Protein AF-0000000078609910 (afdb_homodimer)

Radius of gyration: 54.51 Å; Cα contacts (8 Å, |Δi|>4): 3099; chains: 2; bounding box: 99×176×115 Å

InterPro domains:
  IPR002126 Cadherin-like [PF00028] (198-262)
  IPR002126 Cadherin-like [PF00028] (278-371)
  IPR002126 Cadherin-like [PF00028] (391-489)
  IPR002126 Cadherin-like [PF00028] (505-593)
  IPR002126 Cadherin-like [PR00205] (18-37)
  IPR002126 Cadherin-like [PR00205] (77-106)
  IPR002126 Cadherin-like [PR00205] (137-149)
  IPR002126 Cadherin-like [PR00205] (251-270)
  IPR002126 Cadherin-like [PR00205] (496-509)
  IPR002126 Cadherin-like [PR00205] (551-577)
  IPR002126 Cadherin-like [PR00205] (585-602)
  IPR002126 Cadherin-like [PS50268] (7-77)
  IPR002126 Cadherin-like [PS50268] (78-272)
  IPR002126 Cadherin-like [PS50268] (273-381)
  IPR002126 Cadherin-like [PS50268] (391-498)
  IPR002126 Cadherin-like [PS50268] (499-603)
  IPR002126 Cadherin-like [SM00112] (1-75)
  IPR002126 Cadherin-like [SM00112] (99-173)
  IPR002126 Cadherin-like [SM00112] (190-270)
  IPR002126 Cadherin-like [SM00112] (294-379)

Foldseek 3Di:
DDDDPQFQFKDKDFDCVVQWDADGHPRDIDGNDDDACLVPQKTWMWMFGAGPVRDTDDDRDIDIDGHDWDLPWAKAWPDQAAEWEAEWPDDPQDDTDFTFIFTSTDPVDQSTDKDKDWDAKPPRDDDPGDDVVVPFKMKTKMKIWTSNPPDPPIHIDIHIYIYGYHYFQAAADDEWEAEAPDPDDPQDFTDFGDGPDPQWAKDKFFPDPDPDDQQWDADRRRTITRGDGHDCLVPFKGKIWMFTAHPVRHTPDGTYIYIYGYDWDLPWWKAWPDQEAEWEDELQDDFFDWTDATDIFTSTDPPDLSTQKFKFWDAKPPQPPHRCQWGAHGRTRTITGHDNGRDCVTPQKMKIWMWIGSPPHIDTHIYMYGHFHAQAWWWFWPDQEPEEFEDELPDDFFDFGDKTATFTPGDALDLSTAKDKDWDDFCPPCQWDWDADSHRRITTITGHDGGDCLVPQKTWTKMFIGGPDDHDPPDDDDSRRIHIYMYGYDDDFDAWAWPDQEAEWEEALADDFFDWTDATDTAGSVGFAKFKDKDAPDPPPDDPQWDADGRGRIITGHDRGDCVVPQKDKIKMKIFGPDPVGHIDIHIYIYGYDYAPPDADDDPDLADADDPPDPPDPDDDDDDDDPDPPDPQDFDWDWDWDWDPTVVIDIDTHTHTYGPDPPVVVVVVVCVVVVPPDDPPRPGNSNPPPPD/DDDDPQFQFKDKDFPCVVQWDADTHPRDIDGNDDDACLVPQKTWMWMFGAGPVRDTDDDRDIDIDGHDWDLPWAKAWPDQAAEWEAEWPDDPQDFTDFTFIFTSTDPVDQSTDKDKDWDAKPPRDDDPGDDVVVPFKMKTKMKIWTSNPPDPPIHIDIHIYIYGYHYFQAAADDEWEAEAPDPDDPFDFTDFGDGPDPQWAKDKFFPDPDPDDQQWDADRRRTITRGDGHDCLVPFKGKIWMFTAHPVGHTPDGTYIYIYGYDWDLPWWKAWPDQEAEWEDELQDDFFDWTDATDIFTSTDPPDLSTQKFKFWDAKPPQPPHRPQWGAHGRGRTITGHDRGRDCVTPQKMKIWMWIGSPPHIDTHIYMYGHFHAQAWWWFWPDQEPEEFEDELPDDFFDFGDKTDTFTPGDALDLSTAKDKDWDDFCPPCQWDWDADSRRRIITITGHHGGDCLVPQKTWTKMFIGGPDDHDPPDDDDSRRIHIYMYGYDYDFDAWAWPDQEAEWEEALADDFFDWTDATDTAGSVGFAKFKDKDAPDPPPDDPQWDADGRGRIITGHDRGDCVVPQKDKIKMKIFGPDPVGHIDIHIYIYGYDYAPPDADDDPDLADADDPPDPPDPDDDDDDDDPDPPDPQDFAWDWDWDWDPTVVIDIDTHTHTYGPDPPVVVVVVVCVVVVPPDDPPRPGPSNPPPPD

Organism: Ophiophagus hannah (NCBI:txid8665)

Solvent-accessible surface area (backbone atoms only — not comparable to full-atom values): 78285 Å² total; per-residue (Å²): 88,88,75,56,88,72,38,57,33,45,44,85,46,69,59,39,88,89,32,54,49,63,42,39,77,64,32,48,78,46,71,78,62,87,85,46,40,82,84,52,43,67,36,56,34,31,38,32,25,18,26,92,84,71,43,81,76,43,73,74,43,82,43,77,48,76,50,76,73,67,78,72,54,61,42,40,59,81,56,84,59,44,80,40,65,46,50,35,81,58,68,87,88,65,79,68,72,66,67,40,66,51,40,76,32,55,74,90,43,56,45,28,32,68,31,80,48,76,75,47,50,31,57,54,72,83,67,97,67,72,43,43,89,83,50,36,68,37,37,38,31,37,32,39,21,17,35,52,56,76,46,78,46,38,40,64,33,75,39,46,34,40,34,37,42,38,76,57,49,69,52,59,52,75,76,38,81,40,59,35,62,49,86,66,75,64,64,32,84,70,53,66,43,43,65,81,55,90,70,44,38,54,45,80,42,69,68,56,90,62,93,54,85,74,58,59,48,61,39,72,80,25,42,28,27,36,56,57,68,46,51,38,85,82,51,46,65,48,54,30,32,38,36,43,19,41,91,87,65,49,72,72,58,82,58,36,56,46,39,38,40,41,39,77,62,74,82,53,56,45,39,59,72,48,82,67,40,78,38,64,42,44,36,79,56,61,52,25,31,74,54,47,67,58,59,65,49,42,77,28,56,81,51,34,71,45,33,39,59,38,31,40,74,76,44,64,39,64,49,63,91,47,67,69,41,56,40,52,28,43,77,70,26,37,30,24,34,48,47,81,64,59,40,54,88,80,43,43,58,36,42,33,38,30,39,33,27,33,89,82,38,73,30,76,33,41,33,36,40,35,43,38,66,66,24,79,48,64,41,34,41,78,50,62,60,73,48,75,43,81,42,57,25,80,53,57,67,64,39,78,75,50,77,47,53,48,50,36,84,33,60,78,89,34,50,38,26,36,56,44,68,41,78,78,40,54,52,92,82,48,37,56,43,62,48,60,39,83,89,74,36,37,29,39,31,23,30,62,36,80,52,45,36,85,81,51,38,66,33,60,32,31,36,36,46,41,46,83,43,72,60,39,90,91,58,70,85,54,74,54,21,30,30,37,41,32,40,38,38,37,82,64,96,68,46,33,41,57,81,49,77,58,42,78,45,77,42,56,26,83,51,57,68,62,38,77,72,52,72,50,59,62,46,34,78,88,66,46,58,55,37,44,44,80,42,83,68,76,87,73,80,80,81,64,40,61,42,66,39,39,74,74,27,40,27,25,32,58,37,82,51,49,35,90,82,45,49,64,47,72,40,32,36,34,35,29,33,70,54,97,79,53,37,58,31,75,35,40,38,37,38,34,42,38,83,61,48,80,70,51,56,75,70,90,57,72,72,42,62,62,66,82,77,74,75,86,57,98,58,91,75,83,86,84,76,70,88,61,83,83,67,67,85,44,78,45,71,44,74,38,77,39,71,42,90,42,67,52,65,31,70,24,78,42,58,35,45,25,61,62,68,70,67,62,62,52,58,59,55,48,51,62,62,60,56,69,78,62,77,87,77,54,68,55,74,73,76,68,66,73,77,114,87,86,74,56,89,73,38,60,32,47,44,86,47,68,59,39,87,88,31,53,48,63,40,38,77,65,33,47,78,46,71,80,58,87,84,47,39,82,82,52,43,66,34,55,34,31,39,31,25,18,26,91,82,71,45,81,76,43,74,72,43,82,44,77,47,76,48,78,74,68,77,74,54,60,42,42,58,81,56,85,60,46,81,38,64,44,51,34,81,58,67,87,81,65,68,69,67,62,76,50,68,50,42,76,33,54,74,91,42,56,45,26,31,68,30,81,47,76,75,46,50,31,57,54,73,83,67,96,67,69,41,45,89,83,51,35,67,36,38,36,32,38,32,38,21,17,36,52,56,76,45,77,46,38,41,65,32,76,38,46,36,39,33,36,42,35,76,56,50,69,54,59,51,76,77,37,81,39,61,36,64,50,86,65,73,64,65,33,83,71,53,66,42,43,65,81,58,92,67,43,38,53,46,79,42,67,69,55,92,61,94,55,83,74,57,61,49,61,40,72,80,26,41,28,27,37,57,57,67,45,51,38,84,82,51,46,65,48,54,30,32,39,36,43,18,41,91,87,65,48,71,72,55,82,58,35,56,45,42,37,40,40,39,78,62,73,79,51,56,46,39,59,71,50,83,67,41,77,38,63,40,43,36,79,56,60,53,24,31,74,55,45,66,58,58,65,48,41,77,28,56,79,50,33,71,45,33,38,60,36,31,41,72,77,45,63,39,64,50,63,92,49,65,68,42,58,41,53,29,42,75,72,26,36,29,22,33,48,45,80,69,57,40,55,88,80,43,43,59,36,43,33,39,30,40,33,28,32,88,81,38,72,33,76,34,40,34,36,40,35,44,39,66,65,24,78,48,63,40,34,41,79,50,62,59,72,48,76,44,83,42,56,25,80,52,56,68,66,39,80,75,51,79,46,52,47,50,36,83,31,60,77,89,34,49,37,26,36,56,45,69,42,77,78,40,55,52,90,81,50,38,56,44,61,48,59,40,82,86,73,36,37,30,38,32,22,32,63,37,80,51,46,37,82,80,51,38,66,33,60,32,32,38,37,45,41,45,82,43,71,61,39,90,92,60,70,86,53,74,52,21,31,30,36,40,33,41,37,38,37,81,64,96,68,45,34,41,57,82,50,77,61,42,79,44,78,43,57,25,84,51,58,69,63,37,76,72,50,74,50,58,64,45,34,78,90,67,46,58,52,36,42,44,79,42,84,67,76,86,74,80,80,79,65,41,60,42,67,38,40,73,74,27,40,27,24,32,57,40,82,51,49,36,90,82,44,49,63,47,74,41,31,37,33,36,30,34,69,54,99,80,52,38,59,31,76,34,41,38,37,38,36,41,37,83,59,47,80,70,50,54,73,71,91,58,73,72,43,62,64,65,84,76,74,74,86,56,95,58,91,75,82,86,84,75,70,88,60,82,81,66,67,84,42,76,44,71,46,75,38,75,39,70,42,90,40,65,51,65,29,70,24,76,43,59,35,45,24,60,64,72,72,68,66,64,54,58,64,59,50,54,62,62,62,55,69,80,61,77,86,77,70,69,62,71,50,74,72,68,73,78,115

Structure (mmCIF, N/CA/C/O backbone):
data_AF-0000000078609910-model_v1
#
loop_
_entity.id
_entity.type
_entity.pdbx_description
1 polymer Cadherin-17
#
loop_
_atom_site.group_PDB
_atom_site.id
_atom_site.type_symbol
_atom_site.label_atom_id
_atom_site.label_alt_id
_atom_site.label_comp_id
_atom_site.label_asym_id
_atom_site.label_entity_id
_atom_site.label_seq_id
_atom_site.pdbx_PDB_ins_code
_atom_site.Cartn_x
_atom_site.Cartn_y
_atom_site.Cartn_z
_atom_site.occupancy
_atom_site.B_iso_or_equiv
_atom_site.auth_seq_id
_atom_site.auth_comp_id
_atom_site.auth_asym_id
_atom_site.auth_atom_id
_atom_site.pdbx_PDB_model_num
ATOM 1 N N . PHE A 1 1 ? -24.453 72.312 43.656 1 78.81 1 PHE A N 1
ATOM 2 C CA . PHE A 1 1 ? -25.812 72.625 44.062 1 78.81 1 PHE A CA 1
ATOM 3 C C . PHE A 1 1 ? -25.875 74.125 44.531 1 78.81 1 PHE A C 1
ATOM 5 O O . PHE A 1 1 ? -24.953 74.562 45.188 1 78.81 1 PHE A O 1
ATOM 12 N N . THR A 1 2 ? -26.781 74.812 44.031 1 78.69 2 THR A N 1
ATOM 13 C CA . THR A 1 2 ? -26.938 76.25 44.375 1 78.69 2 THR A CA 1
ATOM 14 C C . THR A 1 2 ? -27.875 76.375 45.562 1 78.69 2 THR A C 1
ATOM 16 O O . THR A 1 2 ? -28.984 75.812 45.594 1 78.69 2 THR A O 1
ATOM 19 N N . LEU A 1 3 ? -27.328 77.125 46.594 1 78.25 3 LEU A N 1
ATOM 20 C CA . LEU A 1 3 ? -28.047 77.312 47.844 1 78.25 3 LEU A CA 1
ATOM 21 C C . LEU A 1 3 ? -28.859 78.562 47.812 1 78.25 3 LEU A C 1
ATOM 23 O O . LEU A 1 3 ? -28.359 79.625 47.375 1 78.25 3 LEU A O 1
ATOM 27 N N . LYS A 1 4 ? -30.25 78.562 47.938 1 82.12 4 LYS A N 1
ATOM 28 C CA . LYS A 1 4 ? -31.078 79.75 48.094 1 82.12 4 LYS A CA 1
ATOM 29 C C . LYS A 1 4 ? -31.516 80 49.531 1 82.12 4 LYS A C 1
ATOM 31 O O . LYS A 1 4 ? -31.828 79 50.219 1 82.12 4 LYS A O 1
ATOM 36 N N . PRO A 1 5 ? -31.5 81.25 50 1 80.25 5 PRO A N 1
ATOM 37 C CA . PRO A 1 5 ? -32 81.5 51.344 1 80.25 5 PRO A CA 1
ATOM 38 C C . PRO A 1 5 ? -33.406 80.938 51.562 1 80.25 5 PRO A C 1
ATOM 40 O O . PRO A 1 5 ? -34.219 80.938 50.625 1 80.25 5 PRO A O 1
ATOM 43 N N . PRO A 1 6 ? -33.5 80.25 52.75 1 82.62 6 PRO A N 1
ATOM 44 C CA . PRO A 1 6 ? -32.781 80.25 54.031 1 82.62 6 PRO A CA 1
ATOM 45 C C . PRO A 1 6 ? -31.781 79.125 54.156 1 82.62 6 PRO A C 1
ATOM 47 O O . PRO A 1 6 ? -31.281 78.812 55.25 1 82.62 6 PRO A O 1
ATOM 50 N N . THR A 1 7 ? -31.438 78.375 53.062 1 83.19 7 THR A N 1
ATOM 51 C CA . THR A 1 7 ? -30.453 77.25 53.125 1 83.19 7 THR A CA 1
ATOM 52 C C . THR A 1 7 ? -29.031 77.812 53.219 1 83.19 7 THR A C 1
ATOM 54 O O . THR A 1 7 ? -28.609 78.562 52.344 1 83.19 7 THR A O 1
ATOM 57 N N . TYR A 1 8 ? -28.312 77.625 54.312 1 87.25 8 TYR A N 1
ATOM 58 C CA . TYR A 1 8 ? -26.969 78.125 54.562 1 87.25 8 TYR A CA 1
ATOM 59 C C . TYR A 1 8 ? -25.922 77.062 54.281 1 87.25 8 TYR A C 1
ATOM 61 O O . TYR A 1 8 ? -24.797 77.375 53.844 1 87.25 8 TYR A O 1
ATOM 69 N N . SER A 1 9 ? -26.25 75.875 54.625 1 89.25 9 SER A N 1
ATOM 70 C CA . SER A 1 9 ? -25.312 74.75 54.406 1 89.25 9 SER A CA 1
ATOM 71 C C . SER A 1 9 ? -26.031 73.5 53.938 1 89.25 9 SER A C 1
ATOM 73 O O . SER A 1 9 ? -27.25 73.375 54.094 1 89.25 9 SER A O 1
ATOM 75 N N . VAL A 1 10 ? -25.297 72.625 53.125 1 89 10 VAL A N 1
ATOM 76 C CA . VAL A 1 10 ? -25.859 71.375 52.656 1 89 10 VAL A CA 1
ATOM 77 C C . VAL A 1 10 ? -25.219 70.188 53.406 1 89 10 VAL A C 1
ATOM 79 O O . VAL A 1 10 ? -24.047 70.25 53.75 1 89 10 VAL A O 1
ATOM 82 N N . HIS A 1 11 ? -26.078 69.312 53.812 1 88.25 11 HIS A N 1
ATOM 83 C CA . HIS A 1 11 ? -25.641 68.062 54.469 1 88.25 11 HIS A CA 1
ATOM 84 C C . HIS A 1 11 ? -26.016 66.812 53.656 1 88.25 11 HIS A C 1
ATOM 86 O O . HIS A 1 11 ? -27.141 66.688 53.188 1 88.25 11 HIS A O 1
ATOM 92 N N . LEU A 1 12 ? -24.891 65.938 53.375 1 88.31 12 LEU A N 1
ATOM 93 C CA . LEU A 1 12 ? -25.078 64.75 52.625 1 88.31 12 LEU A CA 1
ATOM 94 C C . LEU A 1 12 ? -25.344 63.562 53.562 1 88.31 12 LEU A C 1
ATOM 96 O O . LEU A 1 12 ? -24.609 63.344 54.531 1 88.31 12 LEU A O 1
ATOM 100 N N . ILE A 1 13 ? -26.609 62.812 53.438 1 85.5 13 ILE A N 1
ATOM 101 C CA . ILE A 1 13 ? -26.969 61.594 54.188 1 85.5 13 ILE A CA 1
ATOM 102 C C . ILE A 1 13 ? -27.141 60.438 53.219 1 85.5 13 ILE A C 1
ATOM 104 O O . ILE A 1 13 ? -27.453 60.625 52.031 1 85.5 13 ILE A O 1
ATOM 108 N N . GLY A 1 14 ? -26.781 59.312 53.625 1 84.69 14 GLY A N 1
ATOM 109 C CA . GLY A 1 14 ? -26.969 58.094 52.812 1 84.69 14 GLY A CA 1
ATOM 110 C C . GLY A 1 14 ? -25.719 57.219 52.75 1 84.69 14 GLY A C 1
ATOM 111 O O . GLY A 1 14 ? -24.922 57.188 53.688 1 84.69 14 GLY A O 1
ATOM 112 N N . GLU A 1 15 ? -25.594 56.5 51.562 1 86 15 GLU A N 1
ATOM 113 C CA . GLU A 1 15 ? -24.516 55.531 51.406 1 86 15 GLU A CA 1
ATOM 114 C C . GLU A 1 15 ? -23.266 56.156 50.844 1 86 15 GLU A C 1
ATOM 116 O O . GLU A 1 15 ? -22.984 56.031 49.625 1 86 15 GLU A O 1
ATOM 121 N N . THR A 1 16 ? -22.547 56.875 51.562 1 84.69 16 THR A N 1
ATOM 122 C CA . THR A 1 16 ? -21.359 57.562 51.094 1 84.69 16 THR A CA 1
ATOM 123 C C . THR A 1 16 ? -20.141 56.656 51.094 1 84.69 16 THR A C 1
ATOM 125 O O . THR A 1 16 ? -19.188 56.875 50.344 1 84.69 16 THR A O 1
ATOM 128 N N . ASP A 1 17 ? -20.109 55.5 51.75 1 82.06 17 ASP A N 1
ATOM 129 C CA . ASP A 1 17 ? -19.031 54.531 51.906 1 82.06 17 ASP A CA 1
ATOM 130 C C . ASP A 1 17 ? -17.688 55.25 52.062 1 82.06 17 ASP A C 1
ATOM 132 O O . ASP A 1 17 ? -16.656 54.75 51.625 1 82.06 17 ASP A O 1
ATOM 136 N N . HIS A 1 18 ? -17.734 56.562 52.625 1 83.5 18 HIS A N 1
ATOM 137 C CA . HIS A 1 18 ? -16.578 57.406 52.875 1 83.5 18 HIS A CA 1
ATOM 138 C C . HIS A 1 18 ? -15.852 57.75 51.562 1 83.5 18 HIS A C 1
ATOM 140 O O . HIS A 1 18 ? -14.641 58 51.562 1 83.5 18 HIS A O 1
ATOM 146 N N . LEU A 1 19 ? -16.531 57.594 50.344 1 87.31 19 LEU A N 1
ATOM 147 C CA . LEU A 1 19 ? -15.922 57.875 49.062 1 87.31 19 LEU A CA 1
ATOM 148 C C . LEU A 1 19 ? -16.5 59.156 48.438 1 87.31 19 LEU A C 1
ATOM 150 O O . LEU A 1 19 ? -15.859 59.781 47.594 1 87.31 19 LEU A O 1
ATOM 154 N N . ILE A 1 20 ? -17.734 59.531 48.938 1 88.62 20 ILE A N 1
ATOM 155 C CA . ILE A 1 20 ? -18.422 60.688 48.375 1 88.62 20 ILE A CA 1
ATOM 156 C C . ILE A 1 20 ? -18.625 61.75 49.438 1 88.62 20 ILE A C 1
ATOM 158 O O . ILE A 1 20 ? -19.125 61.469 50.531 1 88.62 20 ILE A O 1
ATOM 162 N N . GLU A 1 21 ? -18.109 62.938 49.125 1 87.12 21 GLU A N 1
ATOM 163 C CA . GLU A 1 21 ? -18.25 64.062 50.062 1 87.12 21 GLU A CA 1
ATOM 164 C C . GLU A 1 21 ? -18.781 65.312 49.375 1 87.12 21 GLU A C 1
ATOM 166 O O . GLU A 1 21 ? -18.734 65.438 48.156 1 87.12 21 GLU A O 1
ATOM 171 N N . ILE A 1 22 ? -19.406 66.125 50.156 1 87.12 22 ILE A N 1
ATOM 172 C CA . ILE A 1 22 ? -19.922 67.375 49.625 1 87.12 22 ILE A CA 1
ATOM 173 C C . ILE A 1 22 ? -19.344 68.562 50.438 1 87.12 22 ILE A C 1
ATOM 175 O O . ILE A 1 22 ? -19.172 68.438 51.656 1 87.12 22 ILE A O 1
ATOM 179 N N . THR A 1 23 ? -19.016 69.5 49.688 1 87.38 23 THR A N 1
ATOM 180 C CA . THR A 1 23 ? -18.625 70.75 50.406 1 87.38 23 THR A CA 1
ATOM 181 C C . THR A 1 23 ? -19.859 71.438 50.969 1 87.38 23 THR A C 1
ATOM 183 O O . THR A 1 23 ? -20.719 71.938 50.188 1 87.38 23 THR A O 1
ATOM 186 N N . PRO A 1 24 ? -19.953 71.625 52.219 1 84.56 24 PRO A N 1
ATOM 187 C CA . PRO A 1 24 ? -21.172 72.125 52.875 1 84.56 24 PRO A CA 1
ATOM 188 C C . PRO A 1 24 ? -21.547 73.562 52.406 1 84.56 24 PRO A C 1
ATOM 190 O O . PRO A 1 24 ? -22.719 73.875 52.25 1 84.56 24 PRO A O 1
ATOM 193 N N . LYS A 1 25 ? -20.562 74.375 52.031 1 86.25 25 LYS A N 1
ATOM 194 C CA . LYS A 1 25 ? -20.859 75.75 51.719 1 86.25 25 LYS A CA 1
ATOM 195 C C . LYS A 1 25 ? -21.031 75.938 50.219 1 86.25 25 LYS A C 1
ATOM 197 O O . LYS A 1 25 ? -21.844 76.812 49.781 1 86.25 25 LYS A O 1
ATOM 202 N N . ASP A 1 26 ? -20.359 75.188 49.438 1 83.62 26 ASP A N 1
ATOM 203 C CA . ASP A 1 26 ? -20.375 75.438 47.969 1 83.62 26 ASP A CA 1
ATOM 204 C C . ASP A 1 26 ? -21.266 74.375 47.281 1 83.62 26 ASP A C 1
ATOM 206 O O . ASP A 1 26 ? -21.656 74.625 46.125 1 83.62 26 ASP A O 1
ATOM 210 N N . GLY A 1 27 ? -21.734 73.438 48 1 83.5 27 GLY A N 1
ATOM 211 C CA . GLY A 1 27 ? -22.609 72.438 47.438 1 83.5 27 GLY A CA 1
ATOM 212 C C . GLY A 1 27 ? -21.953 71.562 46.344 1 83.5 27 GLY A C 1
ATOM 213 O O . GLY A 1 27 ? -22.625 71.188 45.406 1 83.5 27 GLY A O 1
ATOM 214 N N . ILE A 1 28 ? -20.578 71.375 46.344 1 88.44 28 ILE A N 1
ATOM 215 C CA . ILE A 1 28 ? -19.875 70.625 45.312 1 88.44 28 ILE A CA 1
ATOM 216 C C . ILE A 1 28 ? -19.656 69.188 45.812 1 88.44 28 ILE A C 1
ATOM 218 O O . ILE A 1 28 ? -19.141 69 46.906 1 88.44 28 ILE A O 1
ATOM 222 N N . LEU A 1 29 ? -20.234 68.312 44.938 1 87.69 29 LEU A N 1
ATOM 223 C CA . LEU A 1 29 ? -20.062 66.875 45.219 1 87.69 29 LEU A CA 1
ATOM 224 C C . LEU A 1 29 ? -18.719 66.375 44.688 1 87.69 29 LEU A C 1
ATOM 226 O O . LEU A 1 29 ? -18.391 66.625 43.531 1 87.69 29 LEU A O 1
ATOM 230 N N . PHE A 1 30 ? -17.922 65.812 45.531 1 87.19 30 PHE A N 1
ATOM 231 C CA . PHE A 1 30 ? -16.672 65.312 45.031 1 87.19 30 PHE A CA 1
ATOM 232 C C . PHE A 1 30 ? -16.469 63.844 45.469 1 87.19 30 PHE A C 1
ATOM 234 O O . PHE A 1 30 ? -17 63.438 46.5 1 87.19 30 PHE A O 1
ATOM 241 N N . VAL A 1 31 ? -15.742 62.969 44.594 1 86.62 31 VAL A N 1
ATOM 242 C CA . VAL A 1 31 ? -15.445 61.562 44.875 1 86.62 31 VAL A CA 1
ATOM 243 C C . VAL A 1 31 ? -13.984 61.406 45.281 1 86.62 31 VAL A C 1
ATOM 245 O O . VAL A 1 31 ? -13.086 61.844 44.531 1 86.62 31 VAL A O 1
ATOM 248 N N . ASN A 1 32 ? -13.695 60.969 46.562 1 80.31 32 ASN A N 1
ATOM 249 C CA . ASN A 1 32 ? -12.336 60.844 47.062 1 80.31 32 ASN A CA 1
ATOM 250 C C . ASN A 1 32 ? -11.789 59.438 46.875 1 80.31 32 ASN A C 1
ATOM 252 O O . ASN A 1 32 ? -10.789 59.062 47.5 1 80.31 32 ASN A O 1
ATOM 256 N N . GLY A 1 33 ? -12.109 58.688 45.875 1 76.12 33 GLY A N 1
ATOM 257 C CA . GLY A 1 33 ? -11.594 57.344 45.625 1 76.12 33 GLY A CA 1
ATOM 258 C C . GLY A 1 33 ? -12.109 56.719 44.344 1 76.12 33 GLY A C 1
ATOM 259 O O . GLY A 1 33 ? -12.828 57.344 43.594 1 76.12 33 GLY A O 1
ATOM 260 N N . LEU A 1 34 ? -11.586 55.438 44.156 1 77.81 34 LEU A N 1
ATOM 261 C CA . LEU A 1 34 ? -12.008 54.688 43 1 77.81 34 LEU A CA 1
ATOM 262 C C . LEU A 1 34 ? -13.312 53.938 43.25 1 77.81 34 LEU A C 1
ATOM 264 O O . LEU A 1 34 ? -13.5 53.344 44.312 1 77.81 34 LEU A O 1
ATOM 268 N N . LEU A 1 35 ? -14.281 54.156 42.406 1 84.31 35 LEU A N 1
ATOM 269 C CA . LEU A 1 35 ? -15.531 53.406 42.5 1 84.31 35 LEU A CA 1
ATOM 270 C C . LEU A 1 35 ? -15.414 52.094 41.781 1 84.31 35 LEU A C 1
ATOM 272 O O . LEU A 1 35 ? -14.75 52 40.719 1 84.31 35 LEU A O 1
ATOM 276 N N . ASP A 1 36 ? -15.828 51.031 42.375 1 84.75 36 ASP A N 1
ATOM 277 C CA . ASP A 1 36 ? -15.766 49.688 41.844 1 84.75 36 ASP A CA 1
ATOM 278 C C . ASP A 1 36 ? -17.172 49.125 41.594 1 84.75 36 ASP A C 1
ATOM 280 O O . ASP A 1 36 ? -17.922 48.906 42.562 1 84.75 36 ASP A O 1
ATOM 284 N N . TRP A 1 37 ? -17.5 48.969 40.344 1 88.56 37 TRP A N 1
ATOM 285 C CA . TRP A 1 37 ? -18.812 48.469 40 1 88.56 37 TRP A CA 1
ATOM 286 C C . TRP A 1 37 ? -19.078 47.125 40.656 1 88.56 37 TRP A C 1
ATOM 288 O O . TRP A 1 37 ? -20.203 46.844 41.094 1 88.56 37 TRP A O 1
ATOM 298 N N . GLU A 1 38 ? -18.094 46.25 40.75 1 88.12 38 GLU A N 1
ATOM 299 C CA . GLU A 1 38 ? -18.234 44.906 41.281 1 88.12 38 GLU A CA 1
ATOM 300 C C . GLU A 1 38 ? -18.609 44.906 42.75 1 88.12 38 GLU A C 1
ATOM 302 O O . GLU A 1 38 ? -19.297 44 43.219 1 88.12 38 GLU A O 1
ATOM 307 N N . ASN A 1 39 ? -18.125 45.906 43.5 1 87.25 39 ASN A N 1
ATOM 308 C CA . ASN A 1 39 ? -18.438 46.031 44.938 1 87.25 39 ASN A CA 1
ATOM 309 C C . ASN A 1 39 ? -19.812 46.656 45.156 1 87.25 39 ASN A C 1
ATOM 311 O O . ASN A 1 39 ? -20.609 46.156 45.938 1 87.25 39 ASN A O 1
ATOM 315 N N . LYS A 1 40 ? -20 47.875 44.5 1 88.19 40 LYS A N 1
ATOM 316 C CA . LYS A 1 40 ? -21.266 48.594 44.625 1 88.19 40 LYS A CA 1
ATOM 317 C C . LYS A 1 40 ? -21.625 49.312 43.312 1 88.19 40 LYS A C 1
ATOM 319 O O . LYS A 1 40 ? -20.859 50.156 42.844 1 88.19 40 LYS A O 1
ATOM 324 N N . SER A 1 41 ? -22.719 49.031 42.688 1 88.38 41 SER A N 1
ATOM 325 C CA . SER A 1 41 ? -23.062 49.562 41.375 1 88.38 41 SER A CA 1
ATOM 326 C C . SER A 1 41 ? -23.844 50.875 41.5 1 88.38 41 SER A C 1
ATOM 328 O O . SER A 1 41 ? -23.922 51.625 40.531 1 88.38 41 SER A O 1
ATOM 330 N N . GLN A 1 42 ? -24.5 51.062 42.719 1 89.69 42 GLN A N 1
ATOM 331 C CA . GLN A 1 42 ? -25.328 52.25 42.906 1 89.69 42 GLN A CA 1
ATOM 332 C C . GLN A 1 42 ? -25.188 52.844 44.312 1 89.69 42 GLN A C 1
ATOM 334 O O . GLN A 1 42 ? -25.188 52.094 45.281 1 89.69 42 GLN A O 1
ATOM 339 N N . TYR A 1 43 ? -25 54.125 44.312 1 88.5 43 TYR A N 1
ATOM 340 C CA . TYR A 1 43 ? -24.984 54.875 45.594 1 88.5 43 TYR A CA 1
ATOM 341 C C . TYR A 1 43 ? -26.188 55.781 45.719 1 88.5 43 TYR A C 1
ATOM 343 O O . TYR A 1 43 ? -26.422 56.625 44.844 1 88.5 43 TYR A O 1
ATOM 351 N N . ARG A 1 44 ? -27.016 55.531 46.75 1 91 44 ARG A N 1
ATOM 352 C CA . ARG A 1 44 ? -28.203 56.312 47 1 91 44 ARG A CA 1
ATOM 353 C C . ARG A 1 44 ? -27.938 57.344 48.125 1 91 44 ARG A C 1
ATOM 355 O O . ARG A 1 44 ? -27.703 56.969 49.25 1 91 44 ARG A O 1
ATOM 362 N N . LEU A 1 45 ? -27.859 58.531 47.656 1 89.69 45 LEU A N 1
ATOM 363 C CA . LEU A 1 45 ? -27.562 59.625 48.594 1 89.69 45 LEU A CA 1
ATOM 364 C C . LEU A 1 45 ? -28.766 60.562 48.719 1 89.69 45 LEU A C 1
ATOM 366 O O . LEU A 1 45 ? -29.656 60.562 47.875 1 89.69 45 LEU A O 1
ATOM 370 N N . GLN A 1 46 ? -28.875 61.219 49.906 1 90 46 GLN A N 1
ATOM 371 C CA . GLN A 1 46 ? -29.875 62.219 50.188 1 90 46 GLN A CA 1
ATOM 372 C C . GLN A 1 46 ? -29.219 63.531 50.594 1 90 46 GLN A C 1
ATOM 374 O O . GLN A 1 46 ? -28.266 63.562 51.375 1 90 46 GLN A O 1
ATOM 379 N N . LEU A 1 47 ? -29.625 64.5 49.969 1 88.69 47 LEU A N 1
ATOM 380 C CA . LEU A 1 47 ? -29.109 65.812 50.25 1 88.69 47 LEU A CA 1
ATOM 381 C C . LEU A 1 47 ? -30.141 66.688 51 1 88.69 47 LEU A C 1
ATOM 383 O O . LEU A 1 47 ? -31.312 66.688 50.625 1 88.69 47 LEU A O 1
ATOM 387 N N . GLU A 1 48 ? -29.703 67.25 52.25 1 89.25 48 GLU A N 1
ATOM 388 C CA . GLU A 1 48 ? -30.562 68.125 53.031 1 89.25 48 GLU A CA 1
ATOM 389 C C . GLU A 1 48 ? -29.969 69.562 53.156 1 89.25 48 GLU A C 1
ATOM 391 O O . GLU A 1 48 ? -28.75 69.688 53.281 1 89.25 48 GLU A O 1
ATOM 396 N N . GLY A 1 49 ? -30.781 70.5 53 1 88.06 49 GLY A N 1
ATOM 397 C CA . GLY A 1 49 ? -30.375 71.938 53.219 1 88.06 49 GLY A CA 1
ATOM 398 C C . GLY A 1 49 ? -30.625 72.375 54.656 1 88.06 49 GLY A C 1
ATOM 399 O O . GLY A 1 49 ? -31.719 72.188 55.188 1 88.06 49 GLY A O 1
ATOM 400 N N . LEU A 1 50 ? -29.547 72.875 55.312 1 88.5 50 LEU A N 1
ATOM 401 C CA . LEU A 1 50 ? -29.625 73.375 56.688 1 88.5 50 LEU A CA 1
ATOM 402 C C . LEU A 1 50 ? -29.547 74.875 56.781 1 88.5 50 LEU A C 1
ATOM 404 O O . LEU A 1 50 ? -28.906 75.5 55.938 1 88.5 50 LEU A O 1
ATOM 408 N N . ASP A 1 51 ? -30.297 75.438 57.75 1 86.19 51 ASP A N 1
ATOM 409 C CA . ASP A 1 51 ? -30.219 76.875 57.969 1 86.19 51 ASP A CA 1
ATOM 410 C C . ASP A 1 51 ? -29.031 77.25 58.875 1 86.19 51 ASP A C 1
ATOM 412 O O . ASP A 1 51 ? -28.188 76.375 59.156 1 86.19 51 ASP A O 1
ATOM 416 N N . GLN A 1 52 ? -28.953 78.562 59.312 1 82.75 52 GLN A N 1
ATOM 417 C CA . GLN A 1 52 ? -27.844 79.062 60.094 1 82.75 52 GLN A CA 1
ATOM 418 C C . GLN A 1 52 ? -27.797 78.375 61.469 1 82.75 52 GLN A C 1
ATOM 420 O O . GLN A 1 52 ? -26.734 78.312 62.094 1 82.75 52 GLN A O 1
ATOM 425 N N . TYR A 1 53 ? -28.984 77.812 61.906 1 84 53 TYR A N 1
ATOM 426 C CA . TYR A 1 53 ? -29.062 77.188 63.219 1 84 53 TYR A CA 1
ATOM 427 C C . TYR A 1 53 ? -29.031 75.688 63.094 1 84 53 TYR A C 1
ATOM 429 O O . TYR A 1 53 ? -29.422 74.938 64 1 84 53 TYR A O 1
ATOM 437 N N . ASP A 1 54 ? -28.562 75 61.938 1 82.94 54 ASP A N 1
ATOM 438 C CA . ASP A 1 54 ? -28.406 73.625 61.656 1 82.94 54 ASP A CA 1
ATOM 439 C C . ASP A 1 54 ? -29.75 72.875 61.656 1 82.94 54 ASP A C 1
ATOM 441 O O . ASP A 1 54 ? -29.844 71.75 62.062 1 82.94 54 ASP A O 1
ATOM 445 N N . LYS A 1 55 ? -30.844 73.562 61.5 1 85.88 55 LYS A N 1
ATOM 446 C CA . LYS A 1 55 ? -32.156 73 61.312 1 85.88 55 LYS A CA 1
ATOM 447 C C . LYS A 1 55 ? -32.469 72.75 59.844 1 85.88 55 LYS A C 1
ATOM 449 O O . LYS A 1 55 ? -32.156 73.625 59 1 85.88 55 LYS A O 1
ATOM 454 N N . ARG A 1 56 ? -33.156 71.562 59.5 1 85.81 56 ARG A N 1
ATOM 455 C CA . ARG A 1 56 ? -33.5 71.25 58.125 1 85.81 56 ARG A CA 1
ATOM 456 C C . ARG A 1 56 ? -34.562 72.125 57.531 1 85.81 56 ARG A C 1
ATOM 458 O O . ARG A 1 56 ? -35.656 72.25 58.094 1 85.81 56 ARG A O 1
ATOM 465 N N . VAL A 1 57 ? -34.312 72.812 56.5 1 87.94 57 VAL A N 1
ATOM 466 C CA . VAL A 1 57 ? -35.281 73.75 55.938 1 87.94 57 VAL A CA 1
ATOM 467 C C . VAL A 1 57 ? -35.719 73.25 54.562 1 87.94 57 VAL A C 1
ATOM 469 O O . VAL A 1 57 ? -36.812 73.562 54.094 1 87.94 57 VAL A O 1
ATOM 472 N N . GLN A 1 58 ? -34.812 72.562 53.844 1 85.19 58 GLN A N 1
ATOM 473 C CA . GLN A 1 58 ? -35.156 72 52.531 1 85.19 58 GLN A CA 1
ATOM 474 C C . GLN A 1 58 ? -34.688 70.562 52.375 1 85.19 58 GLN A C 1
ATOM 476 O O . GLN A 1 58 ? -33.625 70.188 52.906 1 85.19 58 GLN A O 1
ATOM 481 N N . GLY A 1 59 ? -35.531 69.812 51.594 1 78.12 59 GLY A N 1
ATOM 482 C CA . GLY A 1 59 ? -35.188 68.375 51.344 1 78.12 59 GLY A CA 1
ATOM 483 C C . GLY A 1 59 ? -35.938 67.438 52.219 1 78.12 59 GLY A C 1
ATOM 484 O O . GLY A 1 59 ? -36.969 67.812 52.812 1 78.12 59 GLY A O 1
ATOM 485 N N . PRO A 1 60 ? -35.438 66.312 52.094 1 84.5 60 PRO A N 1
ATOM 486 C CA . PRO A 1 60 ? -34.312 65.625 51.469 1 84.5 60 PRO A CA 1
ATOM 487 C C . PRO A 1 60 ? -34.5 65.375 50 1 84.5 60 PRO A C 1
ATOM 489 O O . PRO A 1 60 ? -35.594 65 49.562 1 84.5 60 PRO A O 1
ATOM 492 N N . TYR A 1 61 ? -33.5 65.75 49.156 1 89.12 61 TYR A N 1
ATOM 493 C CA . TYR A 1 61 ? -33.5 65.438 47.719 1 89.12 61 TYR A CA 1
ATOM 494 C C . TYR A 1 61 ? -32.656 64.188 47.469 1 89.12 61 TYR A C 1
ATOM 496 O O . TYR A 1 61 ? -31.547 64.062 47.969 1 89.12 61 TYR A O 1
ATOM 504 N N . SER A 1 62 ? -33.219 63.25 46.656 1 89.88 62 SER A N 1
ATOM 505 C CA . SER A 1 62 ? -32.562 62 46.375 1 89.88 62 SER A CA 1
ATOM 506 C C . SER A 1 62 ? -31.547 62.156 45.219 1 89.88 62 SER A C 1
ATOM 508 O O . SER A 1 62 ? -31.844 62.781 44.219 1 89.88 62 SER A O 1
ATOM 510 N N . ILE A 1 63 ? -30.25 61.75 45.531 1 89.69 63 ILE A N 1
ATOM 511 C CA . ILE A 1 63 ? -29.203 61.688 44.5 1 89.69 63 ILE A CA 1
ATOM 512 C C . ILE A 1 63 ? -28.781 60.219 44.281 1 89.69 63 ILE A C 1
ATOM 514 O O . ILE A 1 63 ? -28.453 59.531 45.25 1 89.69 63 ILE A O 1
ATOM 518 N N . ILE A 1 64 ? -28.969 59.781 43 1 90.56 64 ILE A N 1
ATOM 519 C CA . ILE A 1 64 ? -28.531 58.438 42.656 1 90.56 64 ILE A CA 1
ATOM 520 C C . ILE A 1 64 ? -27.297 58.5 41.75 1 90.56 64 ILE A C 1
ATOM 522 O O . ILE A 1 64 ? -27.328 59.125 40.688 1 90.56 64 ILE A O 1
ATOM 526 N N . ILE A 1 65 ? -26.219 57.906 42.25 1 89.19 65 ILE A N 1
ATOM 527 C CA . ILE A 1 65 ? -25 57.812 41.438 1 89.19 65 ILE A CA 1
ATOM 528 C C . ILE A 1 65 ? -24.859 56.406 40.875 1 89.19 65 ILE A C 1
ATOM 530 O O . ILE A 1 65 ? -24.734 55.438 41.625 1 89.19 65 ILE A O 1
ATOM 534 N N . ASN A 1 66 ? -25 56.25 39.531 1 90 66 ASN A N 1
ATOM 535 C CA . ASN A 1 66 ? -24.797 55 38.875 1 90 66 ASN A CA 1
ATOM 536 C C . ASN A 1 66 ? -23.344 54.812 38.438 1 90 66 ASN A C 1
ATOM 538 O O . ASN A 1 66 ? -22.812 55.656 37.688 1 90 66 ASN A O 1
ATOM 542 N N . VAL A 1 67 ? -22.766 53.719 39.031 1 89.38 67 VAL A N 1
ATOM 543 C CA . VAL A 1 67 ? -21.391 53.406 38.625 1 89.38 67 VAL A CA 1
ATOM 544 C C . VAL A 1 67 ? -21.375 52.656 37.312 1 89.38 67 VAL A C 1
ATOM 546 O O . VAL A 1 67 ? -22.094 51.656 37.156 1 89.38 67 VAL A O 1
ATOM 549 N N . VAL A 1 68 ? -20.578 53.125 36.344 1 88.88 68 VAL A N 1
ATOM 550 C CA . VAL A 1 68 ? -20.469 52.438 35.062 1 88.88 68 VAL A CA 1
ATOM 551 C C . VAL A 1 68 ? -19.328 51.406 35.094 1 88.88 68 VAL A C 1
ATOM 553 O O . VAL A 1 68 ? -18.219 51.75 35.5 1 88.88 68 VAL A O 1
ATOM 556 N N . ASP A 1 69 ? -19.625 50.188 34.625 1 87.81 69 ASP A N 1
ATOM 557 C CA . ASP A 1 69 ? -18.672 49.094 34.656 1 87.81 69 ASP A CA 1
ATOM 558 C C . ASP A 1 69 ? -17.594 49.281 33.594 1 87.81 69 ASP A C 1
ATOM 560 O O . ASP A 1 69 ? -17.875 49.781 32.5 1 87.81 69 ASP A O 1
ATOM 564 N N . ILE A 1 70 ? -16.297 49 33.969 1 83.75 70 ILE A N 1
ATOM 565 C CA . ILE A 1 70 ? -15.195 48.938 33.031 1 83.75 70 ILE A CA 1
ATOM 566 C C . ILE A 1 70 ? -14.633 47.5 33 1 83.75 70 ILE A C 1
ATOM 568 O O . ILE A 1 70 ? -14.875 46.719 33.938 1 83.75 70 ILE A O 1
ATOM 572 N N . ASN A 1 71 ? -13.961 47.125 31.953 1 86.5 71 ASN A N 1
ATOM 573 C CA . ASN A 1 71 ? -13.375 45.812 31.875 1 86.5 71 ASN A CA 1
ATOM 574 C C . ASN A 1 71 ? -12.117 45.688 32.719 1 86.5 71 ASN A C 1
ATOM 576 O O . ASN A 1 71 ? -11.008 45.875 32.25 1 86.5 71 ASN A O 1
ATOM 580 N N . ASP A 1 72 ? -12.242 45.375 34 1 83.88 72 ASP A N 1
ATOM 581 C CA . ASP A 1 72 ? -11.078 45.344 34.875 1 83.88 72 ASP A CA 1
ATOM 582 C C . ASP A 1 72 ? -10.93 43.938 35.5 1 83.88 72 ASP A C 1
ATOM 584 O O . ASP A 1 72 ? -10.109 43.75 36.406 1 83.88 72 ASP A O 1
ATOM 588 N N . ASN A 1 73 ? -11.766 43.062 35.156 1 89.19 73 ASN A N 1
ATOM 589 C CA . ASN A 1 73 ? -11.641 41.688 35.625 1 89.19 73 ASN A CA 1
ATOM 590 C C . ASN A 1 73 ? -11.328 40.75 34.5 1 89.19 73 ASN A C 1
ATOM 592 O O . ASN A 1 73 ? -11.867 40.875 33.406 1 89.19 73 ASN A O 1
ATOM 596 N N . VAL A 1 74 ? -10.445 39.844 34.812 1 91.44 74 VAL A N 1
ATOM 597 C CA . VAL A 1 74 ? -10.031 38.875 33.812 1 91.44 74 VAL A CA 1
ATOM 598 C C . VAL A 1 74 ? -10.875 37.594 33.969 1 91.44 74 VAL A C 1
ATOM 600 O O . VAL A 1 74 ? -11.312 37.25 35.062 1 91.44 74 VAL A O 1
ATOM 603 N N . PRO A 1 75 ? -11.148 37 32.75 1 93.94 75 PRO A N 1
ATOM 604 C CA . PRO A 1 75 ? -11.852 35.719 32.844 1 93.94 75 PRO A CA 1
ATOM 605 C C . PRO A 1 75 ? -11.094 34.688 33.688 1 93.94 75 PRO A C 1
ATOM 607 O O . PRO A 1 75 ? -9.867 34.656 33.656 1 93.94 75 PRO A O 1
ATOM 610 N N . GLU A 1 76 ? -11.797 33.938 34.469 1 94.94 76 GLU A N 1
ATOM 611 C CA . GLU A 1 76 ? -11.211 32.844 35.281 1 94.94 76 GLU A CA 1
ATOM 612 C C . GLU A 1 76 ? -11.922 31.531 35.031 1 94.94 76 GLU A C 1
ATOM 614 O O . GLU A 1 76 ? -13.148 31.469 34.969 1 94.94 76 GLU A O 1
ATOM 619 N N . PHE A 1 77 ? -11.125 30.5 34.875 1 95.81 77 PHE A N 1
ATOM 620 C CA . PHE A 1 77 ? -11.695 29.172 34.656 1 95.81 77 PHE A CA 1
ATOM 621 C C . PHE A 1 77 ? -12.148 28.547 35.969 1 95.81 77 PHE A C 1
ATOM 623 O O . PHE A 1 77 ? -11.602 28.875 37.031 1 95.81 77 PHE A O 1
ATOM 630 N N . ASN A 1 78 ? -13.07 27.656 35.938 1 94.75 78 ASN A N 1
ATOM 631 C CA . ASN A 1 78 ? -13.625 27.016 37.125 1 94.75 78 ASN A CA 1
ATOM 632 C C . ASN A 1 78 ? -12.633 26.031 37.75 1 94.75 78 ASN A C 1
ATOM 634 O O . ASN A 1 78 ? -12.664 25.797 38.969 1 94.75 78 ASN A O 1
ATOM 638 N N . GLU A 1 79 ? -11.773 25.469 36.875 1 94.62 79 GLU A N 1
ATOM 639 C CA . GLU A 1 79 ? -10.75 24.516 37.312 1 94.62 79 GLU A CA 1
ATOM 640 C C . GLU A 1 79 ? -9.359 24.953 36.844 1 94.62 79 GLU A C 1
ATOM 642 O O . GLU A 1 79 ? -9.227 25.719 35.906 1 94.62 79 GLU A O 1
ATOM 647 N N . SER A 1 80 ? -8.359 24.531 37.625 1 93.75 80 SER A N 1
ATOM 648 C CA . SER A 1 80 ? -6.988 24.859 37.25 1 93.75 80 SER A CA 1
ATOM 649 C C . SER A 1 80 ? -6.52 24.031 36.062 1 93.75 80 SER A C 1
ATOM 651 O O . SER A 1 80 ? -5.617 24.453 35.312 1 93.75 80 SER A O 1
ATOM 653 N N . ALA A 1 81 ? -7.102 22.859 35.938 1 95.44 81 ALA A N 1
ATOM 654 C CA . ALA A 1 81 ? -6.844 21.984 34.812 1 95.44 81 ALA A CA 1
ATOM 655 C C . ALA A 1 81 ? -8.039 21.078 34.531 1 95.44 81 ALA A C 1
ATOM 657 O O . ALA A 1 81 ? -8.828 20.781 35.438 1 95.44 81 ALA A O 1
ATOM 658 N N . TYR A 1 82 ? -8.242 20.766 33.281 1 96.38 82 TYR A N 1
ATOM 659 C CA . TYR A 1 82 ? -9.312 19.859 32.875 1 96.38 82 TYR A CA 1
ATOM 660 C C . TYR A 1 82 ? -8.758 18.547 32.344 1 96.38 82 TYR A C 1
ATOM 662 O O . TYR A 1 82 ? -7.656 18.516 31.781 1 96.38 82 TYR A O 1
ATOM 670 N N . PHE A 1 83 ? -9.477 17.438 32.656 1 95.81 83 PHE A N 1
ATOM 671 C CA . PHE A 1 83 ? -9.07 16.109 32.188 1 95.81 83 PHE A CA 1
ATOM 672 C C . PHE A 1 83 ? -10.172 15.461 31.375 1 95.81 83 PHE A C 1
ATOM 674 O O . PHE A 1 83 ? -11.336 15.453 31.781 1 95.81 83 PHE A O 1
ATOM 681 N N . GLY A 1 84 ? -9.805 15.062 30.125 1 93.5 84 GLY A N 1
ATOM 682 C CA . GLY A 1 84 ? -10.758 14.383 29.266 1 93.5 84 GLY A CA 1
ATOM 683 C C . GLY A 1 84 ? -10.227 13.07 28.719 1 93.5 84 GLY A C 1
ATOM 684 O O . GLY A 1 84 ? -9.016 12.844 28.688 1 93.5 84 GLY A O 1
ATOM 685 N N . GLU A 1 85 ? -11.156 12.109 28.406 1 91.69 85 GLU A N 1
ATOM 686 C CA . GLU A 1 85 ? -10.828 10.828 27.797 1 91.69 85 GLU A CA 1
ATOM 687 C C . GLU A 1 85 ? -11.555 10.656 26.469 1 91.69 85 GLU A C 1
ATOM 689 O O . GLU A 1 85 ? -12.727 11.016 26.344 1 91.69 85 GLU A O 1
ATOM 694 N N . VAL A 1 86 ? -10.719 10.242 25.484 1 89.69 86 VAL A N 1
ATOM 695 C CA . VAL A 1 86 ? -11.289 9.961 24.172 1 89.69 86 VAL A CA 1
ATOM 696 C C . VAL A 1 86 ? -10.867 8.562 23.719 1 89.69 86 VAL A C 1
ATOM 698 O O . VAL A 1 86 ? -9.742 8.133 23.984 1 89.69 86 VAL A O 1
ATOM 701 N N . ARG A 1 87 ? -11.719 7.816 23.078 1 87.62 87 ARG A N 1
ATOM 702 C CA . ARG A 1 87 ? -11.406 6.469 22.625 1 87.62 87 ARG A CA 1
ATOM 703 C C . ARG A 1 87 ? -10.914 6.492 21.172 1 87.62 87 ARG A C 1
ATOM 705 O O . ARG A 1 87 ? -11.32 7.344 20.391 1 87.62 87 ARG A O 1
ATOM 712 N N . GLN A 1 88 ? -10.078 5.508 20.969 1 87.94 88 GLN A N 1
ATOM 713 C CA . GLN A 1 88 ? -9.586 5.32 19.609 1 87.94 88 GLN A CA 1
ATOM 714 C C . GLN A 1 88 ? -10.734 5.094 18.641 1 87.94 88 GLN A C 1
ATOM 716 O O . GLN A 1 88 ? -11.672 4.352 18.938 1 87.94 88 GLN A O 1
ATOM 721 N N . HIS A 1 89 ? -10.773 5.762 17.438 1 78.75 89 HIS A N 1
ATOM 722 C CA . HIS A 1 89 ? -11.734 5.664 16.344 1 78.75 89 HIS A CA 1
ATOM 723 C C . HIS A 1 89 ? -13.062 6.301 16.719 1 78.75 89 HIS A C 1
ATOM 725 O O . HIS A 1 89 ? -14.117 5.867 16.25 1 78.75 89 HIS A O 1
ATOM 731 N N . SER A 1 90 ? -12.977 7.164 17.641 1 80.25 90 SER A N 1
ATOM 732 C CA . SER A 1 90 ? -14.172 7.938 17.953 1 80.25 90 SER A CA 1
ATOM 733 C C . SER A 1 90 ? -14.586 8.812 16.781 1 80.25 90 SER A C 1
ATOM 735 O O . SER A 1 90 ? -13.734 9.305 16.031 1 80.25 90 SER A O 1
ATOM 737 N N . ARG A 1 91 ? -15.844 8.953 16.578 1 74.94 91 ARG A N 1
ATOM 738 C CA . ARG A 1 91 ? -16.328 9.742 15.453 1 74.94 91 ARG A CA 1
ATOM 739 C C . ARG A 1 91 ? -15.969 11.211 15.617 1 74.94 91 ARG A C 1
ATOM 741 O O . ARG A 1 91 ? -16.188 11.789 16.688 1 74.94 91 ARG A O 1
ATOM 748 N N . PRO A 1 92 ? -15.508 11.773 14.57 1 79.44 92 PRO A N 1
ATOM 749 C CA . PRO A 1 92 ? -15.195 13.203 14.641 1 79.44 92 PRO A CA 1
ATOM 750 C C . PRO A 1 92 ? -16.438 14.062 14.828 1 79.44 92 PRO A C 1
ATOM 752 O O . PRO A 1 92 ? -17.5 13.766 14.266 1 79.44 92 PRO A O 1
ATOM 755 N N . GLY A 1 93 ? -16.516 15.078 15.734 1 79.44 93 GLY A N 1
ATOM 756 C CA . GLY A 1 93 ? -17.609 16 15.953 1 79.44 93 GLY A CA 1
ATOM 757 C C . GLY A 1 93 ? -18.344 15.766 17.266 1 79.44 93 GLY A C 1
ATOM 758 O O . GLY A 1 93 ? -19.094 16.625 17.734 1 79.44 93 GLY A O 1
ATOM 759 N N . LYS A 1 94 ? -18.078 14.641 17.812 1 82.25 94 LYS A N 1
ATOM 760 C CA . LYS A 1 94 ? -18.719 14.352 19.094 1 82.25 94 LYS A CA 1
ATOM 761 C C . LYS A 1 94 ? -17.953 14.984 20.25 1 82.25 94 LYS A C 1
ATOM 763 O O . LYS A 1 94 ? -16.75 14.773 20.406 1 82.25 94 LYS A O 1
ATOM 768 N N . PRO A 1 95 ? -18.656 15.867 21.047 1 87.94 95 PRO A N 1
ATOM 769 C CA . PRO A 1 95 ? -17.969 16.484 22.172 1 87.94 95 PRO A CA 1
ATOM 770 C C . PRO A 1 95 ? -17.578 15.477 23.25 1 87.94 95 PRO A C 1
ATOM 772 O O . PRO A 1 95 ? -18.312 14.523 23.5 1 87.94 95 PRO A O 1
ATOM 775 N N . PHE A 1 96 ? -16.453 15.594 23.797 1 86.88 96 PHE A N 1
ATOM 776 C CA . PHE A 1 96 ? -16.016 14.641 24.812 1 86.88 96 PHE A CA 1
ATOM 777 C C . PHE A 1 96 ? -15.781 15.336 26.141 1 86.88 96 PHE A C 1
ATOM 779 O O . PHE A 1 96 ? -15.688 14.68 27.188 1 86.88 96 PHE A O 1
ATOM 786 N N . MET A 1 97 ? -15.68 16.734 26.031 1 89 97 MET A N 1
ATOM 787 C CA . MET A 1 97 ? -15.539 17.453 27.297 1 89 97 MET A CA 1
ATOM 788 C C . MET A 1 97 ? -15.969 18.906 27.141 1 89 97 MET A C 1
ATOM 790 O O . MET A 1 97 ? -16.062 19.422 26.031 1 89 97 MET A O 1
ATOM 794 N N . TYR A 1 98 ? -16.328 19.531 28.266 1 92.44 98 TYR A N 1
ATOM 795 C CA . TYR A 1 98 ? -16.703 20.938 28.297 1 92.44 98 TYR A CA 1
ATOM 796 C C . TYR A 1 98 ? -15.805 21.719 29.25 1 92.44 98 TYR A C 1
ATOM 798 O O . TYR A 1 98 ? -15.461 21.219 30.328 1 92.44 98 TYR A O 1
ATOM 806 N N . VAL A 1 99 ? -15.328 22.859 28.781 1 94.12 99 VAL A N 1
ATOM 807 C CA . VAL A 1 99 ? -14.547 23.781 29.594 1 94.12 99 VAL A CA 1
ATOM 808 C C . VAL A 1 99 ? -15.367 25.031 29.906 1 94.12 99 VAL A C 1
ATOM 810 O O . VAL A 1 99 ? -16.047 25.562 29.016 1 94.12 99 VAL A O 1
ATOM 813 N N . THR A 1 100 ? -15.445 25.5 31.203 1 94.12 100 THR A N 1
ATOM 814 C CA . THR A 1 100 ? -16.25 26.641 31.609 1 94.12 100 THR A CA 1
ATOM 815 C C . THR A 1 100 ? -15.398 27.688 32.312 1 94.12 100 THR A C 1
ATOM 817 O O . THR A 1 100 ? -14.492 27.328 33.094 1 94.12 100 THR A O 1
ATOM 820 N N . ALA A 1 101 ? -15.609 28.922 31.969 1 94.62 101 ALA A N 1
ATOM 821 C CA . ALA A 1 101 ? -14.977 30.062 32.625 1 94.62 101 ALA A CA 1
ATOM 822 C C . ALA A 1 101 ? -16.016 31.109 33.031 1 94.62 101 ALA A C 1
ATOM 824 O O . ALA A 1 101 ? -17.156 31.062 32.594 1 94.62 101 ALA A O 1
ATOM 825 N N . PHE A 1 102 ? -15.648 31.953 34.031 1 94.31 102 PHE A N 1
ATOM 826 C CA . PHE A 1 102 ? -16.531 33.031 34.438 1 94.31 102 PHE A CA 1
ATOM 827 C C . PHE A 1 102 ? -15.773 34.344 34.562 1 94.31 102 PHE A C 1
ATOM 829 O O . PHE A 1 102 ? -14.547 34.344 34.656 1 94.31 102 PHE A O 1
ATOM 836 N N . ASP A 1 103 ? -16.453 35.406 34.312 1 93.31 103 ASP A N 1
ATOM 837 C CA . ASP A 1 103 ? -15.961 36.781 34.406 1 93.31 103 ASP A CA 1
ATOM 838 C C . ASP A 1 103 ? -16.812 37.562 35.406 1 93.31 103 ASP A C 1
ATOM 840 O O . ASP A 1 103 ? -18.047 37.531 35.375 1 93.31 103 ASP A O 1
ATOM 844 N N . LEU A 1 104 ? -16.234 38.438 36.281 1 92.12 104 LEU A N 1
ATOM 845 C CA . LEU A 1 104 ? -16.938 39.094 37.375 1 92.12 104 LEU A CA 1
ATOM 846 C C . LEU A 1 104 ? -17.5 40.438 36.938 1 92.12 104 LEU A C 1
ATOM 848 O O . LEU A 1 104 ? -18.266 41.094 37.656 1 92.12 104 LEU A O 1
ATOM 852 N N . ASP A 1 105 ? -17.156 40.844 35.688 1 92.06 105 ASP A N 1
ATOM 853 C CA . ASP A 1 105 ? -17.688 42.125 35.188 1 92.06 105 ASP A CA 1
ATOM 854 C C . ASP A 1 105 ? -19.188 42.031 34.938 1 92.06 105 ASP A C 1
ATOM 856 O O . ASP A 1 105 ? -19.781 40.969 35.094 1 92.06 105 ASP A O 1
ATOM 860 N N . ASP A 1 106 ? -19.828 43.219 34.656 1 90.06 106 ASP A N 1
ATOM 861 C CA . ASP A 1 106 ? -21.266 43.312 34.406 1 90.06 106 ASP A CA 1
ATOM 862 C C . ASP A 1 106 ? -21.688 42.344 33.312 1 90.06 106 ASP A C 1
ATOM 864 O O . ASP A 1 106 ? -21.281 42.5 32.156 1 90.06 106 ASP A O 1
ATOM 868 N N . PRO A 1 107 ? -22.469 41.344 33.625 1 89.62 107 PRO A N 1
ATOM 869 C CA . PRO A 1 107 ? -22.891 40.344 32.656 1 89.62 107 PRO A CA 1
ATOM 870 C C . PRO A 1 107 ? -23.75 40.906 31.531 1 89.62 107 PRO A C 1
ATOM 872 O O . PRO A 1 107 ? -23.906 40.281 30.469 1 89.62 107 PRO A O 1
ATOM 875 N N . SER A 1 108 ? -24.25 42.125 31.734 1 87.75 108 SER A N 1
ATOM 876 C CA . SER A 1 108 ? -25.125 42.719 30.734 1 87.75 108 SER A CA 1
ATOM 877 C C . SER A 1 108 ? -24.312 43.469 29.672 1 87.75 108 SER A C 1
ATOM 879 O O . SER A 1 108 ? -24.859 43.875 28.625 1 87.75 108 SER A O 1
ATOM 881 N N . THR A 1 109 ? -23.031 43.594 29.953 1 87.75 109 THR A N 1
ATOM 882 C CA . THR A 1 109 ? -22.172 44.281 29 1 87.75 109 THR A CA 1
ATOM 883 C C . THR A 1 109 ? -21.234 43.312 28.281 1 87.75 109 THR A C 1
ATOM 885 O O . THR A 1 109 ? -21.188 42.125 28.625 1 87.75 109 THR A O 1
ATOM 888 N N . LEU A 1 110 ? -20.5 43.812 27.297 1 89.81 110 LEU A N 1
ATOM 889 C CA . LEU A 1 110 ? -19.531 43.031 26.547 1 89.81 110 LEU A CA 1
ATOM 890 C C . LEU A 1 110 ? -18.344 42.625 27.406 1 89.81 110 LEU A C 1
ATOM 892 O O . LEU A 1 110 ? -17.578 41.719 27.078 1 89.81 110 LEU A O 1
ATOM 896 N N . HIS A 1 111 ? -18.312 43.25 28.625 1 89.44 111 HIS A N 1
ATOM 897 C CA . HIS A 1 111 ? -17.141 43.094 29.469 1 89.44 111 HIS A CA 1
ATOM 898 C C . HIS A 1 111 ? -17.078 41.656 30.031 1 89.44 111 HIS A C 1
ATOM 900 O O . HIS A 1 111 ? -15.992 41.156 30.328 1 89.44 111 HIS A O 1
ATOM 906 N N . SER A 1 112 ? -18.234 40.969 30.125 1 91.06 112 SER A N 1
ATOM 907 C CA . SER A 1 112 ? -18.266 39.625 30.734 1 91.06 112 SER A CA 1
ATOM 908 C C . SER A 1 112 ? -18.547 38.562 29.703 1 91.06 112 SER A C 1
ATOM 910 O O . SER A 1 112 ? -18.578 37.375 30.031 1 91.06 112 SER A O 1
ATOM 912 N N . LYS A 1 113 ? -18.766 39 28.5 1 92.44 113 LYS A N 1
ATOM 913 C CA . LYS A 1 113 ? -19.031 38 27.469 1 92.44 113 LYS A CA 1
ATOM 914 C C . LYS A 1 113 ? -17.734 37.312 27.031 1 92.44 113 LYS A C 1
ATOM 916 O O . LYS A 1 113 ? -16.781 37.969 26.625 1 92.44 113 LYS A O 1
ATOM 921 N N . LEU A 1 114 ? -17.812 35.969 27.125 1 94 114 LEU A N 1
ATOM 922 C CA . LEU A 1 114 ? -16.578 35.219 26.938 1 94 114 LEU A CA 1
ATOM 923 C C . LEU A 1 114 ? -16.547 34.562 25.562 1 94 114 LEU A C 1
ATOM 925 O O . LEU A 1 114 ? -17.594 34.219 25.031 1 94 114 LEU A O 1
ATOM 929 N N . SER A 1 115 ? -15.391 34.5 25.016 1 94.56 115 SER A N 1
ATOM 930 C CA . SER A 1 115 ? -15.094 33.75 23.812 1 94.56 115 SER A CA 1
ATOM 931 C C . SER A 1 115 ? -13.977 32.719 24.047 1 94.56 115 SER A C 1
ATOM 933 O O . SER A 1 115 ? -13.008 33.031 24.75 1 94.56 115 SER A O 1
ATOM 935 N N . TYR A 1 116 ? -14.18 31.453 23.5 1 94.5 116 TYR A N 1
ATOM 936 C CA . TYR A 1 116 ? -13.195 30.406 23.719 1 94.5 116 TYR A CA 1
ATOM 937 C C . TYR A 1 116 ? -12.438 30.094 22.438 1 94.5 116 TYR A C 1
ATOM 939 O O . TYR A 1 116 ? -12.984 30.203 21.344 1 94.5 116 TYR A O 1
ATOM 947 N N . SER A 1 117 ? -11.07 29.828 22.594 1 93.94 117 SER A N 1
ATOM 948 C CA . SER A 1 117 ? -10.242 29.391 21.469 1 93.94 117 SER A CA 1
ATOM 949 C C . SER A 1 117 ? -9.102 28.484 21.938 1 93.94 117 SER A C 1
ATOM 951 O O . SER A 1 117 ? -8.797 28.438 23.141 1 93.94 117 SER A O 1
ATOM 953 N N . ILE A 1 118 ? -8.562 27.703 21.031 1 93.69 118 ILE A N 1
ATOM 954 C CA . ILE A 1 118 ? -7.398 26.875 21.344 1 93.69 118 ILE A CA 1
ATOM 955 C C . ILE A 1 118 ? -6.121 27.625 20.969 1 93.69 118 ILE A C 1
ATOM 957 O O . ILE A 1 118 ? -5.93 28 19.812 1 93.69 118 ILE A O 1
ATOM 961 N N . LEU A 1 119 ? -5.277 27.844 21.953 1 93.88 119 LEU A N 1
ATOM 962 C CA . LEU A 1 119 ? -4.031 28.578 21.719 1 93.88 119 LEU A CA 1
ATOM 963 C C . LEU A 1 119 ? -2.971 27.656 21.125 1 93.88 119 LEU A C 1
ATOM 965 O O . LEU A 1 119 ? -2.312 28 20.141 1 93.88 119 LEU A O 1
ATOM 969 N N . GLN A 1 120 ? -2.869 26.5 21.828 1 93.62 120 GLN A N 1
ATOM 970 C CA . GLN A 1 120 ? -1.818 25.562 21.438 1 93.62 120 GLN A CA 1
ATOM 971 C C . GLN A 1 120 ? -2.211 24.125 21.766 1 93.62 120 GLN A C 1
ATOM 973 O O . GLN A 1 120 ? -3.037 23.891 22.641 1 93.62 120 GLN A O 1
ATOM 978 N N . GLN A 1 121 ? -1.63 23.266 20.953 1 93.12 121 GLN A N 1
ATOM 979 C CA . GLN A 1 121 ? -1.774 21.828 21.188 1 93.12 121 GLN A CA 1
ATOM 980 C C . GLN A 1 121 ? -0.413 21.156 21.328 1 93.12 121 GLN A C 1
ATOM 982 O O . GLN A 1 121 ? 0.523 21.5 20.594 1 93.12 121 GLN A O 1
ATOM 987 N N . PHE A 1 122 ? -0.365 20.234 22.344 1 93.12 122 PHE A N 1
ATOM 988 C CA . PHE A 1 122 ? 0.863 19.469 22.516 1 93.12 122 PHE A CA 1
ATOM 989 C C . PHE A 1 122 ? 0.581 17.969 22.453 1 93.12 122 PHE A C 1
ATOM 991 O O . PHE A 1 122 ? -0.275 17.469 23.188 1 93.12 122 PHE A O 1
ATOM 998 N N . PRO A 1 123 ? 1.335 17.234 21.75 1 89.44 123 PRO A N 1
ATOM 999 C CA . PRO A 1 123 ? 2.322 17.688 20.766 1 89.44 123 PRO A CA 1
ATOM 1000 C C . PRO A 1 123 ? 1.691 18.469 19.609 1 89.44 123 PRO A C 1
ATOM 1002 O O . PRO A 1 123 ? 0.495 18.328 19.344 1 89.44 123 PRO A O 1
ATOM 1005 N N . SER A 1 124 ? 2.529 19.312 18.969 1 88.62 124 SER A N 1
ATOM 1006 C CA . SER A 1 124 ? 2.008 20.219 17.953 1 88.62 124 SER A CA 1
ATOM 1007 C C . SER A 1 124 ? 1.691 19.469 16.656 1 88.62 124 SER A C 1
ATOM 1009 O O . SER A 1 124 ? 0.954 19.984 15.805 1 88.62 124 SER A O 1
ATOM 1011 N N . THR A 1 125 ? 2.174 18.312 16.516 1 77.94 125 THR A N 1
ATOM 1012 C CA . THR A 1 125 ? 1.914 17.547 15.312 1 77.94 125 THR A CA 1
ATOM 1013 C C . THR A 1 125 ? 0.458 17.094 15.258 1 77.94 125 THR A C 1
ATOM 1015 O O . THR A 1 125 ? -0.049 16.5 16.219 1 77.94 125 THR A O 1
ATOM 1018 N N . ARG A 1 126 ? -0.106 17.484 14.234 1 72.75 126 ARG A N 1
ATOM 1019 C CA . ARG A 1 126 ? -1.496 17.078 14.039 1 72.75 126 ARG A CA 1
ATOM 1020 C C . ARG A 1 126 ? -1.585 15.672 13.477 1 72.75 126 ARG A C 1
ATOM 1022 O O . ARG A 1 126 ? -0.844 15.312 12.555 1 72.75 126 ARG A O 1
ATOM 1029 N N . THR A 1 127 ? -2.225 14.875 14.227 1 72.56 127 THR A N 1
ATOM 1030 C CA . THR A 1 127 ? -2.396 13.508 13.734 1 72.56 127 THR A CA 1
ATOM 1031 C C . THR A 1 127 ? -3.832 13.281 13.273 1 72.56 127 THR A C 1
ATOM 1033 O O . THR A 1 127 ? -4.777 13.742 13.914 1 72.56 127 THR A O 1
ATOM 1036 N N . LYS A 1 128 ? -4.035 12.688 12.055 1 74.25 128 LYS A N 1
ATOM 1037 C CA . LYS A 1 128 ? -5.352 12.422 11.484 1 74.25 128 LYS A CA 1
ATOM 1038 C C . LYS A 1 128 ? -6.082 11.336 12.281 1 74.25 128 LYS A C 1
ATOM 1040 O O . LYS A 1 128 ? -7.297 11.422 12.477 1 74.25 128 LYS A O 1
ATOM 1045 N N . TYR A 1 129 ? -5.23 10.406 12.852 1 80.56 129 TYR A N 1
ATOM 1046 C CA . TYR A 1 129 ? -5.859 9.297 13.562 1 80.56 129 TYR A CA 1
ATOM 1047 C C . TYR A 1 129 ? -5.27 9.148 14.961 1 80.56 129 TYR A C 1
ATOM 1049 O O . TYR A 1 129 ? -4.062 9.305 15.156 1 80.56 129 TYR A O 1
ATOM 1057 N N . LEU A 1 130 ? -6.254 8.93 15.922 1 86.75 130 LEU A N 1
ATOM 1058 C CA . LEU A 1 130 ? -5.828 8.734 17.312 1 86.75 130 LEU A CA 1
ATOM 1059 C C . LEU A 1 130 ? -5.391 7.289 17.531 1 86.75 130 LEU A C 1
ATOM 1061 O O . LEU A 1 130 ? -6.184 6.359 17.359 1 86.75 130 LEU A O 1
ATOM 1065 N N . ASP A 1 131 ? -4.176 7.121 17.812 1 88.25 131 ASP A N 1
ATOM 1066 C CA . ASP A 1 131 ? -3.607 5.816 18.141 1 88.25 131 ASP A CA 1
ATOM 1067 C C . ASP A 1 131 ? -2.873 5.855 19.469 1 88.25 131 ASP A C 1
ATOM 1069 O O . ASP A 1 131 ? -1.788 6.43 19.578 1 88.25 131 ASP A O 1
ATOM 1073 N N . PRO A 1 132 ? -3.475 5.156 20.391 1 90.69 132 PRO A N 1
ATOM 1074 C CA . PRO A 1 132 ? -2.877 5.23 21.719 1 90.69 132 PRO A CA 1
ATOM 1075 C C . PRO A 1 132 ? -1.517 4.539 21.797 1 90.69 132 PRO A C 1
ATOM 1077 O O . PRO A 1 132 ? -0.744 4.789 22.719 1 90.69 132 PRO A O 1
ATOM 1080 N N . THR A 1 133 ? -1.259 3.658 20.922 1 87.56 133 THR A N 1
ATOM 1081 C CA . THR A 1 133 ? 0.031 2.977 20.922 1 87.56 133 THR A CA 1
ATOM 1082 C C . THR A 1 133 ? 1.15 3.93 20.516 1 87.56 133 THR A C 1
ATOM 1084 O O . THR A 1 133 ? 2.297 3.764 20.938 1 87.56 133 THR A O 1
ATOM 1087 N N . VAL A 1 134 ? 0.81 4.871 19.703 1 82.25 134 VAL A N 1
ATOM 1088 C CA . VAL A 1 134 ? 1.782 5.875 19.281 1 82.25 134 VAL A CA 1
ATOM 1089 C C . VAL A 1 134 ? 1.87 6.984 20.328 1 82.25 134 VAL A C 1
ATOM 1091 O O . VAL A 1 134 ? 2.961 7.324 20.781 1 82.25 134 VAL A O 1
ATOM 1094 N N . ARG A 1 135 ? 0.614 7.441 20.594 1 87.81 135 ARG A N 1
ATOM 1095 C CA . ARG A 1 135 ? 0.517 8.492 21.609 1 87.81 135 ARG A CA 1
ATOM 1096 C C . ARG A 1 135 ? -0.826 8.445 22.328 1 87.81 135 ARG A C 1
ATOM 1098 O O . ARG A 1 135 ? -1.881 8.461 21.688 1 87.81 135 ARG A O 1
ATOM 1105 N N . ASN A 1 136 ? -0.703 8.461 23.688 1 92.94 136 ASN A N 1
ATOM 1106 C CA . ASN A 1 136 ? -1.962 8.312 24.406 1 92.94 136 ASN A CA 1
ATOM 1107 C C . ASN A 1 136 ? -2.287 9.562 25.219 1 92.94 136 ASN A C 1
ATOM 1109 O O . ASN A 1 136 ? -3.283 9.586 25.953 1 92.94 136 ASN A O 1
ATOM 1113 N N . ARG A 1 137 ? -1.438 10.617 25.156 1 94.12 137 ARG A N 1
ATOM 1114 C CA . ARG A 1 137 ? -1.688 11.828 25.938 1 94.12 137 ARG A CA 1
ATOM 1115 C C . ARG A 1 137 ? -1.535 13.078 25.062 1 94.12 137 ARG A C 1
ATOM 1117 O O . ARG A 1 137 ? -0.599 13.18 24.266 1 94.12 137 ARG A O 1
ATOM 1124 N N . PHE A 1 138 ? -2.514 13.977 25.188 1 93.38 138 PHE A N 1
ATOM 1125 C CA . PHE A 1 138 ? -2.473 15.281 24.531 1 93.38 138 PHE A CA 1
ATOM 1126 C C . PHE A 1 138 ? -2.801 16.391 25.516 1 93.38 138 PHE A C 1
ATOM 1128 O O . PHE A 1 138 ? -3.488 16.172 26.516 1 93.38 138 PHE A O 1
ATOM 1135 N N . VAL A 1 139 ? -2.234 17.547 25.312 1 95.31 139 VAL A N 1
ATOM 1136 C CA . VAL A 1 139 ? -2.561 18.719 26.109 1 95.31 139 VAL A CA 1
ATOM 1137 C C . VAL A 1 139 ? -3.023 19.859 25.188 1 95.31 139 VAL A C 1
ATOM 1139 O O . VAL A 1 139 ? -2.316 20.219 24.25 1 95.31 139 VAL A O 1
ATOM 1142 N N . LEU A 1 140 ? -4.211 20.297 25.406 1 94.75 140 LEU A N 1
ATOM 1143 C CA . LEU A 1 140 ? -4.738 21.453 24.703 1 94.75 140 LEU A CA 1
ATOM 1144 C C . LEU A 1 140 ? -4.742 22.688 25.609 1 94.75 140 LEU A C 1
ATOM 1146 O O . LEU A 1 140 ? -5.184 22.609 26.766 1 94.75 140 LEU A O 1
ATOM 1150 N N . VAL A 1 141 ? -4.16 23.719 25.141 1 96.06 141 VAL A N 1
ATOM 1151 C CA . VAL A 1 141 ? -4.211 24.984 25.875 1 96.06 141 VAL A CA 1
ATOM 1152 C C . VAL A 1 141 ? -5.375 25.828 25.359 1 96.06 141 VAL A C 1
ATOM 1154 O O . VAL A 1 141 ? -5.332 26.344 24.25 1 96.06 141 VAL A O 1
ATOM 1157 N N . VAL A 1 142 ? -6.387 25.969 26.203 1 95.88 142 VAL A N 1
ATOM 1158 C CA . VAL A 1 142 ? -7.594 26.703 25.844 1 95.88 142 VAL A CA 1
ATOM 1159 C C . VAL A 1 142 ? -7.531 28.125 26.406 1 95.88 142 VAL A C 1
ATOM 1161 O O . VAL A 1 142 ? -7.102 28.328 27.531 1 95.88 142 VAL A O 1
ATOM 1164 N N . THR A 1 143 ? -7.906 29.078 25.562 1 95.62 143 THR A N 1
ATOM 1165 C CA . THR A 1 143 ? -7.902 30.484 25.938 1 95.62 143 THR A CA 1
ATOM 1166 C C . THR A 1 143 ? -9.328 31.031 26.031 1 95.62 143 THR A C 1
ATOM 1168 O O . THR A 1 143 ? -10.172 30.734 25.188 1 95.62 143 THR A O 1
ATOM 1171 N N . ALA A 1 144 ? -9.656 31.641 27.156 1 95.25 144 ALA A N 1
ATOM 1172 C CA . ALA A 1 144 ? -10.898 32.375 27.312 1 95.25 144 ALA A CA 1
ATOM 1173 C C . ALA A 1 144 ? -10.656 33.875 27.266 1 95.25 144 ALA A C 1
ATOM 1175 O O . ALA A 1 144 ? -9.836 34.406 28.031 1 95.25 144 ALA A O 1
ATOM 1176 N N . LYS A 1 145 ? -11.32 34.594 26.344 1 93.62 145 LYS A N 1
ATOM 1177 C CA . LYS A 1 145 ? -11.195 36.031 26.188 1 93.62 145 LYS A CA 1
ATOM 1178 C C . LYS A 1 145 ? -12.508 36.75 26.531 1 93.62 145 LYS A C 1
ATOM 1180 O O . LYS A 1 145 ? -13.586 36.25 26.203 1 93.62 145 LYS A O 1
ATOM 1185 N N . ASP A 1 146 ? -12.375 37.781 27.234 1 93.12 146 ASP A N 1
ATOM 1186 C CA . ASP A 1 146 ? -13.57 38.562 27.516 1 93.12 146 ASP A CA 1
ATOM 1187 C C . ASP A 1 146 ? -13.859 39.531 26.375 1 93.12 146 ASP A C 1
ATOM 1189 O O . ASP A 1 146 ? -13.258 39.469 25.312 1 93.12 146 ASP A O 1
ATOM 1193 N N . MET A 1 147 ? -14.859 40.344 26.406 1 90.94 147 MET A N 1
ATOM 1194 C CA . MET A 1 147 ? -15.32 41.25 25.359 1 90.94 147 MET A CA 1
ATOM 1195 C C . MET A 1 147 ? -15.703 40.5 24.109 1 90.94 147 MET A C 1
ATOM 1197 O O . MET A 1 147 ? -15.461 40.969 22.984 1 90.94 147 MET A O 1
ATOM 1201 N N . ALA A 1 148 ? -16.047 39.312 24.281 1 86.75 148 ALA A N 1
ATOM 1202 C CA . ALA A 1 148 ? -16.453 38.406 23.188 1 86.75 148 ALA A CA 1
ATOM 1203 C C . ALA A 1 148 ? -15.328 38.219 22.188 1 86.75 148 ALA A C 1
ATOM 1205 O O . ALA A 1 148 ? -15.57 37.875 21.031 1 86.75 148 ALA A O 1
ATOM 1206 N N . GLY A 1 149 ? -14.141 38.531 22.672 1 83.06 149 GLY A N 1
ATOM 1207 C CA . GLY A 1 149 ? -12.977 38.344 21.812 1 83.06 149 GLY A CA 1
ATOM 1208 C C . GLY A 1 149 ? -12.859 39.375 20.719 1 83.06 149 GLY A C 1
ATOM 1209 O O . GLY A 1 149 ? -11.977 39.281 19.859 1 83.06 149 GLY A O 1
ATOM 1210 N N . GLN A 1 150 ? -13.641 40.344 20.516 1 77.31 150 GLN A N 1
ATOM 1211 C CA . GLN A 1 150 ? -13.719 41.25 19.375 1 77.31 150 GLN A CA 1
ATOM 1212 C C . GLN A 1 150 ? -12.945 42.562 19.641 1 77.31 150 GLN A C 1
ATOM 1214 O O . GLN A 1 150 ? -12.672 43.312 18.719 1 77.31 150 GLN A O 1
ATOM 1219 N N . SER A 1 151 ? -12.547 42.719 20.891 1 75.38 151 SER A N 1
ATOM 1220 C CA . SER A 1 151 ? -11.922 44 21.203 1 75.38 151 SER A CA 1
ATOM 1221 C C . SER A 1 151 ? -10.414 43.844 21.406 1 75.38 151 SER A C 1
ATOM 1223 O O . SER A 1 151 ? -9.945 42.781 21.797 1 75.38 151 SER A O 1
ATOM 1225 N N . ILE A 1 152 ? -9.703 44.906 20.922 1 76.88 152 ILE A N 1
ATOM 1226 C CA . ILE A 1 152 ? -8.25 44.938 21.109 1 76.88 152 ILE A CA 1
ATOM 1227 C C . ILE A 1 152 ? -7.922 45.062 22.594 1 76.88 152 ILE A C 1
ATOM 1229 O O . ILE A 1 152 ? -6.82 44.719 23.016 1 76.88 152 ILE A O 1
ATOM 1233 N N . ASN A 1 153 ? -8.938 45.438 23.469 1 85.06 153 ASN A N 1
ATOM 1234 C CA . ASN A 1 153 ? -8.703 45.656 24.891 1 85.06 153 ASN A CA 1
ATOM 1235 C C . ASN A 1 153 ? -9.242 44.5 25.719 1 85.06 153 ASN A C 1
ATOM 1237 O O . ASN A 1 153 ? -9.734 44.688 26.844 1 85.06 153 ASN A O 1
ATOM 1241 N N . CYS A 1 154 ? -9.188 43.344 25.141 1 88.88 154 CYS A N 1
ATOM 1242 C CA . CYS A 1 154 ? -9.703 42.188 25.875 1 88.88 154 CYS A CA 1
ATOM 1243 C C . CYS A 1 154 ? -8.609 41.531 26.719 1 88.88 154 CYS A C 1
ATOM 1245 O O . CYS A 1 154 ? -7.426 41.75 26.469 1 88.88 154 CYS A O 1
ATOM 1247 N N . PHE A 1 155 ? -9.031 40.844 27.797 1 91.44 155 PHE A N 1
ATOM 1248 C CA . PHE A 1 155 ? -8.141 40.062 28.625 1 91.44 155 PHE A CA 1
ATOM 1249 C C . PHE A 1 155 ? -8.312 38.562 28.344 1 91.44 155 PHE A C 1
ATOM 1251 O O . PHE A 1 155 ? -9.43 38.094 28.109 1 91.44 155 PHE A O 1
ATOM 1258 N N . ALA A 1 156 ? -7.172 37.906 28.281 1 92.19 156 ALA A N 1
ATOM 1259 C CA . ALA A 1 156 ? -7.207 36.469 27.984 1 92.19 156 ALA A CA 1
ATOM 1260 C C . ALA A 1 156 ? -6.617 35.656 29.125 1 92.19 156 ALA A C 1
ATOM 1262 O O . ALA A 1 156 ? -5.695 36.125 29.812 1 92.19 156 ALA A O 1
ATOM 1263 N N . THR A 1 157 ? -7.223 34.562 29.438 1 94.19 157 THR A N 1
ATOM 1264 C CA . THR A 1 157 ? -6.695 33.562 30.391 1 94.19 157 THR A CA 1
ATOM 1265 C C . THR A 1 157 ? -6.613 32.188 29.75 1 94.19 157 THR A C 1
ATOM 1267 O O . THR A 1 157 ? -7.387 31.875 28.844 1 94.19 157 THR A O 1
ATOM 1270 N N . ASN A 1 158 ? -5.625 31.375 30.172 1 95.12 158 ASN A N 1
ATOM 1271 C CA . ASN A 1 158 ? -5.398 30.062 29.578 1 95.12 158 ASN A CA 1
ATOM 1272 C C . ASN A 1 158 ? -5.551 28.953 30.609 1 95.12 158 ASN A C 1
ATOM 1274 O O . ASN A 1 158 ? -5.359 29.172 31.797 1 95.12 158 ASN A O 1
ATOM 1278 N N . VAL A 1 159 ? -5.961 27.812 30.109 1 95.44 159 VAL A N 1
ATOM 1279 C CA . VAL A 1 159 ? -6.043 26.625 30.953 1 95.44 159 VAL A CA 1
ATOM 1280 C C . VAL A 1 159 ? -5.617 25.406 30.156 1 95.44 159 VAL A C 1
ATOM 1282 O O . VAL A 1 159 ? -5.746 25.375 28.922 1 95.44 159 VAL A O 1
ATOM 1285 N N . ASP A 1 160 ? -5.059 24.359 30.859 1 95.81 160 ASP A N 1
ATOM 1286 C CA . ASP A 1 160 ? -4.641 23.125 30.219 1 95.81 160 ASP A CA 1
ATOM 1287 C C . ASP A 1 160 ? -5.754 22.078 30.25 1 95.81 160 ASP A C 1
ATOM 1289 O O . ASP A 1 160 ? -6.355 21.844 31.297 1 95.81 160 ASP A O 1
ATOM 1293 N N . VAL A 1 161 ? -6.02 21.578 29.125 1 96.25 161 VAL A N 1
ATOM 1294 C CA . VAL A 1 161 ? -6.91 20.438 29 1 96.25 161 VAL A CA 1
ATOM 1295 C C . VAL A 1 161 ? -6.105 19.188 28.656 1 96.25 161 VAL A C 1
ATOM 1297 O O . VAL A 1 161 ? -5.605 19.062 27.531 1 96.25 161 VAL A O 1
ATOM 1300 N N . LYS A 1 162 ? -5.992 18.281 29.625 1 96.44 162 LYS A N 1
ATOM 1301 C CA . LYS A 1 162 ? -5.242 17.047 29.422 1 96.44 162 LYS A CA 1
ATOM 1302 C C . LYS A 1 162 ? -6.152 15.922 28.906 1 96.44 162 LYS A C 1
ATOM 1304 O O . LYS A 1 162 ? -7.102 15.531 29.578 1 96.44 162 LYS A O 1
ATOM 1309 N N . ILE A 1 163 ? -5.84 15.422 27.734 1 94.31 163 ILE A N 1
ATOM 1310 C CA . ILE A 1 163 ? -6.668 14.422 27.062 1 94.31 163 ILE A CA 1
ATOM 1311 C C . ILE A 1 163 ? -5.938 13.078 27.031 1 94.31 163 ILE A C 1
ATOM 1313 O O . ILE A 1 163 ? -4.773 13.008 26.625 1 94.31 163 ILE A O 1
ATOM 1317 N N . THR A 1 164 ? -6.551 12.039 27.484 1 95.25 164 THR A N 1
ATOM 1318 C CA . THR A 1 164 ? -6.031 10.68 27.406 1 95.25 164 THR A CA 1
ATOM 1319 C C . THR A 1 164 ? -6.785 9.867 26.359 1 95.25 164 THR A C 1
ATOM 1321 O O . THR A 1 164 ? -8.016 9.836 26.359 1 95.25 164 THR A O 1
ATOM 1324 N N . VAL A 1 165 ? -6.023 9.297 25.469 1 92.12 165 VAL A N 1
ATOM 1325 C CA . VAL A 1 165 ? -6.621 8.484 24.422 1 92.12 165 VAL A CA 1
ATOM 1326 C C . VAL A 1 165 ? -6.668 7.023 24.859 1 92.12 165 VAL A C 1
ATOM 1328 O O . VAL A 1 165 ? -5.629 6.418 25.125 1 92.12 165 VAL A O 1
ATOM 1331 N N . LEU A 1 166 ? -7.824 6.445 24.906 1 92.25 166 LEU A N 1
ATOM 1332 C CA . LEU A 1 166 ? -8.016 5.059 25.312 1 92.25 166 LEU A CA 1
ATOM 1333 C C . LEU A 1 166 ? -8.156 4.148 24.109 1 92.25 166 LEU A C 1
ATOM 1335 O O . LEU A 1 166 ? -8.625 4.582 23.047 1 92.25 166 LEU A O 1
ATOM 1339 N N . GLU A 1 167 ? -7.703 2.924 24.266 1 91.62 167 GLU A N 1
ATOM 1340 C CA . GLU A 1 167 ? -7.836 1.947 23.188 1 91.62 167 GLU A CA 1
ATOM 1341 C C . GLU A 1 167 ? -9.297 1.561 22.969 1 91.62 167 GLU A C 1
ATOM 1343 O O . GLU A 1 167 ? -10.078 1.506 23.922 1 91.62 167 GLU A O 1
ATOM 1348 N N . ASN A 1 168 ? -9.617 1.387 21.641 1 90.12 168 ASN A N 1
ATOM 1349 C CA . ASN A 1 168 ? -10.93 0.839 21.312 1 90.12 168 ASN A CA 1
ATOM 1350 C C . ASN A 1 168 ? -10.953 -0.681 21.453 1 90.12 168 ASN A C 1
ATOM 1352 O O . ASN A 1 168 ? -10.242 -1.384 20.734 1 90.12 168 ASN A O 1
ATOM 1356 N N . LEU A 1 169 ? -11.797 -1.209 22.328 1 90.94 169 LEU A N 1
ATOM 1357 C CA . LEU A 1 169 ? -11.852 -2.643 22.594 1 90.94 169 LEU A CA 1
ATOM 1358 C C . LEU A 1 169 ? -12.742 -3.35 21.578 1 90.94 169 LEU A C 1
ATOM 1360 O O . LEU A 1 169 ? -12.688 -4.574 21.438 1 90.94 169 LEU A O 1
ATOM 1364 N N . TRP A 1 170 ? -13.594 -2.502 20.953 1 91.25 170 TRP A N 1
ATOM 1365 C CA . TRP A 1 170 ? -14.492 -3.07 19.953 1 91.25 170 TRP A CA 1
ATOM 1366 C C . TRP A 1 170 ? -13.773 -3.23 18.609 1 91.25 170 TRP A C 1
ATOM 1368 O O . TRP A 1 170 ? -13.836 -2.344 17.75 1 91.25 170 TRP A O 1
ATOM 1378 N N . LYS A 1 171 ? -13.023 -4.309 18.453 1 90.25 171 LYS A N 1
ATOM 1379 C CA . LYS A 1 171 ? -12.289 -4.617 17.219 1 90.25 171 LYS A CA 1
ATOM 1380 C C . LYS A 1 171 ? -12.406 -6.094 16.875 1 90.25 171 LYS A C 1
ATOM 1382 O O . LYS A 1 171 ? -12.602 -6.938 17.75 1 90.25 171 LYS A O 1
ATOM 1387 N N . ALA A 1 172 ? -12.289 -6.348 15.625 1 93.44 172 ALA A N 1
ATOM 1388 C CA . ALA A 1 172 ? -12.398 -7.719 15.133 1 93.44 172 ALA A CA 1
ATOM 1389 C C . ALA A 1 172 ? -11.234 -8.57 15.625 1 93.44 172 ALA A C 1
ATOM 1391 O O . ALA A 1 172 ? -10.078 -8.141 15.586 1 93.44 172 ALA A O 1
ATOM 1392 N N . PRO A 1 173 ? -11.523 -9.711 16.172 1 94.5 173 PRO A N 1
ATOM 1393 C CA . PRO A 1 173 ? -10.453 -10.617 16.594 1 94.5 173 PRO A CA 1
ATOM 1394 C C . PRO A 1 173 ? -9.688 -11.211 15.406 1 94.5 173 PRO A C 1
ATOM 1396 O O . PRO A 1 173 ? -10.195 -11.203 14.281 1 94.5 173 PRO A O 1
ATOM 1399 N N . PRO A 1 174 ? -8.453 -11.656 15.656 1 93.31 174 PRO A N 1
ATOM 1400 C CA . PRO A 1 174 ? -7.711 -12.312 14.578 1 93.31 174 PRO A CA 1
ATOM 1401 C C . PRO A 1 174 ? -8.352 -13.625 14.133 1 93.31 174 PRO A C 1
ATOM 1403 O O . PRO A 1 174 ? -9.18 -14.188 14.859 1 93.31 174 PRO A O 1
ATOM 1406 N N . GLU A 1 175 ? -7.914 -14.016 12.969 1 94.88 175 GLU A N 1
ATOM 1407 C CA . GLU A 1 175 ? -8.461 -15.242 12.398 1 94.88 175 GLU A CA 1
ATOM 1408 C C . GLU A 1 175 ? -8.18 -16.438 13.312 1 94.88 175 GLU A C 1
ATOM 1410 O O . GLU A 1 175 ? -7.066 -16.594 13.812 1 94.88 175 GLU A O 1
ATOM 1415 N N . VAL A 1 176 ? -9.32 -17.219 13.5 1 95.69 176 VAL A N 1
ATOM 1416 C CA . VAL A 1 176 ? -9.195 -18.375 14.383 1 95.69 176 VAL A CA 1
ATOM 1417 C C . VAL A 1 176 ? -8.969 -19.625 13.547 1 95.69 176 VAL A C 1
ATOM 1419 O O . VAL A 1 176 ? -9.688 -19.875 12.57 1 95.69 176 VAL A O 1
ATOM 1422 N N . LEU A 1 177 ? -7.938 -20.453 13.891 1 94.75 177 LEU A N 1
ATOM 1423 C CA . LEU A 1 177 ? -7.664 -21.734 13.258 1 94.75 177 LEU A CA 1
ATOM 1424 C C . LEU A 1 177 ? -8.164 -22.891 14.125 1 94.75 177 LEU A C 1
ATOM 1426 O O . LEU A 1 177 ? -7.734 -23.047 15.273 1 94.75 177 LEU A O 1
ATOM 1430 N N . LEU A 1 178 ? -9.117 -23.609 13.594 1 95.38 178 LEU A N 1
ATOM 1431 C CA . LEU A 1 178 ? -9.68 -24.734 14.336 1 95.38 178 LEU A CA 1
ATOM 1432 C C . LEU A 1 178 ? -9.461 -26.047 13.586 1 95.38 178 LEU A C 1
ATOM 1434 O O . LEU A 1 178 ? -9.742 -26.125 12.383 1 95.38 178 LEU A O 1
ATOM 1438 N N . LEU A 1 179 ? -9.031 -27.062 14.266 1 95.44 179 LEU A N 1
ATOM 1439 C CA . LEU A 1 179 ? -8.867 -28.391 13.664 1 95.44 179 LEU A CA 1
ATOM 1440 C C . LEU A 1 179 ? -10.219 -29.047 13.43 1 95.44 179 LEU A C 1
ATOM 1442 O O . LEU A 1 179 ? -11.109 -28.969 14.289 1 95.44 179 LEU A O 1
ATOM 1446 N N . GLU A 1 180 ? -10.359 -29.594 12.273 1 95.69 180 GLU A N 1
ATOM 1447 C CA . GLU A 1 180 ? -11.625 -30.266 12.023 1 95.69 180 GLU A CA 1
ATOM 1448 C C . GLU A 1 180 ? -11.758 -31.516 12.898 1 95.69 180 GLU A C 1
ATOM 1450 O O . GLU A 1 180 ? -10.758 -32.125 13.305 1 95.69 180 GLU A O 1
ATOM 1455 N N . ASN A 1 181 ? -12.938 -31.859 13.266 1 94.25 181 ASN A N 1
ATOM 1456 C CA . ASN A 1 181 ? -13.273 -33.031 14.055 1 94.25 181 ASN A CA 1
ATOM 1457 C C . ASN A 1 181 ? -12.523 -33.062 15.391 1 94.25 181 ASN A C 1
ATOM 1459 O O . ASN A 1 181 ? -11.984 -34.094 15.789 1 94.25 181 ASN A O 1
ATOM 1463 N N . SER A 1 182 ? -12.484 -31.906 15.938 1 92.81 182 SER A N 1
ATOM 1464 C CA . SER A 1 182 ? -11.82 -31.797 17.234 1 92.81 182 SER A CA 1
ATOM 1465 C C . SER A 1 182 ? -12.477 -32.688 18.266 1 92.81 182 SER A C 1
ATOM 1467 O O . SER A 1 182 ? -13.711 -32.75 18.359 1 92.81 182 SER A O 1
ATOM 1469 N N . THR A 1 183 ? -11.68 -33.375 19.125 1 91.69 183 THR A N 1
ATOM 1470 C CA . THR A 1 183 ? -12.18 -34.281 20.141 1 91.69 183 THR A CA 1
ATOM 1471 C C . THR A 1 183 ? -12.32 -33.562 21.484 1 91.69 183 THR A C 1
ATOM 1473 O O . THR A 1 183 ? -12.703 -34.188 22.484 1 91.69 183 THR A O 1
ATOM 1476 N N . MET A 1 184 ? -12.07 -32.375 21.484 1 92.31 184 MET A N 1
ATOM 1477 C CA . MET A 1 184 ? -12.203 -31.594 22.703 1 92.31 184 MET A CA 1
ATOM 1478 C C . MET A 1 184 ? -13.664 -31.344 23.047 1 92.31 184 MET A C 1
ATOM 1480 O O . MET A 1 184 ? -14.523 -31.375 22.172 1 92.31 184 MET A O 1
ATOM 1484 N N . PRO A 1 185 ? -13.984 -31.125 24.281 1 93.94 185 PRO A N 1
ATOM 1485 C CA . PRO A 1 185 ? -15.375 -30.906 24.688 1 93.94 185 PRO A CA 1
ATOM 1486 C C . PRO A 1 185 ? -15.969 -29.625 24.078 1 93.94 185 PRO A C 1
ATOM 1488 O O . PRO A 1 185 ? -15.289 -28.609 24 1 93.94 185 PRO A O 1
ATOM 1491 N N . HIS A 1 186 ? -17.156 -29.75 23.641 1 92.44 186 HIS A N 1
ATOM 1492 C CA . HIS A 1 186 ? -17.922 -28.641 23.094 1 92.44 186 HIS A CA 1
ATOM 1493 C C . HIS A 1 186 ? -19.094 -28.266 24 1 92.44 186 HIS A C 1
ATOM 1495 O O . HIS A 1 186 ? -19.688 -29.141 24.641 1 92.44 186 HIS A O 1
ATOM 1501 N N . PRO A 1 187 ? -19.422 -27.031 24.094 1 93.75 187 PRO A N 1
ATOM 1502 C CA . PRO A 1 187 ? -18.906 -25.891 23.344 1 93.75 187 PRO A CA 1
ATOM 1503 C C . PRO A 1 187 ? -17.484 -25.5 23.781 1 93.75 187 PRO A C 1
ATOM 1505 O O . PRO A 1 187 ? -17.156 -25.578 24.953 1 93.75 187 PRO A O 1
ATOM 1508 N N . MET A 1 188 ? -16.641 -25.109 22.859 1 95.12 188 MET A N 1
ATOM 1509 C CA . MET A 1 188 ? -15.234 -24.75 23.078 1 95.12 188 MET A CA 1
ATOM 1510 C C . MET A 1 188 ? -15.016 -23.266 22.812 1 95.12 188 MET A C 1
ATOM 1512 O O . MET A 1 188 ? -15.523 -22.719 21.828 1 95.12 188 MET A O 1
ATOM 1516 N N . ASN A 1 189 ? -14.25 -22.578 23.734 1 95.25 189 ASN A N 1
ATOM 1517 C CA . ASN A 1 189 ? -13.906 -21.172 23.578 1 95.25 189 ASN A CA 1
ATOM 1518 C C . ASN A 1 189 ? -12.93 -20.953 22.438 1 95.25 189 ASN A C 1
ATOM 1520 O O . ASN A 1 189 ? -11.875 -21.594 22.375 1 95.25 189 ASN A O 1
ATOM 1524 N N . ILE A 1 190 ? -13.234 -20.062 21.516 1 95.19 190 ILE A N 1
ATOM 1525 C CA . ILE A 1 190 ? -12.352 -19.906 20.359 1 95.19 190 ILE A CA 1
ATOM 1526 C C . ILE A 1 190 ? -11.828 -18.469 20.312 1 95.19 190 ILE A C 1
ATOM 1528 O O . ILE A 1 190 ? -10.695 -18.234 19.906 1 95.19 190 ILE A O 1
ATOM 1532 N N . THR A 1 191 ? -12.57 -17.531 20.641 1 96.06 191 THR A N 1
ATOM 1533 C CA . THR A 1 191 ? -12.133 -16.141 20.641 1 96.06 191 THR A CA 1
ATOM 1534 C C . THR A 1 191 ? -13 -15.289 21.562 1 96.06 191 THR A C 1
ATOM 1536 O O . THR A 1 191 ? -13.867 -15.812 22.266 1 96.06 191 THR A O 1
ATOM 1539 N N . HIS A 1 192 ? -12.656 -13.961 21.656 1 95.69 192 HIS A N 1
ATOM 1540 C CA . HIS A 1 192 ? -13.328 -13.047 22.578 1 95.69 192 HIS A CA 1
ATOM 1541 C C . HIS A 1 192 ? -13.5 -11.672 21.953 1 95.69 192 HIS A C 1
ATOM 1543 O O . HIS A 1 192 ? -12.594 -11.164 21.297 1 95.69 192 HIS A O 1
ATOM 1549 N N . VAL A 1 193 ? -14.711 -11.133 22.094 1 94.12 193 VAL A N 1
ATOM 1550 C CA . VAL A 1 193 ? -14.984 -9.758 21.703 1 94.12 193 VAL A CA 1
ATOM 1551 C C . VAL A 1 193 ? -15.469 -8.953 22.906 1 94.12 193 VAL A C 1
ATOM 1553 O O . VAL A 1 193 ? -16.094 -9.508 23.812 1 94.12 193 VAL A O 1
ATOM 1556 N N . GLN A 1 194 ? -15.086 -7.652 22.922 1 92.69 194 GLN A N 1
ATOM 1557 C CA . GLN A 1 194 ? -15.461 -6.832 24.062 1 92.69 194 GLN A CA 1
ATOM 1558 C C . GLN A 1 194 ? -15.805 -5.41 23.641 1 92.69 194 GLN A C 1
ATOM 1560 O O . GLN A 1 194 ? -15.062 -4.789 22.875 1 92.69 194 GLN A O 1
ATOM 1565 N N . TRP A 1 195 ? -17 -4.949 24.062 1 91 195 TRP A N 1
ATOM 1566 C CA . TRP A 1 195 ? -17.391 -3.549 23.891 1 91 195 TRP A CA 1
ATOM 1567 C C . TRP A 1 195 ? -16.719 -2.67 24.938 1 91 195 TRP A C 1
ATOM 1569 O O . TRP A 1 195 ? -16.297 -3.16 25.984 1 91 195 TRP A O 1
ATOM 1579 N N . ASN A 1 196 ? -16.625 -1.383 24.672 1 88.62 196 ASN A N 1
ATOM 1580 C CA . ASN A 1 196 ? -15.914 -0.438 25.531 1 88.62 196 ASN A CA 1
ATOM 1581 C C . ASN A 1 196 ? -16.594 -0.292 26.891 1 88.62 196 ASN A C 1
ATOM 1583 O O . ASN A 1 196 ? -15.922 -0.175 27.922 1 88.62 196 ASN A O 1
ATOM 1587 N N . ASP A 1 197 ? -17.953 -0.241 26.984 1 83 197 ASP A N 1
ATOM 1588 C CA . ASP A 1 197 ? -18.703 -0.097 28.234 1 83 197 ASP A CA 1
ATOM 1589 C C . ASP A 1 197 ? -19.188 -1.453 28.75 1 83 197 ASP A C 1
ATOM 1591 O O . ASP A 1 197 ? -19.469 -2.352 27.953 1 83 197 ASP A O 1
ATOM 1595 N N . PRO A 1 198 ? -19.234 -1.369 30.078 1 81.75 198 PRO A N 1
ATOM 1596 C CA . PRO A 1 198 ? -19.734 -2.623 30.641 1 81.75 198 PRO A CA 1
ATOM 1597 C C . PRO A 1 198 ? -21.234 -2.816 30.438 1 81.75 198 PRO A C 1
ATOM 1599 O O . PRO A 1 198 ? -21.953 -1.842 30.234 1 81.75 198 PRO A O 1
ATOM 1602 N N . TYR A 1 199 ? -21.859 -3.867 30 1 82.5 199 TYR A N 1
ATOM 1603 C CA . TYR A 1 199 ? -23.266 -4.25 29.984 1 82.5 199 TYR A CA 1
ATOM 1604 C C . TYR A 1 199 ? -23.781 -4.414 28.562 1 82.5 199 TYR A C 1
ATOM 1606 O O . TYR A 1 199 ? -24.984 -4.395 28.328 1 82.5 199 TYR A O 1
ATOM 1614 N N . ALA A 1 200 ? -22.828 -4.238 27.688 1 89.19 200 ALA A N 1
ATOM 1615 C CA . ALA A 1 200 ? -23.266 -4.504 26.328 1 89.19 200 ALA A CA 1
ATOM 1616 C C . ALA A 1 200 ? -23.656 -5.969 26.141 1 89.19 200 ALA A C 1
ATOM 1618 O O . ALA A 1 200 ? -23.141 -6.844 26.844 1 89.19 200 ALA A O 1
ATOM 1619 N N . THR A 1 201 ? -24.688 -6.242 25.406 1 92 201 THR A N 1
ATOM 1620 C CA . THR A 1 201 ? -25.062 -7.602 25.031 1 92 201 THR A CA 1
ATOM 1621 C C . THR A 1 201 ? -24.609 -7.906 23.609 1 92 201 THR A C 1
ATOM 1623 O O . THR A 1 201 ? -24.5 -7.004 22.766 1 92 201 THR A O 1
ATOM 1626 N N . TYR A 1 202 ? -24.297 -9.141 23.406 1 94.44 202 TYR A N 1
ATOM 1627 C CA . TYR A 1 202 ? -23.75 -9.516 22.109 1 94.44 202 TYR A CA 1
ATOM 1628 C C . TYR A 1 202 ? -24.688 -10.453 21.359 1 94.44 202 TYR A C 1
ATOM 1630 O O . TYR A 1 202 ? -25.375 -11.266 21.984 1 94.44 202 TYR A O 1
ATOM 1638 N N . GLU A 1 203 ? -24.766 -10.258 20.062 1 92.94 203 GLU A N 1
ATOM 1639 C CA . GLU A 1 203 ? -25.578 -11.086 19.172 1 92.94 203 GLU A CA 1
ATOM 1640 C C . GLU A 1 203 ? -24.797 -11.508 17.938 1 92.94 203 GLU A C 1
ATOM 1642 O O . GLU A 1 203 ? -24.016 -10.719 17.391 1 92.94 203 GLU A O 1
ATOM 1647 N N . ILE A 1 204 ? -25.031 -12.812 17.5 1 92.69 204 ILE A N 1
ATOM 1648 C CA . ILE A 1 204 ? -24.312 -13.352 16.344 1 92.69 204 ILE A CA 1
ATOM 1649 C C . ILE A 1 204 ? -25.25 -13.422 15.141 1 92.69 204 ILE A C 1
ATOM 1651 O O . ILE A 1 204 ? -26.422 -13.789 15.273 1 92.69 204 ILE A O 1
ATOM 1655 N N . GLN A 1 205 ? -24.734 -12.953 13.953 1 90.12 205 GLN A N 1
ATOM 1656 C CA . GLN A 1 205 ? -25.453 -13.078 12.695 1 90.12 205 GLN A CA 1
ATOM 1657 C C . GLN A 1 205 ? -24.547 -13.578 11.586 1 90.12 205 GLN A C 1
ATOM 1659 O O . GLN A 1 205 ? -23.406 -13.094 11.445 1 90.12 205 GLN A O 1
ATOM 1664 N N . PRO A 1 206 ? -25 -14.578 10.875 1 87.25 206 PRO A N 1
ATOM 1665 C CA . PRO A 1 206 ? -24.156 -15.07 9.789 1 87.25 206 PRO A CA 1
ATOM 1666 C C . PRO A 1 206 ? -23.969 -14.047 8.672 1 87.25 206 PRO A C 1
ATOM 1668 O O . PRO A 1 206 ? -24.875 -13.25 8.406 1 87.25 206 PRO A O 1
ATOM 1671 N N . LYS A 1 207 ? -22.766 -13.945 8.062 1 81 207 LYS A N 1
ATOM 1672 C CA . LYS A 1 207 ? -22.5 -13.047 6.945 1 81 207 LYS A CA 1
ATOM 1673 C C . LYS A 1 207 ? -23.281 -13.477 5.699 1 81 207 LYS A C 1
ATOM 1675 O O . LYS A 1 207 ? -23.859 -12.641 5.004 1 81 207 LYS A O 1
ATOM 1680 N N . GLU A 1 208 ? -23.172 -14.68 5.371 1 74.31 208 GLU A N 1
ATOM 1681 C CA . GLU A 1 208 ? -23.922 -15.219 4.238 1 74.31 208 GLU A CA 1
ATOM 1682 C C . GLU A 1 208 ? -25.078 -16.078 4.707 1 74.31 208 GLU A C 1
ATOM 1684 O O . GLU A 1 208 ? -25.047 -16.641 5.801 1 74.31 208 GLU A O 1
ATOM 1689 N N . LYS A 1 209 ? -26.312 -15.914 4.133 1 64.06 209 LYS A N 1
ATOM 1690 C CA . LYS A 1 209 ? -27.469 -16.734 4.477 1 64.06 209 LYS A CA 1
ATOM 1691 C C . LYS A 1 209 ? -27.109 -18.219 4.441 1 64.06 209 LYS A C 1
ATOM 1693 O O . LYS A 1 209 ? -26.797 -18.766 3.381 1 64.06 209 LYS A O 1
ATOM 1698 N N . PRO A 1 210 ? -26.766 -18.625 5.719 1 61.38 210 PRO A N 1
ATOM 1699 C CA . PRO A 1 210 ? -26.219 -19.984 5.707 1 61.38 210 PRO A CA 1
ATOM 1700 C C . PRO A 1 210 ? -27.297 -21.031 5.43 1 61.38 210 PRO A C 1
ATOM 1702 O O . PRO A 1 210 ? -28.453 -20.859 5.801 1 61.38 210 PRO A O 1
ATOM 1705 N N . SER A 1 211 ? -27.141 -21.875 4.426 1 64.06 211 SER A N 1
ATOM 1706 C CA . SER A 1 211 ? -27.875 -23.125 4.281 1 64.06 211 SER A CA 1
ATOM 1707 C C . SER A 1 211 ? -27.75 -23.984 5.531 1 64.06 211 SER A C 1
ATOM 1709 O O . SER A 1 211 ? -28.609 -24.844 5.789 1 64.06 211 SER A O 1
ATOM 1711 N N . ILE A 1 212 ? -26.703 -23.766 6.273 1 68.06 212 ILE A N 1
ATOM 1712 C CA . ILE A 1 212 ? -26.453 -24.562 7.465 1 68.06 212 ILE A CA 1
ATOM 1713 C C . ILE A 1 212 ? -26.469 -23.672 8.703 1 68.06 212 ILE A C 1
ATOM 1715 O O . ILE A 1 212 ? -26.094 -22.5 8.633 1 68.06 212 ILE A O 1
ATOM 1719 N N . GLU A 1 213 ? -27.016 -24.219 9.688 1 81.81 213 GLU A N 1
ATOM 1720 C CA . GLU A 1 213 ? -27.047 -23.531 10.977 1 81.81 213 GLU A CA 1
ATOM 1721 C C . GLU A 1 213 ? -25.641 -23.172 11.445 1 81.81 213 GLU A C 1
ATOM 1723 O O . GLU A 1 213 ? -24.719 -23.984 11.336 1 81.81 213 GLU A O 1
ATOM 1728 N N . LEU A 1 214 ? -25.391 -22.031 11.836 1 88.62 214 LEU A N 1
ATOM 1729 C CA . LEU A 1 214 ? -24.094 -21.531 12.305 1 88.62 214 LEU A CA 1
ATOM 1730 C C . LEU A 1 214 ? -23.703 -22.203 13.617 1 88.62 214 LEU A C 1
ATOM 1732 O O . LEU A 1 214 ? -24.422 -22.078 14.617 1 88.62 214 LEU A O 1
ATOM 1736 N N . PRO A 1 215 ? -22.672 -22.969 13.648 1 93.75 215 PRO A N 1
ATOM 1737 C CA . PRO A 1 215 ? -22.266 -23.719 14.844 1 93.75 215 PRO A CA 1
ATOM 1738 C C . PRO A 1 215 ? -21.484 -22.844 15.828 1 93.75 215 PRO A C 1
ATOM 1740 O O . PRO A 1 215 ? -20.5 -23.297 16.406 1 93.75 215 PRO A O 1
ATOM 1743 N N . PHE A 1 216 ? -21.828 -21.594 15.961 1 95 216 PHE A N 1
ATOM 1744 C CA . PHE A 1 216 ? -21.141 -20.688 16.859 1 95 216 PHE A CA 1
ATOM 1745 C C . PHE A 1 216 ? -22.141 -19.938 17.75 1 95 216 PHE A C 1
ATOM 1747 O O . PHE A 1 216 ? -23.281 -19.719 17.344 1 95 216 PHE A O 1
ATOM 1754 N N . THR A 1 217 ? -21.75 -19.703 19.016 1 94.81 217 THR A N 1
ATOM 1755 C CA . THR A 1 217 ? -22.547 -18.906 19.938 1 94.81 217 THR A CA 1
ATOM 1756 C C . THR A 1 217 ? -21.656 -17.906 20.688 1 94.81 217 THR A C 1
ATOM 1758 O O . THR A 1 217 ? -20.438 -18.047 20.719 1 94.81 217 THR A O 1
ATOM 1761 N N . VAL A 1 218 ? -22.234 -16.891 21.047 1 95.19 218 VAL A N 1
ATOM 1762 C CA . VAL A 1 218 ? -21.531 -15.875 21.828 1 95.19 218 VAL A CA 1
ATOM 1763 C C . VAL A 1 218 ? -22.234 -15.688 23.172 1 95.19 218 VAL A C 1
ATOM 1765 O O . VAL A 1 218 ? -23.469 -15.664 23.234 1 95.19 218 VAL A O 1
ATOM 1768 N N . ASP A 1 219 ? -21.469 -15.625 24.266 1 93 219 ASP A N 1
ATOM 1769 C CA . ASP A 1 219 ? -22.062 -15.445 25.578 1 93 219 ASP A CA 1
ATOM 1770 C C . ASP A 1 219 ? -22.203 -13.969 25.922 1 93 219 ASP A C 1
ATOM 1772 O O . ASP A 1 219 ? -21.906 -13.102 25.094 1 93 219 ASP A O 1
ATOM 1776 N N . GLN A 1 220 ? -22.734 -13.664 27.125 1 90.06 220 GLN A N 1
ATOM 1777 C CA . GLN A 1 220 ? -23 -12.305 27.562 1 90.06 220 GLN A CA 1
ATOM 1778 C C . GLN A 1 220 ? -21.703 -11.531 27.812 1 90.06 220 GLN A C 1
ATOM 1780 O O . GLN A 1 220 ? -21.688 -10.305 27.75 1 90.06 220 GLN A O 1
ATOM 1785 N N . ASN A 1 221 ? -20.656 -12.352 28.016 1 89.94 221 ASN A N 1
ATOM 1786 C CA . ASN A 1 221 ? -19.359 -11.719 28.281 1 89.94 221 ASN A CA 1
ATOM 1787 C C . ASN A 1 221 ? -18.578 -11.5 27 1 89.94 221 ASN A C 1
ATOM 1789 O O . ASN A 1 221 ? -17.469 -10.945 27.031 1 89.94 221 ASN A O 1
ATOM 1793 N N . GLY A 1 222 ? -19.109 -11.938 25.828 1 93.25 222 GLY A N 1
ATOM 1794 C CA . GLY A 1 222 ? -18.453 -11.727 24.547 1 93.25 222 GLY A CA 1
ATOM 1795 C C . GLY A 1 222 ? -17.578 -12.883 24.125 1 93.25 222 GLY A C 1
ATOM 1796 O O . GLY A 1 222 ? -16.828 -12.781 23.141 1 93.25 222 GLY A O 1
ATOM 1797 N N . THR A 1 223 ? -17.641 -13.969 24.922 1 95.62 223 THR A N 1
ATOM 1798 C CA . THR A 1 223 ? -16.875 -15.148 24.547 1 95.62 223 THR A CA 1
ATOM 1799 C C . THR A 1 223 ? -17.578 -15.938 23.453 1 95.62 223 THR A C 1
ATOM 1801 O O . THR A 1 223 ? -18.766 -16.25 23.578 1 95.62 223 THR A O 1
ATOM 1804 N N . VAL A 1 224 ? -16.812 -16.219 22.438 1 96.5 224 VAL A N 1
ATOM 1805 C CA . VAL A 1 224 ? -17.375 -16.938 21.297 1 96.5 224 VAL A CA 1
ATOM 1806 C C . VAL A 1 224 ? -17.062 -18.438 21.438 1 96.5 224 VAL A C 1
ATOM 1808 O O . VAL A 1 224 ? -15.914 -18.812 21.703 1 96.5 224 VAL A O 1
ATOM 1811 N N . TYR A 1 225 ? -18.094 -19.266 21.25 1 96.44 225 TYR A N 1
ATOM 1812 C CA . TYR A 1 225 ? -17.953 -20.703 21.375 1 96.44 225 TYR A CA 1
ATOM 1813 C C . TYR A 1 225 ? -18.297 -21.406 20.078 1 96.44 225 TYR A C 1
ATOM 1815 O O . TYR A 1 225 ? -19.141 -20.938 19.312 1 96.44 225 TYR A O 1
ATOM 1823 N N . VAL A 1 226 ? -17.562 -22.5 19.797 1 96.25 226 VAL A N 1
ATOM 1824 C CA . VAL A 1 226 ? -17.969 -23.438 18.766 1 96.25 226 VAL A CA 1
ATOM 1825 C C . VAL A 1 226 ? -18.781 -24.562 19.391 1 96.25 226 VAL A C 1
ATOM 1827 O O . VAL A 1 226 ? -18.344 -25.188 20.359 1 96.25 226 VAL A O 1
ATOM 1830 N N . THR A 1 227 ? -19.984 -24.859 18.922 1 95.12 227 THR A N 1
ATOM 1831 C CA . THR A 1 227 ? -20.938 -25.734 19.594 1 95.12 227 THR A CA 1
ATOM 1832 C C . THR A 1 227 ? -20.75 -27.172 19.156 1 95.12 227 THR A C 1
ATOM 1834 O O . THR A 1 227 ? -21.141 -28.109 19.875 1 95.12 227 THR A O 1
ATOM 1837 N N . LYS A 1 228 ? -20.188 -27.5 18.031 1 94.06 228 LYS A N 1
ATOM 1838 C CA . LYS A 1 228 ? -19.969 -28.844 17.547 1 94.06 228 LYS A CA 1
ATOM 1839 C C . LYS A 1 228 ? -18.672 -28.922 16.719 1 94.06 228 LYS A C 1
ATOM 1841 O O . LYS A 1 228 ? -18.172 -27.906 16.25 1 94.06 228 LYS A O 1
ATOM 1846 N N . PRO A 1 229 ? -18.203 -30.141 16.656 1 94.75 229 PRO A N 1
ATOM 1847 C CA . PRO A 1 229 ? -17.016 -30.297 15.805 1 94.75 229 PRO A CA 1
ATOM 1848 C C . PRO A 1 229 ? -17.281 -29.938 14.344 1 94.75 229 PRO A C 1
ATOM 1850 O O . PRO A 1 229 ? -18.359 -30.25 13.82 1 94.75 229 PRO A O 1
ATOM 1853 N N . LEU A 1 230 ? -16.312 -29.281 13.758 1 94.56 230 LEU A N 1
ATOM 1854 C CA . LEU A 1 230 ? -16.484 -28.812 12.383 1 94.56 230 LEU A CA 1
ATOM 1855 C C . LEU A 1 230 ? -15.891 -29.812 11.398 1 94.56 230 LEU A C 1
ATOM 1857 O O . LEU A 1 230 ? -15.008 -30.594 11.758 1 94.56 230 LEU A O 1
ATOM 1861 N N . ASP A 1 231 ? -16.438 -29.844 10.211 1 94.5 231 ASP A N 1
ATOM 1862 C CA . ASP A 1 231 ? -15.969 -30.688 9.109 1 94.5 231 ASP A CA 1
ATOM 1863 C C . ASP A 1 231 ? -15.5 -29.828 7.938 1 94.5 231 ASP A C 1
ATOM 1865 O O . ASP A 1 231 ? -16.312 -29.141 7.305 1 94.5 231 ASP A O 1
ATOM 1869 N N . ARG A 1 232 ? -14.25 -29.906 7.645 1 94.75 232 ARG A N 1
ATOM 1870 C CA . ARG A 1 232 ? -13.672 -29.062 6.605 1 94.75 232 ARG A CA 1
ATOM 1871 C C . ARG A 1 232 ? -14.289 -29.359 5.246 1 94.75 232 ARG A C 1
ATOM 1873 O O . ARG A 1 232 ? -14.469 -28.469 4.426 1 94.75 232 ARG A O 1
ATOM 1880 N N . GLU A 1 233 ? -14.617 -30.703 4.984 1 94.62 233 GLU A N 1
ATOM 1881 C CA . GLU A 1 233 ? -15.164 -31.125 3.697 1 94.62 233 GLU A CA 1
ATOM 1882 C C . GLU A 1 233 ? -16.547 -30.531 3.461 1 94.62 233 GLU A C 1
ATOM 1884 O O . GLU A 1 233 ? -16.969 -30.375 2.316 1 94.62 233 GLU A O 1
ATOM 1889 N N . GLU A 1 234 ? -17.266 -30.156 4.523 1 91.44 234 GLU A N 1
ATOM 1890 C CA . GLU A 1 234 ? -18.562 -29.5 4.402 1 91.44 234 GLU A CA 1
ATOM 1891 C C . GLU A 1 234 ? -18.391 -28 4.152 1 91.44 234 GLU A C 1
ATOM 1893 O O . GLU A 1 234 ? -19 -27.438 3.229 1 91.44 234 GLU A O 1
ATOM 1898 N N . LYS A 1 235 ? -17.672 -27.453 5.059 1 91.19 235 LYS A N 1
ATOM 1899 C CA . LYS A 1 235 ? -17.359 -26.031 4.938 1 91.19 235 LYS A CA 1
ATOM 1900 C C . LYS A 1 235 ? -15.969 -25.734 5.512 1 91.19 235 LYS A C 1
ATOM 1902 O O . LYS A 1 235 ? -15.688 -26.062 6.668 1 91.19 235 LYS A O 1
ATOM 1907 N N . ASP A 1 236 ? -15.141 -25.047 4.758 1 93.69 236 ASP A N 1
ATOM 1908 C CA . ASP A 1 236 ? -13.758 -24.875 5.184 1 93.69 236 ASP A CA 1
ATOM 1909 C C . ASP A 1 236 ? -13.539 -23.5 5.797 1 93.69 236 ASP A C 1
ATOM 1911 O O . ASP A 1 236 ? -12.477 -23.219 6.359 1 93.69 236 ASP A O 1
ATOM 1915 N N . HIS A 1 237 ? -14.492 -22.656 5.73 1 93.69 237 HIS A N 1
ATOM 1916 C CA . HIS A 1 237 ? -14.352 -21.297 6.25 1 93.69 237 HIS A CA 1
ATOM 1917 C C . HIS A 1 237 ? -15.695 -20.734 6.723 1 93.69 237 HIS A C 1
ATOM 1919 O O . HIS A 1 237 ? -16.719 -20.938 6.062 1 93.69 237 HIS A O 1
ATOM 1925 N N . TYR A 1 238 ? -15.664 -20.156 7.91 1 92.69 238 TYR A N 1
ATOM 1926 C CA . TYR A 1 238 ? -16.844 -19.5 8.461 1 92.69 238 TYR A CA 1
ATOM 1927 C C . TYR A 1 238 ? -16.578 -18.031 8.742 1 92.69 238 TYR A C 1
ATOM 1929 O O . TYR A 1 238 ? -15.5 -17.672 9.211 1 92.69 238 TYR A O 1
ATOM 1937 N N . ALA A 1 239 ? -17.453 -17.188 8.398 1 93 239 ALA A N 1
ATOM 1938 C CA . ALA A 1 239 ? -17.406 -15.773 8.742 1 93 239 ALA A CA 1
ATOM 1939 C C . ALA A 1 239 ? -18.766 -15.273 9.211 1 93 239 ALA A C 1
ATOM 1941 O O . ALA A 1 239 ? -19.797 -15.562 8.586 1 93 239 ALA A O 1
ATOM 1942 N N . PHE A 1 240 ? -18.859 -14.625 10.305 1 94.38 240 PHE A N 1
ATOM 1943 C CA . PHE A 1 240 ? -20.125 -14.133 10.844 1 94.38 240 PHE A CA 1
ATOM 1944 C C . PHE A 1 240 ? -19.922 -12.812 11.578 1 94.38 240 PHE A C 1
ATOM 1946 O O . PHE A 1 240 ? -18.797 -12.469 11.945 1 94.38 240 PHE A O 1
ATOM 1953 N N . TYR A 1 241 ? -21.031 -12.148 11.797 1 94.56 241 TYR A N 1
ATOM 1954 C CA . TYR A 1 241 ? -21.016 -10.844 12.445 1 94.56 241 TYR A CA 1
ATOM 1955 C C . TYR A 1 241 ? -21.422 -10.961 13.914 1 94.56 241 TYR A C 1
ATOM 1957 O O . TYR A 1 241 ? -22.312 -11.75 14.258 1 94.56 241 TYR A O 1
ATOM 1965 N N . ILE A 1 242 ? -20.75 -10.18 14.711 1 95.06 242 ILE A N 1
ATOM 1966 C CA . ILE A 1 242 ? -21.188 -10.023 16.094 1 95.06 242 ILE A CA 1
ATOM 1967 C C . ILE A 1 242 ? -21.578 -8.57 16.344 1 95.06 242 ILE A C 1
ATOM 1969 O O . ILE A 1 242 ? -20.797 -7.652 16.078 1 95.06 242 ILE A O 1
ATOM 1973 N N . PHE A 1 243 ? -22.781 -8.398 16.875 1 94 243 PHE A N 1
ATOM 1974 C CA . PHE A 1 243 ? -23.312 -7.082 17.188 1 94 243 PHE A CA 1
ATOM 1975 C C . PHE A 1 243 ? -23.234 -6.805 18.688 1 94 243 PHE A C 1
ATOM 1977 O O . PHE A 1 243 ? -23.453 -7.699 19.5 1 94 243 PHE A O 1
ATOM 1984 N N . ALA A 1 244 ? -22.812 -5.656 18.953 1 92.81 244 ALA A N 1
ATOM 1985 C CA . ALA A 1 244 ? -22.906 -5.176 20.328 1 92.81 244 ALA A CA 1
ATOM 1986 C C . ALA A 1 244 ? -24.109 -4.262 20.531 1 92.81 244 ALA A C 1
ATOM 1988 O O . ALA A 1 244 ? -24.25 -3.256 19.828 1 92.81 244 ALA A O 1
ATOM 1989 N N . ASN A 1 245 ? -25 -4.637 21.438 1 91.25 245 ASN A N 1
ATOM 1990 C CA . ASN A 1 245 ? -26.219 -3.893 21.703 1 91.25 245 ASN A CA 1
ATOM 1991 C C . ASN A 1 245 ? -26.266 -3.365 23.125 1 91.25 245 ASN A C 1
ATOM 1993 O O . ASN A 1 245 ? -25.641 -3.93 24.031 1 91.25 245 ASN A O 1
ATOM 1997 N N . ASP A 1 246 ? -26.969 -2.252 23.281 1 87.94 246 ASP A N 1
ATOM 1998 C CA . ASP A 1 246 ? -27.172 -1.722 24.625 1 87.94 246 ASP A CA 1
ATOM 1999 C C . ASP A 1 246 ? -28.281 -2.461 25.359 1 87.94 246 ASP A C 1
ATOM 2001 O O . ASP A 1 246 ? -28.828 -3.438 24.828 1 87.94 246 ASP A O 1
ATOM 2005 N N . GLU A 1 247 ? -28.562 -2.078 26.625 1 82.69 247 GLU A N 1
ATOM 2006 C CA . GLU A 1 247 ? -29.562 -2.746 27.453 1 82.69 247 GLU A CA 1
ATOM 2007 C C . GLU A 1 247 ? -30.953 -2.67 26.828 1 82.69 247 GLU A C 1
ATOM 2009 O O . GLU A 1 247 ? -31.781 -3.551 27.047 1 82.69 247 GLU A O 1
ATOM 2014 N N . GLU A 1 248 ? -31.125 -1.644 25.906 1 82.62 248 GLU A N 1
ATOM 2015 C CA . GLU A 1 248 ? -32.406 -1.44 25.281 1 82.62 248 GLU A CA 1
ATOM 2016 C C . GLU A 1 248 ? -32.5 -2.182 23.938 1 82.62 248 GLU A C 1
ATOM 2018 O O . GLU A 1 248 ? -33.594 -2.271 23.344 1 82.62 248 GLU A O 1
ATOM 2023 N N . GLY A 1 249 ? -31.375 -2.768 23.406 1 82.31 249 GLY A N 1
ATOM 2024 C CA . GLY A 1 249 ? -31.391 -3.555 22.188 1 82.31 249 GLY A CA 1
ATOM 2025 C C . GLY A 1 249 ? -30.859 -2.793 20.984 1 82.31 249 GLY A C 1
ATOM 2026 O O . GLY A 1 249 ? -30.812 -3.326 19.875 1 82.31 249 GLY A O 1
ATOM 2027 N N . ASP A 1 250 ? -30.484 -1.503 21.234 1 86.12 250 ASP A N 1
ATOM 2028 C CA . ASP A 1 250 ? -29.984 -0.702 20.125 1 86.12 250 ASP A CA 1
ATOM 2029 C C . ASP A 1 250 ? -28.516 -1 19.844 1 86.12 250 ASP A C 1
ATOM 2031 O O . ASP A 1 250 ? -27.734 -1.172 20.781 1 86.12 250 ASP A O 1
ATOM 2035 N N . SER A 1 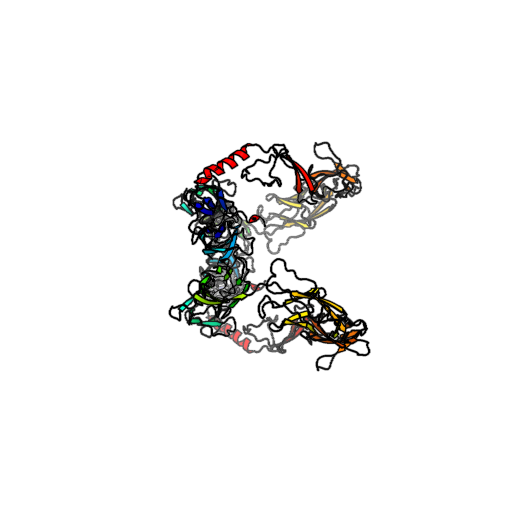251 ? -28.219 -1.016 18.578 1 87 251 SER A N 1
ATOM 2036 C CA . SER A 1 251 ? -26.844 -1.283 18.172 1 87 251 SER A CA 1
ATOM 2037 C C . SER A 1 251 ? -25.922 -0.131 18.547 1 87 251 SER A C 1
ATOM 2039 O O . SER A 1 251 ? -26.25 1.035 18.328 1 87 251 SER A O 1
ATOM 2041 N N . LEU A 1 252 ? -24.891 -0.505 19.125 1 84.06 252 LEU A N 1
ATOM 2042 C CA . LEU A 1 252 ? -23.969 0.504 19.625 1 84.06 252 LEU A CA 1
ATOM 2043 C C . LEU A 1 252 ? -22.953 0.903 18.547 1 84.06 252 LEU A C 1
ATOM 2045 O O . LEU A 1 252 ? -22.469 2.033 18.547 1 84.06 252 LEU A O 1
ATOM 2049 N N . ALA A 1 253 ? -22.594 -0.07 17.703 1 84.81 253 ALA A N 1
ATOM 2050 C CA . ALA A 1 253 ? -21.609 0.166 16.641 1 84.81 253 ALA A CA 1
ATOM 2051 C C . ALA A 1 253 ? -21.781 -0.832 15.5 1 84.81 253 ALA A C 1
ATOM 2053 O O . ALA A 1 253 ? -22.656 -1.706 15.562 1 84.81 253 ALA A O 1
ATOM 2054 N N . TYR A 1 254 ? -21.047 -0.588 14.453 1 88.19 254 TYR A N 1
ATOM 2055 C CA . TYR A 1 254 ? -21.016 -1.566 13.367 1 88.19 254 TYR A CA 1
ATOM 2056 C C . TYR A 1 254 ? -20.5 -2.912 13.867 1 88.19 254 TYR A C 1
ATOM 2058 O O . TYR A 1 254 ? -19.578 -2.969 14.688 1 88.19 254 TYR A O 1
ATOM 2066 N N . PRO A 1 255 ? -21.031 -3.906 13.43 1 93.38 255 PRO A N 1
ATOM 2067 C CA . PRO A 1 255 ? -20.625 -5.227 13.914 1 93.38 255 PRO A CA 1
ATOM 2068 C C . PRO A 1 255 ? -19.188 -5.59 13.531 1 93.38 255 PRO A C 1
ATOM 2070 O O . PRO A 1 255 ? -18.641 -5.035 12.578 1 93.38 255 PRO A O 1
ATOM 2073 N N . VAL A 1 256 ? -18.625 -6.477 14.344 1 94.44 256 VAL A N 1
ATOM 2074 C CA . VAL A 1 256 ? -17.281 -6.992 14.047 1 94.44 256 VAL A CA 1
ATOM 2075 C C . VAL A 1 256 ? -17.406 -8.344 13.336 1 94.44 256 VAL A C 1
ATOM 2077 O O . VAL A 1 256 ? -18.375 -9.078 13.539 1 94.44 256 VAL A O 1
ATOM 2080 N N . ILE A 1 257 ? -16.484 -8.648 12.477 1 94.94 257 ILE A N 1
ATOM 2081 C CA . ILE A 1 257 ? -16.484 -9.891 11.711 1 94.94 257 ILE A CA 1
ATOM 2082 C C . ILE A 1 257 ? -15.539 -10.898 12.359 1 94.94 257 ILE A C 1
ATOM 2084 O O . ILE A 1 257 ? -14.391 -10.562 12.672 1 94.94 257 ILE A O 1
ATOM 2088 N N . VAL A 1 258 ? -16 -12.055 12.641 1 95.31 258 VAL A N 1
ATOM 2089 C CA . VAL A 1 258 ? -15.18 -13.156 13.133 1 95.31 258 VAL A CA 1
ATOM 2090 C C . VAL A 1 258 ? -14.977 -14.195 12.031 1 95.31 258 VAL A C 1
ATOM 2092 O O . VAL A 1 258 ? -15.953 -14.656 11.43 1 95.31 258 VAL A O 1
ATOM 2095 N N . SER A 1 259 ? -13.734 -14.484 11.773 1 95.12 259 SER A N 1
ATOM 2096 C CA . SER A 1 259 ? -13.391 -15.438 10.727 1 95.12 259 SER A CA 1
ATOM 2097 C C . SER A 1 259 ? -12.75 -16.703 11.312 1 95.12 259 SER A C 1
ATOM 2099 O O . SER A 1 259 ? -11.812 -16.609 12.109 1 95.12 259 SER A O 1
ATOM 2101 N N . VAL A 1 260 ? -13.32 -17.797 10.953 1 94.88 260 VAL A N 1
ATOM 2102 C CA . VAL A 1 260 ? -12.805 -19.078 11.43 1 94.88 260 VAL A CA 1
ATOM 2103 C C . VAL A 1 260 ? -12.359 -19.938 10.25 1 94.88 260 VAL A C 1
ATOM 2105 O O . VAL A 1 260 ? -13.141 -20.188 9.328 1 94.88 260 VAL A O 1
ATOM 2108 N N . HIS A 1 261 ? -11.125 -20.328 10.289 1 95.69 261 HIS A N 1
ATOM 2109 C CA . HIS A 1 261 ? -10.57 -21.234 9.297 1 95.69 261 HIS A CA 1
ATOM 2110 C C . HIS A 1 261 ? -10.445 -22.656 9.859 1 95.69 261 HIS A C 1
ATOM 2112 O O . HIS A 1 261 ? -9.82 -22.859 10.906 1 95.69 261 HIS A O 1
ATOM 2118 N N . VAL A 1 262 ? -11.094 -23.594 9.141 1 95.81 262 VAL A N 1
ATOM 2119 C CA . VAL A 1 262 ? -11.062 -24.984 9.602 1 95.81 262 VAL A CA 1
ATOM 2120 C C . VAL A 1 262 ? -9.836 -25.688 9.047 1 95.81 262 VAL A C 1
ATOM 2122 O O . VAL A 1 262 ? -9.703 -25.859 7.832 1 95.81 262 VAL A O 1
ATOM 2125 N N . VAL A 1 263 ? -8.969 -26.203 9.938 1 95.12 263 VAL A N 1
ATOM 2126 C CA . VAL A 1 263 ? -7.723 -26.844 9.547 1 95.12 263 VAL A CA 1
ATOM 2127 C C . VAL A 1 263 ? -7.98 -28.328 9.25 1 95.12 263 VAL A C 1
ATOM 2129 O O . VAL A 1 263 ? -8.617 -29.016 10.047 1 95.12 263 VAL A O 1
ATOM 2132 N N . ASP A 1 264 ? -7.469 -28.812 8.102 1 95.31 264 ASP A N 1
ATOM 2133 C CA . ASP A 1 264 ? -7.719 -30.156 7.586 1 95.31 264 ASP A CA 1
ATOM 2134 C C . ASP A 1 264 ? -6.926 -31.203 8.367 1 95.31 264 ASP A C 1
ATOM 2136 O O . ASP A 1 264 ? -5.789 -30.953 8.766 1 95.31 264 ASP A O 1
ATOM 2140 N N . ILE A 1 265 ? -7.527 -32.344 8.625 1 94.88 265 ILE A N 1
ATOM 2141 C CA . ILE A 1 265 ? -6.867 -33.531 9.125 1 94.88 265 ILE A CA 1
ATOM 2142 C C . ILE A 1 265 ? -7.113 -34.688 8.156 1 94.88 265 ILE A C 1
ATOM 2144 O O . ILE A 1 265 ? -8.023 -34.656 7.324 1 94.88 265 ILE A O 1
ATOM 2148 N N . ASN A 1 266 ? -6.23 -35.719 8.164 1 95.44 266 ASN A N 1
ATOM 2149 C CA . ASN A 1 266 ? -6.398 -36.875 7.285 1 95.44 266 ASN A CA 1
ATOM 2150 C C . ASN A 1 266 ? -7.457 -37.844 7.816 1 95.44 266 ASN A C 1
ATOM 2152 O O . ASN A 1 266 ? -7.133 -38.812 8.477 1 95.44 266 ASN A O 1
ATOM 2156 N N . ASP A 1 267 ? -8.727 -37.594 7.582 1 94.69 267 ASP A N 1
ATOM 2157 C CA . ASP A 1 267 ? -9.805 -38.406 8.133 1 94.69 267 ASP A CA 1
ATOM 2158 C C . ASP A 1 267 ? -10.641 -39.062 7.016 1 94.69 267 ASP A C 1
ATOM 2160 O O . ASP A 1 267 ? -11.664 -39.688 7.281 1 94.69 267 ASP A O 1
ATOM 2164 N N . ASN A 1 268 ? -10.312 -38.844 5.773 1 95.69 268 ASN A N 1
ATOM 2165 C CA . ASN A 1 268 ? -10.992 -39.469 4.641 1 95.69 268 ASN A CA 1
ATOM 2166 C C . ASN A 1 268 ? -10.086 -40.469 3.92 1 95.69 268 ASN A C 1
ATOM 2168 O O . ASN A 1 268 ? -8.977 -40.125 3.518 1 95.69 268 ASN A O 1
ATOM 2172 N N . PRO A 1 269 ? -10.5 -41.625 3.752 1 96.56 269 PRO A N 1
ATOM 2173 C CA . PRO A 1 269 ? -9.695 -42.625 3.025 1 96.56 269 PRO A CA 1
ATOM 2174 C C . PRO A 1 269 ? -9.734 -42.406 1.513 1 96.56 269 PRO A C 1
ATOM 2176 O O . PRO A 1 269 ? -10.672 -41.781 0.992 1 96.56 269 PRO A O 1
ATOM 2179 N N . PRO A 1 270 ? -8.609 -42.812 0.817 1 97.12 270 PRO A N 1
ATOM 2180 C CA . PRO A 1 270 ? -8.633 -42.75 -0.646 1 97.12 270 PRO A CA 1
ATOM 2181 C C . PRO A 1 270 ? -9.766 -43.562 -1.247 1 97.12 270 PRO A C 1
ATOM 2183 O O . PRO A 1 270 ? -10.148 -44.594 -0.682 1 97.12 270 PRO A O 1
ATOM 2186 N N . VAL A 1 271 ? -10.336 -43.156 -2.363 1 97.06 271 VAL A N 1
ATOM 2187 C CA . VAL A 1 271 ? -11.414 -43.844 -3.061 1 97.06 271 VAL A CA 1
ATOM 2188 C C . VAL A 1 271 ? -11 -44.125 -4.504 1 97.06 271 VAL A C 1
ATOM 2190 O O . VAL A 1 271 ? -10.547 -43.219 -5.211 1 97.06 271 VAL A O 1
ATOM 2193 N N . CYS A 1 272 ? -11.125 -45.406 -4.84 1 97.12 272 CYS A N 1
ATOM 2194 C CA . CYS A 1 272 ? -10.805 -45.781 -6.219 1 97.12 272 CYS A CA 1
ATOM 2195 C C . CYS A 1 272 ? -11.773 -45.125 -7.191 1 97.12 272 CYS A C 1
ATOM 2197 O O . CYS A 1 272 ? -12.969 -44.969 -6.895 1 97.12 272 CYS A O 1
ATOM 2199 N N . ASP A 1 273 ? -11.289 -44.656 -8.273 1 94.56 273 ASP A N 1
ATOM 2200 C CA . ASP A 1 273 ? -12.133 -44.031 -9.281 1 94.56 273 ASP A CA 1
ATOM 2201 C C . ASP A 1 273 ? -13.211 -44.969 -9.781 1 94.56 273 ASP A C 1
ATOM 2203 O O . ASP A 1 273 ? -14.367 -44.594 -9.938 1 94.56 273 ASP A O 1
ATOM 2207 N N . LYS A 1 274 ? -12.797 -46.312 -10.047 1 93.88 274 LYS A N 1
ATOM 2208 C CA . LYS A 1 274 ? -13.688 -47.375 -10.492 1 93.88 274 LYS A CA 1
ATOM 2209 C C . LYS A 1 274 ? -13.578 -48.594 -9.594 1 93.88 274 LYS A C 1
ATOM 2211 O O . LYS A 1 274 ? -12.523 -48.844 -9 1 93.88 274 LYS A O 1
ATOM 2216 N N . VAL A 1 275 ? -14.703 -49.375 -9.461 1 91.31 275 VAL A N 1
ATOM 2217 C CA . VAL A 1 275 ? -14.688 -50.594 -8.672 1 91.31 275 VAL A CA 1
ATOM 2218 C C . VAL A 1 275 ? -13.688 -51.594 -9.281 1 91.31 275 VAL A C 1
ATOM 2220 O O . VAL A 1 275 ? -12.914 -52.219 -8.555 1 91.31 275 VAL A O 1
ATOM 2223 N N . LEU A 1 276 ? -13.695 -51.719 -10.562 1 94.62 276 LEU A N 1
ATOM 2224 C CA . LEU A 1 276 ? -12.75 -52.531 -11.305 1 94.62 276 LEU A CA 1
ATOM 2225 C C . LEU A 1 276 ? -12.195 -51.781 -12.508 1 94.62 276 LEU A C 1
ATOM 2227 O O . LEU A 1 276 ? -12.945 -51.375 -13.391 1 94.62 276 LEU A O 1
ATOM 2231 N N . THR A 1 277 ? -10.945 -51.594 -12.422 1 95.88 277 THR A N 1
ATOM 2232 C CA . THR A 1 277 ? -10.273 -50.938 -13.547 1 95.88 277 THR A CA 1
ATOM 2233 C C . THR A 1 277 ? -9.758 -52 -14.531 1 95.88 277 THR A C 1
ATOM 2235 O O . THR A 1 277 ? -9.086 -52.938 -14.125 1 95.88 277 THR A O 1
ATOM 2238 N N . LYS A 1 278 ? -10.023 -51.844 -15.82 1 94.31 278 LYS A N 1
ATOM 2239 C CA . LYS A 1 278 ? -9.617 -52.812 -16.828 1 94.31 278 LYS A CA 1
ATOM 2240 C C . LYS A 1 278 ? -8.625 -52.219 -17.812 1 94.31 278 LYS A C 1
ATOM 2242 O O . LYS A 1 278 ? -8.844 -51.125 -18.312 1 94.31 278 LYS A O 1
ATOM 2247 N N . PHE A 1 279 ? -7.52 -52.938 -17.984 1 95.38 279 PHE A N 1
ATOM 2248 C CA . PHE A 1 279 ? -6.527 -52.562 -18.984 1 95.38 279 PHE A CA 1
ATOM 2249 C C . PHE A 1 279 ? -6.316 -53.688 -20 1 95.38 279 PHE A C 1
ATOM 2251 O O . PHE A 1 279 ? -6.594 -54.844 -19.703 1 95.38 279 PHE A O 1
ATOM 2258 N N . GLU A 1 280 ? -5.895 -53.281 -21.141 1 94.12 280 GLU A N 1
ATOM 2259 C CA . GLU A 1 280 ? -5.504 -54.25 -22.172 1 94.12 280 GLU A CA 1
ATOM 2260 C C . GLU A 1 280 ? -4.027 -54.094 -22.531 1 94.12 280 GLU A C 1
ATOM 2262 O O . GLU A 1 280 ? -3.492 -53 -22.547 1 94.12 280 GLU A O 1
ATOM 2267 N N . VAL A 1 281 ? -3.396 -55.281 -22.703 1 93.19 281 VAL A N 1
ATOM 2268 C CA . VAL A 1 281 ? -2 -55.281 -23.125 1 93.19 281 VAL A CA 1
ATOM 2269 C C . VAL A 1 281 ? -1.781 -56.344 -24.188 1 93.19 281 VAL A C 1
ATOM 2271 O O . VAL A 1 281 ? -2.311 -57.469 -24.078 1 93.19 281 VAL A O 1
ATOM 2274 N N . GLN A 1 282 ? -1.035 -56.031 -25.234 1 92.38 282 GLN A N 1
ATOM 2275 C CA . GLN A 1 282 ? -0.733 -57 -26.281 1 92.38 282 GLN A CA 1
ATOM 2276 C C . GLN A 1 282 ? 0.334 -58 -25.812 1 92.38 282 GLN A C 1
ATOM 2278 O O . GLN A 1 282 ? 1.213 -57.625 -25.031 1 92.38 282 GLN A O 1
ATOM 2283 N N . GLU A 1 283 ? 0.264 -59.188 -26.266 1 89.94 283 GLU A N 1
ATOM 2284 C CA . GLU A 1 283 ? 1.186 -60.25 -25.859 1 89.94 283 GLU A CA 1
ATOM 2285 C C . GLU A 1 283 ? 2.627 -59.875 -26.219 1 89.94 283 GLU A C 1
ATOM 2287 O O . GLU A 1 283 ? 3.562 -60.312 -25.531 1 89.94 283 GLU A O 1
ATOM 2292 N N . ASN A 1 284 ? 2.828 -59.031 -27.266 1 86.06 284 ASN A N 1
ATOM 2293 C CA . ASN A 1 284 ? 4.176 -58.656 -27.703 1 86.06 284 ASN A CA 1
ATOM 2294 C C . ASN A 1 284 ? 4.602 -57.312 -27.125 1 86.06 284 ASN A C 1
ATOM 2296 O O . ASN A 1 284 ? 5.5 -56.656 -27.672 1 86.06 284 ASN A O 1
ATOM 2300 N N . GLU A 1 285 ? 3.934 -56.906 -26.078 1 88.56 285 GLU A N 1
ATOM 2301 C CA . GLU A 1 285 ? 4.258 -55.594 -25.484 1 88.56 285 GLU A CA 1
ATOM 2302 C C . GLU A 1 285 ? 5.676 -55.594 -24.922 1 88.56 285 GLU A C 1
ATOM 2304 O O . GLU A 1 285 ? 6.102 -56.562 -24.281 1 88.56 285 GLU A O 1
ATOM 2309 N N . ASP A 1 286 ? 6.406 -54.469 -25.203 1 83.75 286 ASP A N 1
ATOM 2310 C CA . ASP A 1 286 ? 7.777 -54.344 -24.719 1 83.75 286 ASP A CA 1
ATOM 2311 C C . ASP A 1 286 ? 7.809 -54.031 -23.219 1 83.75 286 ASP A C 1
ATOM 2313 O O . ASP A 1 286 ? 6.93 -53.344 -22.703 1 83.75 286 ASP A O 1
ATOM 2317 N N . VAL A 1 287 ? 8.805 -54.5 -22.562 1 84.75 287 VAL A N 1
ATOM 2318 C CA . VAL A 1 287 ? 9.008 -54.25 -21.141 1 84.75 287 VAL A CA 1
ATOM 2319 C C . VAL A 1 287 ? 9.156 -52.75 -20.906 1 84.75 287 VAL A C 1
ATOM 2321 O O . VAL A 1 287 ? 9.836 -52.062 -21.672 1 84.75 287 VAL A O 1
ATOM 2324 N N . GLY A 1 288 ? 8.484 -52.25 -19.844 1 85.12 288 GLY A N 1
ATOM 2325 C CA . GLY A 1 288 ? 8.617 -50.844 -19.469 1 85.12 288 GLY A CA 1
ATOM 2326 C C . GLY A 1 288 ? 7.484 -49.969 -19.969 1 85.12 288 GLY A C 1
ATOM 2327 O O . GLY A 1 288 ? 7.273 -48.875 -19.484 1 85.12 288 GLY A O 1
ATOM 2328 N N . ASN A 1 289 ? 6.773 -50.469 -21 1 87.88 289 ASN A N 1
ATOM 2329 C CA . ASN A 1 289 ? 5.703 -49.656 -21.578 1 87.88 289 ASN A CA 1
ATOM 2330 C C . ASN A 1 289 ? 4.547 -49.469 -20.609 1 87.88 289 ASN A C 1
ATOM 2332 O O . ASN A 1 289 ? 4.312 -50.344 -19.75 1 87.88 289 ASN A O 1
ATOM 2336 N N . LEU A 1 290 ? 3.902 -48.375 -20.828 1 91.38 290 LEU A N 1
ATOM 2337 C CA . LEU A 1 290 ? 2.754 -48.031 -20 1 91.38 290 LEU A CA 1
ATOM 2338 C C . LEU A 1 290 ? 1.529 -48.844 -20.391 1 91.38 290 LEU A C 1
ATOM 2340 O O . LEU A 1 290 ? 1.194 -48.938 -21.578 1 91.38 290 LEU A O 1
ATOM 2344 N N . ILE A 1 291 ? 0.932 -49.5 -19.469 1 92.88 291 ILE A N 1
ATOM 2345 C CA . ILE A 1 291 ? -0.279 -50.281 -19.703 1 92.88 291 ILE A CA 1
ATOM 2346 C C . ILE A 1 291 ? -1.508 -49.438 -19.391 1 92.88 291 ILE A C 1
ATOM 2348 O O . ILE A 1 291 ? -2.465 -49.406 -20.156 1 92.88 291 ILE A O 1
ATOM 2352 N N . GLY A 1 292 ? -1.475 -48.781 -18.328 1 94.12 292 GLY A N 1
ATOM 2353 C CA . GLY A 1 292 ? -2.551 -47.906 -17.859 1 94.12 292 GLY A CA 1
ATOM 2354 C C . GLY A 1 292 ? -2.24 -47.219 -16.547 1 94.12 292 GLY A C 1
ATOM 2355 O O . GLY A 1 292 ? -1.202 -47.469 -15.938 1 94.12 292 GLY A O 1
ATOM 2356 N N . THR A 1 293 ? -3.184 -46.344 -16.219 1 95.31 293 THR A N 1
ATOM 2357 C CA . THR A 1 293 ? -3.006 -45.594 -14.969 1 95.31 293 THR A CA 1
ATOM 2358 C C . THR A 1 293 ? -4.188 -45.812 -14.031 1 95.31 293 THR A C 1
ATOM 2360 O O . THR A 1 293 ? -5.344 -45.688 -14.438 1 95.31 293 THR A O 1
ATOM 2363 N N . VAL A 1 294 ? -3.881 -46.219 -12.828 1 96.5 294 VAL A N 1
ATOM 2364 C CA . VAL A 1 294 ? -4.902 -46.375 -11.797 1 96.5 294 VAL A CA 1
ATOM 2365 C C . VAL A 1 294 ? -5.23 -45.031 -11.18 1 96.5 294 VAL A C 1
ATOM 2367 O O . VAL A 1 294 ? -4.344 -44.344 -10.672 1 96.5 294 VAL A O 1
ATOM 2370 N N . LEU A 1 295 ? -6.488 -44.656 -11.219 1 96.25 295 LEU A N 1
ATOM 2371 C CA . LEU A 1 295 ? -6.906 -43.344 -10.703 1 96.25 295 LEU A CA 1
ATOM 2372 C C . LEU A 1 295 ? -7.637 -43.5 -9.375 1 96.25 295 LEU A C 1
ATOM 2374 O O . LEU A 1 295 ? -8.406 -44.438 -9.188 1 96.25 295 LEU A O 1
ATOM 2378 N N . ALA A 1 296 ? -7.309 -42.688 -8.477 1 96.25 296 ALA A N 1
ATOM 2379 C CA . ALA A 1 296 ? -7.953 -42.594 -7.168 1 96.25 296 ALA A CA 1
ATOM 2380 C C . ALA A 1 296 ? -8.047 -41.156 -6.691 1 96.25 296 ALA A C 1
ATOM 2382 O O . ALA A 1 296 ? -7.348 -40.281 -7.215 1 96.25 296 ALA A O 1
ATOM 2383 N N . SER A 1 297 ? -9.031 -40.906 -5.84 1 95.5 297 SER A N 1
ATOM 2384 C CA . SER A 1 297 ? -9.211 -39.562 -5.305 1 95.5 297 SER A CA 1
ATOM 2385 C C . SER A 1 297 ? -9.328 -39.594 -3.783 1 95.5 297 SER A C 1
ATOM 2387 O O . SER A 1 297 ? -9.586 -40.625 -3.189 1 95.5 297 SER A O 1
ATOM 2389 N N . ASP A 1 298 ? -8.922 -38.531 -3.158 1 95.44 298 ASP A N 1
ATOM 2390 C CA . ASP A 1 298 ? -9.016 -38.281 -1.723 1 95.44 298 ASP A CA 1
ATOM 2391 C C . ASP A 1 298 ? -9.703 -36.969 -1.433 1 95.44 298 ASP A C 1
ATOM 2393 O O . ASP A 1 298 ? -9.344 -35.938 -2.004 1 95.44 298 ASP A O 1
ATOM 2397 N N . ASN A 1 299 ? -10.703 -37 -0.527 1 96 299 ASN A N 1
ATOM 2398 C CA . ASN A 1 299 ? -11.531 -35.812 -0.301 1 96 299 ASN A CA 1
ATOM 2399 C C . ASN A 1 299 ? -10.852 -34.812 0.633 1 96 299 ASN A C 1
ATOM 2401 O O . ASN A 1 299 ? -11.359 -33.719 0.841 1 96 299 ASN A O 1
ATOM 2405 N N . ASP A 1 300 ? -9.758 -35.25 1.255 1 95.94 300 ASP A N 1
ATOM 2406 C CA . ASP A 1 300 ? -9.039 -34.281 2.09 1 95.94 300 ASP A CA 1
ATOM 2407 C C . ASP A 1 300 ? -8.539 -33.094 1.262 1 95.94 300 ASP A C 1
ATOM 2409 O O . ASP A 1 300 ? -8.734 -33.062 0.045 1 95.94 300 ASP A O 1
ATOM 2413 N N . LYS A 1 301 ? -7.895 -32.125 1.967 1 94 301 LYS A N 1
ATOM 2414 C CA . LYS A 1 301 ? -7.5 -30.875 1.301 1 94 301 LYS A CA 1
ATOM 2415 C C . LYS A 1 301 ? -6.566 -31.156 0.127 1 94 301 LYS A C 1
ATOM 2417 O O . LYS A 1 301 ? -5.484 -31.719 0.307 1 94 301 LYS A O 1
ATOM 2422 N N . LYS A 1 302 ? -6.941 -30.734 -1.045 1 92.5 302 LYS A N 1
ATOM 2423 C CA . LYS A 1 302 ? -6.168 -30.953 -2.264 1 92.5 302 LYS A CA 1
ATOM 2424 C C . LYS A 1 302 ? -4.816 -30.25 -2.188 1 92.5 302 LYS A C 1
ATOM 2426 O O . LYS A 1 302 ? -4.734 -29.094 -1.764 1 92.5 302 LYS A O 1
ATOM 2431 N N . GLY A 1 303 ? -3.824 -30.953 -2.574 1 90.31 303 GLY A N 1
ATOM 2432 C CA . GLY A 1 303 ? -2.492 -30.375 -2.617 1 90.31 303 GLY A CA 1
ATOM 2433 C C . GLY A 1 303 ? -1.768 -30.438 -1.286 1 90.31 303 GLY A C 1
ATOM 2434 O O . GLY A 1 303 ? -0.686 -29.859 -1.133 1 90.31 303 GLY A O 1
ATOM 2435 N N . SER A 1 304 ? -2.357 -31.094 -0.261 1 92.81 304 SER A N 1
ATOM 2436 C CA . SER A 1 304 ? -1.727 -31.297 1.039 1 92.81 304 SER A CA 1
ATOM 2437 C C . SER A 1 304 ? -1.233 -32.75 1.199 1 92.81 304 SER A C 1
ATOM 2439 O O . SER A 1 304 ? -1.521 -33.594 0.363 1 92.81 304 SER A O 1
ATOM 2441 N N . LEU A 1 305 ? -0.457 -33 2.242 1 94.38 305 LEU A N 1
ATOM 2442 C CA . LEU A 1 305 ? 0.057 -34.344 2.504 1 94.38 305 LEU A CA 1
ATOM 2443 C C . LEU A 1 305 ? -1.075 -35.281 2.867 1 94.38 305 LEU A C 1
ATOM 2445 O O . LEU A 1 305 ? -0.942 -36.5 2.709 1 94.38 305 LEU A O 1
ATOM 2449 N N . ASN A 1 306 ? -2.219 -34.656 3.256 1 94.94 306 ASN A N 1
ATOM 2450 C CA . ASN A 1 306 ? -3.359 -35.469 3.664 1 94.94 306 ASN A CA 1
ATOM 2451 C C . ASN A 1 306 ? -4.055 -36.094 2.463 1 94.94 306 ASN A C 1
ATOM 2453 O O . ASN A 1 306 ? -4.77 -37.094 2.605 1 94.94 306 ASN A O 1
ATOM 2457 N N . SER A 1 307 ? -3.908 -35.5 1.303 1 95 307 SER A N 1
ATOM 2458 C CA . SER A 1 307 ? -4.566 -36 0.103 1 95 307 SER A CA 1
ATOM 2459 C C . SER A 1 307 ? -3.562 -36.656 -0.848 1 95 307 SER A C 1
ATOM 2461 O O . SER A 1 307 ? -3.906 -37 -1.978 1 95 307 SER A O 1
ATOM 2463 N N . ARG A 1 308 ? -2.336 -36.75 -0.421 1 95.44 308 ARG A N 1
ATOM 2464 C CA . ARG A 1 308 ? -1.316 -37.375 -1.256 1 95.44 308 ARG A CA 1
ATOM 2465 C C . ARG A 1 308 ? -1.523 -38.875 -1.338 1 95.44 308 ARG A C 1
ATOM 2467 O O . ARG A 1 308 ? -1.594 -39.562 -0.311 1 95.44 308 ARG A O 1
ATOM 2474 N N . LEU A 1 309 ? -1.569 -39.344 -2.555 1 96.38 309 LEU A N 1
ATOM 2475 C CA . LEU A 1 309 ? -1.827 -40.781 -2.75 1 96.38 309 LEU A CA 1
ATOM 2476 C C . LEU A 1 309 ? -0.555 -41.5 -3.166 1 96.38 309 LEU A C 1
ATOM 2478 O O . LEU A 1 309 ? 0.241 -40.969 -3.947 1 96.38 309 LEU A O 1
ATOM 2482 N N . GLN A 1 310 ? -0.32 -42.625 -2.588 1 96.06 310 GLN A N 1
ATOM 2483 C CA . GLN A 1 310 ? 0.761 -43.531 -2.953 1 96.06 310 GLN A CA 1
ATOM 2484 C C . GLN A 1 310 ? 0.215 -44.906 -3.389 1 96.06 310 GLN A C 1
ATOM 2486 O O . GLN A 1 310 ? -0.698 -45.438 -2.76 1 96.06 310 GLN A O 1
ATOM 2491 N N . PHE A 1 311 ? 0.736 -45.406 -4.453 1 97.06 311 PHE A N 1
ATOM 2492 C CA . PHE A 1 311 ? 0.26 -46.656 -5.047 1 97.06 311 PHE A CA 1
ATOM 2493 C C . PHE A 1 311 ? 1.286 -47.781 -4.867 1 97.06 311 PHE A C 1
ATOM 2495 O O . PHE A 1 311 ? 2.49 -47.531 -4.984 1 97.06 311 PHE A O 1
ATOM 2502 N N . SER A 1 312 ? 0.881 -48.969 -4.531 1 96.12 312 SER A N 1
ATOM 2503 C CA . SER A 1 312 ? 1.747 -50.156 -4.441 1 96.12 312 SER A CA 1
ATOM 2504 C C . SER A 1 312 ? 1.01 -51.406 -4.863 1 96.12 312 SER A C 1
ATOM 2506 O O . SER A 1 312 ? -0.198 -51.531 -4.648 1 96.12 312 SER A O 1
ATOM 2508 N N . LEU A 1 313 ? 1.713 -52.25 -5.508 1 96.38 313 LEU A N 1
ATOM 2509 C CA . LEU A 1 313 ? 1.131 -53.531 -5.945 1 96.38 313 LEU A CA 1
ATOM 2510 C C . LEU A 1 313 ? 1.227 -54.562 -4.844 1 96.38 313 LEU A C 1
ATOM 2512 O O . LEU A 1 313 ? 2.324 -54.906 -4.395 1 96.38 313 LEU A O 1
ATOM 2516 N N . LEU A 1 314 ? 0.095 -55.094 -4.359 1 95.38 314 LEU A N 1
ATOM 2517 C CA . LEU A 1 314 ? 0.07 -56.062 -3.264 1 95.38 314 LEU A CA 1
ATOM 2518 C C . LEU A 1 314 ? 0.148 -57.469 -3.791 1 95.38 314 LEU A C 1
ATOM 2520 O O . LEU A 1 314 ? 0.814 -58.344 -3.195 1 95.38 314 LEU A O 1
ATOM 2524 N N . ASN A 1 315 ? -0.635 -57.625 -4.879 1 95.31 315 ASN A N 1
ATOM 2525 C CA . ASN A 1 315 ? -0.733 -59 -5.359 1 95.31 315 ASN A CA 1
ATOM 2526 C C . ASN A 1 315 ? -1.011 -59.031 -6.859 1 95.31 315 ASN A C 1
ATOM 2528 O O . ASN A 1 315 ? -1.622 -58.125 -7.41 1 95.31 315 ASN A O 1
ATOM 2532 N N . GLN A 1 316 ? -0.446 -60.031 -7.527 1 95.12 316 GLN A N 1
ATOM 2533 C CA . GLN A 1 316 ? -0.707 -60.406 -8.914 1 95.12 316 GLN A CA 1
ATOM 2534 C C . GLN A 1 316 ? -1.25 -61.844 -9.016 1 95.12 316 GLN A C 1
ATOM 2536 O O . GLN A 1 316 ? -0.66 -62.75 -8.477 1 95.12 316 GLN A O 1
ATOM 2541 N N . ASN A 1 317 ? -2.4 -62 -9.648 1 94.31 317 ASN A N 1
ATOM 2542 C CA . ASN A 1 317 ? -2.992 -63.312 -9.859 1 94.31 317 ASN A CA 1
ATOM 2543 C C . ASN A 1 317 ? -3.396 -63.5 -11.32 1 94.31 317 ASN A C 1
ATOM 2545 O O . ASN A 1 317 ? -4.164 -62.719 -11.875 1 94.31 317 ASN A O 1
ATOM 2549 N N . PRO A 1 318 ? -2.996 -64.5 -11.906 1 93.5 318 PRO A N 1
ATOM 2550 C CA . PRO A 1 318 ? -2.123 -65.625 -11.438 1 93.5 318 PRO A CA 1
ATOM 2551 C C . PRO A 1 318 ? -0.652 -65.188 -11.398 1 93.5 318 PRO A C 1
ATOM 2553 O O . PRO A 1 318 ? -0.291 -64.125 -11.891 1 93.5 318 PRO A O 1
ATOM 2556 N N . LYS A 1 319 ? 0.231 -66 -10.867 1 91.12 319 LYS A N 1
ATOM 2557 C CA . LYS A 1 319 ? 1.66 -65.688 -10.734 1 91.12 319 LYS A CA 1
ATOM 2558 C C . LYS A 1 319 ? 2.455 -66.438 -11.82 1 91.12 319 LYS A C 1
ATOM 2560 O O . LYS A 1 319 ? 3.619 -66.75 -11.609 1 91.12 319 LYS A O 1
ATOM 2565 N N . ILE A 1 320 ? 1.771 -66.875 -12.844 1 88.06 320 ILE A N 1
ATOM 2566 C CA . ILE A 1 320 ? 2.391 -67.562 -13.977 1 88.06 320 ILE A CA 1
ATOM 2567 C C . ILE A 1 320 ? 2.471 -66.625 -15.172 1 88.06 320 ILE A C 1
ATOM 2569 O O . ILE A 1 320 ? 1.577 -65.812 -15.383 1 88.06 320 ILE A O 1
ATOM 2573 N N . PRO A 1 321 ? 3.324 -66.75 -15.969 1 83.44 321 PRO A N 1
ATOM 2574 C CA . PRO A 1 321 ? 4.523 -67.562 -15.969 1 83.44 321 PRO A CA 1
ATOM 2575 C C . PRO A 1 321 ? 5.504 -67.188 -14.859 1 83.44 321 PRO A C 1
ATOM 2577 O O . PRO A 1 321 ? 6.391 -68 -14.523 1 83.44 321 PRO A O 1
ATOM 2580 N N . GLN A 1 322 ? 5.414 -65.875 -14.484 1 84 322 GLN A N 1
ATOM 2581 C CA . GLN A 1 322 ? 6.238 -65.438 -13.367 1 84 322 GLN A CA 1
ATOM 2582 C C . GLN A 1 322 ? 5.477 -64.438 -12.492 1 84 322 GLN A C 1
ATOM 2584 O O . GLN A 1 322 ? 4.508 -63.812 -12.938 1 84 322 GLN A O 1
ATOM 2589 N N . ASP A 1 323 ? 5.996 -64.375 -11.273 1 86.94 323 ASP A N 1
ATOM 2590 C CA . ASP A 1 323 ? 5.453 -63.344 -10.383 1 86.94 323 ASP A CA 1
ATOM 2591 C C . ASP A 1 323 ? 6.027 -61.969 -10.719 1 86.94 323 ASP A C 1
ATOM 2593 O O . ASP A 1 323 ? 7.062 -61.875 -11.383 1 86.94 323 ASP A O 1
ATOM 2597 N N . ASN A 1 324 ? 5.355 -60.906 -10.477 1 89.12 324 ASN A N 1
ATOM 2598 C CA . ASN A 1 324 ? 5.828 -59.531 -10.594 1 89.12 324 ASN A CA 1
ATOM 2599 C C . ASN A 1 324 ? 6.012 -59.156 -12.055 1 89.12 324 ASN A C 1
ATOM 2601 O O . ASN A 1 324 ? 7.035 -58.562 -12.422 1 89.12 324 ASN A O 1
ATOM 2605 N N . LEU A 1 325 ? 5.066 -59.594 -12.914 1 92.06 325 LEU A N 1
ATOM 2606 C CA . LEU A 1 325 ? 5.074 -59.219 -14.32 1 92.06 325 LEU A CA 1
ATOM 2607 C C . LEU A 1 325 ? 4.82 -57.719 -14.492 1 92.06 325 LEU A C 1
ATOM 2609 O O . LEU A 1 325 ? 5.23 -57.125 -15.492 1 92.06 325 LEU A O 1
ATOM 2613 N N . PHE A 1 326 ? 4.191 -57.125 -13.477 1 93.69 326 PHE A N 1
ATOM 2614 C CA . PHE A 1 326 ? 3.777 -55.719 -13.57 1 93.69 326 PHE A CA 1
ATOM 2615 C C . PHE A 1 326 ? 4.379 -54.906 -12.438 1 93.69 326 PHE A C 1
ATOM 2617 O O . PHE A 1 326 ? 4.719 -55.469 -11.383 1 93.69 326 PHE A O 1
ATOM 2624 N N . ARG A 1 327 ? 4.516 -53.656 -12.766 1 93.19 327 ARG A N 1
ATOM 2625 C CA . ARG A 1 327 ? 4.988 -52.688 -11.781 1 93.19 327 ARG A CA 1
ATOM 2626 C C . ARG A 1 327 ? 4.113 -51.438 -11.773 1 93.19 327 ARG A C 1
ATOM 2628 O O . ARG A 1 327 ? 3.66 -50.969 -12.828 1 93.19 327 ARG A O 1
ATOM 2635 N N . ILE A 1 328 ? 3.889 -50.969 -10.578 1 95 328 ILE A N 1
ATOM 2636 C CA . ILE A 1 328 ? 3.117 -49.719 -10.453 1 95 328 ILE A CA 1
ATOM 2637 C C . ILE A 1 328 ? 3.998 -48.625 -9.883 1 95 328 ILE A C 1
ATOM 2639 O O . ILE A 1 328 ? 4.793 -48.875 -8.977 1 95 328 ILE A O 1
ATOM 2643 N N . GLU A 1 329 ? 3.875 -47.469 -10.5 1 92.88 329 GLU A N 1
ATOM 2644 C CA . GLU A 1 329 ? 4.617 -46.312 -9.992 1 92.88 329 GLU A CA 1
ATOM 2645 C C . GLU A 1 329 ? 4 -45.781 -8.703 1 92.88 329 GLU A C 1
ATOM 2647 O O . GLU A 1 329 ? 2.795 -45.531 -8.648 1 92.88 329 GLU A O 1
ATOM 2652 N N . LEU A 1 330 ? 4.773 -45.562 -7.711 1 94 330 LEU A N 1
ATOM 2653 C CA . LEU A 1 330 ? 4.34 -45.188 -6.375 1 94 330 LEU A CA 1
ATOM 2654 C C . LEU A 1 330 ? 3.604 -43.844 -6.406 1 94 330 LEU A C 1
ATOM 2656 O O . LEU A 1 330 ? 2.566 -43.688 -5.762 1 94 330 LEU A O 1
ATOM 2660 N N . GLY A 1 331 ? 4.07 -42.906 -7.188 1 91.5 331 GLY A N 1
ATOM 2661 C CA . GLY A 1 331 ? 3.545 -41.531 -7.125 1 91.5 331 GLY A CA 1
ATOM 2662 C C . GLY A 1 331 ? 2.414 -41.281 -8.102 1 91.5 331 GLY A C 1
ATOM 2663 O O . GLY A 1 331 ? 1.561 -40.438 -7.863 1 91.5 331 GLY A O 1
ATOM 2664 N N . THR A 1 332 ? 2.324 -41.969 -9.25 1 92.31 332 THR A N 1
ATOM 2665 C CA . THR A 1 332 ? 1.388 -41.625 -10.312 1 92.31 332 THR A CA 1
ATOM 2666 C C . THR A 1 332 ? 0.318 -42.719 -10.453 1 92.31 332 THR A C 1
ATOM 2668 O O . THR A 1 332 ? -0.756 -42.469 -11.008 1 92.31 332 THR A O 1
ATOM 2671 N N . GLY A 1 333 ? 0.607 -43.938 -10.008 1 94.94 333 GLY A N 1
ATOM 2672 C CA . GLY A 1 333 ? -0.322 -45.062 -10.195 1 94.94 333 GLY A CA 1
ATOM 2673 C C . GLY A 1 333 ? -0.236 -45.688 -11.578 1 94.94 333 GLY A C 1
ATOM 2674 O O . GLY A 1 333 ? -1.077 -46.5 -11.945 1 94.94 333 GLY A O 1
ATOM 2675 N N . SER A 1 334 ? 0.792 -45.281 -12.312 1 94.31 334 SER A N 1
ATOM 2676 C CA . SER A 1 334 ? 0.99 -45.844 -13.648 1 94.31 334 SER A CA 1
ATOM 2677 C C . SER A 1 334 ? 1.455 -47.312 -13.57 1 94.31 334 SER A C 1
ATOM 2679 O O . SER A 1 334 ? 2.379 -47.625 -12.812 1 94.31 334 SER A O 1
ATOM 2681 N N . VAL A 1 335 ? 0.808 -48.156 -14.344 1 95 335 VAL A N 1
ATOM 2682 C CA . VAL A 1 335 ? 1.155 -49.562 -14.391 1 95 335 VAL A CA 1
ATOM 2683 C C . VAL A 1 335 ? 1.993 -49.875 -15.633 1 95 335 VAL A C 1
ATOM 2685 O O . VAL A 1 335 ? 1.603 -49.5 -16.75 1 95 335 VAL A O 1
ATOM 2688 N N . HIS A 1 336 ? 3.125 -50.531 -15.391 1 92.44 336 HIS A N 1
ATOM 2689 C CA . HIS A 1 336 ? 4.043 -50.875 -16.469 1 92.44 336 HIS A CA 1
ATOM 2690 C C . HIS A 1 336 ? 4.309 -52.375 -16.5 1 92.44 336 HIS A C 1
ATOM 2692 O O . HIS A 1 336 ? 4.172 -53.062 -15.484 1 92.44 336 HIS A O 1
ATOM 2698 N N . LEU A 1 337 ? 4.613 -52.812 -17.703 1 92.81 337 LEU A N 1
ATOM 2699 C CA . LEU A 1 337 ? 5.09 -54.188 -17.812 1 92.81 337 LEU A CA 1
ATOM 2700 C C . LEU A 1 337 ? 6.523 -54.312 -17.297 1 92.81 337 LEU A C 1
ATOM 2702 O O . LEU A 1 337 ? 7.406 -53.562 -17.734 1 92.81 337 LEU A O 1
ATOM 2706 N N . PHE A 1 338 ? 6.793 -55.125 -16.391 1 89.94 338 PHE A N 1
ATOM 2707 C CA . PHE A 1 338 ? 8.086 -55.188 -15.719 1 89.94 338 PHE A CA 1
ATOM 2708 C C . PHE A 1 338 ? 8.945 -56.281 -16.297 1 89.94 338 PHE A C 1
ATOM 2710 O O . PHE A 1 338 ? 10.172 -56.156 -16.375 1 89.94 338 PHE A O 1
ATOM 2717 N N . LYS A 1 339 ? 8.414 -57.375 -16.703 1 84.56 339 LYS A N 1
ATOM 2718 C CA . LYS A 1 339 ? 9.148 -58.5 -17.281 1 84.56 339 LYS A CA 1
ATOM 2719 C C . LYS A 1 339 ? 8.508 -58.969 -18.594 1 84.56 339 LYS A C 1
ATOM 2721 O O . LYS A 1 339 ? 7.301 -58.781 -18.781 1 84.56 339 LYS A O 1
ATOM 2726 N N . SER A 1 340 ? 9.492 -59.375 -19.609 1 76.94 340 SER A N 1
ATOM 2727 C CA . SER A 1 340 ? 9.117 -59.781 -20.953 1 76.94 340 SER A CA 1
ATOM 2728 C C . SER A 1 340 ? 8.586 -61.219 -20.984 1 76.94 340 SER A C 1
ATOM 2730 O O . SER A 1 340 ? 9.055 -62.062 -20.234 1 76.94 340 SER A O 1
ATOM 2732 N N . GLU A 1 341 ? 7.215 -61.562 -20.781 1 74.44 341 GLU A N 1
ATOM 2733 C CA . GLU A 1 341 ? 6.801 -62.969 -20.922 1 74.44 341 GLU A CA 1
ATOM 2734 C C . GLU A 1 341 ? 5.281 -63.094 -20.922 1 74.44 341 GLU A C 1
ATOM 2736 O O . GLU A 1 341 ? 4.738 -64.062 -20.422 1 74.44 341 GLU A O 1
ATOM 2741 N N . LEU A 1 342 ? 4.805 -62.125 -21.531 1 86.25 342 LEU A N 1
ATOM 2742 C CA . LEU A 1 342 ? 3.355 -62.281 -21.625 1 86.25 342 LEU A CA 1
ATOM 2743 C C . LEU A 1 342 ? 2.979 -63.312 -22.672 1 86.25 342 LEU A C 1
ATOM 2745 O O . LEU A 1 342 ? 3.525 -63.312 -23.781 1 86.25 342 LEU A O 1
ATOM 2749 N N . ASN A 1 343 ? 2.332 -64.312 -22.25 1 86.94 343 ASN A N 1
ATOM 2750 C CA . ASN A 1 343 ? 1.859 -65.375 -23.141 1 86.94 343 ASN A CA 1
ATOM 2751 C C . ASN A 1 343 ? 0.367 -65.625 -22.953 1 86.94 343 ASN A C 1
ATOM 2753 O O . ASN A 1 343 ? -0.061 -66.125 -21.906 1 86.94 343 ASN A O 1
ATOM 2757 N N . ARG A 1 344 ? -0.367 -65.375 -23.984 1 87.25 344 ARG A N 1
ATOM 2758 C CA . ARG A 1 344 ? -1.82 -65.5 -23.922 1 87.25 344 ARG A CA 1
ATOM 2759 C C . ARG A 1 344 ? -2.248 -66.938 -23.656 1 87.25 344 ARG A C 1
ATOM 2761 O O . ARG A 1 344 ? -3.32 -67.188 -23.109 1 87.25 344 ARG A O 1
ATOM 2768 N N . GLN A 1 345 ? -1.399 -67.875 -24.078 1 87.44 345 GLN A N 1
ATOM 2769 C CA . GLN A 1 345 ? -1.718 -69.312 -23.891 1 87.44 345 GLN A CA 1
ATOM 2770 C C . GLN A 1 345 ? -1.546 -69.75 -22.438 1 87.44 345 GLN A C 1
ATOM 2772 O O . GLN A 1 345 ? -2.164 -70.688 -22 1 87.44 345 GLN A O 1
ATOM 2777 N N . VAL A 1 346 ? -0.667 -69 -21.828 1 88.56 346 VAL A N 1
ATOM 2778 C CA . VAL A 1 346 ? -0.403 -69.312 -20.422 1 88.56 346 VAL A CA 1
ATOM 2779 C C . VAL A 1 346 ? -1.459 -68.625 -19.531 1 88.56 346 VAL A C 1
ATOM 2781 O O . VAL A 1 346 ? -2.08 -69.312 -18.703 1 88.56 346 VAL A O 1
ATOM 2784 N N . ALA A 1 347 ? -1.676 -67.312 -19.688 1 91.19 347 ALA A N 1
ATOM 2785 C CA . ALA A 1 347 ? -2.68 -66.562 -18.953 1 91.19 347 ALA A CA 1
ATOM 2786 C C . ALA A 1 347 ? -3.262 -65.438 -19.797 1 91.19 347 ALA A C 1
ATOM 2788 O O . ALA A 1 347 ? -2.52 -64.688 -20.359 1 91.19 347 ALA A O 1
ATOM 2789 N N . LYS A 1 348 ? -4.594 -65.375 -19.812 1 91.44 348 LYS A N 1
ATOM 2790 C CA . LYS A 1 348 ? -5.266 -64.375 -20.641 1 91.44 348 LYS A CA 1
ATOM 2791 C C . LYS A 1 348 ? -5.609 -63.156 -19.812 1 91.44 348 LYS A C 1
ATOM 2793 O O . LYS A 1 348 ? -5.805 -62.062 -20.375 1 91.44 348 LYS A O 1
ATOM 2798 N N . THR A 1 349 ? -5.789 -63.406 -18.578 1 94.69 349 THR A N 1
ATOM 2799 C CA . THR A 1 349 ? -6.176 -62.312 -17.703 1 94.69 349 THR A CA 1
ATOM 2800 C C . THR A 1 349 ? -5.371 -62.344 -16.406 1 94.69 349 THR A C 1
ATOM 2802 O O . THR A 1 349 ? -5.109 -63.406 -15.852 1 94.69 349 THR A O 1
ATOM 2805 N N . TYR A 1 350 ? -4.922 -61.188 -16 1 95.62 350 TYR A N 1
ATOM 2806 C CA . TYR A 1 350 ? -4.246 -61 -14.719 1 95.62 350 TYR A CA 1
ATOM 2807 C C . TYR A 1 350 ? -5.035 -60.094 -13.805 1 95.62 350 TYR A C 1
ATOM 2809 O O . TYR A 1 350 ? -5.559 -59.062 -14.25 1 95.62 350 TYR A O 1
ATOM 2817 N N . SER A 1 351 ? -5.27 -60.438 -12.594 1 96.75 351 SER A N 1
ATOM 2818 C CA . SER A 1 351 ? -5.887 -59.594 -11.57 1 96.75 351 SER A CA 1
ATOM 2819 C C . SER A 1 351 ? -4.84 -59.031 -10.617 1 96.75 351 SER A C 1
ATOM 2821 O O . SER A 1 351 ? -4.078 -59.781 -10 1 96.75 351 SER A O 1
ATOM 2823 N N . LEU A 1 352 ? -4.82 -57.688 -10.594 1 96.88 352 LEU A N 1
ATOM 2824 C CA . LEU A 1 352 ? -3.887 -57 -9.711 1 96.88 352 LEU A CA 1
ATOM 2825 C C . LEU A 1 352 ? -4.625 -56.344 -8.555 1 96.88 352 LEU A C 1
ATOM 2827 O O . LEU A 1 352 ? -5.707 -55.781 -8.742 1 96.88 352 LEU A O 1
ATOM 2831 N N . GLU A 1 353 ? -4.117 -56.5 -7.363 1 97.12 353 GLU A N 1
ATOM 2832 C CA . GLU A 1 353 ? -4.57 -55.75 -6.191 1 97.12 353 GLU A CA 1
ATOM 2833 C C . GLU A 1 353 ? -3.633 -54.594 -5.879 1 97.12 353 GLU A C 1
ATOM 2835 O O . GLU A 1 353 ? -2.492 -54.812 -5.461 1 97.12 353 GLU A O 1
ATOM 2840 N N . VAL A 1 354 ? -4.188 -53.375 -6.117 1 97.38 354 VAL A N 1
ATOM 2841 C CA . VAL A 1 354 ? -3.381 -52.188 -5.918 1 97.38 354 VAL A CA 1
ATOM 2842 C C . VAL A 1 354 ? -3.76 -51.531 -4.598 1 97.38 354 VAL A C 1
ATOM 2844 O O . VAL A 1 354 ? -4.93 -51.188 -4.371 1 97.38 354 VAL A O 1
ATOM 2847 N N . ASN A 1 355 ? -2.824 -51.375 -3.719 1 97.75 355 ASN A N 1
ATOM 2848 C CA . ASN A 1 355 ? -3.018 -50.625 -2.473 1 97.75 355 ASN A CA 1
ATOM 2849 C C . ASN A 1 355 ? -2.805 -49.125 -2.666 1 97.75 355 ASN A C 1
ATOM 2851 O O . ASN A 1 355 ? -1.749 -48.688 -3.137 1 97.75 355 ASN A O 1
ATOM 2855 N N . VAL A 1 356 ? -3.797 -48.344 -2.436 1 97.62 356 VAL A N 1
ATOM 2856 C CA . VAL A 1 356 ? -3.709 -46.906 -2.467 1 97.62 356 VAL A CA 1
ATOM 2857 C C . VAL A 1 356 ? -3.779 -46.344 -1.044 1 97.62 356 VAL A C 1
ATOM 2859 O O . VAL A 1 356 ? -4.738 -46.594 -0.315 1 97.62 356 VAL A O 1
ATOM 2862 N N . THR A 1 357 ? -2.756 -45.562 -0.649 1 97.5 357 THR A N 1
ATOM 2863 C CA . THR A 1 357 ? -2.701 -45.094 0.725 1 97.5 357 THR A CA 1
ATOM 2864 C C . THR A 1 357 ? -2.441 -43.594 0.758 1 97.5 357 THR A C 1
ATOM 2866 O O . THR A 1 357 ? -1.772 -43.031 -0.126 1 97.5 357 THR A O 1
ATOM 2869 N N . ASP A 1 358 ? -3.035 -42.844 1.693 1 95.56 358 ASP A N 1
ATOM 2870 C CA . ASP A 1 358 ? -2.734 -41.469 1.982 1 95.56 358 ASP A CA 1
ATOM 2871 C C . ASP A 1 358 ? -1.883 -41.312 3.244 1 95.56 358 ASP A C 1
ATOM 2873 O O . ASP A 1 358 ? -1.952 -40.312 3.943 1 95.56 358 ASP A O 1
ATOM 2877 N N . SER A 1 359 ? -1.128 -42.375 3.646 1 92 359 SER A N 1
ATOM 2878 C CA . SER A 1 359 ? -0.221 -42.5 4.785 1 92 359 SER A CA 1
ATOM 2879 C C . SER A 1 359 ? -0.946 -43 6.027 1 92 359 SER A C 1
ATOM 2881 O O . SER A 1 359 ? -0.355 -43.688 6.855 1 92 359 SER A O 1
ATOM 2883 N N . VAL A 1 360 ? -2.271 -42.688 6.227 1 94.69 360 VAL A N 1
ATOM 2884 C CA . VAL A 1 360 ? -3.031 -43.125 7.395 1 94.69 360 VAL A CA 1
ATOM 2885 C C . VAL A 1 360 ? -4.008 -44.219 6.996 1 94.69 360 VAL A C 1
ATOM 2887 O O . VAL A 1 360 ? -4.051 -45.281 7.633 1 94.69 360 VAL A O 1
ATOM 2890 N N . PHE A 1 361 ? -4.711 -43.906 5.883 1 96.88 361 PHE A N 1
ATOM 2891 C CA . PHE A 1 361 ? -5.699 -44.875 5.418 1 96.88 361 PHE A CA 1
ATOM 2892 C C . PHE A 1 361 ? -5.211 -45.594 4.16 1 96.88 361 PHE A C 1
ATOM 2894 O O . PHE A 1 361 ? -4.359 -45.062 3.438 1 96.88 361 PHE A O 1
ATOM 2901 N N . SER A 1 362 ? -5.719 -46.781 3.932 1 96.81 362 SER A N 1
ATOM 2902 C CA . SER A 1 362 ? -5.406 -47.562 2.744 1 96.81 362 SER A CA 1
ATOM 2903 C C . SER A 1 362 ? -6.664 -48.156 2.125 1 96.81 362 SER A C 1
ATOM 2905 O O . SER A 1 362 ? -7.586 -48.562 2.84 1 96.81 362 SER A O 1
ATOM 2907 N N . THR A 1 363 ? -6.742 -48.094 0.856 1 97.38 363 THR A N 1
ATOM 2908 C CA . THR A 1 363 ? -7.824 -48.719 0.087 1 97.38 363 THR A CA 1
ATOM 2909 C C . THR A 1 363 ? -7.266 -49.594 -1.019 1 97.38 363 THR A C 1
ATOM 2911 O O . THR A 1 363 ? -6.273 -49.25 -1.659 1 97.38 363 THR A O 1
ATOM 2914 N N . ILE A 1 364 ? -7.828 -50.75 -1.202 1 97.62 364 ILE A N 1
ATOM 2915 C CA . ILE A 1 364 ? -7.395 -51.656 -2.246 1 97.62 364 ILE A CA 1
ATOM 2916 C C . ILE A 1 364 ? -8.227 -51.438 -3.508 1 97.62 364 ILE A C 1
ATOM 2918 O O . ILE A 1 364 ? -9.461 -51.469 -3.461 1 97.62 364 ILE A O 1
ATOM 2922 N N . CYS A 1 365 ? -7.578 -51.156 -4.559 1 97.44 365 CYS A N 1
ATOM 2923 C CA . CYS A 1 365 ? -8.211 -51 -5.863 1 97.44 365 CYS A CA 1
ATOM 2924 C C . CYS A 1 365 ? -7.926 -52.219 -6.746 1 97.44 365 CYS A C 1
ATOM 2926 O O . CYS A 1 365 ? -6.766 -52.594 -6.91 1 97.44 365 CYS A O 1
ATOM 2928 N N . ASP A 1 366 ? -8.938 -52.781 -7.316 1 97.31 366 ASP A N 1
ATOM 2929 C CA . ASP A 1 366 ? -8.781 -53.938 -8.172 1 97.31 366 ASP A CA 1
ATOM 2930 C C . ASP A 1 366 ? -8.562 -53.531 -9.633 1 97.31 366 ASP A C 1
ATOM 2932 O O . ASP A 1 366 ? -9.297 -52.688 -10.156 1 97.31 366 ASP A O 1
ATOM 2936 N N . VAL A 1 367 ? -7.535 -54.156 -10.195 1 97.5 367 VAL A N 1
ATOM 2937 C CA . VAL A 1 367 ? -7.191 -53.906 -11.594 1 97.5 367 VAL A CA 1
ATOM 2938 C C . VAL A 1 367 ? -7.137 -55.219 -12.367 1 97.5 367 VAL A C 1
ATOM 2940 O O . VAL A 1 367 ? -6.555 -56.188 -11.898 1 97.5 367 VAL A O 1
ATOM 2943 N N . GLN A 1 368 ? -7.742 -55.25 -13.461 1 97.25 368 GLN A N 1
ATOM 2944 C CA . GLN A 1 368 ? -7.695 -56.406 -14.344 1 97.25 368 GLN A CA 1
ATOM 2945 C C . GLN A 1 368 ? -6.973 -56.094 -15.648 1 97.25 368 GLN A C 1
ATOM 2947 O O . GLN A 1 368 ? -7.316 -55.125 -16.328 1 97.25 368 GLN A O 1
ATOM 2952 N N . ILE A 1 369 ? -5.941 -56.844 -15.945 1 96 369 ILE A N 1
ATOM 2953 C CA . ILE A 1 369 ? -5.199 -56.688 -17.188 1 96 369 ILE A CA 1
ATOM 2954 C C . ILE A 1 369 ? -5.508 -57.844 -18.141 1 96 369 ILE A C 1
ATOM 2956 O O . ILE A 1 369 ? -5.258 -59 -17.828 1 96 369 ILE A O 1
ATOM 2960 N N . GLN A 1 370 ? -6.051 -57.562 -19.266 1 94.94 370 GLN A N 1
ATOM 2961 C CA . GLN A 1 370 ? -6.348 -58.562 -20.281 1 94.94 370 GLN A CA 1
ATOM 2962 C C . GLN A 1 370 ? -5.246 -58.594 -21.344 1 94.94 370 GLN A C 1
ATOM 2964 O O . GLN A 1 370 ? -4.941 -57.594 -21.969 1 94.94 370 GLN A O 1
ATOM 2969 N N . VAL A 1 371 ? -4.613 -59.75 -21.469 1 94.25 371 VAL A N 1
ATOM 2970 C CA . VAL A 1 371 ? -3.6 -59.938 -22.5 1 94.25 371 VAL A CA 1
ATOM 2971 C C . VAL A 1 371 ? -4.273 -60.281 -23.844 1 94.25 371 VAL A C 1
ATOM 2973 O O . VAL A 1 371 ? -4.941 -61.281 -23.969 1 94.25 371 VAL A O 1
ATOM 2976 N N . ILE A 1 372 ? -4.117 -59.438 -24.781 1 92.94 372 ILE A N 1
ATOM 2977 C CA . ILE A 1 372 ? -4.816 -59.562 -26.047 1 92.94 372 ILE A CA 1
ATOM 2978 C C . ILE A 1 372 ? -3.83 -59.969 -27.141 1 92.94 372 ILE A C 1
ATOM 2980 O O . ILE A 1 372 ? -2.613 -59.906 -26.938 1 92.94 372 ILE A O 1
ATOM 2984 N N . ASP A 1 373 ? -4.41 -60.344 -28.203 1 90.88 373 ASP A N 1
ATOM 2985 C CA . ASP A 1 373 ? -3.602 -60.75 -29.359 1 90.88 373 ASP A CA 1
ATOM 2986 C C . ASP A 1 373 ? -2.93 -59.531 -30 1 90.88 373 ASP A C 1
ATOM 2988 O O . ASP A 1 373 ? -3.367 -58.406 -29.812 1 90.88 373 ASP A O 1
ATOM 2992 N N . ILE A 1 374 ? -1.861 -59.812 -30.75 1 91.62 374 ILE A N 1
ATOM 2993 C CA . ILE A 1 374 ? -1.114 -58.781 -31.438 1 91.62 374 ILE A CA 1
ATOM 2994 C C . ILE A 1 374 ? -2 -58.125 -32.5 1 91.62 374 ILE A C 1
ATOM 2996 O O . ILE A 1 374 ? -2.846 -58.781 -33.094 1 91.62 374 ILE A O 1
ATOM 3000 N N . ASN A 1 375 ? -1.807 -56.875 -32.719 1 93.69 375 ASN A N 1
ATOM 3001 C CA . ASN A 1 375 ? -2.535 -56.125 -33.719 1 93.69 375 ASN A CA 1
ATOM 3002 C C . ASN A 1 375 ? -1.831 -56.188 -35.062 1 93.69 375 ASN A C 1
ATOM 3004 O O . ASN A 1 375 ? -1.055 -55.281 -35.406 1 93.69 375 ASN A O 1
ATOM 3008 N N . ASP A 1 376 ? -2.121 -57.188 -35.812 1 93.25 376 ASP A N 1
ATOM 3009 C CA . ASP A 1 376 ? -1.42 -57.375 -37.094 1 93.25 376 ASP A CA 1
ATOM 3010 C C . ASP A 1 376 ? -2.369 -57.219 -38.281 1 93.25 376 ASP A C 1
ATOM 3012 O O . ASP A 1 376 ? -2.008 -57.5 -39.406 1 93.25 376 ASP A O 1
ATOM 3016 N N . LYS A 1 377 ? -3.639 -56.906 -38.062 1 95.06 377 LYS A N 1
ATOM 3017 C CA . LYS A 1 377 ? -4.602 -56.625 -39.125 1 95.06 377 LYS A CA 1
ATOM 3018 C C . LYS A 1 377 ? -5.066 -55.156 -39.062 1 95.06 377 LYS A C 1
ATOM 3020 O O . LYS A 1 377 ? -5.199 -54.594 -37.969 1 95.06 377 LYS A O 1
ATOM 3025 N N . ILE A 1 378 ? -5.207 -54.562 -40.188 1 96 378 ILE A N 1
ATOM 3026 C CA . ILE A 1 378 ? -5.68 -53.188 -40.25 1 96 378 ILE A CA 1
ATOM 3027 C C . ILE A 1 378 ? -7.18 -53.188 -40.531 1 96 378 ILE A C 1
ATOM 3029 O O . ILE A 1 378 ? -7.719 -54.125 -41.125 1 96 378 ILE A O 1
ATOM 3033 N N . PRO A 1 379 ? -7.871 -52.188 -40.031 1 96.19 379 PRO A N 1
ATOM 3034 C CA . PRO A 1 379 ? -9.281 -52.062 -40.406 1 96.19 379 PRO A CA 1
ATOM 3035 C C . PRO A 1 379 ? -9.477 -51.812 -41.906 1 96.19 379 PRO A C 1
ATOM 3037 O O . PRO A 1 379 ? -8.742 -51.031 -42.531 1 96.19 379 PRO A O 1
ATOM 3040 N N . ILE A 1 380 ? -10.461 -52.5 -42.438 1 96.75 380 ILE A N 1
ATOM 3041 C CA . ILE A 1 380 ? -10.781 -52.375 -43.844 1 96.75 380 ILE A CA 1
ATOM 3042 C C . ILE A 1 380 ? -12.219 -51.906 -44 1 96.75 380 ILE A C 1
ATOM 3044 O O . ILE A 1 380 ? -13.156 -52.531 -43.531 1 96.75 380 ILE A O 1
ATOM 3048 N N . PHE A 1 381 ? -12.312 -50.781 -44.688 1 97.31 381 PHE A N 1
ATOM 3049 C CA . PHE A 1 381 ? -13.641 -50.25 -44.906 1 97.31 381 PHE A CA 1
ATOM 3050 C C . PHE A 1 381 ? -14.43 -51.125 -45.875 1 97.31 381 PHE A C 1
ATOM 3052 O O . PHE A 1 381 ? -13.859 -51.688 -46.812 1 97.31 381 PHE A O 1
ATOM 3059 N N . GLU A 1 382 ? -15.742 -51.188 -45.656 1 95.06 382 GLU A N 1
ATOM 3060 C CA . GLU A 1 382 ? -16.609 -51.906 -46.562 1 95.06 382 GLU A CA 1
ATOM 3061 C C . GLU A 1 382 ? -16.609 -51.281 -47.969 1 95.06 382 GLU A C 1
ATOM 3063 O O . GLU A 1 382 ? -16.656 -51.969 -48.969 1 95.06 382 GLU A O 1
ATOM 3068 N N . LYS A 1 383 ? -16.625 -49.906 -47.938 1 95 383 LYS A N 1
ATOM 3069 C CA . LYS A 1 383 ? -16.594 -49.125 -49.156 1 95 383 LYS A CA 1
ATOM 3070 C C . LYS A 1 383 ? -15.484 -48.062 -49.125 1 95 383 LYS A C 1
ATOM 3072 O O . LYS A 1 383 ? -15.258 -47.438 -48.062 1 95 383 LYS A O 1
ATOM 3077 N N . SER A 1 384 ? -14.812 -47.969 -50.219 1 94.5 384 SER A N 1
ATOM 3078 C CA . SER A 1 384 ? -13.758 -46.969 -50.281 1 94.5 384 SER A CA 1
ATOM 3079 C C . SER A 1 384 ? -14.344 -45.562 -50.469 1 94.5 384 SER A C 1
ATOM 3081 O O . SER A 1 384 ? -13.703 -44.562 -50.125 1 94.5 384 SER A O 1
ATOM 3083 N N . ASP A 1 385 ? -15.492 -45.5 -51 1 95.81 385 ASP A N 1
ATOM 3084 C CA . ASP A 1 385 ? -16.219 -44.25 -51.219 1 95.81 385 ASP A CA 1
ATOM 3085 C C . ASP A 1 385 ? -17.719 -44.438 -51 1 95.81 385 ASP A C 1
ATOM 3087 O O . ASP A 1 385 ? -18.359 -45.188 -51.75 1 95.81 385 ASP A O 1
ATOM 3091 N N . TYR A 1 386 ? -18.328 -43.719 -50.031 1 96 386 TYR A N 1
ATOM 3092 C CA . TYR A 1 386 ? -19.734 -43.906 -49.688 1 96 386 TYR A CA 1
ATOM 3093 C C . TYR A 1 386 ? -20.609 -43 -50.531 1 96 386 TYR A C 1
ATOM 3095 O O . TYR A 1 386 ? -21.844 -43.062 -50.469 1 96 386 TYR A O 1
ATOM 3103 N N . GLY A 1 387 ? -20.062 -42.125 -51.312 1 93 387 GLY A N 1
ATOM 3104 C CA . GLY A 1 387 ? -20.844 -41.25 -52.156 1 93 387 GLY A CA 1
ATOM 3105 C C . GLY A 1 387 ? -21.406 -40.031 -51.438 1 93 387 GLY A C 1
ATOM 3106 O O . GLY A 1 387 ? -21.016 -39.75 -50.312 1 93 387 GLY A O 1
ATOM 3107 N N . PRO A 1 388 ? -22.219 -39.281 -52.156 1 94.81 388 PRO A N 1
ATOM 3108 C CA . PRO A 1 388 ? -22.75 -38.031 -51.562 1 94.81 388 PRO A CA 1
ATOM 3109 C C . PRO A 1 388 ? -23.969 -38.281 -50.688 1 94.81 388 PRO A C 1
ATOM 3111 O O . PRO A 1 388 ? -24.781 -39.156 -50.969 1 94.81 388 PRO A O 1
ATOM 3114 N N . VAL A 1 389 ? -24.062 -37.625 -49.625 1 95.44 389 VAL A N 1
ATOM 3115 C CA . VAL A 1 389 ? -25.219 -37.594 -48.75 1 95.44 389 VAL A CA 1
ATOM 3116 C C . VAL A 1 389 ? -25.766 -36.156 -48.688 1 95.44 389 VAL A C 1
ATOM 3118 O O . VAL A 1 389 ? -25 -35.219 -48.531 1 95.44 389 VAL A O 1
ATOM 3121 N N . ILE A 1 390 ? -27.078 -36 -48.844 1 95.31 390 ILE A N 1
ATOM 3122 C CA . ILE A 1 390 ? -27.703 -34.688 -48.844 1 95.31 390 ILE A CA 1
ATOM 3123 C C . ILE A 1 390 ? -28.25 -34.375 -47.438 1 95.31 390 ILE A C 1
ATOM 3125 O O . ILE A 1 390 ? -28.984 -35.188 -46.875 1 95.31 390 ILE A O 1
ATOM 3129 N N . VAL A 1 391 ? -27.812 -33.25 -46.938 1 95.56 391 VAL A N 1
ATOM 3130 C CA . VAL A 1 391 ? -28.266 -32.812 -45.594 1 95.56 391 VAL A CA 1
ATOM 3131 C C . VAL A 1 391 ? -28.75 -31.375 -45.688 1 95.56 391 VAL A C 1
ATOM 3133 O O . VAL A 1 391 ? -28.109 -30.531 -46.312 1 95.56 391 VAL A O 1
ATOM 3136 N N . ALA A 1 392 ? -29.859 -31.109 -44.969 1 94.75 392 ALA A N 1
ATOM 3137 C CA . ALA A 1 392 ? -30.328 -29.734 -44.906 1 94.75 392 ALA A CA 1
ATOM 3138 C C . ALA A 1 392 ? -29.531 -28.922 -43.875 1 94.75 392 ALA A C 1
ATOM 3140 O O . ALA A 1 392 ? -29.141 -29.438 -42.844 1 94.75 392 ALA A O 1
ATOM 3141 N N . GLU A 1 393 ? -29.328 -27.734 -44.188 1 93.75 393 GLU A N 1
ATOM 3142 C CA . GLU A 1 393 ? -28.5 -26.906 -43.312 1 93.75 393 GLU A CA 1
ATOM 3143 C C . GLU A 1 393 ? -29.172 -26.688 -41.969 1 93.75 393 GLU A C 1
ATOM 3145 O O . GLU A 1 393 ? -28.5 -26.375 -40.969 1 93.75 393 GLU A O 1
ATOM 3150 N N . ASP A 1 394 ? -30.484 -26.859 -41.875 1 91.69 394 ASP A N 1
ATOM 3151 C CA . ASP A 1 394 ? -31.172 -26.594 -40.625 1 91.69 394 ASP A CA 1
ATOM 3152 C C . ASP A 1 394 ? -31.328 -27.875 -39.781 1 91.69 394 ASP A C 1
ATOM 3154 O O . ASP A 1 394 ? -32.094 -27.906 -38.844 1 91.69 394 ASP A O 1
ATOM 3158 N N . GLN A 1 395 ? -30.609 -28.875 -40.25 1 93.62 395 GLN A N 1
ATOM 3159 C CA . GLN A 1 395 ? -30.641 -30.094 -39.438 1 93.62 395 GLN A CA 1
ATOM 3160 C C . GLN A 1 395 ? -30.031 -29.859 -38.062 1 93.62 395 GLN A C 1
ATOM 3162 O O . GLN A 1 395 ? -29.016 -29.188 -37.938 1 93.62 395 GLN A O 1
ATOM 3167 N N . ASN A 1 396 ? -30.641 -30.469 -37.094 1 93.38 396 ASN A N 1
ATOM 3168 C CA . ASN A 1 396 ? -30.25 -30.203 -35.719 1 93.38 396 ASN A CA 1
ATOM 3169 C C . ASN A 1 396 ? -28.891 -30.812 -35.375 1 93.38 396 ASN A C 1
ATOM 3171 O O . ASN A 1 396 ? -28.531 -31.844 -35.906 1 93.38 396 ASN A O 1
ATOM 3175 N N . LYS A 1 397 ? -28.25 -30.156 -34.5 1 92.62 397 LYS A N 1
ATOM 3176 C CA . LYS A 1 397 ? -27.031 -30.719 -33.938 1 92.62 397 LYS A CA 1
ATOM 3177 C C . LYS A 1 397 ? -27.297 -32.094 -33.344 1 92.62 397 LYS A C 1
ATOM 3179 O O . LYS A 1 397 ? -28.328 -32.312 -32.688 1 92.62 397 LYS A O 1
ATOM 3184 N N . GLY A 1 398 ? -26.453 -33.031 -33.562 1 92.94 398 GLY A N 1
ATOM 3185 C CA . GLY A 1 398 ? -26.594 -34.375 -33.031 1 92.94 398 GLY A CA 1
ATOM 3186 C C . GLY A 1 398 ? -27.328 -35.344 -33.938 1 92.94 398 GLY A C 1
ATOM 3187 O O . GLY A 1 398 ? -27.406 -36.531 -33.688 1 92.94 398 GLY A O 1
ATOM 3188 N N . SER A 1 399 ? -27.828 -34.75 -35 1 93.75 399 SER A N 1
ATOM 3189 C CA . SER A 1 399 ? -28.578 -35.594 -35.938 1 93.75 399 SER A CA 1
ATOM 3190 C C . SER A 1 399 ? -27.641 -36.531 -36.688 1 93.75 399 SER A C 1
ATOM 3192 O O . SER A 1 399 ? -26.5 -36.156 -37 1 93.75 399 SER A O 1
ATOM 3194 N N . LEU A 1 400 ? -28.188 -37.75 -36.938 1 95.56 400 LEU A N 1
ATOM 3195 C CA . LEU A 1 400 ? -27.438 -38.781 -37.688 1 95.56 400 LEU A CA 1
ATOM 3196 C C . LEU A 1 400 ? -27.453 -38.438 -39.188 1 95.56 400 LEU A C 1
ATOM 3198 O O . LEU A 1 400 ? -28.5 -38.219 -39.781 1 95.56 400 LEU A O 1
ATOM 3202 N N . ILE A 1 401 ? -26.359 -38.406 -39.719 1 94.38 401 ILE A N 1
ATOM 3203 C CA . ILE A 1 401 ? -26.219 -38.125 -41.156 1 94.38 401 ILE A CA 1
ATOM 3204 C C . ILE A 1 401 ? -26.031 -39.438 -41.938 1 94.38 401 ILE A C 1
ATOM 3206 O O . ILE A 1 401 ? -26.781 -39.688 -42.875 1 94.38 401 ILE A O 1
ATOM 3210 N N . PHE A 1 402 ? -25.016 -40.156 -41.469 1 94.94 402 PHE A N 1
ATOM 3211 C CA . PHE A 1 402 ? -24.641 -41.344 -42.219 1 94.94 402 PHE A CA 1
ATOM 3212 C C . PHE A 1 402 ? -23.922 -42.344 -41.312 1 94.94 402 PHE A C 1
ATOM 3214 O O . PHE A 1 402 ? -23.297 -41.969 -40.344 1 94.94 402 PHE A O 1
ATOM 3221 N N . ASN A 1 403 ? -24.094 -43.688 -41.625 1 96.44 403 ASN A N 1
ATOM 3222 C CA . ASN A 1 403 ? -23.359 -44.75 -40.938 1 96.44 403 ASN A CA 1
ATOM 3223 C C . ASN A 1 403 ? -22.25 -45.344 -41.812 1 96.44 403 ASN A C 1
ATOM 3225 O O . ASN A 1 403 ? -22.469 -45.562 -43 1 96.44 403 ASN A O 1
ATOM 3229 N N . ILE A 1 404 ? -21.109 -45.406 -41.281 1 96.44 404 ILE A N 1
ATOM 3230 C CA . ILE A 1 404 ? -20 -46.062 -41.969 1 96.44 404 ILE A CA 1
ATOM 3231 C C . ILE A 1 404 ? -19.594 -47.312 -41.219 1 96.44 404 ILE A C 1
ATOM 3233 O O . ILE A 1 404 ? -19.938 -47.5 -40.062 1 96.44 404 ILE A O 1
ATOM 3237 N N . GLN A 1 405 ? -18.875 -48.281 -41.938 1 96.06 405 GLN A N 1
ATOM 3238 C CA . GLN A 1 405 ? -18.484 -49.531 -41.281 1 96.06 405 GLN A CA 1
ATOM 3239 C C . GLN A 1 405 ? -17.156 -50.031 -41.844 1 96.06 405 GLN A C 1
ATOM 3241 O O . GLN A 1 405 ? -16.938 -50.031 -43.062 1 96.06 405 GLN A O 1
ATOM 3246 N N . ALA A 1 406 ? -16.25 -50.312 -41.031 1 95.94 406 ALA A N 1
ATOM 3247 C CA . ALA A 1 406 ? -15.008 -51.031 -41.344 1 95.94 406 ALA A CA 1
ATOM 3248 C C . ALA A 1 406 ? -14.891 -52.312 -40.531 1 95.94 406 ALA A C 1
ATOM 3250 O O . ALA A 1 406 ? -15.57 -52.469 -39.5 1 95.94 406 ALA A O 1
ATOM 3251 N N . THR A 1 407 ? -14.125 -53.281 -41.031 1 95 407 THR A N 1
ATOM 3252 C CA . THR A 1 407 ? -13.945 -54.531 -40.344 1 95 407 THR A CA 1
ATOM 3253 C C . THR A 1 407 ? -12.469 -54.812 -40.062 1 95 407 THR A C 1
ATOM 3255 O O . THR A 1 407 ? -11.609 -54.438 -40.875 1 95 407 THR A O 1
ATOM 3258 N N . ASP A 1 408 ? -12.148 -55.312 -38.969 1 94.69 408 ASP A N 1
ATOM 3259 C CA . ASP A 1 408 ? -10.805 -55.719 -38.531 1 94.69 408 ASP A CA 1
ATOM 3260 C C . ASP A 1 408 ? -10.781 -57.156 -38.094 1 94.69 408 ASP A C 1
ATOM 3262 O O . ASP A 1 408 ? -11.539 -57.562 -37.188 1 94.69 408 ASP A O 1
ATOM 3266 N N . ASP A 1 409 ? -9.945 -57.969 -38.594 1 93.69 409 ASP A N 1
ATOM 3267 C CA . ASP A 1 409 ? -9.977 -59.406 -38.438 1 93.69 409 ASP A CA 1
ATOM 3268 C C . ASP A 1 409 ? -9.195 -59.812 -37.188 1 93.69 409 ASP A C 1
ATOM 3270 O O . ASP A 1 409 ? -9.047 -61.031 -36.906 1 93.69 409 ASP A O 1
ATOM 3274 N N . ASP A 1 410 ? -8.711 -58.906 -36.438 1 93.94 410 ASP A N 1
ATOM 3275 C CA . ASP A 1 410 ? -8.07 -59.25 -35.188 1 93.94 410 ASP A CA 1
ATOM 3276 C C . ASP A 1 410 ? -9.086 -59.781 -34.156 1 93.94 410 ASP A C 1
ATOM 3278 O O . ASP A 1 410 ? -10.273 -59.906 -34.469 1 93.94 410 ASP A O 1
ATOM 3282 N N . GLU A 1 411 ? -8.594 -60.156 -32.938 1 90.69 411 GLU A N 1
ATOM 3283 C CA . GLU A 1 411 ? -9.469 -60.688 -31.891 1 90.69 411 GLU A CA 1
ATOM 3284 C C . GLU A 1 411 ? -10.609 -59.75 -31.562 1 90.69 411 GLU A C 1
ATOM 3286 O O . GLU A 1 411 ? -10.375 -58.594 -31.172 1 90.69 411 GLU A O 1
ATOM 3291 N N . PRO A 1 412 ? -11.789 -60.219 -31.656 1 90.38 412 PRO A N 1
ATOM 3292 C CA . PRO A 1 412 ? -12.945 -59.344 -31.453 1 90.38 412 PRO A CA 1
ATOM 3293 C C . PRO A 1 412 ? -13.055 -58.844 -30.031 1 90.38 412 PRO A C 1
ATOM 3295 O O . PRO A 1 412 ? -12.656 -59.531 -29.078 1 90.38 412 PRO A O 1
ATOM 3298 N N . PHE A 1 413 ? -13.57 -57.656 -29.859 1 90.75 413 PHE A N 1
ATOM 3299 C CA . PHE A 1 413 ? -13.883 -57 -28.594 1 90.75 413 PHE A CA 1
ATOM 3300 C C . PHE A 1 413 ? -12.609 -56.656 -27.828 1 90.75 413 PHE A C 1
ATOM 3302 O O . PHE A 1 413 ? -12.578 -56.75 -26.594 1 90.75 413 PHE A O 1
ATOM 3309 N N . THR A 1 414 ? -11.547 -56.5 -28.547 1 91.69 414 THR A N 1
ATOM 3310 C CA . THR A 1 414 ? -10.297 -56.031 -27.969 1 91.69 414 THR A CA 1
ATOM 3311 C C . THR A 1 414 ? -9.836 -54.75 -28.672 1 91.69 414 THR A C 1
ATOM 3313 O O . THR A 1 414 ? -10.375 -54.375 -29.703 1 91.69 414 THR A O 1
ATOM 3316 N N . GLY A 1 415 ? -8.906 -54.125 -28.094 1 92.25 415 GLY A N 1
ATOM 3317 C CA . GLY A 1 415 ? -8.383 -52.906 -28.672 1 92.25 415 GLY A CA 1
ATOM 3318 C C . GLY A 1 415 ? -7.738 -53.094 -30.031 1 92.25 415 GLY A C 1
ATOM 3319 O O . GLY A 1 415 ? -7.566 -52.125 -30.781 1 92.25 415 GLY A O 1
ATOM 3320 N N . SER A 1 416 ? -7.375 -54.281 -30.312 1 91.81 416 SER A N 1
ATOM 3321 C CA . SER A 1 416 ? -6.77 -54.594 -31.609 1 91.81 416 SER A CA 1
ATOM 3322 C C . SER A 1 416 ? -7.816 -54.625 -32.719 1 91.81 416 SER A C 1
ATOM 3324 O O . SER A 1 416 ? -7.496 -54.438 -33.875 1 91.81 416 SER A O 1
ATOM 3326 N N . SER A 1 417 ? -9.047 -54.906 -32.344 1 93.56 417 SER A N 1
ATOM 3327 C CA . SER A 1 417 ? -10.102 -55 -33.344 1 93.56 417 SER A CA 1
ATOM 3328 C C . SER A 1 417 ? -11.031 -53.812 -33.312 1 93.56 417 SER A C 1
ATOM 3330 O O . SER A 1 417 ? -11.773 -53.562 -34.281 1 93.56 417 SER A O 1
ATOM 3332 N N . GLN A 1 418 ? -10.969 -53.125 -32.25 1 93.88 418 GLN A N 1
ATOM 3333 C CA . GLN A 1 418 ? -11.789 -51.906 -32.125 1 93.88 418 GLN A CA 1
ATOM 3334 C C . GLN A 1 418 ? -11.32 -50.844 -33.094 1 93.88 418 GLN A C 1
ATOM 3336 O O . GLN A 1 418 ? -10.125 -50.719 -33.375 1 93.88 418 GLN A O 1
ATOM 3341 N N . ILE A 1 419 ? -12.312 -50.031 -33.594 1 95.75 419 ILE A N 1
ATOM 3342 C CA . ILE A 1 419 ? -11.969 -49.031 -34.625 1 95.75 419 ILE A CA 1
ATOM 3343 C C . ILE A 1 419 ? -12.297 -47.625 -34.125 1 95.75 419 ILE A C 1
ATOM 3345 O O . ILE A 1 419 ? -13.352 -47.406 -33.531 1 95.75 419 ILE A O 1
ATOM 3349 N N . ILE A 1 420 ? -11.438 -46.844 -34.312 1 94.81 420 ILE A N 1
ATOM 3350 C CA . ILE A 1 420 ? -11.617 -45.406 -34.062 1 94.81 420 ILE A CA 1
ATOM 3351 C C . ILE A 1 420 ? -11.656 -44.656 -35.406 1 94.81 420 ILE A C 1
ATOM 3353 O O . ILE A 1 420 ? -10.711 -44.75 -36.188 1 94.81 420 ILE A O 1
ATOM 3357 N N . TYR A 1 421 ? -12.766 -43.938 -35.625 1 96.44 421 TYR A N 1
ATOM 3358 C CA . TYR A 1 421 ? -12.891 -43.156 -36.844 1 96.44 421 TYR A CA 1
ATOM 3359 C C . TYR A 1 421 ? -12.469 -41.688 -36.594 1 96.44 421 TYR A C 1
ATOM 3361 O O . TYR A 1 421 ? -12.852 -41.094 -35.594 1 96.44 421 TYR A O 1
ATOM 3369 N N . THR A 1 422 ? -11.719 -41.25 -37.5 1 95.12 422 THR A N 1
ATOM 3370 C CA . THR A 1 422 ? -11.289 -39.875 -37.406 1 95.12 422 THR A CA 1
ATOM 3371 C C . THR A 1 422 ? -11.414 -39.156 -38.75 1 95.12 422 THR A C 1
ATOM 3373 O O . THR A 1 422 ? -11.07 -39.719 -39.781 1 95.12 422 THR A O 1
ATOM 3376 N N . ILE A 1 423 ? -11.938 -37.938 -38.656 1 95.69 423 ILE A N 1
ATOM 3377 C CA . ILE A 1 423 ? -11.984 -37.125 -39.875 1 95.69 423 ILE A CA 1
ATOM 3378 C C . ILE A 1 423 ? -10.656 -36.375 -40.031 1 95.69 423 ILE A C 1
ATOM 3380 O O . ILE A 1 423 ? -10.328 -35.5 -39.25 1 95.69 423 ILE A O 1
ATOM 3384 N N . THR A 1 424 ? -9.953 -36.75 -41.031 1 94.44 424 THR A N 1
ATOM 3385 C CA . THR A 1 424 ? -8.609 -36.188 -41.188 1 94.44 424 THR A CA 1
ATOM 3386 C C . THR A 1 424 ? -8.633 -34.969 -42.125 1 94.44 424 THR A C 1
ATOM 3388 O O . THR A 1 424 ? -7.844 -34.062 -41.938 1 94.44 424 THR A O 1
ATOM 3391 N N . LYS A 1 425 ? -9.523 -35.031 -43.188 1 94.69 425 LYS A N 1
ATOM 3392 C CA . LYS A 1 425 ? -9.609 -33.906 -44.125 1 94.69 425 LYS A CA 1
ATOM 3393 C C . LYS A 1 425 ? -11.062 -33.562 -44.438 1 94.69 425 LYS A C 1
ATOM 3395 O O . LYS A 1 425 ? -11.945 -34.406 -44.344 1 94.69 425 LYS A O 1
ATOM 3400 N N . GLY A 1 426 ? -11.242 -32.281 -44.656 1 94.12 426 GLY A N 1
ATOM 3401 C CA . GLY A 1 426 ? -12.523 -31.844 -45.219 1 94.12 426 GLY A CA 1
ATOM 3402 C C . GLY A 1 426 ? -13.398 -31.156 -44.188 1 94.12 426 GLY A C 1
ATOM 3403 O O . GLY A 1 426 ? -14.477 -30.656 -44.5 1 94.12 426 GLY A O 1
ATOM 3404 N N . ASP A 1 427 ? -12.984 -31.25 -42.969 1 92.69 427 ASP A N 1
ATOM 3405 C CA . ASP A 1 427 ? -13.789 -30.641 -41.906 1 92.69 427 ASP A CA 1
ATOM 3406 C C . ASP A 1 427 ? -12.922 -29.812 -40.969 1 92.69 427 ASP A C 1
ATOM 3408 O O . ASP A 1 427 ? -12.75 -30.156 -39.781 1 92.69 427 ASP A O 1
ATOM 3412 N N . PRO A 1 428 ? -12.453 -28.734 -41.469 1 88.62 428 PRO A N 1
ATOM 3413 C CA . PRO A 1 428 ? -11.523 -27.938 -40.656 1 88.62 428 PRO A CA 1
ATOM 3414 C C . PRO A 1 428 ? -12.18 -27.359 -39.406 1 88.62 428 PRO A C 1
ATOM 3416 O O . PRO A 1 428 ? -11.492 -27.109 -38.406 1 88.62 428 PRO A O 1
ATOM 3419 N N . ASN A 1 429 ? -13.492 -27.172 -39.406 1 91.12 429 ASN A N 1
ATOM 3420 C CA . ASN A 1 429 ? -14.156 -26.547 -38.281 1 91.12 429 ASN A CA 1
ATOM 3421 C C . ASN A 1 429 ? -14.789 -27.594 -37.344 1 91.12 429 ASN A C 1
ATOM 3423 O O . ASN A 1 429 ? -15.539 -27.234 -36.438 1 91.12 429 ASN A O 1
ATOM 3427 N N . ASN A 1 430 ? -14.609 -28.859 -37.625 1 94.12 430 ASN A N 1
ATOM 3428 C CA . ASN A 1 430 ? -15.164 -29.953 -36.812 1 94.12 430 ASN A CA 1
ATOM 3429 C C . ASN A 1 430 ? -16.688 -29.891 -36.75 1 94.12 430 ASN A C 1
ATOM 3431 O O . ASN A 1 430 ? -17.281 -29.984 -35.688 1 94.12 430 ASN A O 1
ATOM 3435 N N . SER A 1 431 ? -17.281 -29.734 -37.781 1 95.44 431 SER A N 1
ATOM 3436 C CA . SER A 1 431 ? -18.734 -29.672 -37.938 1 95.44 431 SER A CA 1
ATOM 3437 C C . SER A 1 431 ? -19.359 -31.047 -37.719 1 95.44 431 SER A C 1
ATOM 3439 O O . SER A 1 431 ? -20.531 -31.156 -37.344 1 95.44 431 SER A O 1
ATOM 3441 N N . PHE A 1 432 ? -18.5 -32 -37.906 1 96.06 432 PHE A N 1
ATOM 3442 C CA . PHE A 1 432 ? -18.984 -33.344 -37.75 1 96.06 432 PHE A CA 1
ATOM 3443 C C . PHE A 1 432 ? -18.172 -34.125 -36.719 1 96.06 432 PHE A C 1
ATOM 3445 O O . PHE A 1 432 ? -17 -33.812 -36.5 1 96.06 432 PHE A O 1
ATOM 3452 N N . THR A 1 433 ? -18.812 -35.156 -36.125 1 96 433 THR A N 1
ATOM 3453 C CA . THR A 1 433 ? -18.156 -36.094 -35.219 1 96 433 THR A CA 1
ATOM 3454 C C . THR A 1 433 ? -18.672 -37.5 -35.469 1 96 433 THR A C 1
ATOM 3456 O O . THR A 1 433 ? -19.797 -37.688 -35.906 1 96 433 THR A O 1
ATOM 3459 N N . ILE A 1 434 ? -17.781 -38.406 -35.25 1 96.25 434 ILE A N 1
ATOM 3460 C CA . ILE A 1 434 ? -18.156 -39.781 -35.469 1 96.25 434 ILE A CA 1
ATOM 3461 C C . ILE A 1 434 ? -18.25 -40.531 -34.156 1 96.25 434 ILE A C 1
ATOM 3463 O O . ILE A 1 434 ? -17.297 -40.562 -33.375 1 96.25 434 ILE A O 1
ATOM 3467 N N . LEU A 1 435 ? -19.375 -41.125 -33.906 1 94.81 435 LEU A N 1
ATOM 3468 C CA . LEU A 1 435 ? -19.578 -42 -32.719 1 94.81 435 LEU A CA 1
ATOM 3469 C C . LEU A 1 435 ? -19.484 -43.469 -33.125 1 94.81 435 LEU A C 1
ATOM 3471 O O . LEU A 1 435 ? -20.203 -43.938 -34 1 94.81 435 LEU A O 1
ATOM 3475 N N . THR A 1 436 ? -18.547 -44.094 -32.5 1 95 436 THR A N 1
ATOM 3476 C CA . THR A 1 436 ? -18.328 -45.5 -32.812 1 95 436 THR A CA 1
ATOM 3477 C C . THR A 1 436 ? -19.031 -46.406 -31.812 1 95 436 THR A C 1
ATOM 3479 O O . THR A 1 436 ? -18.875 -46.219 -30.594 1 95 436 THR A O 1
ATOM 3482 N N . ASP A 1 437 ? -19.781 -47.312 -32.344 1 92.88 437 ASP A N 1
ATOM 3483 C CA . ASP A 1 437 ? -20.344 -48.375 -31.484 1 92.88 437 ASP A CA 1
ATOM 3484 C C . ASP A 1 437 ? -19.281 -49.375 -31.094 1 92.88 437 ASP A C 1
ATOM 3486 O O . ASP A 1 437 ? -18.719 -50.062 -31.938 1 92.88 437 ASP A O 1
ATOM 3490 N N . PRO A 1 438 ? -19.031 -49.625 -29.875 1 89.62 438 PRO A N 1
ATOM 3491 C CA . PRO A 1 438 ? -17.922 -50.5 -29.438 1 89.62 438 PRO A CA 1
ATOM 3492 C C . PRO A 1 438 ? -18.172 -51.969 -29.75 1 89.62 438 PRO A C 1
ATOM 3494 O O . PRO A 1 438 ? -17.219 -52.75 -29.844 1 89.62 438 PRO A O 1
ATOM 3497 N N . GLU A 1 439 ? -19.375 -52.438 -29.984 1 90.56 439 GLU A N 1
ATOM 3498 C CA . GLU A 1 439 ? -19.672 -53.844 -30.234 1 90.56 439 GLU A CA 1
ATOM 3499 C C . GLU A 1 439 ? -19.641 -54.188 -31.734 1 90.56 439 GLU A C 1
ATOM 3501 O O . GLU A 1 439 ? -19.062 -55.188 -32.156 1 90.56 439 GLU A O 1
ATOM 3506 N N . THR A 1 440 ? -20.156 -53.25 -32.469 1 92.44 440 THR A N 1
ATOM 3507 C CA . THR A 1 440 ? -20.312 -53.562 -33.906 1 92.44 440 THR A CA 1
ATOM 3508 C C . THR A 1 440 ? -19.281 -52.781 -34.719 1 92.44 440 THR A C 1
ATOM 3510 O O . THR A 1 440 ? -19.078 -53.094 -35.906 1 92.44 440 THR A O 1
ATOM 3513 N N . ASN A 1 441 ? -18.562 -51.812 -34.219 1 95.06 441 ASN A N 1
ATOM 3514 C CA . ASN A 1 441 ? -17.609 -50.969 -34.906 1 95.06 441 ASN A CA 1
ATOM 3515 C C . ASN A 1 441 ? -18.281 -50.094 -35.969 1 95.06 441 ASN A C 1
ATOM 3517 O O . ASN A 1 441 ? -17.609 -49.625 -36.875 1 95.06 441 ASN A O 1
ATOM 3521 N N . ILE A 1 442 ? -19.641 -49.938 -35.844 1 95.69 442 ILE A N 1
ATOM 3522 C CA . ILE A 1 442 ? -20.344 -49 -36.719 1 95.69 442 ILE A CA 1
ATOM 3523 C C . ILE A 1 442 ? -20.047 -47.562 -36.312 1 95.69 442 ILE A C 1
ATOM 3525 O O . ILE A 1 442 ? -20.078 -47.219 -35.156 1 95.69 442 ILE A O 1
ATOM 3529 N N . GLY A 1 443 ? -19.672 -46.812 -37.281 1 96.44 443 GLY A N 1
ATOM 3530 C CA . GLY A 1 443 ? -19.438 -45.375 -37.031 1 96.44 443 GLY A CA 1
ATOM 3531 C C . GLY A 1 443 ? -20.609 -44.5 -37.469 1 96.44 443 GLY A C 1
ATOM 3532 O O . GLY A 1 443 ? -20.953 -44.469 -38.656 1 96.44 443 GLY A O 1
ATOM 3533 N N . SER A 1 444 ? -21.188 -43.812 -36.531 1 95.94 444 SER A N 1
ATOM 3534 C CA . SER A 1 444 ? -22.281 -42.906 -36.812 1 95.94 444 SER A CA 1
ATOM 3535 C C . SER A 1 444 ? -21.781 -41.469 -36.938 1 95.94 444 SER A C 1
ATOM 3537 O O . SER A 1 444 ? -21.297 -40.875 -35.969 1 95.94 444 SER A O 1
ATOM 3539 N N . ILE A 1 445 ? -21.906 -40.938 -38.094 1 96.56 445 ILE A N 1
ATOM 3540 C CA . ILE A 1 445 ? -21.5 -39.531 -38.312 1 96.56 445 ILE A CA 1
ATOM 3541 C C . ILE A 1 445 ? -22.641 -38.625 -37.906 1 96.56 445 ILE A C 1
ATOM 3543 O O . ILE A 1 445 ? -23.75 -38.719 -38.438 1 96.56 445 ILE A O 1
ATOM 3547 N N . ILE A 1 446 ? -22.375 -37.75 -37 1 96 446 ILE A N 1
ATOM 3548 C CA . ILE A 1 446 ? -23.391 -36.844 -36.5 1 96 446 ILE A CA 1
ATOM 3549 C C . ILE A 1 446 ? -22.922 -35.406 -36.688 1 96 446 ILE A C 1
ATOM 3551 O O . ILE A 1 446 ? -21.734 -35.156 -36.844 1 96 446 ILE A O 1
ATOM 3555 N N . ILE A 1 447 ? -23.844 -34.5 -36.656 1 95.88 447 ILE A N 1
ATOM 3556 C CA . ILE A 1 447 ? -23.531 -33.094 -36.75 1 95.88 447 ILE A CA 1
ATOM 3557 C C . ILE A 1 447 ? -23.047 -32.562 -35.375 1 95.88 447 ILE A C 1
ATOM 3559 O O . ILE A 1 447 ? -23.734 -32.719 -34.375 1 95.88 447 ILE A O 1
ATOM 3563 N N . ASN A 1 448 ? -21.922 -32.094 -35.344 1 95.5 448 ASN A N 1
ATOM 3564 C CA . ASN A 1 448 ? -21.328 -31.578 -34.094 1 95.5 448 ASN A CA 1
ATOM 3565 C C . ASN A 1 448 ? -21.562 -30.078 -33.938 1 95.5 448 ASN A C 1
ATOM 3567 O O . ASN A 1 448 ? -21.719 -29.578 -32.844 1 95.5 448 ASN A O 1
ATOM 3571 N N . LYS A 1 449 ? -21.562 -29.359 -35.156 1 93.88 449 LYS A N 1
ATOM 3572 C CA . LYS A 1 449 ? -21.812 -27.922 -35.219 1 93.88 449 LYS A CA 1
ATOM 3573 C C . LYS A 1 449 ? -22.844 -27.609 -36.312 1 93.88 449 LYS A C 1
ATOM 3575 O O . LYS A 1 449 ? -22.969 -28.344 -37.281 1 93.88 449 LYS A O 1
ATOM 3580 N N . ASP A 1 450 ? -23.438 -26.5 -36.062 1 91.88 450 ASP A N 1
ATOM 3581 C CA . ASP A 1 450 ? -24.453 -26.078 -37.031 1 91.88 450 ASP A CA 1
ATOM 3582 C C . ASP A 1 450 ? -23.859 -25.891 -38.438 1 91.88 450 ASP A C 1
ATOM 3584 O O . ASP A 1 450 ? -22.75 -25.359 -38.562 1 91.88 450 ASP A O 1
ATOM 3588 N N . LEU A 1 451 ? -24.656 -26.359 -39.344 1 93.81 451 LEU A N 1
ATOM 3589 C CA . LEU A 1 451 ? -24.234 -26.234 -40.75 1 93.81 451 LEU A CA 1
ATOM 3590 C C . LEU A 1 451 ? -24.781 -24.953 -41.375 1 93.81 451 LEU A C 1
ATOM 3592 O O . LEU A 1 451 ? -25.828 -24.438 -40.938 1 93.81 451 LEU A O 1
ATOM 3596 N N . ASP A 1 452 ? -23.984 -24.359 -42.25 1 91.88 452 ASP A N 1
ATOM 3597 C CA . ASP A 1 452 ? -24.359 -23.156 -42.969 1 91.88 452 ASP A CA 1
ATOM 3598 C C . ASP A 1 452 ? -24.047 -23.281 -44.469 1 91.88 452 ASP A C 1
ATOM 3600 O O . ASP A 1 452 ? -22.875 -23.297 -44.844 1 91.88 452 ASP A O 1
ATOM 3604 N N . PHE A 1 453 ? -25.109 -23.25 -45.25 1 92.88 453 PHE A N 1
ATOM 3605 C CA . PHE A 1 453 ? -24.969 -23.422 -46.719 1 92.88 453 PHE A CA 1
ATOM 3606 C C . PHE A 1 453 ? -24.172 -22.281 -47.312 1 92.88 453 PHE A C 1
ATOM 3608 O O . PHE A 1 453 ? -23.344 -22.5 -48.219 1 92.88 453 PHE A O 1
ATOM 3615 N N . GLU A 1 454 ? -24.359 -21.109 -46.781 1 90.56 454 GLU A N 1
ATOM 3616 C CA . GLU A 1 454 ? -23.703 -19.922 -47.312 1 90.56 454 GLU A CA 1
ATOM 3617 C C . GLU A 1 454 ? -22.203 -19.938 -47.062 1 90.56 454 GLU A C 1
ATOM 3619 O O . GLU A 1 454 ? -21.422 -19.375 -47.844 1 90.56 454 GLU A O 1
ATOM 3624 N N . THR A 1 455 ? -21.844 -20.594 -46.062 1 89.88 455 THR A N 1
ATOM 3625 C CA . THR A 1 455 ? -20.422 -20.672 -45.75 1 89.88 455 THR A CA 1
ATOM 3626 C C . THR A 1 455 ? -19.781 -21.875 -46.469 1 89.88 455 THR A C 1
ATOM 3628 O O . THR A 1 455 ? -18.75 -21.719 -47.125 1 89.88 455 THR A O 1
ATOM 3631 N N . ASN A 1 456 ? -20.359 -23.078 -46.219 1 92.38 456 ASN A N 1
ATOM 3632 C CA . ASN A 1 456 ? -19.875 -24.297 -46.844 1 92.38 456 ASN A CA 1
ATOM 3633 C C . ASN A 1 456 ? -21.016 -25.172 -47.375 1 92.38 456 ASN A C 1
ATOM 3635 O O . ASN A 1 456 ? -21.75 -25.75 -46.562 1 92.38 456 ASN A O 1
ATOM 3639 N N . SER A 1 457 ? -21.094 -25.344 -48.656 1 93.75 457 SER A N 1
ATOM 3640 C CA . SER A 1 457 ? -22.188 -26.109 -49.219 1 93.75 457 SER A CA 1
ATOM 3641 C C . SER A 1 457 ? -21.766 -27.547 -49.469 1 93.75 457 SER A C 1
ATOM 3643 O O . SER A 1 457 ? -22.625 -28.422 -49.688 1 93.75 457 SER A O 1
ATOM 3645 N N . VAL A 1 458 ? -20.453 -27.766 -49.438 1 94.75 458 VAL A N 1
ATOM 3646 C CA . VAL A 1 458 ? -19.969 -29.125 -49.719 1 94.75 458 VAL A CA 1
ATOM 3647 C C . VAL A 1 458 ? -18.828 -29.453 -48.75 1 94.75 458 VAL A C 1
ATOM 3649 O O . VAL A 1 458 ? -17.938 -28.641 -48.531 1 94.75 458 VAL A O 1
ATOM 3652 N N . TYR A 1 459 ? -18.953 -30.609 -48.156 1 95.75 459 TYR A N 1
ATOM 3653 C CA . TYR A 1 459 ? -17.875 -31.156 -47.344 1 95.75 459 TYR A CA 1
ATOM 3654 C C . TYR A 1 459 ? -17.344 -32.438 -47.938 1 95.75 459 TYR A C 1
ATOM 3656 O O . TYR A 1 459 ? -18.062 -33.438 -48.031 1 95.75 459 TYR A O 1
ATOM 3664 N N . ASN A 1 460 ? -16.062 -32.469 -48.344 1 96.06 460 ASN A N 1
ATOM 3665 C CA . ASN A 1 460 ? -15.398 -33.688 -48.781 1 96.06 460 ASN A CA 1
ATOM 3666 C C . ASN A 1 460 ? -14.586 -34.312 -47.656 1 96.06 460 ASN A C 1
ATOM 3668 O O . ASN A 1 460 ? -13.414 -33.969 -47.469 1 96.06 460 ASN A O 1
ATOM 3672 N N . LEU A 1 461 ? -15.18 -35.219 -47 1 96.88 461 LEU A N 1
ATOM 3673 C CA . LEU A 1 461 ? -14.586 -35.75 -45.781 1 96.88 461 LEU A CA 1
ATOM 3674 C C . LEU A 1 461 ? -13.703 -36.969 -46.125 1 96.88 461 LEU A C 1
ATOM 3676 O O . LEU A 1 461 ? -14.102 -37.844 -46.906 1 96.88 461 LEU A O 1
ATOM 3680 N N . THR A 1 462 ? -12.547 -36.938 -45.625 1 96.88 462 THR A N 1
ATOM 3681 C CA . THR A 1 462 ? -11.695 -38.125 -45.562 1 96.88 462 THR A CA 1
ATOM 3682 C C . THR A 1 462 ? -11.688 -38.719 -44.156 1 96.88 462 THR A C 1
ATOM 3684 O O . THR A 1 462 ? -11.312 -38.062 -43.188 1 96.88 462 THR A O 1
ATOM 3687 N N . ILE A 1 463 ? -12.117 -39.938 -44.031 1 97.25 463 ILE A N 1
ATOM 3688 C CA . ILE A 1 463 ? -12.258 -40.594 -42.75 1 97.25 463 ILE A CA 1
ATOM 3689 C C . ILE A 1 463 ? -11.273 -41.75 -42.656 1 97.25 463 ILE A C 1
ATOM 3691 O O . ILE A 1 463 ? -11.211 -42.594 -43.562 1 97.25 463 ILE A O 1
ATOM 3695 N N . ASN A 1 464 ? -10.523 -41.75 -41.625 1 97 464 ASN A N 1
ATOM 3696 C CA . ASN A 1 464 ? -9.562 -42.812 -41.375 1 97 464 ASN A CA 1
ATOM 3697 C C . ASN A 1 464 ? -10.031 -43.719 -40.25 1 97 464 ASN A C 1
ATOM 3699 O O . ASN A 1 464 ? -10.633 -43.25 -39.281 1 97 464 ASN A O 1
ATOM 3703 N N . ALA A 1 465 ? -9.781 -44.969 -40.438 1 96.56 465 ALA A N 1
ATOM 3704 C CA . ALA A 1 465 ? -10.047 -45.969 -39.406 1 96.56 465 ALA A CA 1
ATOM 3705 C C . ALA A 1 465 ? -8.75 -46.469 -38.781 1 96.56 465 ALA A C 1
ATOM 3707 O O . ALA A 1 465 ? -7.871 -46.969 -39.5 1 96.56 465 ALA A O 1
ATOM 3708 N N . THR A 1 466 ? -8.633 -46.344 -37.562 1 95.56 466 THR A N 1
ATOM 3709 C CA . THR A 1 466 ? -7.453 -46.844 -36.844 1 95.56 466 THR A CA 1
ATOM 3710 C C . THR A 1 466 ? -7.859 -47.656 -35.625 1 95.56 466 THR A C 1
ATOM 3712 O O . THR A 1 466 ? -9.039 -47.688 -35.25 1 95.56 466 THR A O 1
ATOM 3715 N N . ASN A 1 467 ? -6.93 -48.406 -35.062 1 94.5 467 ASN A N 1
ATOM 3716 C CA . ASN A 1 467 ? -7.125 -49.125 -33.812 1 94.5 467 ASN A CA 1
ATOM 3717 C C . ASN A 1 467 ? -6.578 -48.344 -32.625 1 94.5 467 ASN A C 1
ATOM 3719 O O . ASN A 1 467 ? -5.656 -47.562 -32.75 1 94.5 467 ASN A O 1
ATOM 3723 N N . PRO A 1 468 ? -7.23 -48.562 -31.5 1 91.5 468 PRO A N 1
ATOM 3724 C CA . PRO A 1 468 ? -6.641 -47.938 -30.297 1 91.5 468 PRO A CA 1
ATOM 3725 C C . PRO A 1 468 ? -5.27 -48.531 -29.969 1 91.5 468 PRO A C 1
ATOM 3727 O O . PRO A 1 468 ? -4.406 -47.812 -29.438 1 91.5 468 PRO A O 1
ATOM 3730 N N . GLU A 1 469 ? -5.066 -49.781 -30.25 1 91.31 469 GLU A N 1
ATOM 3731 C CA . GLU A 1 469 ? -3.791 -50.438 -30 1 91.31 469 GLU A CA 1
ATOM 3732 C C . GLU A 1 469 ? -2.83 -50.25 -31.172 1 91.31 469 GLU A C 1
ATOM 3734 O O . GLU A 1 469 ? -3.242 -50.281 -32.344 1 91.31 469 GLU A O 1
ATOM 3739 N N . PRO A 1 470 ? -1.597 -50.094 -30.906 1 90 470 PRO A N 1
ATOM 3740 C CA . PRO A 1 470 ? -0.628 -49.906 -31.984 1 90 470 PRO A CA 1
ATOM 3741 C C . PRO A 1 470 ? -0.456 -51.125 -32.844 1 90 470 PRO A C 1
ATOM 3743 O O . PRO A 1 470 ? -0.556 -52.25 -32.344 1 90 470 PRO A O 1
ATOM 3746 N N . LEU A 1 471 ? -0.154 -50.906 -34.094 1 93.5 471 LEU A N 1
ATOM 3747 C CA . LEU A 1 471 ? 0.11 -52 -35.062 1 93.5 471 LEU A CA 1
ATOM 3748 C C . LEU A 1 471 ? 1.478 -52.625 -34.781 1 93.5 471 LEU A C 1
ATOM 3750 O O . LEU A 1 471 ? 2.393 -51.938 -34.312 1 93.5 471 LEU A O 1
ATOM 3754 N N . VAL A 1 472 ? 1.514 -53.906 -35 1 89.75 472 VAL A N 1
ATOM 3755 C CA . VAL A 1 472 ? 2.799 -54.594 -34.875 1 89.75 472 VAL A CA 1
ATOM 3756 C C . VAL A 1 472 ? 3.787 -54.031 -35.875 1 89.75 472 VAL A C 1
ATOM 3758 O O . VAL A 1 472 ? 3.383 -53.469 -36.906 1 89.75 472 VAL A O 1
ATOM 3761 N N . ASP A 1 473 ? 5.035 -54.25 -35.594 1 87.06 473 ASP A N 1
ATOM 3762 C CA . ASP A 1 473 ? 6.078 -53.719 -36.469 1 87.06 473 ASP A CA 1
ATOM 3763 C C . ASP A 1 473 ? 5.957 -54.281 -37.875 1 87.06 473 ASP A C 1
ATOM 3765 O O . ASP A 1 473 ? 5.777 -55.469 -38.031 1 87.06 473 ASP A O 1
ATOM 3769 N N . GLY A 1 474 ? 5.973 -53.438 -38.844 1 88.25 474 GLY A N 1
ATOM 3770 C CA . GLY A 1 474 ? 5.941 -53.875 -40.219 1 88.25 474 GLY A CA 1
ATOM 3771 C C . GLY A 1 474 ? 4.602 -53.625 -40.906 1 88.25 474 GLY A C 1
ATOM 3772 O O . GLY A 1 474 ? 4.508 -53.625 -42.125 1 88.25 474 GLY A O 1
ATOM 3773 N N . ILE A 1 475 ? 3.504 -53.594 -40.094 1 91.94 475 ILE A N 1
ATOM 3774 C CA . ILE A 1 475 ? 2.176 -53.375 -40.656 1 91.94 475 ILE A CA 1
ATOM 3775 C C . ILE A 1 475 ? 1.814 -51.875 -40.562 1 91.94 475 ILE A C 1
ATOM 3777 O O . ILE A 1 475 ? 1.958 -51.281 -39.5 1 91.94 475 ILE A O 1
ATOM 3781 N N . LYS A 1 476 ? 1.414 -51.312 -41.688 1 94 476 LYS A N 1
ATOM 3782 C CA . LYS A 1 476 ? 1.012 -49.906 -41.75 1 94 476 LYS A CA 1
ATOM 3783 C C . LYS A 1 476 ? -0.394 -49.75 -42.312 1 94 476 LYS A C 1
ATOM 3785 O O . LYS A 1 476 ? -0.85 -50.594 -43.094 1 94 476 LYS A O 1
ATOM 3790 N N . TYR A 1 477 ? -0.959 -48.781 -41.75 1 94.56 477 TYR A N 1
ATOM 3791 C CA . TYR A 1 477 ? -2.252 -48.469 -42.344 1 94.56 477 TYR A CA 1
ATOM 3792 C C . TYR A 1 477 ? -2.104 -48.125 -43.812 1 94.56 477 TYR A C 1
ATOM 3794 O O . TYR A 1 477 ? -1.073 -47.594 -44.25 1 94.56 477 TYR A O 1
ATOM 3802 N N . ASN A 1 478 ? -3.076 -48.531 -44.625 1 93.12 478 ASN A N 1
ATOM 3803 C CA . ASN A 1 478 ? -3.047 -48.219 -46.031 1 93.12 478 ASN A CA 1
ATOM 3804 C C . ASN A 1 478 ? -4.375 -47.625 -46.531 1 93.12 478 ASN A C 1
ATOM 3806 O O . ASN A 1 478 ? -5.215 -47.25 -45.688 1 93.12 478 ASN A O 1
ATOM 3810 N N . SER A 1 479 ? -4.574 -47.562 -47.844 1 92.5 479 SER A N 1
ATOM 3811 C CA . SER A 1 479 ? -5.734 -46.875 -48.406 1 92.5 479 SER A CA 1
ATOM 3812 C C . SER A 1 479 ? -7.027 -47.594 -48.062 1 92.5 479 SER A C 1
ATOM 3814 O O . SER A 1 479 ? -8.109 -47 -48.062 1 92.5 479 SER A O 1
ATOM 3816 N N . SER A 1 480 ? -6.938 -48.875 -47.688 1 94 480 SER A N 1
ATOM 3817 C CA . SER A 1 480 ? -8.125 -49.656 -47.344 1 94 480 SER A CA 1
ATOM 3818 C C . SER A 1 480 ? -8.688 -49.219 -46 1 94 480 SER A C 1
ATOM 3820 O O . SER A 1 480 ? -9.828 -49.531 -45.656 1 94 480 SER A O 1
ATOM 3822 N N . SER A 1 481 ? -7.836 -48.531 -45.281 1 96.5 481 SER A N 1
ATOM 3823 C CA . SER A 1 481 ? -8.258 -48.062 -43.969 1 96.5 481 SER A CA 1
ATOM 3824 C C . SER A 1 481 ? -8.758 -46.625 -44.031 1 96.5 481 SER A C 1
ATOM 3826 O O . SER A 1 481 ? -8.859 -45.938 -43.031 1 96.5 481 SER A O 1
ATOM 3828 N N . SER A 1 482 ? -9.008 -46.125 -45.219 1 96.88 482 SER A N 1
ATOM 3829 C CA . SER A 1 482 ? -9.555 -44.812 -45.438 1 96.88 482 SER A CA 1
ATOM 3830 C C . SER A 1 482 ? -10.773 -44.844 -46.375 1 96.88 482 SER A C 1
ATOM 3832 O O . SER A 1 482 ? -10.891 -45.75 -47.188 1 96.88 482 SER A O 1
ATOM 3834 N N . THR A 1 483 ? -11.617 -43.938 -46.156 1 96.88 483 THR A N 1
ATOM 3835 C CA . THR A 1 483 ? -12.789 -43.844 -47 1 96.88 483 THR A CA 1
ATOM 3836 C C . THR A 1 483 ? -13.156 -42.375 -47.219 1 96.88 483 THR A C 1
ATOM 3838 O O . THR A 1 483 ? -12.594 -41.469 -46.594 1 96.88 483 THR A O 1
ATOM 3841 N N . PHE A 1 484 ? -14.031 -42.188 -48.219 1 97 484 PHE A N 1
ATOM 3842 C CA . PHE A 1 484 ? -14.461 -40.844 -48.562 1 97 484 PHE A CA 1
ATOM 3843 C C . PHE A 1 484 ? -15.977 -40.688 -48.438 1 97 484 PHE A C 1
ATOM 3845 O O . PHE A 1 484 ? -16.719 -41.656 -48.719 1 97 484 PHE A O 1
ATOM 3852 N N . LEU A 1 485 ? -16.375 -39.625 -47.906 1 96.38 485 LEU A N 1
ATOM 3853 C CA . LEU A 1 485 ? -17.781 -39.25 -47.812 1 96.38 485 LEU A CA 1
ATOM 3854 C C . LEU A 1 485 ? -18 -37.812 -48.219 1 96.38 485 LEU A C 1
ATOM 3856 O O . LEU A 1 485 ? -17.312 -36.906 -47.75 1 96.38 485 LEU A O 1
ATOM 3860 N N . ARG A 1 486 ? -18.906 -37.594 -49.125 1 94.38 486 ARG A N 1
ATOM 3861 C CA . ARG A 1 486 ? -19.266 -36.25 -49.562 1 94.38 486 ARG A CA 1
ATOM 3862 C C . ARG A 1 486 ? -20.609 -35.812 -49 1 94.38 486 ARG A C 1
ATOM 3864 O O . ARG A 1 486 ? -21.625 -36.469 -49.188 1 94.38 486 ARG A O 1
ATOM 3871 N N . VAL A 1 487 ? -20.594 -34.75 -48.25 1 96.5 487 VAL A N 1
ATOM 3872 C CA . VAL A 1 487 ? -21.828 -34.219 -47.656 1 96.5 487 VAL A CA 1
ATOM 3873 C C . VAL A 1 487 ? -22.25 -32.969 -48.406 1 96.5 487 VAL A C 1
ATOM 3875 O O . VAL A 1 487 ? -21.516 -31.969 -48.438 1 96.5 487 VAL A O 1
ATOM 3878 N N . LEU A 1 488 ? -23.453 -33 -49.031 1 96.12 488 LEU A N 1
ATOM 3879 C CA . LEU A 1 488 ? -24.031 -31.859 -49.75 1 96.12 488 LEU A CA 1
ATOM 3880 C C . LEU A 1 488 ? -25.078 -31.156 -48.875 1 96.12 488 LEU A C 1
ATOM 3882 O O . LEU A 1 488 ? -26.109 -31.75 -48.562 1 96.12 488 LEU A O 1
ATOM 3886 N N . VAL A 1 489 ? -24.734 -30 -48.562 1 95.75 489 VAL A N 1
ATOM 3887 C CA . VAL A 1 489 ? -25.641 -29.219 -47.75 1 95.75 489 VAL A CA 1
ATOM 3888 C C . VAL A 1 489 ? -26.625 -28.453 -48.625 1 95.75 489 VAL A C 1
ATOM 3890 O O . VAL A 1 489 ? -26.234 -27.766 -49.562 1 95.75 489 VAL A O 1
ATOM 3893 N N . THR A 1 490 ? -27.891 -28.641 -48.312 1 95 490 THR A N 1
ATOM 3894 C CA . THR A 1 490 ? -28.922 -27.953 -49.094 1 95 490 THR A CA 1
ATOM 3895 C C . THR A 1 490 ? -29.328 -26.641 -48.438 1 95 490 THR A C 1
ATOM 3897 O O . THR A 1 490 ? -29.328 -26.531 -47.219 1 95 490 THR A O 1
ATOM 3900 N N . ASN A 1 491 ? -29.609 -25.734 -49.25 1 92.31 491 ASN A N 1
ATOM 3901 C CA . ASN A 1 491 ? -29.984 -24.406 -48.781 1 92.31 491 ASN A CA 1
ATOM 3902 C C . ASN A 1 491 ? -31.406 -24.375 -48.25 1 92.31 491 ASN A C 1
ATOM 3904 O O . ASN A 1 491 ? -32.344 -24.812 -48.906 1 92.31 491 ASN A O 1
ATOM 3908 N N . VAL A 1 492 ? -31.516 -23.922 -47 1 91.12 492 VAL A N 1
ATOM 3909 C CA . VAL A 1 492 ? -32.812 -23.688 -46.406 1 91.12 492 VAL A CA 1
ATOM 3910 C C . VAL A 1 492 ? -33 -22.188 -46.125 1 91.12 492 VAL A C 1
ATOM 3912 O O . VAL A 1 492 ? -32.094 -21.531 -45.625 1 91.12 492 VAL A O 1
ATOM 3915 N N . GLU A 1 493 ? -34.188 -21.641 -46.531 1 89.44 493 GLU A N 1
ATOM 3916 C CA . GLU A 1 493 ? -34.438 -20.219 -46.375 1 89.44 493 GLU A CA 1
ATOM 3917 C C . GLU A 1 493 ? -34.406 -19.781 -44.906 1 89.44 493 GLU A C 1
ATOM 3919 O O . GLU A 1 493 ? -35.062 -20.375 -44.062 1 89.44 493 GLU A O 1
ATOM 3924 N N . GLU A 1 494 ? -33.562 -18.766 -44.656 1 90.69 494 GLU A N 1
ATOM 3925 C CA . GLU A 1 494 ? -33.406 -18.266 -43.281 1 90.69 494 GLU A CA 1
ATOM 3926 C C . GLU A 1 494 ? -33.812 -16.812 -43.156 1 90.69 494 GLU A C 1
ATOM 3928 O O . GLU A 1 494 ? -33.781 -16.062 -44.156 1 90.69 494 GLU A O 1
ATOM 3933 N N . PRO A 1 495 ? -34.188 -16.359 -41.969 1 91.19 495 PRO A N 1
ATOM 3934 C CA . PRO A 1 495 ? -34.5 -14.938 -41.75 1 91.19 495 PRO A CA 1
ATOM 3935 C C . PRO A 1 495 ? -33.25 -14.055 -41.656 1 91.19 495 PRO A C 1
ATOM 3937 O O . PRO A 1 495 ? -32.156 -14.562 -41.438 1 91.19 495 PRO A O 1
ATOM 3940 N N . PRO A 1 496 ? -33.469 -12.758 -41.875 1 92.31 496 PRO A N 1
ATOM 3941 C CA . PRO A 1 496 ? -32.344 -11.836 -41.719 1 92.31 496 PRO A CA 1
ATOM 3942 C C . PRO A 1 496 ? -31.734 -11.867 -40.312 1 92.31 496 PRO A C 1
ATOM 3944 O O . PRO A 1 496 ? -32.438 -12.141 -39.344 1 92.31 496 PRO A O 1
ATOM 3947 N N . VAL A 1 497 ? -30.422 -11.711 -40.344 1 92.94 497 VAL A N 1
ATOM 3948 C CA . VAL A 1 497 ? -29.703 -11.766 -39.062 1 92.94 497 VAL A CA 1
ATOM 3949 C C . VAL A 1 497 ? -29.156 -10.383 -38.719 1 92.94 497 VAL A C 1
ATOM 3951 O O . VAL A 1 497 ? -28.5 -9.742 -39.531 1 92.94 497 VAL A O 1
ATOM 3954 N N . PHE A 1 498 ? -29.469 -10.023 -37.438 1 93.44 498 PHE A N 1
ATOM 3955 C CA . PHE A 1 498 ? -28.984 -8.734 -36.969 1 93.44 498 PHE A CA 1
ATOM 3956 C C . PHE A 1 498 ? -27.516 -8.82 -36.562 1 93.44 498 PHE A C 1
ATOM 3958 O O . PHE A 1 498 ? -27.016 -9.891 -36.219 1 93.44 498 PHE A O 1
ATOM 3965 N N . LEU A 1 499 ? -26.844 -7.762 -36.688 1 89.62 499 LEU A N 1
ATOM 3966 C CA . LEU A 1 499 ? -25.438 -7.727 -36.312 1 89.62 499 LEU A CA 1
ATOM 3967 C C . LEU A 1 499 ? -25.266 -7.941 -34.812 1 89.62 499 LEU A C 1
ATOM 3969 O O . LEU A 1 499 ? -24.297 -8.562 -34.375 1 89.62 499 LEU A O 1
ATOM 3973 N N . HIS A 1 500 ? -26.328 -7.461 -34.062 1 89 500 HIS A N 1
ATOM 3974 C CA . HIS A 1 500 ? -26.297 -7.613 -32.594 1 89 500 HIS A CA 1
ATOM 3975 C C . HIS A 1 500 ? -27.625 -8.148 -32.062 1 89 500 HIS A C 1
ATOM 3977 O O . HIS A 1 500 ? -28.688 -7.84 -32.625 1 89 500 HIS A O 1
ATOM 3983 N N . PRO A 1 501 ? -27.375 -8.906 -31.109 1 88.12 501 PRO A N 1
ATOM 3984 C CA . PRO A 1 501 ? -28.609 -9.422 -30.531 1 88.12 501 PRO A CA 1
ATOM 3985 C C . PRO A 1 501 ? -29.453 -8.336 -29.875 1 88.12 501 PRO A C 1
ATOM 3987 O O . PRO A 1 501 ? -30.688 -8.422 -29.844 1 88.12 501 PRO A O 1
ATOM 3990 N N . ASN A 1 502 ? -28.797 -7.406 -29.281 1 90.06 502 ASN A N 1
ATOM 3991 C CA . ASN A 1 502 ? -29.484 -6.254 -28.703 1 90.06 502 ASN A CA 1
ATOM 3992 C C . ASN A 1 502 ? -28.656 -4.98 -28.844 1 90.06 502 ASN A C 1
ATOM 3994 O O . ASN A 1 502 ? -27.438 -5.043 -29.016 1 90.06 502 ASN A O 1
ATOM 3998 N N . TYR A 1 503 ? -29.469 -3.949 -28.938 1 90.75 503 TYR A N 1
ATOM 3999 C CA . TYR A 1 503 ? -28.828 -2.645 -29.047 1 90.75 503 TYR A CA 1
ATOM 4000 C C . TYR A 1 503 ? -29.109 -1.797 -27.812 1 90.75 503 TYR A C 1
ATOM 4002 O O . TYR A 1 503 ? -30.266 -1.481 -27.516 1 90.75 503 TYR A O 1
ATOM 4010 N N . ILE A 1 504 ? -28.062 -1.535 -27.141 1 91.44 504 ILE A N 1
ATOM 4011 C CA . ILE A 1 504 ? -28.203 -0.713 -25.938 1 91.44 504 ILE A CA 1
ATOM 4012 C C . ILE A 1 504 ? -27.609 0.67 -26.188 1 91.44 504 ILE A C 1
ATOM 4014 O O . ILE A 1 504 ? -26.422 0.792 -26.531 1 91.44 504 ILE A O 1
ATOM 4018 N N . VAL A 1 505 ? -28.422 1.656 -26.094 1 91.12 505 VAL A N 1
ATOM 4019 C CA . VAL A 1 505 ? -28 3.027 -26.344 1 91.12 505 VAL A CA 1
ATOM 4020 C C . VAL A 1 505 ? -28.359 3.912 -25.156 1 91.12 505 VAL A C 1
ATOM 4022 O O . VAL A 1 505 ? -29.391 3.697 -24.5 1 91.12 505 VAL A O 1
ATOM 4025 N N . THR A 1 506 ? -27.5 4.855 -24.859 1 91.75 506 THR A N 1
ATOM 4026 C CA . THR A 1 506 ? -27.766 5.84 -23.812 1 91.75 506 THR A CA 1
ATOM 4027 C C . THR A 1 506 ? -27.906 7.234 -24.406 1 91.75 506 THR A C 1
ATOM 4029 O O . THR A 1 506 ? -27.141 7.625 -25.281 1 91.75 506 THR A O 1
ATOM 4032 N N . LEU A 1 507 ? -28.984 7.914 -24.047 1 88.81 507 LEU A N 1
ATOM 4033 C CA . LEU A 1 507 ? -29.266 9.266 -24.531 1 88.81 507 LEU A CA 1
ATOM 4034 C C . LEU A 1 507 ? -29.688 10.172 -23.391 1 88.81 507 LEU A C 1
ATOM 4036 O O . LEU A 1 507 ? -30.344 9.719 -22.438 1 88.81 507 LEU A O 1
ATOM 4040 N N . TYR A 1 508 ? -29.25 11.523 -23.531 1 89.12 508 TYR A N 1
ATOM 4041 C CA . TYR A 1 508 ? -29.766 12.492 -22.578 1 89.12 508 TYR A CA 1
ATOM 4042 C C . TYR A 1 508 ? -31.234 12.797 -22.844 1 89.12 508 TYR A C 1
ATOM 4044 O O . TYR A 1 508 ? -31.656 12.883 -24 1 89.12 508 TYR A O 1
ATOM 4052 N N . GLU A 1 509 ? -31.953 12.992 -21.828 1 86.56 509 GLU A N 1
ATOM 4053 C CA . GLU A 1 509 ? -33.375 13.18 -21.969 1 86.56 509 GLU A CA 1
ATOM 4054 C C . GLU A 1 509 ? -33.719 14.445 -22.75 1 86.56 509 GLU A C 1
ATOM 4056 O O . GLU A 1 509 ? -34.781 14.57 -23.328 1 86.56 509 GLU A O 1
ATOM 4061 N N . ASN A 1 510 ? -32.75 15.414 -22.859 1 82.81 510 ASN A N 1
ATOM 4062 C CA . ASN A 1 510 ? -33.031 16.656 -23.547 1 82.81 510 ASN A CA 1
ATOM 4063 C C . ASN A 1 510 ? -32.625 16.578 -25.016 1 82.81 510 ASN A C 1
ATOM 4065 O O . ASN A 1 510 ? -32.438 17.609 -25.672 1 82.81 510 ASN A O 1
ATOM 4069 N N . ALA A 1 511 ? -32.594 15.414 -25.562 1 86.25 511 ALA A N 1
ATOM 4070 C CA . ALA A 1 511 ? -32.281 15.258 -26.984 1 86.25 511 ALA A CA 1
ATOM 4071 C C . ALA A 1 511 ? -33.438 15.781 -27.844 1 86.25 511 ALA A C 1
ATOM 4073 O O . ALA A 1 511 ? -34.594 15.547 -27.547 1 86.25 511 ALA A O 1
ATOM 4074 N N . THR A 1 512 ? -33.094 16.469 -28.891 1 87.88 512 THR A N 1
ATOM 4075 C CA . THR A 1 512 ? -34.094 17.078 -29.75 1 87.88 512 THR A CA 1
ATOM 4076 C C . THR A 1 512 ? -34.75 16.016 -30.641 1 87.88 512 THR A C 1
ATOM 4078 O O . THR A 1 512 ? -34.188 14.945 -30.859 1 87.88 512 THR A O 1
ATOM 4081 N N . ILE A 1 513 ? -35.938 16.297 -31.062 1 86.75 513 ILE A N 1
ATOM 4082 C CA . ILE A 1 513 ? -36.656 15.438 -32 1 86.75 513 ILE A CA 1
ATOM 4083 C C . ILE A 1 513 ? -35.875 15.359 -33.312 1 86.75 513 ILE A C 1
ATOM 4085 O O . ILE A 1 513 ? -35.406 16.375 -33.844 1 86.75 513 ILE A O 1
ATOM 4089 N N . GLY A 1 514 ? -35.594 14.164 -33.781 1 86.19 514 GLY A N 1
ATOM 4090 C CA . GLY A 1 514 ? -34.844 13.945 -35 1 86.19 514 GLY A CA 1
ATOM 4091 C C . GLY A 1 514 ? -33.406 13.523 -34.75 1 86.19 514 GLY A C 1
ATOM 4092 O O . GLY A 1 514 ? -32.625 13.383 -35.688 1 86.19 514 GLY A O 1
ATOM 4093 N N . THR A 1 515 ? -33.219 13.414 -33.531 1 88.81 515 THR A N 1
ATOM 4094 C CA . THR A 1 515 ? -31.844 12.992 -33.188 1 88.81 515 THR A CA 1
ATOM 4095 C C . THR A 1 515 ? -31.625 11.531 -33.562 1 88.81 515 THR A C 1
ATOM 4097 O O . THR A 1 515 ? -32.5 10.688 -33.344 1 88.81 515 TH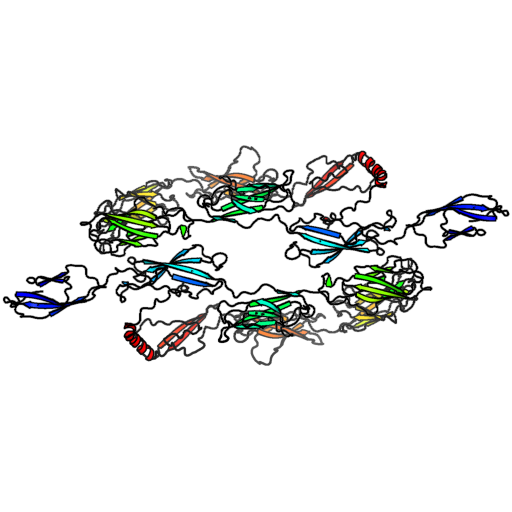R A O 1
ATOM 4100 N N . HIS A 1 516 ? -30.422 11.344 -34.219 1 90.94 516 HIS A N 1
ATOM 4101 C CA . HIS A 1 516 ? -30.047 9.984 -34.562 1 90.94 516 HIS A CA 1
ATOM 4102 C C . HIS A 1 516 ? -29.719 9.156 -33.344 1 90.94 516 HIS A C 1
ATOM 4104 O O . HIS A 1 516 ? -28.828 9.523 -32.562 1 90.94 516 HIS A O 1
ATOM 4110 N N . VAL A 1 517 ? -30.406 8.156 -33.125 1 91.25 517 VAL A N 1
ATOM 4111 C CA . VAL A 1 517 ? -30.188 7.277 -31.984 1 91.25 517 VAL A CA 1
ATOM 4112 C C . VAL A 1 517 ? -29.141 6.219 -32.344 1 91.25 517 VAL A C 1
ATOM 4114 O O . VAL A 1 517 ? -28.078 6.164 -31.719 1 91.25 517 VAL A O 1
ATOM 4117 N N . THR A 1 518 ? -29.484 5.34 -33.219 1 91.62 518 THR A N 1
ATOM 4118 C CA . THR A 1 518 ? -28.547 4.312 -33.688 1 91.62 518 THR A CA 1
ATOM 4119 C C . THR A 1 518 ? -28.953 3.791 -35.062 1 91.62 518 THR A C 1
ATOM 4121 O O . THR A 1 518 ? -30 4.156 -35.562 1 91.62 518 THR A O 1
ATOM 4124 N N . THR A 1 519 ? -28 3.186 -35.625 1 91.88 519 THR A N 1
ATOM 4125 C CA . THR A 1 519 ? -28.266 2.531 -36.906 1 91.88 519 THR A CA 1
ATOM 4126 C C . THR A 1 519 ? -28.312 1.016 -36.75 1 91.88 519 THR A C 1
ATOM 4128 O O . THR A 1 519 ? -27.406 0.414 -36.188 1 91.88 519 THR A O 1
ATOM 4131 N N . ILE A 1 520 ? -29.406 0.454 -37.219 1 90.94 520 ILE A N 1
ATOM 4132 C CA . ILE A 1 520 ? -29.594 -0.99 -37.125 1 90.94 520 ILE A CA 1
ATOM 4133 C C . ILE A 1 520 ? -29.312 -1.632 -38.469 1 90.94 520 ILE A C 1
ATOM 4135 O O . ILE A 1 520 ? -29.75 -1.126 -39.5 1 90.94 520 ILE A O 1
ATOM 4139 N N . LYS A 1 521 ? -28.516 -2.621 -38.406 1 90.44 521 LYS A N 1
ATOM 4140 C CA . LYS A 1 521 ? -28.203 -3.336 -39.656 1 90.44 521 LYS A CA 1
ATOM 4141 C C . LYS A 1 521 ? -28.5 -4.828 -39.5 1 90.44 521 LYS A C 1
ATOM 4143 O O . LYS A 1 521 ? -28.188 -5.43 -38.469 1 90.44 521 LYS A O 1
ATOM 4148 N N . ALA A 1 522 ? -29.219 -5.324 -40.5 1 92 522 ALA A N 1
ATOM 4149 C CA . ALA A 1 522 ? -29.469 -6.758 -40.594 1 92 522 ALA A CA 1
ATOM 4150 C C . ALA A 1 522 ? -29.125 -7.277 -42 1 92 522 ALA A C 1
ATOM 4152 O O . ALA A 1 522 ? -29.203 -6.539 -43 1 92 522 ALA A O 1
ATOM 4153 N N . PHE A 1 523 ? -28.578 -8.555 -42.031 1 91.5 523 PHE A N 1
ATOM 4154 C CA . PHE A 1 523 ? -28.203 -9.148 -43.312 1 91.5 523 PHE A CA 1
ATOM 4155 C C . PHE A 1 523 ? -28.953 -10.461 -43.562 1 91.5 523 PHE A C 1
ATOM 4157 O O . PHE A 1 523 ? -29.094 -11.266 -42.625 1 91.5 523 PHE A O 1
ATOM 4164 N N . ASP A 1 524 ? -29.469 -10.484 -44.719 1 91.31 524 ASP A N 1
ATOM 4165 C CA . ASP A 1 524 ? -30.062 -11.758 -45.125 1 91.31 524 ASP A CA 1
ATOM 4166 C C . ASP A 1 524 ? -29 -12.727 -45.625 1 91.31 524 ASP A C 1
ATOM 4168 O O . ASP A 1 524 ? -28.219 -12.391 -46.5 1 91.31 524 ASP A O 1
ATOM 4172 N N . PRO A 1 525 ? -28.984 -13.906 -45.156 1 89.56 525 PRO A N 1
ATOM 4173 C CA . PRO A 1 525 ? -27.938 -14.844 -45.562 1 89.56 525 PRO A CA 1
ATOM 4174 C C . PRO A 1 525 ? -28 -15.18 -47.062 1 89.56 525 PRO A C 1
ATOM 4176 O O . PRO A 1 525 ? -26.969 -15.438 -47.688 1 89.56 525 PRO A O 1
ATOM 4179 N N . GLU A 1 526 ? -29.188 -15.133 -47.719 1 88.56 526 GLU A N 1
ATOM 4180 C CA . GLU A 1 526 ? -29.312 -15.438 -49.125 1 88.56 526 GLU A CA 1
ATOM 4181 C C . GLU A 1 526 ? -29.062 -14.203 -50 1 88.56 526 GLU A C 1
ATOM 4183 O O . GLU A 1 526 ? -28.969 -14.297 -51.219 1 88.56 526 GLU A O 1
ATOM 4188 N N . GLY A 1 527 ? -28.953 -13.07 -49.406 1 89.31 527 GLY A N 1
ATOM 4189 C CA . GLY A 1 527 ? -28.594 -11.859 -50.125 1 89.31 527 GLY A CA 1
ATOM 4190 C C . GLY A 1 527 ? -29.781 -11.008 -50.5 1 89.31 527 GLY A C 1
ATOM 4191 O O . GLY A 1 527 ? -29.656 -10.07 -51.281 1 89.31 527 GLY A O 1
ATOM 4192 N N . TYR A 1 528 ? -30.969 -11.281 -49.938 1 89.94 528 TYR A N 1
ATOM 4193 C CA . TYR A 1 528 ? -32.156 -10.492 -50.25 1 89.94 528 TYR A CA 1
ATOM 4194 C C . TYR A 1 528 ? -32.125 -9.156 -49.5 1 89.94 528 TYR A C 1
ATOM 4196 O O . TYR A 1 528 ? -31.547 -9.047 -48.438 1 89.94 528 TYR A O 1
ATOM 4204 N N . PRO A 1 529 ? -32.688 -8.141 -50.125 1 91.69 529 PRO A N 1
ATOM 4205 C CA . PRO A 1 529 ? -32.781 -6.879 -49.375 1 91.69 529 PRO A CA 1
ATOM 4206 C C . PRO A 1 529 ? -33.688 -6.988 -48.156 1 91.69 529 PRO A C 1
ATOM 4208 O O . PRO A 1 529 ? -34.625 -7.801 -48.125 1 91.69 529 PRO A O 1
ATOM 4211 N N . VAL A 1 530 ? -33.344 -6.242 -47.156 1 93.5 530 VAL A N 1
ATOM 4212 C CA . VAL A 1 530 ? -34.062 -6.293 -45.906 1 93.5 530 VAL A CA 1
ATOM 4213 C C . VAL A 1 530 ? -34.781 -4.965 -45.656 1 93.5 530 VAL A C 1
ATOM 4215 O O . VAL A 1 530 ? -34.25 -3.896 -45.969 1 93.5 530 VAL A O 1
ATOM 4218 N N . ARG A 1 531 ? -36.062 -5.016 -45.125 1 93.44 531 ARG A N 1
ATOM 4219 C CA . ARG A 1 531 ? -36.812 -3.846 -44.688 1 93.44 531 ARG A CA 1
ATOM 4220 C C . ARG A 1 531 ? -37.031 -3.855 -43.188 1 93.44 531 ARG A C 1
ATOM 4222 O O . ARG A 1 531 ? -37.25 -4.914 -42.594 1 93.44 531 ARG A O 1
ATOM 4229 N N . TYR A 1 532 ? -36.969 -2.678 -42.625 1 94 532 TYR A N 1
ATOM 4230 C CA . TYR A 1 532 ? -37.031 -2.561 -41.156 1 94 532 TYR A CA 1
ATOM 4231 C C . TYR A 1 532 ? -38.375 -1.984 -40.75 1 94 532 TYR A C 1
ATOM 4233 O O . TYR A 1 532 ? -38.969 -1.166 -41.438 1 94 532 TYR A O 1
ATOM 4241 N N . LEU A 1 533 ? -38.938 -2.48 -39.562 1 90.44 533 LEU A N 1
ATOM 4242 C CA . LEU A 1 533 ? -40.156 -1.982 -38.938 1 90.44 533 LEU A CA 1
ATOM 4243 C C . LEU A 1 533 ? -40.031 -1.943 -37.438 1 90.44 533 LEU A C 1
ATOM 4245 O O . LEU A 1 533 ? -39.375 -2.811 -36.844 1 90.44 533 LEU A O 1
ATOM 4249 N N . LEU A 1 534 ? -40.438 -0.941 -36.844 1 88.06 534 LEU A N 1
ATOM 4250 C CA . LEU A 1 534 ? -40.5 -0.86 -35.375 1 88.06 534 LEU A CA 1
ATOM 4251 C C . LEU A 1 534 ? -41.812 -1.449 -34.844 1 88.06 534 LEU A C 1
ATOM 4253 O O . LEU A 1 534 ? -42.875 -1.103 -35.312 1 88.06 534 LEU A O 1
ATOM 4257 N N . LYS A 1 535 ? -41.562 -2.59 -34.125 1 79.38 535 LYS A N 1
ATOM 4258 C CA . LYS A 1 535 ? -42.75 -3.162 -33.5 1 79.38 535 LYS A CA 1
ATOM 4259 C C . LYS A 1 535 ? -42.906 -2.674 -32.062 1 79.38 535 LYS A C 1
ATOM 4261 O O . LYS A 1 535 ? -41.938 -2.648 -31.312 1 79.38 535 LYS A O 1
ATOM 4266 N N . LYS A 1 536 ? -43.938 -2.256 -31.703 1 61.88 536 LYS A N 1
ATOM 4267 C CA . LYS A 1 536 ? -44.281 -1.693 -30.391 1 61.88 536 LYS A CA 1
ATOM 4268 C C . LYS A 1 536 ? -44.469 -2.795 -29.359 1 61.88 536 LYS A C 1
ATOM 4270 O O . LYS A 1 536 ? -45.219 -3.744 -29.594 1 61.88 536 LYS A O 1
ATOM 4275 N N . THR A 1 537 ? -43.531 -3.283 -28.578 1 56.34 537 THR A N 1
ATOM 4276 C CA . THR A 1 537 ? -43.688 -4.371 -27.609 1 56.34 537 THR A CA 1
ATOM 4277 C C . THR A 1 537 ? -44.938 -4.164 -26.75 1 56.34 537 THR A C 1
ATOM 4279 O O . THR A 1 537 ? -45.656 -5.113 -26.484 1 56.34 537 THR A O 1
ATOM 4282 N N . HIS A 1 538 ? -44.844 -3.6 -25.359 1 52.34 538 HIS A N 1
ATOM 4283 C CA . HIS A 1 538 ? -45.781 -3.643 -24.234 1 52.34 538 HIS A CA 1
ATOM 4284 C C . HIS A 1 538 ? -47.062 -2.861 -24.547 1 52.34 538 HIS A C 1
ATOM 4286 O O . HIS A 1 538 ? -47.031 -1.964 -25.391 1 52.34 538 HIS A O 1
ATOM 4292 N N . LYS A 1 539 ? -48.406 -3.203 -23.672 1 42 539 LYS A N 1
ATOM 4293 C CA . LYS A 1 539 ? -49.812 -2.771 -23.562 1 42 539 LYS A CA 1
ATOM 4294 C C . LYS A 1 539 ? -49.906 -1.248 -23.562 1 42 539 LYS A C 1
ATOM 4296 O O . LYS A 1 539 ? -51 -0.695 -23.406 1 42 539 LYS A O 1
ATOM 4301 N N . LYS A 1 540 ? -48.906 -0.665 -22.75 1 45.12 540 LYS A N 1
ATOM 4302 C CA . LYS A 1 540 ? -49.375 0.708 -22.578 1 45.12 540 LYS A CA 1
ATOM 4303 C C . LYS A 1 540 ? -49.375 1.45 -23.922 1 45.12 540 LYS A C 1
ATOM 4305 O O . LYS A 1 540 ? -48.375 1.437 -24.641 1 45.12 540 LYS A O 1
ATOM 4310 N N . PRO A 1 541 ? -50.5 1.706 -24.531 1 42.66 541 PRO A N 1
ATOM 4311 C CA . PRO A 1 541 ? -50.938 2.346 -25.781 1 42.66 541 PRO A CA 1
ATOM 4312 C C . PRO A 1 541 ? -49.844 3.26 -26.359 1 42.66 541 PRO A C 1
ATOM 4314 O O . PRO A 1 541 ? -49.969 3.705 -27.5 1 42.66 541 PRO A O 1
ATOM 4317 N N . THR A 1 542 ? -49.25 4.297 -25.578 1 45.03 542 THR A N 1
ATOM 4318 C CA . THR A 1 542 ? -49.094 5.641 -26.109 1 45.03 542 THR A CA 1
ATOM 4319 C C . THR A 1 542 ? -48.062 5.637 -27.234 1 45.03 542 THR A C 1
ATOM 4321 O O . THR A 1 542 ? -48.344 6.109 -28.344 1 45.03 542 THR A O 1
ATOM 4324 N N . GLU A 1 543 ? -46.75 6.711 -27.016 1 53.88 543 GLU A N 1
ATOM 4325 C CA . GLU A 1 543 ? -46.094 7.715 -27.844 1 53.88 543 GLU A CA 1
ATOM 4326 C C . GLU A 1 543 ? -44.969 7.098 -28.672 1 53.88 543 GLU A C 1
ATOM 4328 O O . GLU A 1 543 ? -44.281 6.195 -28.219 1 53.88 543 GLU A O 1
ATOM 4333 N N . ASN A 1 544 ? -45.125 7.055 -29.922 1 69.94 544 ASN A N 1
ATOM 4334 C CA . ASN A 1 544 ? -44.125 6.914 -30.953 1 69.94 544 ASN A CA 1
ATOM 4335 C C . ASN A 1 544 ? -42.906 7.777 -30.656 1 69.94 544 ASN A C 1
ATOM 4337 O O . ASN A 1 544 ? -42.812 8.914 -31.125 1 69.94 544 ASN A O 1
ATOM 4341 N N . TRP A 1 545 ? -42.094 7.164 -29.828 1 81.38 545 TRP A N 1
ATOM 4342 C CA . TRP A 1 545 ? -40.938 7.961 -29.406 1 81.38 545 TRP A CA 1
ATOM 4343 C C . TRP A 1 545 ? -39.812 7.863 -30.438 1 81.38 545 TRP A C 1
ATOM 4345 O O . TRP A 1 545 ? -38.938 8.734 -30.5 1 81.38 545 TRP A O 1
ATOM 4355 N N . LEU A 1 546 ? -39.938 6.719 -31.188 1 88.31 546 LEU A N 1
ATOM 4356 C CA . LEU A 1 546 ? -38.875 6.512 -32.156 1 88.31 546 LEU A CA 1
ATOM 4357 C C . LEU A 1 546 ? -39.438 6.227 -33.531 1 88.31 546 LEU A C 1
ATOM 4359 O O . LEU A 1 546 ? -40.562 5.801 -33.688 1 88.31 546 LEU A O 1
ATOM 4363 N N . GLU A 1 547 ? -38.656 6.641 -34.5 1 88.62 547 GLU A N 1
ATOM 4364 C CA . GLU A 1 547 ? -38.969 6.312 -35.906 1 88.62 547 GLU A CA 1
ATOM 4365 C C . GLU A 1 547 ? -37.75 5.68 -36.594 1 88.62 547 GLU A C 1
ATOM 4367 O O . GLU A 1 547 ? -36.594 6.043 -36.281 1 88.62 547 GLU A O 1
ATOM 4372 N N . ILE A 1 548 ? -38.125 4.738 -37.469 1 91.38 548 ILE A N 1
ATOM 4373 C CA . ILE A 1 548 ? -37.031 4.066 -38.156 1 91.38 548 ILE A CA 1
ATOM 4374 C C . ILE A 1 548 ? -37.188 4.227 -39.688 1 91.38 548 ILE A C 1
ATOM 4376 O O . ILE A 1 548 ? -38.312 4.195 -40.188 1 91.38 548 ILE A O 1
ATOM 4380 N N . ASP A 1 549 ? -36.062 4.438 -40.312 1 90.94 549 ASP A N 1
ATOM 4381 C CA . ASP A 1 549 ? -36.031 4.379 -41.781 1 90.94 549 ASP A CA 1
ATOM 4382 C C . ASP A 1 549 ? -36.125 2.936 -42.281 1 90.94 549 ASP A C 1
ATOM 4384 O O . ASP A 1 549 ? -35.25 2.125 -42 1 90.94 549 ASP A O 1
ATOM 4388 N N . PRO A 1 550 ? -37.156 2.572 -43.062 1 91.62 550 PRO A N 1
ATOM 4389 C CA . PRO A 1 550 ? -37.344 1.174 -43.469 1 91.62 550 PRO A CA 1
ATOM 4390 C C . PRO A 1 550 ? -36.25 0.655 -44.375 1 91.62 550 PRO A C 1
ATOM 4392 O O . PRO A 1 550 ? -36.062 -0.559 -44.531 1 91.62 550 PRO A O 1
ATOM 4395 N N . VAL A 1 551 ? -35.469 1.483 -45 1 91.12 551 VAL A N 1
ATOM 4396 C CA . VAL A 1 551 ? -34.5 1.029 -45.969 1 91.12 551 VAL A CA 1
ATOM 4397 C C . VAL A 1 551 ? -33.094 1.009 -45.344 1 91.12 551 VAL A C 1
ATOM 4399 O O . VAL A 1 551 ? -32.406 0.001 -45.438 1 91.12 551 VAL A O 1
ATOM 4402 N N . ASN A 1 552 ? -32.75 2.057 -44.625 1 90 552 ASN A N 1
ATOM 4403 C CA . ASN A 1 552 ? -31.359 2.146 -44.156 1 90 552 ASN A CA 1
ATOM 4404 C C . ASN A 1 552 ? -31.25 1.76 -42.688 1 90 552 ASN A C 1
ATOM 4406 O O . ASN A 1 552 ? -30.141 1.558 -42.188 1 90 552 ASN A O 1
ATOM 4410 N N . GLY A 1 553 ? -32.281 1.596 -41.906 1 92.06 553 GLY A N 1
ATOM 4411 C CA . GLY A 1 553 ? -32.281 1.136 -40.531 1 92.06 553 GLY A CA 1
ATOM 4412 C C . GLY A 1 553 ? -31.906 2.227 -39.531 1 92.06 553 GLY A C 1
ATOM 4413 O O . GLY A 1 553 ? -31.641 1.946 -38.375 1 92.06 553 GLY A O 1
ATOM 4414 N N . HIS A 1 554 ? -31.906 3.508 -39.875 1 92.94 554 HIS A N 1
ATOM 4415 C CA . HIS A 1 554 ? -31.625 4.613 -38.969 1 92.94 554 HIS A CA 1
ATOM 4416 C C . HIS A 1 554 ? -32.781 4.871 -38.031 1 92.94 554 HIS A C 1
ATOM 4418 O O . HIS A 1 554 ? -33.938 4.949 -38.469 1 92.94 554 HIS A O 1
ATOM 4424 N N . ILE A 1 555 ? -32.406 5.012 -36.844 1 92.5 555 ILE A N 1
ATOM 4425 C CA . ILE A 1 555 ? -33.438 5.285 -35.875 1 92.5 555 ILE A CA 1
ATOM 4426 C C . ILE A 1 555 ? -33.312 6.711 -35.344 1 92.5 555 ILE A C 1
ATOM 4428 O O . ILE A 1 555 ? -32.188 7.148 -35 1 92.5 555 ILE A O 1
ATOM 4432 N N . TYR A 1 556 ? -34.406 7.422 -35.25 1 92.44 556 TYR A N 1
ATOM 4433 C CA . TYR A 1 556 ? -34.469 8.805 -34.781 1 92.44 556 TYR A CA 1
ATOM 4434 C C . TYR A 1 556 ? -35.5 8.969 -33.656 1 92.44 556 TYR A C 1
ATOM 4436 O O . TYR A 1 556 ? -36.438 8.18 -33.562 1 92.44 556 TYR A O 1
ATOM 4444 N N . THR A 1 557 ? -35.188 10.008 -32.875 1 90.06 557 THR A N 1
ATOM 4445 C CA . THR A 1 557 ? -36.188 10.344 -31.875 1 90.06 557 THR A CA 1
ATOM 4446 C C . THR A 1 557 ? -37.406 10.992 -32.531 1 90.06 557 THR A C 1
ATOM 4448 O O . THR A 1 557 ? -37.281 11.844 -33.406 1 90.06 557 THR A O 1
ATOM 4451 N N . ALA A 1 558 ? -38.625 10.586 -32.219 1 87.69 558 ALA A N 1
ATOM 4452 C CA . ALA A 1 558 ? -39.844 11.109 -32.844 1 87.69 558 ALA A CA 1
ATOM 4453 C C . ALA A 1 558 ? -40.688 11.898 -31.828 1 87.69 558 ALA A C 1
ATOM 4455 O O . ALA A 1 558 ? -41.625 12.602 -32.188 1 87.69 558 ALA A O 1
ATOM 4456 N N . ALA A 1 559 ? -40.375 11.828 -30.5 1 85.62 559 ALA A N 1
ATOM 4457 C CA . ALA A 1 559 ? -41.062 12.555 -29.438 1 85.62 559 ALA A CA 1
ATOM 4458 C C . ALA A 1 559 ? -40.062 12.906 -28.312 1 85.62 559 ALA A C 1
ATOM 4460 O O . ALA A 1 559 ? -39 12.289 -28.188 1 85.62 559 ALA A O 1
ATOM 4461 N N . PRO A 1 560 ? -40.406 14.008 -27.625 1 84.06 560 PRO A N 1
ATOM 4462 C CA . PRO A 1 560 ? -39.5 14.32 -26.5 1 84.06 560 PRO A CA 1
ATOM 4463 C C . PRO A 1 560 ? -39.469 13.195 -25.469 1 84.06 560 PRO A C 1
ATOM 4465 O O . PRO A 1 560 ? -40.469 12.531 -25.203 1 84.06 560 PRO A O 1
ATOM 4468 N N . LEU A 1 561 ? -38.25 13.016 -24.969 1 84.12 561 LEU A N 1
ATOM 4469 C CA . LEU A 1 561 ? -38 11.961 -23.984 1 84.12 561 LEU A CA 1
ATOM 4470 C C . LEU A 1 561 ? -37.938 12.539 -22.578 1 84.12 561 LEU A C 1
ATOM 4472 O O . LEU A 1 561 ? -37.5 13.68 -22.391 1 84.12 561 LEU A O 1
ATOM 4476 N N . ASP A 1 562 ? -38.438 11.812 -21.578 1 82.69 562 ASP A N 1
ATOM 4477 C CA . ASP A 1 562 ? -38.469 12.258 -20.188 1 82.69 562 ASP A CA 1
ATOM 4478 C C . ASP A 1 562 ? -37.906 11.172 -19.25 1 82.69 562 ASP A C 1
ATOM 4480 O O . ASP A 1 562 ? -38.531 10.117 -19.109 1 82.69 562 ASP A O 1
ATOM 4484 N N . PHE A 1 563 ? -36.938 11.5 -18.625 1 82.56 563 PHE A N 1
ATOM 4485 C CA . PHE A 1 563 ? -36.281 10.555 -17.719 1 82.56 563 PHE A CA 1
ATOM 4486 C C . PHE A 1 563 ? -37.188 10.25 -16.531 1 82.56 563 PHE A C 1
ATOM 4488 O O . PHE A 1 563 ? -37.219 9.109 -16.047 1 82.56 563 PHE A O 1
ATOM 4495 N N . GLU A 1 564 ? -37.781 11.258 -15.977 1 80.12 564 GLU A N 1
ATOM 4496 C CA . GLU A 1 564 ? -38.625 11.086 -14.797 1 80.12 564 GLU A CA 1
ATOM 4497 C C . GLU A 1 564 ? -39.844 10.188 -15.086 1 80.12 564 GLU A C 1
ATOM 4499 O O . GLU A 1 564 ? -40.344 9.516 -14.188 1 80.12 564 GLU A O 1
ATOM 4504 N N . LEU A 1 565 ? -40.281 10.203 -16.344 1 79.38 565 LEU A N 1
ATOM 4505 C CA . LEU A 1 565 ? -41.406 9.352 -16.719 1 79.38 565 LEU A CA 1
ATOM 4506 C C . LEU A 1 565 ? -40.938 7.922 -16.969 1 79.38 565 LEU A C 1
ATOM 4508 O O . LEU A 1 565 ? -41.5 6.973 -16.422 1 79.38 565 LEU A O 1
ATOM 4512 N N . HIS A 1 566 ? -39.938 7.875 -17.875 1 80.56 566 HIS A N 1
ATOM 4513 C CA . HIS A 1 566 ? -39.375 6.566 -18.188 1 80.56 566 HIS A CA 1
ATOM 4514 C C . HIS A 1 566 ? -37.844 6.617 -18.234 1 80.56 566 HIS A C 1
ATOM 4516 O O . HIS A 1 566 ? -37.25 7.406 -18.984 1 80.56 566 HIS A O 1
ATOM 4522 N N . LYS A 1 567 ? -37.219 5.688 -17.5 1 85.44 567 LYS A N 1
ATOM 4523 C CA . LYS A 1 567 ? -35.781 5.637 -17.484 1 85.44 567 LYS A CA 1
ATOM 4524 C C . LYS A 1 567 ? -35.25 4.805 -18.656 1 85.44 567 LYS A C 1
ATOM 4526 O O . LYS A 1 567 ? -34.125 5.055 -19.141 1 85.44 567 LYS A O 1
ATOM 4531 N N . THR A 1 568 ? -36.062 3.867 -18.984 1 86.5 568 THR A N 1
ATOM 4532 C CA . THR A 1 568 ? -35.625 2.969 -20.047 1 86.5 568 THR A CA 1
ATOM 4533 C C . THR A 1 568 ? -36.75 2.742 -21.047 1 86.5 568 THR A C 1
ATOM 4535 O O . THR A 1 568 ? -37.906 2.559 -20.656 1 86.5 568 THR A O 1
ATOM 4538 N N . TYR A 1 569 ? -36.375 2.947 -22.281 1 82.75 569 TYR A N 1
ATOM 4539 C CA . TYR A 1 569 ? -37.281 2.627 -23.359 1 82.75 569 TYR A CA 1
ATOM 4540 C C . TYR A 1 569 ? -36.844 1.379 -24.109 1 82.75 569 TYR A C 1
ATOM 4542 O O . TYR A 1 569 ? -35.688 1.258 -24.5 1 82.75 569 TYR A O 1
ATOM 4550 N N . ILE A 1 570 ? -37.781 0.378 -24.328 1 86.12 570 ILE A N 1
ATOM 4551 C CA . ILE A 1 570 ? -37.469 -0.839 -25.078 1 86.12 570 ILE A CA 1
ATOM 4552 C C . ILE A 1 570 ? -38.375 -0.943 -26.297 1 86.12 570 ILE A C 1
ATOM 4554 O O . ILE A 1 570 ? -39.594 -0.821 -26.188 1 86.12 570 ILE A O 1
ATOM 4558 N N . VAL A 1 571 ? -37.812 -1.093 -27.422 1 87 571 VAL A N 1
ATOM 4559 C CA . VAL A 1 571 ? -38.562 -1.25 -28.656 1 87 571 VAL A CA 1
ATOM 4560 C C . VAL A 1 571 ? -38.062 -2.461 -29.438 1 87 571 VAL A C 1
ATOM 4562 O O . VAL A 1 571 ? -36.875 -2.771 -29.406 1 87 571 VAL A O 1
ATOM 4565 N N . ASP A 1 572 ? -39.031 -3.139 -30.156 1 90.56 572 ASP A N 1
ATOM 4566 C CA . ASP A 1 572 ? -38.656 -4.258 -31.031 1 90.56 572 ASP A CA 1
ATOM 4567 C C . ASP A 1 572 ? -38.5 -3.795 -32.469 1 90.56 572 ASP A C 1
ATOM 4569 O O . ASP A 1 572 ? -39.344 -3.064 -33 1 90.56 572 ASP A O 1
ATOM 4573 N N . ILE A 1 573 ? -37.438 -4.129 -32.906 1 91.56 573 ILE A N 1
ATOM 4574 C CA . ILE A 1 573 ? -37.188 -3.83 -34.312 1 91.56 573 ILE A CA 1
ATOM 4575 C C . ILE A 1 573 ? -37.312 -5.105 -35.156 1 91.56 573 ILE A C 1
ATOM 4577 O O . ILE A 1 573 ? -36.688 -6.129 -34.812 1 91.56 573 ILE A O 1
ATOM 4581 N N . VAL A 1 574 ? -38.125 -5.031 -36.188 1 93.12 574 VAL A N 1
ATOM 4582 C CA . VAL A 1 574 ? -38.344 -6.188 -37.031 1 93.12 574 VAL A CA 1
ATOM 4583 C C . VAL A 1 574 ? -37.688 -5.973 -38.406 1 93.12 574 VAL A C 1
ATOM 4585 O O . VAL A 1 574 ? -37.875 -4.938 -39.031 1 93.12 574 VAL A O 1
ATOM 4588 N N . ALA A 1 575 ? -36.875 -6.926 -38.781 1 93.75 575 ALA A N 1
ATOM 4589 C CA . ALA A 1 575 ? -36.281 -6.938 -40.125 1 93.75 575 ALA A CA 1
ATOM 4590 C C . ALA A 1 575 ? -36.938 -8.023 -41 1 93.75 575 ALA A C 1
ATOM 4592 O O . ALA A 1 575 ? -36.938 -9.203 -40.625 1 93.75 575 ALA A O 1
ATOM 4593 N N . THR A 1 576 ? -37.469 -7.617 -42.156 1 93.69 576 THR A N 1
ATOM 4594 C CA . THR A 1 576 ? -38.125 -8.555 -43.062 1 93.69 576 THR A CA 1
ATOM 4595 C C . THR A 1 576 ? -37.438 -8.586 -44.406 1 93.69 576 THR A C 1
ATOM 4597 O O . THR A 1 576 ? -37.156 -7.531 -45 1 93.69 576 THR A O 1
ATOM 4600 N N . GLU A 1 577 ? -37.219 -9.844 -44.844 1 92.5 577 GLU A N 1
ATOM 4601 C CA . GLU A 1 577 ? -36.594 -9.984 -46.188 1 92.5 577 GLU A CA 1
ATOM 4602 C C . GLU A 1 577 ? -37.625 -9.719 -47.281 1 92.5 577 GLU A C 1
ATOM 4604 O O . GLU A 1 577 ? -38.812 -9.969 -47.094 1 92.5 577 GLU A O 1
ATOM 4609 N N . GLN A 1 578 ? -37.031 -9.18 -48.375 1 89.31 578 GLN A N 1
ATOM 4610 C CA . GLN A 1 578 ? -37.906 -8.922 -49.531 1 89.31 578 GLN A CA 1
ATOM 4611 C C . GLN A 1 578 ? -37.875 -10.078 -50.531 1 89.31 578 GLN A C 1
ATOM 4613 O O . GLN A 1 578 ? -37.406 -9.922 -51.656 1 89.31 578 GLN A O 1
ATOM 4618 N N . SER A 1 579 ? -38.125 -11.203 -50 1 84.19 579 SER A N 1
ATOM 4619 C CA . SER A 1 579 ? -38.219 -12.414 -50.812 1 84.19 579 SER A CA 1
ATOM 4620 C C . SER A 1 579 ? -39.625 -12.984 -50.812 1 84.19 579 SER A C 1
ATOM 4622 O O . SER A 1 579 ? -40.531 -12.406 -50.219 1 84.19 579 SER A O 1
ATOM 4624 N N . GLY A 1 580 ? -39.969 -14.102 -51.594 1 81.25 580 GLY A N 1
ATOM 4625 C CA . GLY A 1 580 ? -41.25 -14.742 -51.625 1 81.25 580 GLY A CA 1
ATOM 4626 C C . GLY A 1 580 ? -41.688 -15.312 -50.281 1 81.25 580 GLY A C 1
ATOM 4627 O O . GLY A 1 580 ? -42.875 -15.281 -49.938 1 81.25 580 GLY A O 1
ATOM 4628 N N . ALA A 1 581 ? -40.812 -15.641 -49.406 1 84.81 581 ALA A N 1
ATOM 4629 C CA . ALA A 1 581 ? -41.094 -16.266 -48.125 1 84.81 581 ALA A CA 1
ATOM 4630 C C . ALA A 1 581 ? -41.344 -15.211 -47.031 1 84.81 581 ALA A C 1
ATOM 4632 O O . ALA A 1 581 ? -42.031 -15.477 -46.062 1 84.81 581 ALA A O 1
ATOM 4633 N N . PHE A 1 582 ? -40.812 -13.953 -47.125 1 88.94 582 PHE A N 1
ATOM 4634 C CA . PHE A 1 582 ? -41 -12.828 -46.219 1 88.94 582 PHE A CA 1
ATOM 4635 C C . PHE A 1 582 ? -40.656 -13.227 -44.781 1 88.94 582 PHE A C 1
ATOM 4637 O O . PHE A 1 582 ? -41.406 -12.953 -43.844 1 88.94 582 PHE A O 1
ATOM 4644 N N . LYS A 1 583 ? -39.5 -13.883 -44.625 1 92.25 583 LYS A N 1
ATOM 4645 C CA . LYS A 1 583 ? -39.062 -14.242 -43.281 1 92.25 583 LYS A CA 1
ATOM 4646 C C . LYS A 1 583 ? -38.562 -13.016 -42.531 1 92.25 583 LYS A C 1
ATOM 4648 O O . LYS A 1 583 ? -37.938 -12.125 -43.125 1 92.25 583 LYS A O 1
ATOM 4653 N N . SER A 1 584 ? -38.875 -12.914 -41.188 1 92.69 584 SER A N 1
ATOM 4654 C CA . SER A 1 584 ? -38.531 -11.75 -40.406 1 92.69 584 SER A CA 1
ATOM 4655 C C . SER A 1 584 ? -37.812 -12.148 -39.125 1 92.69 584 SER A C 1
ATOM 4657 O O . SER A 1 584 ? -37.906 -13.297 -38.688 1 92.69 584 SER A O 1
ATOM 4659 N N . SER A 1 585 ? -36.969 -11.352 -38.656 1 93.12 585 SER A N 1
ATOM 4660 C CA . SER A 1 585 ? -36.281 -11.5 -37.375 1 93.12 585 SER A CA 1
ATOM 4661 C C . SER A 1 585 ? -36.469 -10.266 -36.5 1 93.12 585 SER A C 1
ATOM 4663 O O . SER A 1 585 ? -36.844 -9.195 -37 1 93.12 585 SER A O 1
ATOM 4665 N N . VAL A 1 586 ? -36.312 -10.438 -35.188 1 92.69 586 VAL A N 1
ATOM 4666 C CA . VAL A 1 586 ? -36.594 -9.352 -34.281 1 92.69 586 VAL A CA 1
ATOM 4667 C C . VAL A 1 586 ? -35.406 -9.102 -33.375 1 92.69 586 VAL A C 1
ATOM 4669 O O . VAL A 1 586 ? -34.719 -10.047 -32.969 1 92.69 586 VAL A O 1
ATOM 4672 N N . THR A 1 587 ? -35.031 -7.938 -33.188 1 92.31 587 THR A N 1
ATOM 4673 C CA . THR A 1 587 ? -34.031 -7.531 -32.188 1 92.31 587 THR A CA 1
ATOM 4674 C C . THR A 1 587 ? -34.594 -6.418 -31.312 1 92.31 587 THR A C 1
ATOM 4676 O O . THR A 1 587 ? -35.625 -5.828 -31.625 1 92.31 587 THR A O 1
ATOM 4679 N N . GLN A 1 588 ? -33.969 -6.238 -30.172 1 90.88 588 GLN A N 1
ATOM 4680 C CA . GLN A 1 588 ? -34.438 -5.238 -29.234 1 90.88 588 GLN A CA 1
ATOM 4681 C C . GLN A 1 588 ? -33.5 -4.059 -29.125 1 90.88 588 GLN A C 1
ATOM 4683 O O . GLN A 1 588 ? -32.281 -4.246 -29.141 1 90.88 588 GLN A O 1
ATOM 4688 N N . LEU A 1 589 ? -34.062 -2.898 -29.109 1 90.56 589 LEU A N 1
ATOM 4689 C CA . LEU A 1 589 ? -33.312 -1.681 -28.781 1 90.56 589 LEU A CA 1
ATOM 4690 C C . LEU A 1 589 ? -33.656 -1.185 -27.391 1 90.56 589 LEU A C 1
ATOM 4692 O O . LEU A 1 589 ? -34.844 -0.966 -27.078 1 90.56 589 LEU A O 1
ATOM 4696 N N . ILE A 1 590 ? -32.719 -1.106 -26.625 1 89.5 590 ILE A N 1
ATOM 4697 C CA . ILE A 1 590 ? -32.875 -0.611 -25.25 1 89.5 590 ILE A CA 1
ATOM 4698 C C . ILE A 1 590 ? -32.25 0.775 -25.125 1 89.5 590 ILE A C 1
ATOM 4700 O O . ILE A 1 590 ? -31.016 0.916 -25.188 1 89.5 590 ILE A O 1
ATOM 4704 N N . LEU A 1 591 ? -33.062 1.729 -24.938 1 88.38 591 LEU A N 1
ATOM 4705 C CA . LEU A 1 591 ? -32.625 3.113 -24.797 1 88.38 591 LEU A CA 1
ATOM 4706 C C . LEU A 1 591 ? -32.625 3.541 -23.328 1 88.38 591 LEU A C 1
ATOM 4708 O O . LEU A 1 591 ? -33.688 3.627 -22.719 1 88.38 591 LEU A O 1
ATOM 4712 N N . HIS A 1 592 ? -31.453 3.803 -22.859 1 90.69 592 HIS A N 1
ATOM 4713 C CA . HIS A 1 592 ? -31.312 4.316 -21.5 1 90.69 592 HIS A CA 1
ATOM 4714 C C . HIS A 1 592 ? -31.172 5.836 -21.5 1 90.69 592 HIS A C 1
ATOM 4716 O O . HIS A 1 592 ? -30.328 6.387 -22.188 1 90.69 592 HIS A O 1
ATOM 4722 N N . LEU A 1 593 ? -32 6.453 -20.688 1 88.19 593 LEU A N 1
ATOM 4723 C CA . LEU A 1 593 ? -31.938 7.906 -20.625 1 88.19 593 LEU A CA 1
ATOM 4724 C C . LEU A 1 593 ? -31.078 8.367 -19.453 1 88.19 593 LEU A C 1
ATOM 4726 O O . LEU A 1 593 ? -31.094 7.766 -18.391 1 88.19 593 LEU A O 1
ATOM 4730 N N . LEU A 1 594 ? -30.281 9.328 -19.734 1 88.75 594 LEU A N 1
ATOM 4731 C CA . LEU A 1 594 ? -29.516 10.016 -18.703 1 88.75 594 LEU A CA 1
ATOM 4732 C C . LEU A 1 594 ? -30.266 11.242 -18.203 1 88.75 594 LEU A C 1
ATOM 4734 O O . LEU A 1 594 ? -30.812 12.016 -19 1 88.75 594 LEU A O 1
ATOM 4738 N N . ASP A 1 595 ? -30.188 11.219 -16.828 1 83.5 595 ASP A N 1
ATOM 4739 C CA . ASP A 1 595 ? -30.953 12.281 -16.188 1 83.5 595 ASP A CA 1
ATOM 4740 C C . ASP A 1 595 ? -30.281 13.641 -16.375 1 83.5 595 ASP A C 1
ATOM 4742 O O . ASP A 1 595 ? -29.047 13.742 -16.375 1 83.5 595 ASP A O 1
ATOM 4746 N N . VAL A 1 596 ? -31.047 14.586 -16.766 1 81.12 596 VAL A N 1
ATOM 4747 C CA . VAL A 1 596 ? -30.672 15.992 -16.766 1 81.12 596 VAL A CA 1
ATOM 4748 C C . VAL A 1 596 ? -31.531 16.75 -15.75 1 81.12 596 VAL A C 1
ATOM 4750 O O . VAL A 1 596 ? -32.719 16.469 -15.602 1 81.12 596 VAL A O 1
ATOM 4753 N N . ASN A 1 597 ? -30.828 17.578 -14.891 1 76.38 597 ASN A N 1
ATOM 4754 C CA . ASN A 1 597 ? -31.547 18.328 -13.867 1 76.38 597 ASN A CA 1
ATOM 4755 C C . ASN A 1 597 ? -32.594 19.25 -14.477 1 76.38 597 ASN A C 1
ATOM 4757 O O . ASN A 1 597 ? -32.281 20.359 -14.906 1 76.38 597 ASN A O 1
ATOM 4761 N N . ASP A 1 598 ? -33.875 18.844 -14.539 1 74.38 598 ASP A N 1
ATOM 4762 C CA . ASP A 1 598 ? -34.906 19.656 -15.148 1 74.38 598 ASP A CA 1
ATOM 4763 C C . ASP A 1 598 ? -36.156 19.75 -14.242 1 74.38 598 ASP A C 1
ATOM 4765 O O . ASP A 1 598 ? -37.219 20.203 -14.68 1 74.38 598 ASP A O 1
ATOM 4769 N N . SER A 1 599 ? -35.938 19.188 -13.055 1 75.5 599 SER A N 1
ATOM 4770 C CA . SER A 1 599 ? -37 19.344 -12.062 1 75.5 599 SER A CA 1
ATOM 4771 C C . SER A 1 599 ? -36.531 20.203 -10.891 1 75.5 599 SER A C 1
ATOM 4773 O O . SER A 1 599 ? -35.562 19.859 -10.195 1 75.5 599 SER A O 1
ATOM 4775 N N . PRO A 1 600 ? -37.188 21.266 -10.648 1 70.69 600 PRO A N 1
ATOM 4776 C CA . PRO A 1 600 ? -36.812 22.125 -9.531 1 70.69 600 PRO A CA 1
ATOM 4777 C C . PRO A 1 600 ? -37.094 21.5 -8.172 1 70.69 600 PRO A C 1
ATOM 4779 O O . PRO A 1 600 ? -37.969 20.656 -8.055 1 70.69 600 PRO A O 1
ATOM 4782 N N . PRO A 1 601 ? -36.219 21.719 -7.168 1 71.19 601 PRO A N 1
ATOM 4783 C CA . PRO A 1 601 ? -36.469 21.172 -5.824 1 71.19 601 PRO A CA 1
ATOM 4784 C C . PRO A 1 601 ? -37.781 21.625 -5.234 1 71.19 601 PRO A C 1
ATOM 4786 O O . PRO A 1 601 ? -38.25 22.734 -5.5 1 71.19 601 PRO A O 1
ATOM 4789 N N . HIS A 1 602 ? -38.562 20.641 -4.668 1 68.31 602 HIS A N 1
ATOM 4790 C CA . HIS A 1 602 ? -39.844 20.984 -4.035 1 68.31 602 HIS A CA 1
ATOM 4791 C C . HIS A 1 602 ? -39.906 20.453 -2.609 1 68.31 602 HIS A C 1
ATOM 4793 O O . HIS A 1 602 ? -39.219 19.484 -2.273 1 68.31 602 HIS A O 1
ATOM 4799 N N . LEU A 1 603 ? -40.562 21.188 -1.716 1 63.66 603 LEU A N 1
ATOM 4800 C CA . LEU A 1 603 ? -40.75 20.719 -0.348 1 63.66 603 LEU A CA 1
ATOM 4801 C C . LEU A 1 603 ? -41.812 19.609 -0.298 1 63.66 603 LEU A C 1
ATOM 4803 O O . LEU A 1 603 ? -42.844 19.703 -0.954 1 63.66 603 LEU A O 1
ATOM 4807 N N . VAL A 1 604 ? -41.375 18.453 0.318 1 59.97 604 VAL A N 1
ATOM 4808 C CA . VAL A 1 604 ? -42.281 17.312 0.394 1 59.97 604 VAL A CA 1
ATOM 4809 C C . VAL A 1 604 ? -43.594 17.734 1.045 1 59.97 604 VAL A C 1
ATOM 4811 O O . VAL A 1 604 ? -44.656 17.25 0.657 1 59.97 604 VAL A O 1
ATOM 4814 N N . ARG A 1 605 ? -43.469 18.578 2.248 1 51.84 605 ARG A N 1
ATOM 4815 C CA . ARG A 1 605 ? -44.719 19.047 2.871 1 51.84 605 ARG A CA 1
ATOM 4816 C C . ARG A 1 605 ? -45.062 20.453 2.396 1 51.84 605 ARG A C 1
ATOM 4818 O O . ARG A 1 605 ? -44.188 21.328 2.344 1 51.84 605 ARG A O 1
ATOM 4825 N N . LYS A 1 606 ? -46.062 20.531 1.934 1 53.78 606 LYS A N 1
ATOM 4826 C CA . LYS A 1 606 ? -46.562 21.797 1.417 1 53.78 606 LYS A CA 1
ATOM 4827 C C . LYS A 1 606 ? -46.594 22.859 2.506 1 53.78 606 LYS A C 1
ATOM 4829 O O . LYS A 1 606 ? -46.344 24.047 2.23 1 53.78 606 LYS A O 1
ATOM 4834 N N . ASP A 1 607 ? -47.094 22.312 3.721 1 48.88 607 ASP A N 1
ATOM 4835 C CA . ASP A 1 607 ? -47.25 23.234 4.836 1 48.88 607 ASP A CA 1
ATOM 4836 C C . ASP A 1 607 ? -46.125 23.078 5.844 1 48.88 607 ASP A C 1
ATOM 4838 O O . ASP A 1 607 ? -45.938 22 6.414 1 48.88 607 ASP A O 1
ATOM 4842 N N . VAL A 1 608 ? -45.062 23.578 5.605 1 50.78 608 VAL A N 1
ATOM 4843 C CA . VAL A 1 608 ? -43.969 23.547 6.582 1 50.78 608 VAL A CA 1
ATOM 4844 C C . VAL A 1 608 ? -44.188 24.656 7.617 1 50.78 608 VAL A C 1
ATOM 4846 O O . VAL A 1 608 ? -44.438 25.797 7.262 1 50.78 608 VAL A O 1
ATOM 4849 N N . PHE A 1 609 ? -44.531 24.172 8.875 1 50.09 609 PHE A N 1
ATOM 4850 C CA . PHE A 1 609 ? -44.719 25.078 9.992 1 50.09 609 PHE A CA 1
ATOM 4851 C C . PHE A 1 609 ? -43.438 25.281 10.766 1 50.09 609 PHE A C 1
ATOM 4853 O O . PHE A 1 609 ? -42.594 24.375 10.828 1 50.09 609 PHE A O 1
ATOM 4860 N N . PHE A 1 610 ? -42.906 26.422 10.805 1 47.28 610 PHE A N 1
ATOM 4861 C CA . PHE A 1 610 ? -41.781 26.656 11.68 1 47.28 610 PHE A CA 1
ATOM 4862 C C . PHE A 1 610 ? -42.188 26.656 13.141 1 47.28 610 PHE A C 1
ATOM 4864 O O . PHE A 1 610 ? -43.219 27.219 13.492 1 47.28 610 PHE A O 1
ATOM 4871 N N . CYS A 1 611 ? -41.906 25.438 13.922 1 45.53 611 CYS A N 1
ATOM 4872 C CA . CYS A 1 611 ? -42.125 25.375 15.359 1 45.53 611 CYS A CA 1
ATOM 4873 C C . CYS A 1 611 ? -40.906 25.859 16.141 1 45.53 611 CYS A C 1
ATOM 4875 O O . CYS A 1 611 ? -39.781 25.594 15.734 1 45.53 611 CYS A O 1
ATOM 4877 N N . HIS A 1 612 ? -40.906 26.906 16.797 1 43.69 612 HIS A N 1
ATOM 4878 C CA . HIS A 1 612 ? -40.031 27.188 17.906 1 43.69 612 HIS A CA 1
ATOM 4879 C C . HIS A 1 612 ? -40.438 26.453 19.172 1 43.69 612 HIS A C 1
ATOM 4881 O O . HIS A 1 612 ? -41.625 26.469 19.531 1 43.69 612 HIS A O 1
ATOM 4887 N N . PRO A 1 613 ? -39.406 25.844 20.188 1 44 613 PRO A N 1
ATOM 4888 C CA . PRO A 1 613 ? -37.969 25.547 19.984 1 44 613 PRO A CA 1
ATOM 4889 C C . PRO A 1 613 ? -37.75 24.422 18.984 1 44 613 PRO A C 1
ATOM 4891 O O . PRO A 1 613 ? -38.688 23.656 18.688 1 44 613 PRO A O 1
ATOM 4894 N N . LEU A 1 614 ? -36.562 24.359 18.406 1 43.34 614 LEU A N 1
ATOM 4895 C CA . LEU A 1 614 ? -36.156 23.422 17.359 1 43.34 614 LEU A CA 1
ATOM 4896 C C . LEU A 1 614 ? -36.25 21.984 17.859 1 43.34 614 LEU A C 1
ATOM 4898 O O . LEU A 1 614 ? -35.719 21.656 18.938 1 43.34 614 LEU A O 1
ATOM 4902 N N . GLU A 1 615 ? -37.219 21.328 17.734 1 41.28 615 GLU A N 1
ATOM 4903 C CA . GLU A 1 615 ? -37.094 19.906 18.047 1 41.28 615 GLU A CA 1
ATOM 4904 C C . GLU A 1 615 ? -35.906 19.281 17.312 1 41.28 615 GLU A C 1
ATOM 4906 O O . GLU A 1 615 ? -35.719 19.531 16.125 1 41.28 615 GLU A O 1
ATOM 4911 N N . ARG A 1 616 ? -34.781 18.891 18.047 1 41.09 616 ARG A N 1
ATOM 4912 C CA . ARG A 1 616 ? -33.531 18.25 17.656 1 41.09 616 ARG A CA 1
ATOM 4913 C C . ARG A 1 616 ? -33.812 17.109 16.672 1 41.09 616 ARG A C 1
ATOM 4915 O O . ARG A 1 616 ? -33.594 15.938 17 1 41.09 616 ARG A O 1
ATOM 4922 N N . GLY A 1 617 ? -34.75 17 15.914 1 37.56 617 GLY A N 1
ATOM 4923 C CA . GLY A 1 617 ? -34.719 15.766 15.133 1 37.56 617 GLY A CA 1
ATOM 4924 C C . GLY A 1 617 ? -33.656 15.766 14.047 1 37.56 617 GLY A C 1
ATOM 4925 O O . GLY A 1 617 ? -33.031 16.797 13.781 1 37.56 617 GLY A O 1
ATOM 4926 N N . LYS A 1 618 ? -33.188 14.461 13.641 1 42.94 618 LYS A N 1
ATOM 4927 C CA . LYS A 1 618 ? -32.156 14.055 12.672 1 42.94 618 LYS A CA 1
ATOM 4928 C C . LYS A 1 618 ? -32.312 14.812 11.359 1 42.94 618 LYS A C 1
ATOM 4930 O O . LYS A 1 618 ? -31.703 14.445 10.352 1 42.94 618 LYS A O 1
ATOM 4935 N N . SER A 1 619 ? -33.344 15.672 11.172 1 41.72 619 SER A N 1
ATOM 4936 C CA . SER A 1 619 ? -33.594 16.156 9.812 1 41.72 619 SER A CA 1
ATOM 4937 C C . SER A 1 619 ? -32.781 17.422 9.523 1 41.72 619 SER A C 1
ATOM 4939 O O . SER A 1 619 ? -32.375 18.125 10.453 1 41.72 619 SER A O 1
ATOM 4941 N N . LYS A 1 620 ? -32.312 17.469 8.312 1 46.78 620 LYS A N 1
ATOM 4942 C CA . LYS A 1 620 ? -31.641 18.656 7.801 1 46.78 620 LYS A CA 1
ATOM 4943 C C . LYS A 1 620 ? -32.438 19.922 8.109 1 46.78 620 LYS A C 1
ATOM 4945 O O . LYS A 1 620 ? -33.625 19.984 7.812 1 46.78 620 LYS A O 1
ATOM 4950 N N . HIS A 1 621 ? -32.125 20.672 9.141 1 46.06 621 HIS A N 1
ATOM 4951 C CA . HIS A 1 621 ? -32.844 21.844 9.617 1 46.06 621 HIS A CA 1
ATOM 4952 C C . HIS A 1 621 ? -32.281 23.125 8.984 1 46.06 621 HIS A C 1
ATOM 4954 O O . HIS A 1 621 ? -31.094 23.172 8.617 1 46.06 621 HIS A O 1
ATOM 4960 N N . ALA A 1 622 ? -33.094 23.734 8.242 1 51.62 622 ALA A N 1
ATOM 4961 C CA . ALA A 1 622 ? -32.75 25.125 7.898 1 51.62 622 ALA A CA 1
ATOM 4962 C C . ALA A 1 622 ? -33.312 26.094 8.945 1 51.62 622 ALA A C 1
ATOM 4964 O O . ALA A 1 622 ? -34.375 25.844 9.539 1 51.62 622 ALA A O 1
ATOM 4965 N N . TYR A 1 623 ? -32.469 27.031 9.555 1 48.34 623 TYR A N 1
ATOM 4966 C CA . TYR A 1 623 ? -32.875 28.016 10.562 1 48.34 623 TYR A CA 1
ATOM 4967 C C . TYR A 1 623 ? -33.281 29.328 9.914 1 48.34 623 TYR A C 1
ATOM 4969 O O . TYR A 1 623 ? -32.719 29.75 8.914 1 48.34 623 TYR A O 1
ATOM 4977 N N . ILE A 1 624 ? -34.5 29.625 10.266 1 54.25 624 ILE A N 1
ATOM 4978 C CA . ILE A 1 624 ? -34.969 30.953 9.875 1 54.25 624 ILE A CA 1
ATOM 4979 C C . ILE A 1 624 ? -34.938 31.891 11.078 1 54.25 624 ILE A C 1
ATOM 4981 O O . ILE A 1 624 ? -35.438 31.547 12.156 1 54.25 624 ILE A O 1
ATOM 4985 N N . THR A 1 625 ? -34 32.906 11.078 1 52.03 625 THR A N 1
ATOM 4986 C CA . THR A 1 625 ? -33.969 33.938 12.133 1 52.03 625 THR A CA 1
ATOM 4987 C C . THR A 1 625 ? -34.656 35.219 11.656 1 52.03 625 THR A C 1
ATOM 4989 O O . THR A 1 625 ? -34.312 35.75 10.594 1 52.03 625 THR A O 1
ATOM 4992 N N . PRO A 1 626 ? -35.656 35.531 12.406 1 49.19 626 PRO A N 1
ATOM 4993 C CA . PRO A 1 626 ? -36.312 36.781 12.023 1 49.19 626 PRO A CA 1
ATOM 4994 C C . PRO A 1 626 ? -35.406 38 12.227 1 49.19 626 PRO A C 1
ATOM 4996 O O . PRO A 1 626 ? -34.594 38.031 13.148 1 49.19 626 PRO A O 1
ATOM 4999 N N . ARG A 1 627 ? -35.219 38.75 11.211 1 56.5 627 ARG A N 1
ATOM 5000 C CA . ARG A 1 627 ? -34.5 40 11.375 1 56.5 627 ARG A CA 1
ATOM 5001 C C . ARG A 1 627 ? -35.188 40.938 12.383 1 56.5 627 ARG A C 1
ATOM 5003 O O . ARG A 1 627 ? -34.531 41.688 13.086 1 56.5 627 ARG A O 1
ATOM 5010 N N . ASN A 1 628 ? -36.594 41 12.312 1 51.91 628 ASN A N 1
ATOM 5011 C CA . ASN A 1 628 ? -37.375 41.781 13.289 1 51.91 628 ASN A CA 1
ATOM 5012 C C . ASN A 1 628 ? -38.094 40.875 14.273 1 51.91 628 ASN A C 1
ATOM 5014 O O . ASN A 1 628 ? -38.656 39.844 13.875 1 51.91 628 ASN A O 1
ATOM 5018 N N . LEU A 1 629 ? -37.625 41.031 15.461 1 49.78 629 LEU A N 1
ATOM 5019 C CA . LEU A 1 629 ? -38.156 40.25 16.578 1 49.78 629 LEU A CA 1
ATOM 5020 C C . LEU A 1 629 ? -39.625 40.562 16.812 1 49.78 629 LEU A C 1
ATOM 5022 O O . LEU A 1 629 ? -40.281 39.938 17.641 1 49.78 629 LEU A O 1
ATOM 5026 N N . LYS A 1 630 ? -40.094 41.625 16.281 1 55.66 630 LYS A N 1
ATOM 5027 C CA . LYS A 1 630 ? -41.5 41.969 16.547 1 55.66 630 LYS A CA 1
ATOM 5028 C C . LYS A 1 630 ? -42.406 41.188 15.602 1 55.66 630 LYS A C 1
ATOM 5030 O O . LYS A 1 630 ? -42.906 41.75 14.609 1 55.66 630 LYS A O 1
ATOM 5035 N N . LEU A 1 631 ? -42.438 39.938 15.805 1 53.44 631 LEU A N 1
ATOM 5036 C CA . LEU A 1 631 ? -43.25 39.094 14.906 1 53.44 631 LEU A CA 1
ATOM 5037 C C . LEU A 1 631 ? -44.688 39.062 15.344 1 53.44 631 LEU A C 1
ATOM 5039 O O . LEU A 1 631 ? -44.969 38.938 16.547 1 53.44 631 LEU A O 1
ATOM 5043 N N . GLU A 1 632 ? -45.594 39.625 14.727 1 57.62 632 GLU A N 1
ATOM 5044 C CA . GLU A 1 632 ? -47.031 39.594 15.031 1 57.62 632 GLU A CA 1
ATOM 5045 C C . GLU A 1 632 ? -47.625 38.219 14.789 1 57.62 632 GLU A C 1
ATOM 5047 O O . GLU A 1 632 ? -47.031 37.406 14.055 1 57.62 632 GLU A O 1
ATOM 5052 N N . GLU A 1 633 ? -48.531 37.812 15.711 1 52.78 633 GLU A N 1
ATOM 5053 C CA . GLU A 1 633 ? -49.25 36.531 15.586 1 52.78 633 GLU A CA 1
ATOM 5054 C C . GLU A 1 633 ? -49.969 36.438 14.25 1 52.78 633 GLU A C 1
ATOM 5056 O O . GLU A 1 633 ? -51.125 36.812 14.141 1 52.78 633 GLU A O 1
ATOM 5061 N N . LYS A 1 634 ? -49.25 36.531 13.219 1 60.72 634 LYS A N 1
ATOM 5062 C CA . LYS A 1 634 ? -49.906 36.344 11.938 1 60.72 634 LYS A CA 1
ATOM 5063 C C . LYS A 1 634 ? -49.25 35.25 11.125 1 60.72 634 LYS A C 1
ATOM 5065 O O . LYS A 1 634 ? -48.188 34.75 11.508 1 60.72 634 LYS A O 1
ATOM 5070 N N . VAL A 1 635 ? -49.969 34.719 10.25 1 59.34 635 VAL A N 1
ATOM 5071 C CA . VAL A 1 635 ? -49.438 33.719 9.344 1 59.34 635 VAL A CA 1
ATOM 5072 C C . VAL A 1 635 ? -48.406 34.344 8.422 1 59.34 635 VAL A C 1
ATOM 5074 O O . VAL A 1 635 ? -48.688 35.344 7.758 1 59.34 635 VAL A O 1
ATOM 5077 N N . TYR A 1 636 ? -47.125 34.156 8.734 1 62.44 636 TYR A N 1
ATOM 5078 C CA . TYR A 1 636 ? -46.062 34.656 7.855 1 62.44 636 TYR A CA 1
ATOM 5079 C C . TYR A 1 636 ? -45.812 33.719 6.703 1 62.44 636 TYR A C 1
ATOM 5081 O O . TYR A 1 636 ? -45.781 32.5 6.891 1 62.44 636 TYR A O 1
ATOM 5089 N N . GLU A 1 637 ? -45.906 34.25 5.457 1 64 637 GLU A N 1
ATOM 5090 C CA . GLU A 1 637 ? -45.5 33.531 4.27 1 64 637 GLU A CA 1
ATOM 5091 C C . GLU A 1 637 ? -44.094 33.906 3.84 1 64 637 GLU A C 1
ATOM 5093 O O . GLU A 1 637 ? -43.812 35.062 3.512 1 64 637 GLU A O 1
ATOM 5098 N N . VAL A 1 638 ? -43.188 33.188 4.133 1 62.53 638 VAL A N 1
ATOM 5099 C CA . VAL A 1 638 ? -41.781 33.438 3.789 1 62.53 638 VAL A CA 1
ATOM 5100 C C . VAL A 1 638 ? -41.406 32.656 2.537 1 62.53 638 VAL A C 1
ATOM 5102 O O . VAL A 1 638 ? -41.469 31.438 2.525 1 62.53 638 VAL A O 1
ATOM 5105 N N . PRO A 1 639 ? -41.156 33.406 1.453 1 66.44 639 PRO A N 1
ATOM 5106 C CA . PRO A 1 639 ? -40.688 32.688 0.267 1 66.44 639 PRO A CA 1
ATOM 5107 C C . PRO A 1 639 ? -39.281 32.125 0.453 1 66.44 639 PRO A C 1
ATOM 5109 O O . PRO A 1 639 ? -38.375 32.844 0.9 1 66.44 639 PRO A O 1
ATOM 5112 N N . LEU A 1 640 ? -39.25 30.938 0.412 1 63.78 640 LEU A N 1
ATOM 5113 C CA . LEU A 1 640 ? -37.969 30.25 0.505 1 63.78 640 LEU A CA 1
ATOM 5114 C C . LEU A 1 640 ? -37.469 29.797 -0.873 1 63.78 640 LEU A C 1
ATOM 5116 O O . LEU A 1 640 ? -38.219 29.141 -1.61 1 63.78 640 LEU A O 1
ATOM 5120 N N . LYS A 1 641 ? -36.375 30.359 -1.323 1 71 641 LYS A N 1
ATOM 5121 C CA . LYS A 1 641 ? -35.75 29.906 -2.559 1 71 641 LYS A CA 1
ATOM 5122 C C . LYS A 1 641 ? -34.844 28.703 -2.303 1 71 641 LYS A C 1
ATOM 5124 O O . LYS A 1 641 ? -33.906 28.766 -1.508 1 71 641 LYS A O 1
ATOM 5129 N N . ILE A 1 642 ? -35.25 27.672 -2.859 1 67.62 642 ILE A N 1
ATOM 5130 C CA . ILE A 1 642 ? -34.469 26.453 -2.709 1 67.62 642 ILE A CA 1
ATOM 5131 C C . ILE A 1 642 ? -33.75 26.141 -4.023 1 67.62 642 ILE A C 1
ATOM 5133 O O . ILE A 1 642 ? -34.375 26.172 -5.094 1 67.62 642 ILE A O 1
ATOM 5137 N N . SER A 1 643 ? -32.5 26.047 -3.982 1 72.56 643 SER A N 1
ATOM 5138 C CA . SER A 1 643 ? -31.734 25.688 -5.176 1 72.56 643 SER A CA 1
ATOM 5139 C C . SER A 1 643 ? -31.125 24.297 -5.051 1 72.56 643 SER A C 1
ATOM 5141 O O . SER A 1 643 ? -30.812 23.844 -3.945 1 72.56 643 SER A O 1
ATOM 5143 N N . ASP A 1 644 ? -31.125 23.516 -6.266 1 67.19 644 ASP A N 1
ATOM 5144 C CA . ASP A 1 644 ? -30.484 22.203 -6.242 1 67.19 644 ASP A CA 1
ATOM 5145 C C . ASP A 1 644 ? -29.125 22.25 -6.914 1 67.19 644 ASP A C 1
ATOM 5147 O O . ASP A 1 644 ? -28.766 23.234 -7.555 1 67.19 644 ASP A O 1
ATOM 5151 N N . ASN A 1 645 ? -28.328 21.422 -6.602 1 66.25 645 ASN A N 1
ATOM 5152 C CA . ASN A 1 645 ? -26.984 21.359 -7.172 1 66.25 645 ASN A CA 1
ATOM 5153 C C . ASN A 1 645 ? -26.953 20.484 -8.43 1 66.25 645 ASN A C 1
ATOM 5155 O O . ASN A 1 645 ? -25.922 19.922 -8.766 1 66.25 645 ASN A O 1
ATOM 5159 N N . GLY A 1 646 ? -28.031 20.5 -9.07 1 66.56 646 GLY A N 1
ATOM 5160 C CA . GLY A 1 646 ? -28.047 19.688 -10.281 1 66.56 646 GLY A CA 1
ATOM 5161 C C . GLY A 1 646 ? -27.453 20.406 -11.477 1 66.56 646 GLY A C 1
ATOM 5162 O O . GLY A 1 646 ? -27.031 21.562 -11.375 1 66.56 646 GLY A O 1
ATOM 5163 N N . ARG A 1 647 ? -27.203 19.688 -12.633 1 70.81 647 ARG A N 1
ATOM 5164 C CA . ARG A 1 647 ? -26.75 20.297 -13.875 1 70.81 647 ARG A CA 1
ATOM 5165 C C . ARG A 1 647 ? -27.859 20.281 -14.93 1 70.81 647 ARG A C 1
ATOM 5167 O O . ARG A 1 647 ? -28.188 19.234 -15.469 1 70.81 647 ARG A O 1
ATOM 5174 N N . PRO A 1 648 ? -28.172 21.25 -15.133 1 69.19 648 PRO A N 1
ATOM 5175 C CA . PRO A 1 648 ? -28.062 22.656 -14.711 1 69.19 648 PRO A CA 1
ATOM 5176 C C . PRO A 1 648 ? -28.797 22.922 -13.398 1 69.19 648 PRO A C 1
ATOM 5178 O O . PRO A 1 648 ? -29.766 22.25 -13.07 1 69.19 648 PRO A O 1
ATOM 5181 N N . PRO A 1 649 ? -28.359 23.844 -12.664 1 74.19 649 PRO A N 1
ATOM 5182 C CA . PRO A 1 649 ? -29.016 24.125 -11.391 1 74.19 649 PRO A CA 1
ATOM 5183 C C . PRO A 1 649 ? -30.422 24.672 -11.562 1 74.19 649 PRO A C 1
ATOM 5185 O O . PRO A 1 649 ? -30.688 25.453 -12.492 1 74.19 649 PRO A O 1
ATOM 5188 N N . MET A 1 650 ? -31.266 24.078 -10.805 1 76.5 650 MET A N 1
ATOM 5189 C CA . MET A 1 650 ? -32.625 24.562 -10.852 1 76.5 650 MET A CA 1
ATOM 5190 C C . MET A 1 650 ? -33.031 25.203 -9.523 1 76.5 650 MET A C 1
ATOM 5192 O O . MET A 1 650 ? -32.469 24.859 -8.477 1 76.5 650 MET A O 1
ATOM 5196 N N . GLU A 1 651 ? -33.875 26.297 -9.594 1 75.56 651 GLU A N 1
ATOM 5197 C CA . GLU A 1 651 ? -34.375 27.016 -8.414 1 75.56 651 GLU A CA 1
ATOM 5198 C C . GLU A 1 651 ? -35.875 27 -8.344 1 75.56 651 GLU A C 1
ATOM 5200 O O . GLU A 1 651 ? -36.562 26.938 -9.375 1 75.56 651 GLU A O 1
ATOM 5205 N N . ALA A 1 652 ? -36.25 26.688 -7.105 1 73.25 652 ALA A N 1
ATOM 5206 C CA . ALA A 1 652 ? -37.688 26.797 -6.871 1 73.25 652 ALA A CA 1
ATOM 5207 C C . ALA A 1 652 ? -37.969 27.688 -5.672 1 73.25 652 ALA A C 1
ATOM 5209 O O . ALA A 1 652 ? -37.188 27.766 -4.738 1 73.25 652 ALA A O 1
ATOM 5210 N N . VAL A 1 653 ? -39.031 28.484 -5.746 1 70.88 653 VAL A N 1
ATOM 5211 C CA . VAL A 1 653 ? -39.5 29.344 -4.652 1 70.88 653 VAL A CA 1
ATOM 5212 C C . VAL A 1 653 ? -40.656 28.672 -3.922 1 70.88 653 VAL A C 1
ATOM 5214 O O . VAL A 1 653 ? -41.625 28.25 -4.547 1 70.88 653 VAL A O 1
ATOM 5217 N N . VAL A 1 654 ? -40.375 28.25 -2.67 1 66.62 654 VAL A N 1
ATOM 5218 C CA . VAL A 1 654 ? -41.438 27.672 -1.856 1 66.62 654 VAL A CA 1
ATOM 5219 C C . VAL A 1 654 ? -41.875 28.688 -0.809 1 66.62 654 VAL A C 1
ATOM 5221 O O . VAL A 1 654 ? -41.062 29.359 -0.186 1 66.62 654 VAL A O 1
ATOM 5224 N N . ASN A 1 655 ? -43.094 28.844 -0.625 1 63.88 655 ASN A N 1
ATOM 5225 C CA . ASN A 1 655 ? -43.656 29.734 0.388 1 63.88 655 ASN A CA 1
ATOM 5226 C C . ASN A 1 655 ? -43.906 29 1.7 1 63.88 655 ASN A C 1
ATOM 5228 O O . ASN A 1 655 ? -44.656 28.031 1.734 1 63.88 655 ASN A O 1
ATOM 5232 N N . LEU A 1 656 ? -43.125 29.219 2.711 1 62.12 656 LEU A N 1
ATOM 5233 C CA . LEU A 1 656 ? -43.344 28.688 4.051 1 62.12 656 LEU A CA 1
ATOM 5234 C C . LEU A 1 656 ? -44.406 29.5 4.793 1 62.12 656 LEU A C 1
ATOM 5236 O O . LEU A 1 656 ? -44.344 30.734 4.84 1 62.12 656 LEU A O 1
ATOM 5240 N N . LYS A 1 657 ? -45.531 28.734 5.238 1 60.81 657 LYS A N 1
ATOM 5241 C CA . LYS A 1 657 ? -46.562 29.359 6.07 1 60.81 657 LYS A CA 1
ATOM 5242 C C . LYS A 1 657 ? -46.406 28.922 7.527 1 60.81 657 LYS A C 1
ATOM 5244 O O . LYS A 1 657 ? -46.219 27.734 7.812 1 60.81 657 LYS A O 1
ATOM 5249 N N . GLY A 1 658 ? -45.938 29.531 8.516 1 57.78 658 GLY A N 1
ATOM 5250 C CA . GLY A 1 658 ? -45.875 29.188 9.93 1 57.78 658 GLY A CA 1
ATOM 5251 C C . GLY A 1 658 ? -46.656 30.156 10.797 1 57.78 658 GLY A C 1
ATOM 5252 O O . GLY A 1 658 ? -46.906 31.297 10.406 1 57.78 658 GLY A O 1
ATOM 5253 N N . ILE A 1 659 ? -47.406 29.422 11.844 1 49.84 659 ILE A N 1
ATOM 5254 C CA . ILE A 1 659 ? -48.094 30.172 12.875 1 49.84 659 ILE A CA 1
ATOM 5255 C C . ILE A 1 659 ? -47.188 30.359 14.086 1 49.84 659 ILE A C 1
ATOM 5257 O O . ILE A 1 659 ? -46.5 29.438 14.523 1 49.84 659 ILE A O 1
ATOM 5261 N N . ILE A 1 660 ? -46.719 31.422 14.383 1 44.97 660 ILE A N 1
ATOM 5262 C CA . ILE A 1 660 ? -46.062 31.688 15.656 1 44.97 660 ILE A CA 1
ATOM 5263 C C . ILE A 1 660 ? -47.062 31.609 16.797 1 44.97 660 ILE A C 1
ATOM 5265 O O . ILE A 1 660 ? -48.031 32.375 16.812 1 44.97 660 ILE A O 1
ATOM 5269 N N . LEU A 1 661 ? -47.312 30.312 17.406 1 39.81 661 LEU A N 1
ATOM 5270 C CA . LEU A 1 661 ? -48.188 30.188 18.547 1 39.81 661 LEU A CA 1
ATOM 5271 C C . LEU A 1 661 ? -47.656 30.938 19.766 1 39.81 661 LEU A C 1
ATOM 5273 O O . LEU A 1 661 ? -46.438 31.109 19.891 1 39.81 661 LEU A O 1
ATOM 5277 N N . GLY A 1 662 ? -48.375 31.562 20.578 1 37.34 662 GLY A N 1
ATOM 5278 C CA . GLY A 1 662 ? -48.25 32.375 21.781 1 37.34 662 GLY A CA 1
ATOM 5279 C C . GLY A 1 662 ? -47.406 31.688 22.859 1 37.34 662 GLY A C 1
ATOM 5280 O O . GLY A 1 662 ? -47 32.312 23.828 1 37.34 662 GLY A O 1
ATOM 5281 N N . LEU A 1 663 ? -47.469 30.281 23.094 1 36.91 663 LEU A N 1
ATOM 5282 C CA . LEU A 1 663 ? -46.906 29.719 24.312 1 36.91 663 LEU A CA 1
ATOM 5283 C C . LEU A 1 663 ? -45.406 29.906 24.359 1 36.91 663 LEU A C 1
ATOM 5285 O O . LEU A 1 663 ? -44.781 29.859 25.438 1 36.91 663 LEU A O 1
ATOM 5289 N N . VAL A 1 664 ? -44.719 29.969 23.438 1 35.97 664 VAL A N 1
ATOM 5290 C CA . VAL A 1 664 ? -43.25 30.125 23.453 1 35.97 664 VAL A CA 1
ATOM 5291 C C . VAL A 1 664 ? -42.906 31.484 24.062 1 35.97 664 VAL A C 1
ATOM 5293 O O . VAL A 1 664 ? -41.844 31.641 24.656 1 35.97 664 VAL A O 1
ATOM 5296 N N . PHE A 1 665 ? -43.75 32.375 24.016 1 34.59 665 PHE A N 1
ATOM 5297 C CA . PHE A 1 665 ? -43.469 33.688 24.625 1 34.59 665 PHE A CA 1
ATOM 5298 C C . PHE A 1 665 ? -43.594 33.594 26.156 1 34.59 665 PHE A C 1
ATOM 5300 O O . PHE A 1 665 ? -42.969 34.375 26.875 1 34.59 665 PHE A O 1
ATOM 5307 N N . PHE A 1 666 ? -44.406 32.688 26.75 1 34.91 666 PHE A N 1
ATOM 5308 C CA . PHE A 1 666 ? -44.562 32.625 28.203 1 34.91 666 PHE A CA 1
ATOM 5309 C C . PHE A 1 666 ? -43.312 31.984 28.828 1 34.91 666 PHE A C 1
ATOM 5311 O O . PHE A 1 666 ? -42.875 32.406 29.906 1 34.91 666 PHE A O 1
ATOM 5318 N N . HIS A 1 667 ? -42.75 30.891 28.312 1 34.12 667 HIS A N 1
ATOM 5319 C CA . HIS A 1 667 ? -41.594 30.328 29.016 1 34.12 667 HIS A CA 1
ATOM 5320 C C . HIS A 1 667 ? -40.375 31.25 28.875 1 34.12 667 HIS A C 1
ATOM 5322 O O . HIS A 1 667 ? -39.406 31.109 29.641 1 34.12 667 HIS A O 1
ATOM 5328 N N . LEU A 1 668 ? -40.25 32.031 27.938 1 31.36 668 LEU A N 1
ATOM 5329 C CA . LEU A 1 668 ? -39.188 33 27.969 1 31.36 668 LEU A CA 1
ATOM 5330 C C . LEU A 1 668 ? -39.406 34 29.094 1 31.36 668 LEU A C 1
ATOM 5332 O O . LEU A 1 668 ? -38.438 34.469 29.703 1 31.36 668 LEU A O 1
ATOM 5336 N N . ASP A 1 669 ? -40.562 34.25 29.438 1 33.31 669 ASP A N 1
ATOM 5337 C CA . ASP A 1 669 ? -40.75 35.156 30.562 1 33.31 669 ASP A CA 1
ATOM 5338 C C . ASP A 1 669 ? -40.5 34.469 31.891 1 33.31 669 ASP A C 1
ATOM 5340 O O . ASP A 1 669 ? -40.062 35.094 32.844 1 33.31 669 ASP A O 1
ATOM 5344 N N . ARG A 1 670 ? -40.875 33.125 32.062 1 34.94 670 ARG A N 1
ATOM 5345 C CA . ARG A 1 670 ? -40.562 32.531 33.344 1 34.94 670 ARG A CA 1
ATOM 5346 C C . ARG A 1 670 ? -39.062 32.312 33.531 1 34.94 670 ARG A C 1
ATOM 5348 O O . ARG A 1 670 ? -38.562 32.156 34.656 1 34.94 670 ARG A O 1
ATOM 5355 N N . LYS A 1 671 ? -38.375 31.828 32.531 1 33.5 671 LYS A N 1
ATOM 5356 C CA . LYS A 1 671 ? -36.938 31.656 32.781 1 33.5 671 LYS A CA 1
ATOM 5357 C C . LYS A 1 671 ? -36.281 32.969 33.156 1 33.5 671 LYS A C 1
ATOM 5359 O O . LYS A 1 671 ? -35.219 33 33.75 1 33.5 671 LYS A O 1
ATOM 5364 N N . LYS A 1 672 ? -36.781 34.094 32.781 1 35.12 672 LYS A N 1
ATOM 5365 C CA . LYS A 1 672 ? -36.219 35.281 33.406 1 35.12 672 LYS A CA 1
ATOM 5366 C C . LYS A 1 672 ? -36.438 35.281 34.906 1 35.12 672 LYS A C 1
ATOM 5368 O O . LYS A 1 672 ? -35.562 35.75 35.656 1 35.12 672 LYS A O 1
ATOM 5373 N N . LYS A 1 673 ? -37.625 34.906 35.312 1 36.84 673 LYS A N 1
ATOM 5374 C CA . LYS A 1 673 ? -37.781 35.062 36.75 1 36.84 673 LYS A CA 1
ATOM 5375 C C . LYS A 1 673 ? -36.969 34.031 37.5 1 36.84 673 LYS A C 1
ATOM 5377 O O . LYS A 1 673 ? -36.406 34.312 38.562 1 36.84 673 LYS A O 1
ATOM 5382 N N . ASN A 1 674 ? -37.031 32.781 37.125 1 33.81 674 ASN A N 1
ATOM 5383 C CA . ASN A 1 674 ? -36.375 31.812 38 1 33.81 674 ASN A CA 1
ATOM 5384 C C . ASN A 1 674 ? -34.875 31.766 37.75 1 33.81 674 ASN A C 1
ATOM 5386 O O . ASN A 1 674 ? -34.188 30.906 38.312 1 33.81 674 ASN A O 1
ATOM 5390 N N . GLU A 1 675 ? -34.25 32.25 36.594 1 32.75 675 GLU A N 1
ATOM 5391 C CA . GLU A 1 675 ? -32.812 32.281 36.5 1 32.75 675 GLU A CA 1
ATOM 5392 C C . GLU A 1 675 ? -32.219 33.156 37.594 1 32.75 675 GLU A C 1
ATOM 5394 O O . GLU A 1 675 ? -31 33.438 37.594 1 32.75 675 GLU A O 1
ATOM 5399 N N . GLN A 1 676 ? -32.906 33.688 38.469 1 31.53 676 GLN A N 1
ATOM 5400 C CA . GLN A 1 676 ? -32.188 34.25 39.625 1 31.53 676 GLN A CA 1
ATOM 5401 C C . GLN A 1 676 ? -31.297 33.188 40.281 1 31.53 676 GLN A C 1
ATOM 5403 O O . GLN A 1 676 ? -30.203 33.5 40.75 1 31.53 676 GLN A O 1
ATOM 5408 N N . ASN A 1 677 ? -31.797 32.062 40.812 1 29.88 677 ASN A N 1
ATOM 5409 C CA . ASN A 1 677 ? -30.953 31.312 41.719 1 29.88 677 ASN A CA 1
ATOM 5410 C C . ASN A 1 677 ? -30 30.375 40.969 1 29.88 677 ASN A C 1
ATOM 5412 O O . ASN A 1 677 ? -29.312 29.562 41.594 1 29.88 677 ASN A O 1
ATOM 5416 N N . ILE A 1 678 ? -30.297 29.875 39.719 1 27.58 678 ILE A N 1
ATOM 5417 C CA . ILE A 1 678 ? -29.516 28.703 39.344 1 27.58 678 ILE A CA 1
ATOM 5418 C C . ILE A 1 678 ? -28.156 29.125 38.812 1 27.58 678 ILE A C 1
ATOM 5420 O O . ILE A 1 678 ? -28.047 30.094 38.062 1 27.58 678 ILE A O 1
ATOM 5424 N N . THR A 1 679 ? -27.094 28.5 39.344 1 28.94 679 THR A N 1
ATOM 5425 C CA . THR A 1 679 ? -25.656 28.672 39.188 1 28.94 679 THR A CA 1
ATOM 5426 C C . THR A 1 679 ? -25.25 28.484 37.719 1 28.94 679 THR A C 1
ATOM 5428 O O . THR A 1 679 ? -25.75 27.578 37.031 1 28.94 679 THR A O 1
ATOM 5431 N N . PRO A 1 680 ? -24.641 29.484 36.938 1 26.05 680 PRO A N 1
ATOM 5432 C CA . PRO A 1 680 ? -24.328 29.688 35.531 1 26.05 680 PRO A CA 1
ATOM 5433 C C . PRO A 1 680 ? -23.562 28.5 34.938 1 26.05 680 PRO A C 1
ATOM 5435 O O . PRO A 1 680 ? -22.484 28.156 35.406 1 26.05 680 PRO A O 1
ATOM 5438 N N . ILE A 1 681 ? -24.25 27.359 34.562 1 24.92 681 ILE A N 1
ATOM 5439 C CA . ILE A 1 681 ? -23.578 26.172 34.031 1 24.92 681 ILE A CA 1
ATOM 5440 C C . ILE A 1 681 ? -22.859 26.531 32.75 1 24.92 681 ILE A C 1
ATOM 5442 O O . ILE A 1 681 ? -23.438 27.156 31.859 1 24.92 681 ILE A O 1
ATOM 5446 N N . ALA A 1 682 ? -21.453 26.312 32.594 1 25.91 682 ALA A N 1
ATOM 5447 C CA . ALA A 1 682 ? -20.406 26.594 31.625 1 25.91 682 ALA A CA 1
ATOM 5448 C C . ALA A 1 682 ? -20.719 25.891 30.297 1 25.91 682 ALA A C 1
ATOM 5450 O O . ALA A 1 682 ? -20.875 24.672 30.25 1 25.91 682 ALA A O 1
ATOM 5451 N N . ILE A 1 683 ? -21.344 26.5 29.359 1 24.5 683 ILE A N 1
ATOM 5452 C CA . ILE A 1 683 ? -21.781 26.078 28.047 1 24.5 683 ILE A CA 1
ATOM 5453 C C . ILE A 1 683 ? -20.578 25.641 27.219 1 24.5 683 ILE A C 1
ATOM 5455 O O . ILE A 1 683 ? -19.594 26.375 27.109 1 24.5 683 ILE A O 1
ATOM 5459 N N . ARG A 1 684 ? -20.469 24.312 26.812 1 26.09 684 ARG A N 1
ATOM 5460 C CA . ARG A 1 684 ? -19.438 23.547 26.125 1 26.09 684 ARG A CA 1
ATOM 5461 C C . ARG A 1 684 ? -19.219 24.047 24.703 1 26.09 684 ARG A C 1
ATOM 5463 O O . ARG A 1 684 ? -20.188 24.219 23.953 1 26.09 684 ARG A O 1
ATOM 5470 N N . SER A 1 685 ? -18.094 24.828 24.297 1 22.23 685 SER A N 1
ATOM 5471 C CA . SER A 1 685 ? -17.594 25.578 23.156 1 22.23 685 SER A CA 1
ATOM 5472 C C . SER A 1 685 ? -17.469 24.688 21.922 1 22.23 685 SER A C 1
ATOM 5474 O O . SER A 1 685 ? -17.031 25.141 20.859 1 22.23 685 SER A O 1
ATOM 5476 N N . SER A 1 686 ? -17.609 23.422 21.906 1 24.14 686 SER A N 1
ATOM 5477 C CA . SER A 1 686 ? -17.109 22.578 20.812 1 24.14 686 SER A CA 1
ATOM 5478 C C . SER A 1 686 ? -17.891 22.812 19.531 1 24.14 686 SER A C 1
ATOM 5480 O O . SER A 1 686 ? -17.531 22.281 18.484 1 24.14 686 SER A O 1
ATOM 5482 N N . GLU A 1 687 ? -19.016 23.281 19.516 1 23.83 687 GLU A N 1
ATOM 5483 C CA . GLU A 1 687 ? -19.891 23.109 18.359 1 23.83 687 GLU A CA 1
ATOM 5484 C C . GLU A 1 687 ? -19.484 24.047 17.219 1 23.83 687 GLU A C 1
ATOM 5486 O O . GLU A 1 687 ? -20.062 24.016 16.141 1 23.83 687 GLU A O 1
ATOM 5491 N N . LEU A 1 688 ? -18.656 25.094 17.438 1 23.39 688 LEU A N 1
ATOM 5492 C CA . LEU A 1 688 ? -18.641 26.125 16.406 1 23.39 688 LEU A CA 1
ATOM 5493 C C . LEU A 1 688 ? -17.734 25.734 15.25 1 23.39 688 LEU A C 1
ATOM 5495 O O . LEU A 1 688 ? -17.453 26.531 14.367 1 23.39 688 LEU A O 1
ATOM 5499 N N . ASP A 1 689 ? -17.141 24.516 15.242 1 22.94 689 ASP A N 1
ATOM 5500 C CA . ASP A 1 689 ? -16.094 24.375 14.242 1 22.94 689 ASP A CA 1
ATOM 5501 C C . ASP A 1 689 ? -16.688 24.344 12.828 1 22.94 689 ASP A C 1
ATOM 5503 O O . ASP A 1 689 ? -15.961 24.5 11.844 1 22.94 689 ASP A O 1
ATOM 5507 N N . THR A 1 690 ? -17.781 23.797 12.664 1 22.39 690 THR A N 1
ATOM 5508 C CA . THR A 1 690 ? -18.031 23.391 11.289 1 22.39 690 THR A CA 1
ATOM 5509 C C . THR A 1 690 ? -18.281 24.609 10.398 1 22.39 690 THR A C 1
ATOM 5511 O O . THR A 1 690 ? -18.625 24.484 9.227 1 22.39 690 THR A O 1
ATOM 5514 N N . LEU A 1 691 ? -18.375 25.828 10.922 1 20.33 691 LEU A N 1
ATOM 5515 C CA . LEU A 1 691 ? -18.906 26.844 10.008 1 20.33 691 LEU A CA 1
ATOM 5516 C C . LEU A 1 691 ? -17.828 27.312 9.039 1 20.33 691 LEU A C 1
ATOM 5518 O O . LEU A 1 691 ? -18.094 28.125 8.148 1 20.33 691 LEU A O 1
ATOM 5522 N N . THR A 1 692 ? -16.547 26.797 9.133 1 20.17 692 THR A N 1
ATOM 5523 C CA . THR A 1 692 ? -15.859 27.391 7.992 1 20.17 692 THR A CA 1
ATOM 5524 C C . THR A 1 692 ? -16.297 26.719 6.695 1 20.17 692 THR A C 1
ATOM 5526 O O . THR A 1 692 ? -16.516 25.5 6.66 1 20.17 692 THR A O 1
ATOM 5529 N N . PHE B 1 1 ? 26.469 -77.062 -34.344 1 78.31 1 PHE B N 1
ATOM 5530 C CA . PHE B 1 1 ? 27.812 -77.438 -34.75 1 78.31 1 PHE B CA 1
ATOM 5531 C C . PHE B 1 1 ? 27.812 -78.75 -35.562 1 78.31 1 PHE B C 1
ATOM 5533 O O . PHE B 1 1 ? 27.062 -79.688 -35.25 1 78.31 1 PHE B O 1
ATOM 5540 N N . THR B 1 2 ? 28.391 -78.688 -36.656 1 78.38 2 THR B N 1
ATOM 5541 C CA . THR B 1 2 ? 28.453 -79.875 -37.531 1 78.38 2 THR B CA 1
ATOM 5542 C C . THR B 1 2 ? 29.672 -80.75 -37.188 1 78.38 2 THR B C 1
ATOM 5544 O O . THR B 1 2 ? 30.781 -80.188 -37.125 1 78.38 2 THR B O 1
ATOM 5547 N N . LEU B 1 3 ? 29.375 -82 -36.906 1 78.12 3 LEU B N 1
ATOM 5548 C CA . LEU B 1 3 ? 30.406 -83 -36.5 1 78.12 3 LEU B CA 1
ATOM 5549 C C . LEU B 1 3 ? 30.984 -83.688 -37.688 1 78.12 3 LEU B C 1
ATOM 5551 O O . LEU B 1 3 ? 30.25 -84.125 -38.594 1 78.12 3 LEU B O 1
ATOM 5555 N N . LYS B 1 4 ? 32.312 -83.562 -38.062 1 81.75 4 LYS B N 1
ATOM 5556 C CA . LYS B 1 4 ? 33 -84.375 -39.094 1 81.75 4 LYS B CA 1
ATOM 5557 C C . LYS B 1 4 ? 33.781 -85.5 -38.5 1 81.75 4 LYS B C 1
ATOM 5559 O O . LYS B 1 4 ? 34.438 -85.312 -37.438 1 81.75 4 LYS B O 1
ATOM 5564 N N . PRO B 1 5 ? 33.719 -86.688 -39.125 1 80.31 5 PRO B N 1
ATOM 5565 C CA . PRO B 1 5 ? 34.562 -87.812 -38.625 1 80.31 5 PRO B CA 1
ATOM 5566 C C . PRO B 1 5 ? 36.031 -87.375 -38.5 1 80.31 5 PRO B C 1
ATOM 5568 O O . PRO B 1 5 ? 36.531 -86.625 -39.344 1 80.31 5 PRO B O 1
ATOM 5571 N N . PRO B 1 6 ? 36.562 -87.812 -37.312 1 82.75 6 PRO B N 1
ATOM 5572 C CA . PRO B 1 6 ? 36.25 -88.875 -36.312 1 82.75 6 PRO B CA 1
ATOM 5573 C C . PRO B 1 6 ? 35.5 -88.312 -35.094 1 82.75 6 PRO B C 1
ATOM 5575 O O . PRO B 1 6 ? 35.406 -89 -34.062 1 82.75 6 PRO B O 1
ATOM 5578 N N . THR B 1 7 ? 34.969 -87.062 -35.125 1 83.25 7 THR B N 1
ATOM 5579 C CA . THR B 1 7 ? 34.219 -86.562 -34 1 83.25 7 THR B CA 1
ATOM 5580 C C . THR B 1 7 ? 32.844 -87.125 -33.938 1 83.25 7 THR B C 1
ATOM 5582 O O . THR B 1 7 ? 32.062 -87.062 -34.906 1 83.25 7 THR B O 1
ATOM 5585 N N . TYR B 1 8 ? 32.5 -87.938 -32.906 1 87.19 8 TYR B N 1
ATOM 5586 C CA . TYR B 1 8 ? 31.219 -88.625 -32.75 1 87.19 8 TYR B CA 1
ATOM 5587 C C . TYR B 1 8 ? 30.297 -87.812 -31.797 1 87.19 8 TYR B C 1
ATOM 5589 O O . TYR B 1 8 ? 29.078 -87.875 -31.953 1 87.19 8 TYR B O 1
ATOM 5597 N N . SER B 1 9 ? 30.891 -87.25 -30.812 1 89.19 9 SER B N 1
ATOM 5598 C CA . SER B 1 9 ? 30.094 -86.5 -29.859 1 89.19 9 SER B CA 1
ATOM 5599 C C . SER B 1 9 ? 30.812 -85.25 -29.422 1 89.19 9 SER B C 1
ATOM 5601 O O . SER B 1 9 ? 32.031 -85.125 -29.594 1 89.19 9 SER B O 1
ATOM 5603 N N . VAL B 1 10 ? 30 -84.125 -29.062 1 88.81 10 VAL B N 1
ATOM 5604 C CA . VAL B 1 10 ? 30.578 -82.875 -28.594 1 88.81 10 VAL B CA 1
ATOM 5605 C C . VAL B 1 10 ? 30.359 -82.75 -27.094 1 88.81 10 VAL B C 1
ATOM 5607 O O . VAL B 1 10 ? 29.344 -83.188 -26.562 1 88.81 10 VAL B O 1
ATOM 5610 N N . HIS B 1 11 ? 31.391 -82.312 -26.406 1 88.12 11 HIS B N 1
ATOM 5611 C CA . HIS B 1 11 ? 31.344 -82.062 -24.969 1 88.12 11 HIS B CA 1
ATOM 5612 C C . HIS B 1 11 ? 31.641 -80.625 -24.672 1 88.12 11 HIS B C 1
ATOM 5614 O O . HIS B 1 11 ? 32.594 -80.062 -25.203 1 88.12 11 HIS B O 1
ATOM 5620 N N . LEU B 1 12 ? 30.625 -80 -23.875 1 88.12 12 LEU B N 1
ATOM 5621 C CA . LEU B 1 12 ? 30.766 -78.562 -23.484 1 88.12 12 LEU B CA 1
ATOM 5622 C C . LEU B 1 12 ? 31.453 -78.438 -22.125 1 88.12 12 LEU B C 1
ATOM 5624 O O . LEU B 1 12 ? 31.062 -79.125 -21.156 1 88.12 12 LEU B O 1
ATOM 5628 N N . ILE B 1 13 ? 32.719 -77.688 -22.031 1 85.44 13 ILE B N 1
ATOM 5629 C CA . ILE B 1 13 ? 33.438 -77.375 -20.797 1 85.44 13 ILE B CA 1
ATOM 5630 C C . ILE B 1 13 ? 33.5 -75.875 -20.578 1 85.44 13 ILE B C 1
ATOM 5632 O O . ILE B 1 13 ? 33.406 -75.125 -21.531 1 85.44 13 ILE B O 1
ATOM 5636 N N . GLY B 1 14 ? 33.406 -75.5 -19.391 1 84.44 14 GLY B N 1
ATOM 5637 C CA . GLY B 1 14 ? 33.531 -74.062 -19.078 1 84.44 14 GLY B CA 1
ATOM 5638 C C . GLY B 1 14 ? 32.438 -73.625 -18.094 1 84.44 14 GLY B C 1
ATOM 5639 O O . GLY B 1 14 ? 31.969 -74.375 -17.281 1 84.44 14 GLY B O 1
ATOM 5640 N N . GLU B 1 15 ? 32.094 -72.25 -18.234 1 86 15 GLU B N 1
ATOM 5641 C CA . GLU B 1 15 ? 31.156 -71.625 -17.297 1 86 15 GLU B CA 1
ATOM 5642 C C . GLU B 1 15 ? 29.703 -71.812 -17.75 1 86 15 GLU B C 1
ATOM 5644 O O . GLU B 1 15 ? 29.125 -70.875 -18.312 1 86 15 GLU B O 1
ATOM 5649 N N . THR B 1 16 ? 29.141 -72.875 -17.609 1 84.56 16 THR B N 1
ATOM 5650 C CA . THR B 1 16 ? 27.781 -73.188 -18.062 1 84.56 16 THR B CA 1
ATOM 5651 C C . THR B 1 16 ? 26.766 -72.75 -17.031 1 84.56 16 THR B C 1
ATOM 5653 O O . THR B 1 16 ? 25.609 -72.438 -17.359 1 84.56 16 THR B O 1
ATOM 5656 N N . ASP B 1 17 ? 27.094 -72.438 -15.766 1 82.12 17 ASP B N 1
ATOM 5657 C CA . ASP B 1 17 ? 26.25 -72.125 -14.633 1 82.12 17 ASP B CA 1
ATOM 5658 C C . ASP B 1 17 ? 24.938 -72.875 -14.656 1 82.12 17 ASP B C 1
ATOM 5660 O O . ASP B 1 17 ? 23.891 -72.375 -14.258 1 82.12 17 ASP B O 1
ATOM 5664 N N . HIS B 1 18 ? 24.953 -74.125 -15.297 1 83.44 18 HIS B N 1
ATOM 5665 C CA . HIS B 1 18 ? 23.812 -75 -15.445 1 83.44 18 HIS B CA 1
ATOM 5666 C C . HIS B 1 18 ? 22.688 -74.375 -16.25 1 83.44 18 HIS B C 1
ATOM 5668 O O . HIS B 1 18 ? 21.516 -74.688 -16.062 1 83.44 18 HIS B O 1
ATOM 5674 N N . LEU B 1 19 ? 23 -73.312 -17.094 1 87.25 19 LEU B N 1
ATOM 5675 C CA . LEU B 1 19 ? 22.016 -72.625 -17.906 1 87.25 19 LEU B CA 1
ATOM 5676 C C . LEU B 1 19 ? 22.188 -72.938 -19.391 1 87.25 19 LEU B C 1
ATOM 5678 O O . LEU B 1 19 ? 21.25 -72.812 -20.172 1 87.25 19 LEU B O 1
ATOM 5682 N N . ILE B 1 20 ? 23.453 -73.375 -19.719 1 88.5 20 ILE B N 1
ATOM 5683 C CA . ILE B 1 20 ? 23.766 -73.625 -21.125 1 88.5 20 ILE B CA 1
ATOM 5684 C C . ILE B 1 20 ? 24.141 -75.125 -21.312 1 88.5 20 ILE B C 1
ATOM 5686 O O . ILE B 1 20 ? 24.969 -75.625 -20.578 1 88.5 20 ILE B O 1
ATOM 5690 N N . GLU B 1 21 ? 23.391 -75.75 -22.25 1 87.12 21 GLU B N 1
ATOM 5691 C CA . GLU B 1 21 ? 23.641 -77.125 -22.516 1 87.12 21 GLU B CA 1
ATOM 5692 C C . GLU B 1 21 ? 23.766 -77.375 -24.016 1 87.12 21 GLU B C 1
ATOM 5694 O O . GLU B 1 21 ? 23.328 -76.562 -24.828 1 87.12 21 GLU B O 1
ATOM 5699 N N . ILE B 1 22 ? 24.484 -78.438 -24.328 1 87.12 22 ILE B N 1
ATOM 5700 C CA . ILE B 1 22 ? 24.625 -78.812 -25.719 1 87.12 22 ILE B CA 1
ATOM 5701 C C . ILE B 1 22 ? 24.172 -80.25 -25.906 1 87.12 22 ILE B C 1
ATOM 5703 O O . ILE B 1 22 ? 24.375 -81.062 -25.047 1 87.12 22 ILE B O 1
ATOM 5707 N N . THR B 1 23 ? 23.5 -80.375 -26.984 1 87.25 23 THR B N 1
ATOM 5708 C CA . THR B 1 23 ? 23.156 -81.75 -27.328 1 87.25 23 THR B CA 1
ATOM 5709 C C . THR B 1 23 ? 24.359 -82.5 -27.891 1 87.25 23 THR B C 1
ATOM 5711 O O . THR B 1 23 ? 24.891 -82.125 -28.938 1 87.25 23 THR B O 1
ATOM 5714 N N . PRO B 1 24 ? 24.844 -83.5 -27.25 1 84.62 24 PRO B N 1
ATOM 5715 C CA . PRO B 1 24 ? 26.094 -84.188 -27.609 1 84.62 24 PRO B CA 1
ATOM 5716 C C . PRO B 1 24 ? 26.109 -84.75 -29.031 1 84.62 24 PRO B C 1
ATOM 5718 O O . PRO B 1 24 ? 27.141 -84.688 -29.703 1 84.62 24 PRO B O 1
ATOM 5721 N N . LYS B 1 25 ? 24.969 -85.125 -29.578 1 86.12 25 LYS B N 1
ATOM 5722 C CA . LYS B 1 25 ? 24.953 -85.812 -30.875 1 86.12 25 LYS B CA 1
ATOM 5723 C C . LYS B 1 25 ? 24.656 -84.812 -32 1 86.12 25 LYS B C 1
ATOM 5725 O O . LYS B 1 25 ? 25.188 -84.938 -33.094 1 86.12 25 LYS B O 1
ATOM 5730 N N . ASP B 1 26 ? 23.875 -83.812 -31.719 1 83.69 26 ASP B N 1
ATOM 5731 C CA . ASP B 1 26 ? 23.438 -82.875 -32.781 1 83.69 26 ASP B CA 1
ATOM 5732 C C . ASP B 1 26 ? 24.203 -81.562 -32.719 1 83.69 26 ASP B C 1
ATOM 5734 O O . ASP B 1 26 ? 24.203 -80.812 -33.688 1 83.69 26 ASP B O 1
ATOM 5738 N N . GLY B 1 27 ? 25.016 -81.375 -31.672 1 83.5 27 GLY B N 1
ATOM 5739 C CA . GLY B 1 27 ? 25.812 -80.188 -31.547 1 83.5 27 GLY B CA 1
ATOM 5740 C C . GLY B 1 27 ? 25 -78.938 -31.406 1 83.5 27 GLY B C 1
ATOM 5741 O O . GLY B 1 27 ? 25.406 -77.875 -31.844 1 83.5 27 GLY B O 1
ATOM 5742 N N . ILE B 1 28 ? 23.688 -79 -30.875 1 88.38 28 ILE B N 1
ATOM 5743 C CA . ILE B 1 28 ? 22.844 -77.812 -30.719 1 88.38 28 ILE B CA 1
ATOM 5744 C C . ILE B 1 28 ? 22.984 -77.25 -29.312 1 88.38 28 ILE B C 1
ATOM 5746 O O . ILE B 1 28 ? 22.859 -78 -28.328 1 88.38 28 ILE B O 1
ATOM 5750 N N . LEU B 1 29 ? 23.422 -75.938 -29.344 1 87.75 29 LEU B N 1
ATOM 5751 C CA . LEU B 1 29 ? 23.547 -75.188 -28.078 1 87.75 29 LEU B CA 1
ATOM 5752 C C . LEU B 1 29 ? 22.188 -74.688 -27.656 1 87.75 29 LEU B C 1
ATOM 5754 O O . LEU B 1 29 ? 21.5 -74 -28.438 1 87.75 29 LEU B O 1
ATOM 5758 N N . PHE B 1 30 ? 21.75 -75 -26.5 1 87.12 30 PHE B N 1
ATOM 5759 C CA . PHE B 1 30 ? 20.484 -74.438 -26.047 1 87.12 30 PHE B CA 1
ATOM 5760 C C . PHE B 1 30 ? 20.625 -73.875 -24.656 1 87.12 30 PHE B C 1
ATOM 5762 O O . PHE B 1 30 ? 21.5 -74.25 -23.875 1 87.12 30 PHE B O 1
ATOM 5769 N N . VAL B 1 31 ? 19.812 -72.75 -24.297 1 86.69 31 VAL B N 1
ATOM 5770 C CA . VAL B 1 31 ? 19.797 -72 -23.016 1 86.69 31 VAL B CA 1
ATOM 5771 C C . VAL B 1 31 ? 18.547 -72.438 -22.234 1 86.69 31 VAL B C 1
ATOM 5773 O O . VAL B 1 31 ? 17.438 -72.312 -22.734 1 86.69 31 VAL B O 1
ATOM 5776 N N . ASN B 1 32 ? 18.719 -73.125 -21.047 1 80.75 32 ASN B N 1
ATOM 5777 C CA . ASN B 1 32 ? 17.594 -73.625 -20.25 1 80.75 32 ASN B CA 1
ATOM 5778 C C . ASN B 1 32 ? 17.172 -72.625 -19.188 1 80.75 32 ASN B C 1
ATOM 5780 O O . ASN B 1 32 ? 16.328 -72.875 -18.344 1 80.75 32 ASN B O 1
ATOM 5784 N N . GLY B 1 33 ? 17.438 -71.312 -19.281 1 76.19 33 GLY B N 1
ATOM 5785 C CA . GLY B 1 33 ? 17.047 -70.312 -18.297 1 76.19 33 GLY B CA 1
ATOM 5786 C C . GLY B 1 33 ? 17.25 -68.938 -18.766 1 76.19 33 GLY B C 1
ATOM 5787 O O . GLY B 1 33 ? 17.641 -68.688 -19.906 1 76.19 33 GLY B O 1
ATOM 5788 N N . LEU B 1 34 ? 16.828 -68 -17.797 1 78.06 34 LEU B N 1
ATOM 5789 C CA . LEU B 1 34 ? 16.984 -66.562 -18.109 1 78.06 34 LEU B CA 1
ATOM 5790 C C . LEU B 1 34 ? 18.391 -66.125 -17.797 1 78.06 34 LEU B C 1
ATOM 5792 O O . LEU B 1 34 ? 18.969 -66.438 -16.766 1 78.06 34 LEU B O 1
ATOM 5796 N N . LEU B 1 35 ? 19.031 -65.5 -18.75 1 84.69 35 LEU B N 1
ATOM 5797 C CA . LEU B 1 35 ? 20.344 -64.875 -18.531 1 84.69 35 LEU B CA 1
ATOM 5798 C C . LEU B 1 35 ? 20.219 -63.5 -17.953 1 84.69 35 LEU B C 1
ATOM 5800 O O . LEU B 1 35 ? 19.297 -62.75 -18.328 1 84.69 35 LEU B O 1
ATOM 5804 N N . ASP B 1 36 ? 20.891 -63.219 -16.922 1 85 36 ASP B N 1
ATOM 5805 C CA . ASP B 1 36 ? 20.859 -61.906 -16.25 1 85 36 ASP B CA 1
ATOM 5806 C C . ASP B 1 36 ? 22.203 -61.188 -16.391 1 85 36 ASP B C 1
ATOM 5808 O O . ASP B 1 36 ? 23.219 -61.656 -15.883 1 85 36 ASP B O 1
ATOM 5812 N N . TRP B 1 37 ? 22.188 -60.125 -17.125 1 88.75 37 TRP B N 1
ATOM 5813 C CA . TRP B 1 37 ? 23.391 -59.375 -17.375 1 88.75 37 TRP B CA 1
ATOM 5814 C C . TRP B 1 37 ? 24.031 -58.906 -16.062 1 88.75 37 TRP B C 1
ATOM 5816 O O . TRP B 1 37 ? 25.266 -58.906 -15.938 1 88.75 37 TRP B O 1
ATOM 5826 N N . GLU B 1 38 ? 23.266 -58.562 -15.07 1 88.19 38 GLU B N 1
ATOM 5827 C CA . GLU B 1 38 ? 23.75 -58 -13.805 1 88.19 38 GLU B CA 1
ATOM 5828 C C . GLU B 1 38 ? 24.531 -59.062 -13.023 1 88.19 38 GLU B C 1
ATOM 5830 O O . GLU B 1 38 ? 25.453 -58.719 -12.273 1 88.19 38 GLU B O 1
ATOM 5835 N N . ASN B 1 39 ? 24.141 -60.344 -13.156 1 87.38 39 ASN B N 1
ATOM 5836 C CA . ASN B 1 39 ? 24.844 -61.406 -12.469 1 87.38 39 ASN B CA 1
ATOM 5837 C C . ASN B 1 39 ? 26.109 -61.844 -13.219 1 87.38 39 ASN B C 1
ATOM 5839 O O . ASN B 1 39 ? 27.172 -62 -12.617 1 87.38 39 ASN B O 1
ATOM 5843 N N . LYS B 1 40 ? 25.922 -62.125 -14.578 1 88.06 40 LYS B N 1
ATOM 5844 C CA . LYS B 1 40 ? 27.047 -62.5 -15.406 1 88.06 40 LYS B CA 1
ATOM 5845 C C . LYS B 1 40 ? 26.906 -61.969 -16.828 1 88.06 40 LYS B C 1
ATOM 5847 O O . LYS B 1 40 ? 25.938 -62.312 -17.516 1 88.06 40 LYS B O 1
ATOM 5852 N N . SER B 1 41 ? 27.797 -61.188 -17.328 1 88.5 41 SER B N 1
ATOM 5853 C CA . SER B 1 41 ? 27.656 -60.531 -18.625 1 88.5 41 SER B CA 1
ATOM 5854 C C . SER B 1 41 ? 28.25 -61.375 -19.75 1 88.5 41 SER B C 1
ATOM 5856 O O . SER B 1 41 ? 27.938 -61.156 -20.922 1 88.5 41 SER B O 1
ATOM 5858 N N . GLN B 1 42 ? 29.203 -62.312 -19.328 1 89.62 42 GLN B N 1
ATOM 5859 C CA . GLN B 1 42 ? 29.859 -63.125 -20.359 1 89.62 42 GLN B CA 1
ATOM 5860 C C . GLN B 1 42 ? 30.078 -64.562 -19.891 1 89.62 42 GLN B C 1
ATOM 5862 O O . GLN B 1 42 ? 30.469 -64.812 -18.734 1 89.62 42 GLN B O 1
ATOM 5867 N N . TYR B 1 43 ? 29.703 -65.438 -20.766 1 88.56 43 TYR B N 1
ATOM 5868 C CA . TYR B 1 43 ? 29.969 -66.875 -20.516 1 88.56 43 TYR B CA 1
ATOM 5869 C C . TYR B 1 43 ? 31.016 -67.438 -21.484 1 88.56 43 TYR B C 1
ATOM 5871 O O . TYR B 1 43 ? 30.859 -67.312 -22.703 1 88.56 43 TYR B O 1
ATOM 5879 N N . ARG B 1 44 ? 32.125 -67.875 -20.906 1 90.88 44 ARG B N 1
ATOM 5880 C CA . ARG B 1 44 ? 33.219 -68.438 -21.688 1 90.88 44 ARG B CA 1
ATOM 5881 C C . ARG B 1 44 ? 33.156 -70 -21.672 1 90.88 44 ARG B C 1
ATOM 5883 O O . ARG B 1 44 ? 33.312 -70.625 -20.625 1 90.88 44 ARG B O 1
ATOM 5890 N N . LEU B 1 45 ? 32.781 -70.438 -22.812 1 89.69 45 LEU B N 1
ATOM 5891 C CA . LEU B 1 45 ? 32.625 -71.875 -22.938 1 89.69 45 LEU B CA 1
ATOM 5892 C C . LEU B 1 45 ? 33.656 -72.438 -23.906 1 89.69 45 LEU B C 1
ATOM 5894 O O . LEU B 1 45 ? 34.25 -71.75 -24.703 1 89.69 45 LEU B O 1
ATOM 5898 N N . GLN B 1 46 ? 34.031 -73.75 -23.688 1 89.88 46 GLN B N 1
ATOM 5899 C CA . GLN B 1 46 ? 34.906 -74.5 -24.578 1 89.88 46 GLN B CA 1
ATOM 5900 C C . GLN B 1 46 ? 34.25 -75.75 -25.078 1 89.88 46 GLN B C 1
ATOM 5902 O O . GLN B 1 46 ? 33.562 -76.438 -24.328 1 89.88 46 GLN B O 1
ATOM 5907 N N . LEU B 1 47 ? 34.312 -75.875 -26.281 1 88.56 47 LEU B N 1
ATOM 5908 C CA . LEU B 1 47 ? 33.719 -77.062 -26.938 1 88.56 47 LEU B CA 1
ATOM 5909 C C . LEU B 1 47 ? 34.781 -78 -27.391 1 88.56 47 LEU B C 1
ATOM 5911 O O . LEU B 1 47 ? 35.781 -77.625 -28.016 1 88.56 47 LEU B O 1
ATOM 5915 N N . GLU B 1 48 ? 34.656 -79.375 -26.938 1 89.25 48 GLU B N 1
ATOM 5916 C CA . GLU B 1 48 ? 35.562 -80.438 -27.344 1 89.25 48 GLU B CA 1
ATOM 5917 C C . GLU B 1 48 ? 34.844 -81.562 -28.125 1 89.25 48 GLU B C 1
ATOM 5919 O O . GLU B 1 48 ? 33.719 -81.875 -27.812 1 89.25 48 GLU B O 1
ATOM 5924 N N . GLY B 1 49 ? 35.438 -81.938 -29.203 1 88 49 GLY B N 1
ATOM 5925 C CA . GLY B 1 49 ? 34.938 -83.062 -29.969 1 88 49 GLY B CA 1
ATOM 5926 C C . GLY B 1 49 ? 35.5 -84.375 -29.516 1 88 49 GLY B C 1
ATOM 5927 O O . GLY B 1 49 ? 36.719 -84.562 -29.359 1 88 49 GLY B O 1
ATOM 5928 N N . LEU B 1 50 ? 34.625 -85.375 -29.172 1 88.56 50 LEU B N 1
ATOM 5929 C CA . LEU B 1 50 ? 35.031 -86.688 -28.688 1 88.56 50 LEU B CA 1
ATOM 5930 C C . LEU B 1 50 ? 34.781 -87.75 -29.734 1 88.56 50 LEU B C 1
ATOM 5932 O O . LEU B 1 50 ? 33.812 -87.625 -30.516 1 88.56 50 LEU B O 1
ATOM 5936 N N . ASP B 1 51 ? 35.688 -88.75 -29.766 1 86.19 51 ASP B N 1
ATOM 5937 C CA . ASP B 1 51 ? 35.5 -89.875 -30.672 1 86.19 51 ASP B CA 1
ATOM 5938 C C . ASP B 1 51 ? 34.562 -90.938 -30.047 1 86.19 51 ASP B C 1
ATOM 5940 O O . ASP B 1 51 ? 33.969 -90.688 -29 1 86.19 51 ASP B O 1
ATOM 5944 N N . GLN B 1 52 ? 34.438 -92.125 -30.734 1 82.69 52 GLN B N 1
ATOM 5945 C CA . GLN B 1 52 ? 33.531 -93.188 -30.297 1 82.69 52 GLN B CA 1
ATOM 5946 C C . GLN B 1 52 ? 34 -93.75 -28.953 1 82.69 52 GLN B C 1
ATOM 5948 O O . GLN B 1 52 ? 33.188 -94.312 -28.219 1 82.69 52 GLN B O 1
ATOM 5953 N N . TYR B 1 53 ? 35.312 -93.562 -28.609 1 84.12 53 TYR B N 1
ATOM 5954 C CA . TYR B 1 53 ? 35.844 -94.125 -27.359 1 84.12 53 TYR B CA 1
ATOM 5955 C C . TYR B 1 53 ? 36 -93 -26.312 1 84.12 53 TYR B C 1
ATOM 5957 O O . TYR B 1 53 ? 36.75 -93.188 -25.344 1 84.12 53 TYR B O 1
ATOM 5965 N N . ASP B 1 54 ? 35.312 -91.75 -26.438 1 82.88 54 ASP B N 1
ATOM 5966 C CA . ASP B 1 54 ? 35.281 -90.625 -25.516 1 82.88 54 ASP B CA 1
ATOM 5967 C C . ASP B 1 54 ? 36.656 -90 -25.391 1 82.88 54 ASP B C 1
ATOM 5969 O O . ASP B 1 54 ? 37.031 -89.5 -24.312 1 82.88 54 ASP B O 1
ATOM 5973 N N . LYS B 1 55 ? 37.531 -90.25 -26.312 1 85.56 55 LYS B N 1
ATOM 5974 C CA . LYS B 1 55 ? 38.844 -89.5 -26.359 1 85.56 55 LYS B CA 1
ATOM 5975 C C . LYS B 1 55 ? 38.719 -88.25 -27.203 1 85.56 55 LYS B C 1
ATOM 5977 O O . LYS B 1 55 ? 38.062 -88.25 -28.234 1 85.56 55 LYS B O 1
ATOM 5982 N N . ARG B 1 56 ? 39.438 -87.125 -26.75 1 85.69 56 ARG B N 1
ATOM 5983 C CA . ARG B 1 56 ? 39.406 -85.812 -27.422 1 85.69 56 ARG B CA 1
ATOM 5984 C C . ARG B 1 56 ? 40.094 -85.875 -28.766 1 85.69 56 ARG B C 1
ATOM 5986 O O . ARG B 1 56 ? 41.281 -86.188 -28.844 1 85.69 56 ARG B O 1
ATOM 5993 N N . VAL B 1 57 ? 39.469 -85.562 -29.812 1 87.75 57 VAL B N 1
ATOM 5994 C CA . VAL B 1 57 ? 40.094 -85.625 -31.141 1 87.75 57 VAL B CA 1
ATOM 5995 C C . VAL B 1 57 ? 40.156 -84.25 -31.734 1 87.75 57 VAL B C 1
ATOM 5997 O O . VAL B 1 57 ? 41 -83.938 -32.594 1 87.75 57 VAL B O 1
ATOM 6000 N N . GLN B 1 58 ? 39.219 -83.375 -31.391 1 85 58 GLN B N 1
ATOM 6001 C CA . GLN B 1 58 ? 39.188 -82 -31.906 1 85 58 GLN B CA 1
ATOM 6002 C C . GLN B 1 58 ? 38.938 -81 -30.781 1 85 58 GLN B C 1
ATOM 6004 O O . GLN B 1 58 ? 38.156 -81.25 -29.875 1 85 58 GLN B O 1
ATOM 6009 N N . GLY B 1 59 ? 39.594 -79.812 -30.938 1 78.38 59 GLY B N 1
ATOM 6010 C CA . GLY B 1 59 ? 39.406 -78.75 -29.984 1 78.38 59 GLY B CA 1
ATOM 6011 C C . GLY B 1 59 ? 40.5 -78.625 -28.953 1 78.38 59 GLY B C 1
ATOM 6012 O O . GLY B 1 59 ? 41.594 -79.188 -29.156 1 78.38 59 GLY B O 1
ATOM 6013 N N . PRO B 1 60 ? 40.156 -77.875 -28.047 1 84.75 60 PRO B N 1
ATOM 6014 C CA . PRO B 1 60 ? 39 -77.125 -27.594 1 84.75 60 PRO B CA 1
ATOM 6015 C C . PRO B 1 60 ? 38.781 -75.812 -28.375 1 84.75 60 PRO B C 1
ATOM 6017 O O . PRO B 1 60 ? 39.75 -75.12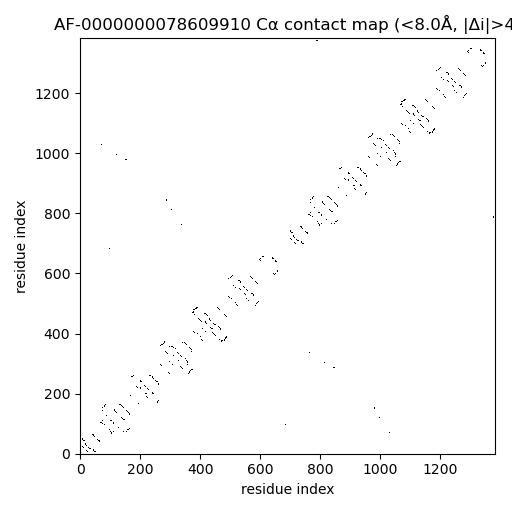5 -28.719 1 84.75 60 PRO B O 1
ATOM 6020 N N . TYR B 1 61 ? 37.562 -75.562 -28.875 1 89.06 61 TYR B N 1
ATOM 6021 C CA . TYR B 1 61 ? 37.156 -74.312 -29.5 1 89.06 61 TYR B CA 1
ATOM 6022 C C . TYR B 1 61 ? 36.469 -73.438 -28.484 1 89.06 61 TYR B C 1
ATOM 6024 O O . TYR B 1 61 ? 35.594 -73.875 -27.75 1 89.06 61 TYR B O 1
ATOM 6032 N N . SER B 1 62 ? 36.906 -72.125 -28.469 1 89.81 62 SER B N 1
ATOM 6033 C CA . SER B 1 62 ? 36.344 -71.188 -27.516 1 89.81 62 SER B CA 1
ATOM 6034 C C . SER B 1 62 ? 35.062 -70.562 -28.016 1 89.81 62 SER B C 1
ATOM 6036 O O . SER B 1 62 ? 34.938 -70.188 -29.203 1 89.81 62 SER B O 1
ATOM 6038 N N . ILE B 1 63 ? 33.938 -70.688 -27.172 1 89.62 63 ILE B N 1
ATOM 6039 C CA . ILE B 1 63 ? 32.656 -70 -27.438 1 89.62 63 ILE B CA 1
ATOM 6040 C C . ILE B 1 63 ? 32.406 -68.938 -26.375 1 89.62 63 ILE B C 1
ATOM 6042 O O . ILE B 1 63 ? 32.469 -69.25 -25.188 1 89.62 63 ILE B O 1
ATOM 6046 N N . ILE B 1 64 ? 32.281 -67.688 -26.891 1 90.56 64 ILE B N 1
ATOM 6047 C CA . ILE B 1 64 ? 31.953 -66.625 -25.969 1 90.56 64 ILE B CA 1
ATOM 6048 C C . ILE B 1 64 ? 30.516 -66.125 -26.203 1 90.56 64 ILE B C 1
ATOM 6050 O O . ILE B 1 64 ? 30.141 -65.812 -27.328 1 90.56 64 ILE B O 1
ATOM 6054 N N . ILE B 1 65 ? 29.719 -66.25 -25.156 1 89.19 65 ILE B N 1
ATOM 6055 C CA . ILE B 1 65 ? 28.344 -65.75 -25.203 1 89.19 65 ILE B CA 1
ATOM 6056 C C . ILE B 1 65 ? 28.25 -64.438 -24.484 1 89.19 65 ILE B C 1
ATOM 6058 O O . ILE B 1 65 ? 28.484 -64.375 -23.266 1 89.19 65 ILE B O 1
ATOM 6062 N N . ASN B 1 66 ? 28.031 -63.344 -25.234 1 90.06 66 ASN B N 1
ATOM 6063 C CA . ASN B 1 66 ? 27.812 -62.031 -24.641 1 90.06 66 ASN B CA 1
ATOM 6064 C C . ASN B 1 66 ? 26.344 -61.781 -24.344 1 90.06 66 ASN B C 1
ATOM 6066 O O . ASN B 1 66 ? 25.5 -61.844 -25.234 1 90.06 66 ASN B O 1
ATOM 6070 N N . VAL B 1 67 ? 26.125 -61.562 -23 1 89.38 67 VAL B N 1
ATOM 6071 C CA . VAL B 1 67 ? 24.75 -61.281 -22.594 1 89.38 67 VAL B CA 1
ATOM 6072 C C . VAL B 1 67 ? 24.453 -59.781 -22.828 1 89.38 67 VAL B C 1
ATOM 6074 O O . VAL B 1 67 ? 25.219 -58.938 -22.422 1 89.38 67 VAL B O 1
ATOM 6077 N N . VAL B 1 68 ? 23.344 -59.5 -23.547 1 88.88 68 VAL B N 1
ATOM 6078 C CA . VAL B 1 68 ? 22.953 -58.094 -23.797 1 88.88 68 VAL B CA 1
ATOM 6079 C C . VAL B 1 68 ? 22.031 -57.594 -22.688 1 88.88 68 VAL B C 1
ATOM 6081 O O . VAL B 1 68 ? 21.062 -58.281 -22.344 1 88.88 68 VAL B O 1
ATOM 6084 N N . ASP B 1 69 ? 22.344 -56.438 -22.125 1 87.94 69 ASP B N 1
ATOM 6085 C CA . ASP B 1 69 ? 21.609 -55.844 -21.016 1 87.94 69 ASP B CA 1
ATOM 6086 C C . ASP B 1 69 ? 20.234 -55.344 -21.484 1 87.94 69 ASP B C 1
ATOM 6088 O O . ASP B 1 69 ? 20.109 -54.812 -22.594 1 87.94 69 ASP B O 1
ATOM 6092 N N . ILE B 1 70 ? 19.172 -55.625 -20.688 1 83.81 70 ILE B N 1
ATOM 6093 C CA . ILE B 1 70 ? 17.859 -55 -20.859 1 83.81 70 ILE B CA 1
ATOM 6094 C C . ILE B 1 70 ? 17.516 -54.125 -19.656 1 83.81 70 ILE B C 1
ATOM 6096 O O . ILE B 1 70 ? 18.141 -54.281 -18.594 1 83.81 70 ILE B O 1
ATOM 6100 N N . ASN B 1 71 ? 16.609 -53.219 -19.828 1 86.75 71 ASN B N 1
ATOM 6101 C CA . ASN B 1 71 ? 16.219 -52.344 -18.719 1 86.75 71 ASN B CA 1
ATOM 6102 C C . ASN B 1 71 ? 15.305 -53.062 -17.75 1 86.75 71 ASN B C 1
ATOM 6104 O O . ASN B 1 71 ? 14.078 -53 -17.844 1 86.75 71 ASN B O 1
ATOM 6108 N N . ASP B 1 72 ? 15.844 -53.781 -16.797 1 84.19 72 ASP B N 1
ATOM 6109 C CA . ASP B 1 72 ? 15.016 -54.562 -15.875 1 84.19 72 ASP B CA 1
ATOM 6110 C C . ASP B 1 72 ? 15.258 -54.125 -14.43 1 84.19 72 ASP B C 1
ATOM 6112 O O . ASP B 1 72 ? 14.773 -54.781 -13.5 1 84.19 72 ASP B O 1
ATOM 6116 N N . ASN B 1 73 ? 16.062 -53.188 -14.242 1 89.31 73 ASN B N 1
ATOM 6117 C CA . ASN B 1 73 ? 16.281 -52.625 -12.914 1 89.31 73 ASN B CA 1
ATOM 6118 C C . ASN B 1 73 ? 15.766 -51.188 -12.812 1 89.31 73 ASN B C 1
ATOM 6120 O O . ASN B 1 73 ? 15.938 -50.406 -13.742 1 89.31 73 ASN B O 1
ATOM 6124 N N . VAL B 1 74 ? 15.148 -50.969 -11.695 1 91.44 74 VAL B N 1
ATOM 6125 C CA . VAL B 1 74 ? 14.594 -49.625 -11.453 1 91.44 74 VAL B CA 1
ATOM 6126 C C . VAL B 1 74 ? 15.609 -48.781 -10.695 1 91.44 74 VAL B C 1
ATOM 6128 O O . VAL B 1 74 ? 16.375 -49.281 -9.883 1 91.44 74 VAL B O 1
ATOM 6131 N N . PRO B 1 75 ? 15.609 -47.469 -11.062 1 94 75 PRO B N 1
ATOM 6132 C CA . PRO B 1 75 ? 16.484 -46.594 -10.281 1 94 75 PRO B CA 1
ATOM 6133 C C . PRO B 1 75 ? 16.156 -46.625 -8.789 1 94 75 PRO B C 1
ATOM 6135 O O . PRO B 1 75 ? 14.992 -46.75 -8.406 1 94 75 PRO B O 1
ATOM 6138 N N . GLU B 1 76 ? 17.156 -46.625 -7.945 1 95.06 76 GLU B N 1
ATOM 6139 C CA . GLU B 1 76 ? 16.984 -46.594 -6.492 1 95.06 76 GLU B CA 1
ATOM 6140 C C . GLU B 1 76 ? 17.766 -45.406 -5.879 1 95.06 76 GLU B C 1
ATOM 6142 O O . GLU B 1 76 ? 18.938 -45.188 -6.227 1 95.06 76 GLU B O 1
ATOM 6147 N N . PHE B 1 77 ? 17.125 -44.75 -4.977 1 95.88 77 PHE B N 1
ATOM 6148 C CA . PHE B 1 77 ? 17.781 -43.625 -4.309 1 95.88 77 PHE B CA 1
ATOM 6149 C C . PHE B 1 77 ? 18.688 -44.125 -3.188 1 95.88 77 PHE B C 1
ATOM 6151 O O . PHE B 1 77 ? 18.453 -45.188 -2.617 1 95.88 77 PHE B O 1
ATOM 6158 N N . ASN B 1 78 ? 19.688 -43.375 -2.824 1 94.88 78 ASN B N 1
ATOM 6159 C CA . ASN B 1 78 ? 20.656 -43.75 -1.802 1 94.88 78 ASN B CA 1
ATOM 6160 C C . ASN B 1 78 ? 20.047 -43.719 -0.404 1 94.88 78 ASN B C 1
ATOM 6162 O O . ASN B 1 78 ? 20.469 -44.438 0.491 1 94.88 78 ASN B O 1
ATOM 6166 N N . GLU B 1 79 ? 19.047 -42.781 -0.256 1 94.69 79 GLU B N 1
ATOM 6167 C CA . GLU B 1 79 ? 18.344 -42.625 1.015 1 94.69 79 GLU B CA 1
ATOM 6168 C C . GLU B 1 79 ? 16.828 -42.781 0.836 1 94.69 79 GLU B C 1
ATOM 6170 O O . GLU B 1 79 ? 16.312 -42.594 -0.266 1 94.69 79 GLU B O 1
ATOM 6175 N N . SER B 1 80 ? 16.188 -43.188 1.911 1 93.75 80 SER B N 1
ATOM 6176 C CA . SER B 1 80 ? 14.734 -43.344 1.862 1 93.75 80 SER B CA 1
ATOM 6177 C C . SER B 1 80 ? 14.047 -41.969 1.89 1 93.75 80 SER B C 1
ATOM 6179 O O . SER B 1 80 ? 12.922 -41.812 1.409 1 93.75 80 SER B O 1
ATOM 6181 N N . ALA B 1 81 ? 14.719 -41.031 2.518 1 95.38 81 ALA B N 1
ATOM 6182 C CA . ALA B 1 81 ? 14.258 -39.656 2.547 1 95.38 81 ALA B CA 1
ATOM 6183 C C . ALA B 1 81 ? 15.43 -38.688 2.686 1 95.38 81 ALA B C 1
ATOM 6185 O O . ALA B 1 81 ? 16.484 -39.062 3.209 1 95.38 81 ALA B O 1
ATOM 6186 N N . TYR B 1 82 ? 15.289 -37.5 2.119 1 96.38 82 TYR B N 1
ATOM 6187 C CA . TYR B 1 82 ? 16.312 -36.469 2.209 1 96.38 82 TYR B CA 1
ATOM 6188 C C . TYR B 1 82 ? 15.805 -35.281 3.025 1 96.38 82 TYR B C 1
ATOM 6190 O O . TYR B 1 82 ? 14.609 -35 3.051 1 96.38 82 TYR B O 1
ATOM 6198 N N . PHE B 1 83 ? 16.734 -34.688 3.816 1 95.88 83 PHE B N 1
ATOM 6199 C CA . PHE B 1 83 ? 16.391 -33.531 4.645 1 95.88 83 PHE B CA 1
ATOM 6200 C C . PHE B 1 83 ? 17.281 -32.312 4.297 1 95.88 83 PHE B C 1
ATOM 6202 O O . PHE B 1 83 ? 18.5 -32.469 4.191 1 95.88 83 PHE B O 1
ATOM 6209 N N . GLY B 1 84 ? 16.625 -31.203 3.941 1 93.5 84 GLY B N 1
ATOM 6210 C CA . GLY B 1 84 ? 17.359 -29.984 3.637 1 93.5 84 GLY B CA 1
ATOM 6211 C C . GLY B 1 84 ? 16.875 -28.781 4.434 1 93.5 84 GLY B C 1
ATOM 6212 O O . GLY B 1 84 ? 15.758 -28.781 4.949 1 93.5 84 GLY B O 1
ATOM 6213 N N . GLU B 1 85 ? 17.781 -27.797 4.676 1 91.75 85 GLU B N 1
ATOM 6214 C CA . GLU B 1 85 ? 17.469 -26.547 5.348 1 91.75 85 GLU B CA 1
ATOM 6215 C C . GLU B 1 85 ? 17.781 -25.344 4.457 1 91.75 85 GLU B C 1
ATOM 6217 O O . GLU B 1 85 ? 18.797 -25.344 3.758 1 91.75 85 GLU B O 1
ATOM 6222 N N . VAL B 1 86 ? 16.766 -24.469 4.422 1 89.75 86 VAL B N 1
ATOM 6223 C CA . VAL B 1 86 ? 16.938 -23.234 3.664 1 89.75 86 VAL B CA 1
ATOM 6224 C C . VAL B 1 86 ? 16.594 -22.031 4.543 1 89.75 86 VAL B C 1
ATOM 6226 O O . VAL B 1 86 ? 15.672 -22.094 5.359 1 89.75 86 VAL B O 1
ATOM 6229 N N . ARG B 1 87 ? 17.312 -20.953 4.438 1 87.69 87 ARG B N 1
ATOM 6230 C CA . ARG B 1 87 ? 17.062 -19.766 5.246 1 87.69 87 ARG B CA 1
ATOM 6231 C C . ARG B 1 87 ? 16.156 -18.781 4.508 1 87.69 87 ARG B C 1
ATOM 6233 O O . ARG B 1 87 ? 16.172 -18.703 3.279 1 87.69 87 ARG B O 1
ATOM 6240 N N . GLN B 1 88 ? 15.445 -18.094 5.367 1 87.94 88 GLN B N 1
ATOM 6241 C CA . GLN B 1 88 ? 14.594 -17.031 4.836 1 87.94 88 GLN B CA 1
ATOM 6242 C C . GLN B 1 88 ? 15.414 -16 4.066 1 87.94 88 GLN B C 1
ATOM 6244 O O . GLN B 1 88 ? 16.5 -15.609 4.508 1 87.94 88 GLN B O 1
ATOM 6249 N N . HIS B 1 89 ? 15 -15.57 2.842 1 78.75 89 HIS B N 1
ATOM 6250 C CA . HIS B 1 89 ? 15.586 -14.57 1.959 1 78.75 89 HIS B CA 1
ATOM 6251 C C . HIS B 1 89 ? 16.875 -15.086 1.312 1 78.75 89 HIS B C 1
ATOM 6253 O O . HIS B 1 89 ? 17.781 -14.305 1.02 1 78.75 89 HIS B O 1
ATOM 6259 N N . SER B 1 90 ? 16.938 -16.344 1.262 1 80.31 90 SER B N 1
ATOM 6260 C CA . SER B 1 90 ? 18.047 -16.922 0.516 1 80.31 90 SER B CA 1
ATOM 6261 C C . SER B 1 90 ? 17.969 -16.562 -0.966 1 80.31 90 SER B C 1
ATOM 6263 O O . SER B 1 90 ? 16.859 -16.453 -1.519 1 80.31 90 SER B O 1
ATOM 6265 N N . ARG B 1 91 ? 19.062 -16.344 -1.567 1 75.25 91 ARG B N 1
ATOM 6266 C CA . ARG B 1 91 ? 19.078 -15.969 -2.977 1 75.25 91 ARG B CA 1
ATOM 6267 C C . ARG B 1 91 ? 18.594 -17.109 -3.857 1 75.25 91 ARG B C 1
ATOM 6269 O O . ARG B 1 91 ? 19.031 -18.25 -3.701 1 75.25 91 ARG B O 1
ATOM 6276 N N . PRO B 1 92 ? 17.766 -16.797 -4.777 1 79.69 92 PRO B N 1
ATOM 6277 C CA . PRO B 1 92 ? 17.297 -17.844 -5.695 1 79.69 92 PRO B CA 1
ATOM 6278 C C . PRO B 1 92 ? 18.422 -18.375 -6.59 1 79.69 92 PRO B C 1
ATOM 6280 O O . PRO B 1 92 ? 19.297 -17.609 -7.023 1 79.69 92 PRO B O 1
ATOM 6283 N N . GLY B 1 93 ? 18.625 -19.688 -6.801 1 79.81 93 GLY B N 1
ATOM 6284 C CA . GLY B 1 93 ? 19.609 -20.312 -7.684 1 79.81 93 GLY B CA 1
ATOM 6285 C C . GLY B 1 93 ? 20.719 -21.016 -6.938 1 79.81 93 GLY B C 1
ATOM 6286 O O . GLY B 1 93 ? 21.438 -21.828 -7.516 1 79.81 93 GLY B O 1
ATOM 6287 N N . LYS B 1 94 ? 20.797 -20.719 -5.691 1 82.38 94 LYS B N 1
ATOM 6288 C CA . LYS B 1 94 ? 21.828 -21.375 -4.895 1 82.38 94 LYS B CA 1
ATOM 6289 C C . LYS B 1 94 ? 21.359 -22.75 -4.43 1 82.38 94 LYS B C 1
ATOM 6291 O O . LYS B 1 94 ? 20.312 -22.891 -3.816 1 82.38 94 LYS B O 1
ATOM 6296 N N . PRO B 1 95 ? 22.141 -23.828 -4.82 1 88 95 PRO B N 1
ATOM 6297 C CA . PRO B 1 95 ? 21.75 -25.172 -4.379 1 88 95 PRO B CA 1
ATOM 6298 C C . PRO B 1 95 ? 21.844 -25.344 -2.865 1 88 95 PRO B C 1
ATOM 6300 O O . PRO B 1 95 ? 22.75 -24.797 -2.232 1 88 95 PRO B O 1
ATOM 6303 N N . PHE B 1 96 ? 20.938 -25.984 -2.287 1 87 96 PHE B N 1
ATOM 6304 C CA . PHE B 1 96 ? 20.953 -26.156 -0.84 1 87 96 PHE B CA 1
ATOM 6305 C C . PHE B 1 96 ? 21.031 -27.641 -0.474 1 87 96 PHE B C 1
ATOM 6307 O O . PHE B 1 96 ? 21.344 -27.984 0.669 1 87 96 PHE B O 1
ATOM 6314 N N . MET B 1 97 ? 20.703 -28.484 -1.53 1 89.06 97 MET B N 1
ATOM 6315 C CA . MET B 1 97 ? 20.844 -29.922 -1.255 1 89.06 97 MET B CA 1
ATOM 6316 C C . MET B 1 97 ? 21 -30.703 -2.549 1 89.06 97 MET B C 1
ATOM 6318 O O . MET B 1 97 ? 20.672 -30.219 -3.629 1 89.06 97 MET B O 1
ATOM 6322 N N . TYR B 1 98 ? 21.594 -31.875 -2.436 1 92.56 98 TYR B N 1
ATOM 6323 C CA . TYR B 1 98 ? 21.766 -32.781 -3.57 1 92.56 98 TYR B CA 1
ATOM 6324 C C . TYR B 1 98 ? 21.094 -34.125 -3.301 1 92.56 98 TYR B C 1
ATOM 6326 O O . TYR B 1 98 ? 21.156 -34.625 -2.184 1 92.56 98 TYR B O 1
ATOM 6334 N N . VAL B 1 99 ? 20.344 -34.594 -4.289 1 94.19 99 VAL B N 1
ATOM 6335 C CA . VAL B 1 99 ? 19.719 -35.906 -4.23 1 94.19 99 VAL B CA 1
ATOM 6336 C C . VAL B 1 99 ? 20.406 -36.844 -5.219 1 94.19 99 VAL B C 1
ATOM 6338 O O . VAL B 1 99 ? 20.703 -36.469 -6.352 1 94.19 99 VAL B O 1
ATOM 6341 N N . THR B 1 100 ? 20.812 -38.125 -4.785 1 94.19 100 THR B N 1
ATOM 6342 C CA . THR B 1 100 ? 21.531 -39.062 -5.637 1 94.19 100 THR B CA 1
ATOM 6343 C C . THR B 1 100 ? 20.797 -40.406 -5.707 1 94.19 100 THR B C 1
ATOM 6345 O O . THR B 1 100 ? 20.219 -40.844 -4.715 1 94.19 100 THR B O 1
ATOM 6348 N N . ALA B 1 101 ? 20.719 -40.938 -6.902 1 94.75 101 ALA B N 1
ATOM 6349 C CA . ALA B 1 101 ? 20.141 -42.25 -7.16 1 94.75 101 ALA B CA 1
ATOM 6350 C C . ALA B 1 101 ? 21.094 -43.125 -7.996 1 94.75 101 ALA B C 1
ATOM 6352 O O . ALA B 1 101 ? 22.062 -42.594 -8.555 1 94.75 101 ALA B O 1
ATOM 6353 N N . PHE B 1 102 ? 20.938 -44.438 -7.902 1 94.31 102 PHE B N 1
ATOM 6354 C CA . PHE B 1 102 ? 21.75 -45.344 -8.703 1 94.31 102 PHE B CA 1
ATOM 6355 C C . PHE B 1 102 ? 20.891 -46.406 -9.375 1 94.31 102 PHE B C 1
ATOM 6357 O O . PHE B 1 102 ? 19.75 -46.656 -8.953 1 94.31 102 PHE B O 1
ATOM 6364 N N . ASP B 1 103 ? 21.297 -46.812 -10.516 1 93.38 103 ASP B N 1
ATOM 6365 C CA . ASP B 1 103 ? 20.688 -47.875 -11.312 1 93.38 103 ASP B CA 1
ATOM 6366 C C . ASP B 1 103 ? 21.656 -49.031 -11.555 1 93.38 103 ASP B C 1
ATOM 6368 O O . ASP B 1 103 ? 22.828 -48.781 -11.898 1 93.38 103 ASP B O 1
ATOM 6372 N N . LEU B 1 104 ? 21.266 -50.312 -11.469 1 92.25 104 LEU B N 1
ATOM 6373 C CA . LEU B 1 104 ? 22.156 -51.469 -11.508 1 92.25 104 LEU B CA 1
ATOM 6374 C C . LEU B 1 104 ? 22.375 -51.938 -12.938 1 92.25 104 LEU B C 1
ATOM 6376 O O . LEU B 1 104 ? 23.219 -52.812 -13.188 1 92.25 104 LEU B O 1
ATOM 6380 N N . ASP B 1 105 ? 21.625 -51.375 -13.891 1 92.12 105 ASP B N 1
ATOM 6381 C CA . ASP B 1 105 ? 21.797 -51.75 -15.281 1 92.12 105 ASP B CA 1
ATOM 6382 C C . ASP B 1 105 ? 23.156 -51.312 -15.82 1 92.12 105 ASP B C 1
ATOM 6384 O O . ASP B 1 105 ? 23.906 -50.656 -15.125 1 92.12 105 ASP B O 1
ATOM 6388 N N . ASP B 1 106 ? 23.484 -51.812 -17.062 1 90.06 106 ASP B N 1
ATOM 6389 C CA . ASP B 1 106 ? 24.766 -51.5 -17.703 1 90.06 106 ASP B CA 1
ATOM 6390 C C . ASP B 1 106 ? 24.984 -50 -17.812 1 90.06 106 ASP B C 1
ATOM 6392 O O . ASP B 1 106 ? 24.234 -49.281 -18.5 1 90.06 106 ASP B O 1
ATOM 6396 N N . PRO B 1 107 ? 25.969 -49.438 -17.078 1 89.69 107 PRO B N 1
ATOM 6397 C CA . PRO B 1 107 ? 26.203 -48 -17.062 1 89.69 107 PRO B CA 1
ATOM 6398 C C . PRO B 1 107 ? 26.594 -47.438 -18.422 1 89.69 107 PRO B C 1
ATOM 6400 O O . PRO B 1 107 ? 26.516 -46.25 -18.641 1 89.69 107 PRO B O 1
ATOM 6403 N N . SER B 1 108 ? 26.969 -48.312 -19.359 1 87.88 108 SER B N 1
ATOM 6404 C CA . SER B 1 108 ? 27.406 -47.844 -20.672 1 87.88 108 SER B CA 1
ATOM 6405 C C . SER B 1 108 ? 26.234 -47.656 -21.609 1 87.88 108 SER B C 1
ATOM 6407 O O . SER B 1 108 ? 26.375 -47.094 -22.688 1 87.88 108 SER B O 1
ATOM 6409 N N . THR B 1 109 ? 25.078 -48.125 -21.141 1 87.94 109 THR B N 1
ATOM 6410 C CA . THR B 1 109 ? 23.906 -48.031 -21.984 1 87.94 109 THR B CA 1
ATOM 6411 C C . THR B 1 109 ? 22.938 -47 -21.422 1 87.94 109 THR B C 1
ATOM 6413 O O . THR B 1 109 ? 23.141 -46.469 -20.328 1 87.94 109 THR B O 1
ATOM 6416 N N . LEU B 1 110 ? 21.859 -46.688 -22.172 1 89.88 110 LEU B N 1
ATOM 6417 C CA . LEU B 1 110 ? 20.828 -45.75 -21.75 1 89.88 110 LEU B CA 1
ATOM 6418 C C . LEU B 1 110 ? 20.016 -46.281 -20.594 1 89.88 110 LEU B C 1
ATOM 6420 O O . LEU B 1 110 ? 19.328 -45.531 -19.891 1 89.88 110 LEU B O 1
ATOM 6424 N N . HIS B 1 111 ? 20.266 -47.594 -20.297 1 89.56 111 HIS B N 1
ATOM 6425 C CA . HIS B 1 111 ? 19.438 -48.25 -19.297 1 89.56 111 HIS B CA 1
ATOM 6426 C C . HIS B 1 111 ? 19.75 -47.75 -17.891 1 89.56 111 HIS B C 1
ATOM 6428 O O . HIS B 1 111 ? 18.875 -47.781 -17.016 1 89.56 111 HIS B O 1
ATOM 6434 N N . SER B 1 112 ? 20.969 -47.188 -17.672 1 91.19 112 SER B N 1
ATOM 6435 C CA . SER B 1 112 ? 21.359 -46.75 -16.344 1 91.19 112 SER B CA 1
ATOM 6436 C C . SER B 1 112 ? 21.469 -45.25 -16.25 1 91.19 112 SER B C 1
ATOM 6438 O O . SER B 1 112 ? 21.766 -44.688 -15.188 1 91.19 112 SER B O 1
ATOM 6440 N N . LYS B 1 113 ? 21.25 -44.625 -17.375 1 92.62 113 LYS B N 1
ATOM 6441 C CA . LYS B 1 113 ? 21.328 -43.156 -17.344 1 92.62 113 LYS B CA 1
ATOM 6442 C C . LYS B 1 113 ? 20.078 -42.562 -16.719 1 92.62 113 LYS B C 1
ATOM 6444 O O . LYS B 1 113 ? 18.953 -42.812 -17.172 1 92.62 113 LYS B O 1
ATOM 6449 N N . LEU B 1 114 ? 20.375 -41.719 -15.703 1 94.12 114 LEU B N 1
ATOM 6450 C CA . LEU B 1 114 ? 19.25 -41.25 -14.898 1 94.12 114 LEU B CA 1
ATOM 6451 C C . LEU B 1 114 ? 18.906 -39.812 -15.234 1 94.12 114 LEU B C 1
ATOM 6453 O O . LEU B 1 114 ? 19.781 -39.031 -15.617 1 94.12 114 LEU B O 1
ATOM 6457 N N . SER B 1 115 ? 17.656 -39.531 -15.164 1 94.62 115 SER B N 1
ATOM 6458 C CA . SER B 1 115 ? 17.125 -38.156 -15.25 1 94.62 115 SER B CA 1
ATOM 6459 C C . SER B 1 115 ? 16.266 -37.844 -14.023 1 94.62 115 SER B C 1
ATOM 6461 O O . SER B 1 115 ? 15.531 -38.688 -13.523 1 94.62 115 SER B O 1
ATOM 6463 N N . TYR B 1 116 ? 16.484 -36.562 -13.477 1 94.56 116 TYR B N 1
ATOM 6464 C CA . TYR B 1 116 ? 15.773 -36.156 -12.273 1 94.56 116 TYR B CA 1
ATOM 6465 C C . TYR B 1 116 ? 14.711 -35.125 -12.594 1 94.56 116 TYR B C 1
ATOM 6467 O O . TYR B 1 116 ? 14.883 -34.312 -13.508 1 94.56 116 TYR B O 1
ATOM 6475 N N . SER B 1 117 ? 13.5 -35.25 -11.891 1 94 117 SER B N 1
ATOM 6476 C CA . SER B 1 117 ? 12.445 -34.25 -12 1 94 117 SER B CA 1
ATOM 6477 C C . SER B 1 117 ? 11.633 -34.156 -10.711 1 94 117 SER B C 1
ATOM 6479 O O . SER B 1 117 ? 11.711 -35.031 -9.859 1 94 117 SER B O 1
ATOM 6481 N N . ILE B 1 118 ? 10.961 -33.031 -10.516 1 93.75 118 ILE B N 1
ATOM 6482 C CA . ILE B 1 118 ? 10.07 -32.875 -9.375 1 93.75 118 ILE B CA 1
ATOM 6483 C C . ILE B 1 118 ? 8.648 -33.25 -9.766 1 93.75 118 ILE B C 1
ATOM 6485 O O . ILE B 1 118 ? 8.07 -32.656 -10.688 1 93.75 118 ILE B O 1
ATOM 6489 N N . LEU B 1 119 ? 8.117 -34.219 -9.094 1 93.88 119 LEU B N 1
ATOM 6490 C CA . LEU B 1 119 ? 6.773 -34.688 -9.391 1 93.88 119 LEU B CA 1
ATOM 6491 C C . LEU B 1 119 ? 5.723 -33.812 -8.758 1 93.88 119 LEU B C 1
ATOM 6493 O O . LEU B 1 119 ? 4.762 -33.406 -9.414 1 93.88 119 LEU B O 1
ATOM 6497 N N . GLN B 1 120 ? 5.984 -33.562 -7.453 1 93.56 120 GLN B N 1
ATOM 6498 C CA . GLN B 1 120 ? 5.008 -32.812 -6.688 1 93.56 120 GLN B CA 1
ATOM 6499 C C . GLN B 1 120 ? 5.672 -32.062 -5.543 1 93.56 120 GLN B C 1
ATOM 6501 O O . GLN B 1 120 ? 6.75 -32.438 -5.078 1 93.56 120 GLN B O 1
ATOM 6506 N N . GLN B 1 121 ? 5.008 -30.969 -5.219 1 93.19 121 GLN B N 1
ATOM 6507 C CA . GLN B 1 121 ? 5.414 -30.188 -4.062 1 93.19 121 GLN B CA 1
ATOM 6508 C C . GLN B 1 121 ? 4.262 -30.016 -3.074 1 93.19 121 GLN B C 1
ATOM 6510 O O . GLN B 1 121 ? 3.113 -29.828 -3.48 1 93.19 121 GLN B O 1
ATOM 6515 N N . PHE B 1 122 ? 4.652 -30.156 -1.761 1 93.12 122 PHE B N 1
ATOM 6516 C CA . PHE B 1 122 ? 3.652 -29.969 -0.719 1 93.12 122 PHE B CA 1
ATOM 6517 C C . PHE B 1 122 ? 4.105 -28.891 0.263 1 93.12 122 PHE B C 1
ATOM 6519 O O . PHE B 1 122 ? 5.203 -28.969 0.816 1 93.12 122 PHE B O 1
ATOM 6526 N N . PRO B 1 123 ? 3.266 -27.969 0.611 1 89.38 123 PRO B N 1
ATOM 6527 C CA . PRO B 1 123 ? 1.978 -27.688 -0.027 1 89.38 123 PRO B CA 1
ATOM 6528 C C . PRO B 1 123 ? 2.123 -27.266 -1.485 1 89.38 123 PRO B C 1
ATOM 6530 O O . PRO B 1 123 ? 3.191 -26.797 -1.894 1 89.38 123 PRO B O 1
ATOM 6533 N N . SER B 1 124 ? 1.027 -27.453 -2.262 1 88.69 124 SER B N 1
ATOM 6534 C CA . SER B 1 124 ? 1.097 -27.234 -3.701 1 88.69 124 SER B CA 1
ATOM 6535 C C . SER B 1 124 ? 1.105 -25.734 -4.023 1 88.69 124 SER B C 1
ATOM 6537 O O . SER B 1 124 ? 1.474 -25.344 -5.133 1 88.69 124 SER B O 1
ATOM 6539 N N . THR B 1 125 ? 0.775 -24.938 -3.092 1 77.88 125 THR B N 1
ATOM 6540 C CA . THR B 1 125 ? 0.754 -23.5 -3.328 1 77.88 125 THR B CA 1
ATOM 6541 C C . THR B 1 125 ? 2.172 -22.953 -3.469 1 77.88 125 THR B C 1
ATOM 6543 O O . THR B 1 125 ? 3.029 -23.219 -2.621 1 77.88 125 THR B O 1
ATOM 6546 N N . ARG B 1 126 ? 2.332 -22.391 -4.551 1 73.19 126 ARG B N 1
ATOM 6547 C CA . ARG B 1 126 ? 3.639 -21.781 -4.797 1 73.19 126 ARG B CA 1
ATOM 6548 C C . ARG B 1 126 ? 3.75 -20.422 -4.113 1 73.19 126 ARG B C 1
ATOM 6550 O O . ARG B 1 126 ? 2.82 -19.625 -4.168 1 73.19 126 ARG B O 1
ATOM 6557 N N . THR B 1 127 ? 4.688 -20.375 -3.258 1 72.81 127 THR B N 1
ATOM 6558 C CA . THR B 1 127 ? 4.895 -19.094 -2.592 1 72.81 127 THR B CA 1
ATOM 6559 C C . THR B 1 127 ? 6.137 -18.391 -3.137 1 72.81 127 THR B C 1
ATOM 6561 O O . THR B 1 127 ? 7.164 -19.031 -3.371 1 72.81 127 THR B O 1
ATOM 6564 N N . LYS B 1 128 ? 6.055 -17.078 -3.48 1 74.75 128 LYS B N 1
ATOM 6565 C CA . LYS B 1 128 ? 7.16 -16.297 -4.02 1 74.75 128 LYS B CA 1
ATOM 6566 C C . LYS B 1 128 ? 8.242 -16.062 -2.969 1 74.75 128 LYS B C 1
ATOM 6568 O O . LYS B 1 128 ? 9.43 -16.109 -3.279 1 74.75 128 LYS B O 1
ATOM 6573 N N . TYR B 1 129 ? 7.754 -16.016 -1.664 1 80.94 129 TYR B N 1
ATOM 6574 C CA . TYR B 1 129 ? 8.719 -15.727 -0.609 1 80.94 129 TYR B CA 1
ATOM 6575 C C . TYR B 1 129 ? 8.609 -16.734 0.521 1 80.94 129 TYR B C 1
ATOM 6577 O O . TYR B 1 129 ? 7.508 -17.172 0.876 1 80.94 129 TYR B O 1
ATOM 6585 N N . LEU B 1 130 ? 9.852 -17.156 0.968 1 86.88 130 LEU B N 1
ATOM 6586 C CA . LEU B 1 130 ? 9.898 -18.109 2.076 1 86.88 130 LEU B CA 1
ATOM 6587 C C . LEU B 1 130 ? 9.758 -17.391 3.414 1 86.88 130 LEU B C 1
ATOM 6589 O O . LEU B 1 130 ? 10.578 -16.547 3.76 1 86.88 130 LEU B O 1
ATOM 6593 N N . ASP B 1 131 ? 8.711 -17.656 4.066 1 88.31 131 ASP B N 1
ATOM 6594 C CA . ASP B 1 131 ? 8.453 -17.109 5.395 1 88.31 131 ASP B CA 1
ATOM 6595 C C . ASP B 1 131 ? 8.148 -18.219 6.395 1 88.31 131 ASP B C 1
ATOM 6597 O O . ASP B 1 131 ? 7.07 -18.828 6.355 1 88.31 131 ASP B O 1
ATOM 6601 N N . PRO B 1 132 ? 9.086 -18.344 7.273 1 90.69 132 PRO B N 1
ATOM 6602 C CA . PRO B 1 132 ? 8.906 -19.469 8.211 1 90.69 132 PRO B CA 1
ATOM 6603 C C . PRO B 1 132 ? 7.742 -19.25 9.172 1 90.69 132 PRO B C 1
ATOM 6605 O O . PRO B 1 132 ? 7.254 -20.203 9.781 1 90.69 132 PRO B O 1
ATOM 6608 N N . THR B 1 133 ? 7.359 -18.047 9.375 1 87.5 133 THR B N 1
ATOM 6609 C CA . THR B 1 133 ? 6.238 -17.781 10.266 1 87.5 133 THR B CA 1
ATOM 6610 C C . THR B 1 133 ? 4.93 -18.266 9.648 1 87.5 133 THR B C 1
ATOM 6612 O O . THR B 1 133 ? 3.99 -18.609 10.375 1 87.5 133 THR B O 1
ATOM 6615 N N . VAL B 1 134 ? 4.879 -18.234 8.359 1 82.44 134 VAL B N 1
ATOM 6616 C CA . VAL B 1 134 ? 3.695 -18.719 7.652 1 82.44 134 VAL B CA 1
ATOM 6617 C C . VAL B 1 134 ? 3.771 -20.234 7.492 1 82.44 134 VAL B C 1
ATOM 6619 O O . VAL B 1 134 ? 2.83 -20.953 7.84 1 82.44 134 VAL B O 1
ATOM 6622 N N . ARG B 1 135 ? 4.977 -20.562 6.934 1 87.88 135 ARG B N 1
ATOM 6623 C CA . ARG B 1 135 ? 5.223 -21.984 6.73 1 87.88 135 ARG B CA 1
ATOM 6624 C C . ARG B 1 135 ? 6.715 -22.297 6.801 1 87.88 135 ARG B C 1
ATOM 6626 O O . ARG B 1 135 ? 7.516 -21.688 6.078 1 87.88 135 ARG B O 1
ATOM 6633 N N . ASN B 1 136 ? 7.008 -23.328 7.648 1 93 136 ASN B N 1
ATOM 6634 C CA . ASN B 1 136 ? 8.43 -23.578 7.816 1 93 136 ASN B CA 1
ATOM 6635 C C . ASN B 1 136 ? 8.812 -24.969 7.301 1 93 136 ASN B C 1
ATOM 6637 O O . ASN B 1 136 ? 9.969 -25.391 7.426 1 93 136 ASN B O 1
ATOM 6641 N N . ARG B 1 137 ? 7.844 -25.734 6.711 1 94.06 137 ARG B N 1
ATOM 6642 C CA . ARG B 1 137 ? 8.148 -27.062 6.215 1 94.06 137 ARG B CA 1
ATOM 6643 C C . ARG B 1 137 ? 7.57 -27.281 4.82 1 94.06 137 ARG B C 1
ATOM 6645 O O . ARG B 1 137 ? 6.434 -26.891 4.547 1 94.06 137 ARG B O 1
ATOM 6652 N N . PHE B 1 138 ? 8.398 -27.828 3.938 1 93.44 138 PHE B N 1
ATOM 6653 C CA . PHE B 1 138 ? 7.984 -28.219 2.594 1 93.44 138 PHE B CA 1
ATOM 6654 C C . PHE B 1 138 ? 8.43 -29.641 2.27 1 93.44 138 PHE B C 1
ATOM 6656 O O . PHE B 1 138 ? 9.406 -30.125 2.836 1 93.44 138 PHE B O 1
ATOM 6663 N N . VAL B 1 139 ? 7.688 -30.328 1.469 1 95.44 139 VAL B N 1
ATOM 6664 C CA . VAL B 1 139 ? 8.07 -31.641 0.977 1 95.44 139 VAL B CA 1
ATOM 6665 C C . VAL B 1 139 ? 8.078 -31.641 -0.55 1 95.44 139 VAL B C 1
ATOM 6667 O O . VAL B 1 139 ? 7.074 -31.297 -1.182 1 95.44 139 VAL B O 1
ATOM 6670 N N . LEU B 1 140 ? 9.195 -31.938 -1.096 1 94.81 140 LEU B N 1
ATOM 6671 C CA . LEU B 1 140 ? 9.32 -32.125 -2.539 1 94.81 140 LEU B CA 1
ATOM 6672 C C . LEU B 1 140 ? 9.43 -33.594 -2.896 1 94.81 140 LEU B C 1
ATOM 6674 O O . LEU B 1 140 ? 10.203 -34.344 -2.285 1 94.81 140 LEU B O 1
ATOM 6678 N N . VAL B 1 141 ? 8.586 -34 -3.781 1 96.06 141 VAL B N 1
ATOM 6679 C CA . VAL B 1 141 ? 8.68 -35.375 -4.281 1 96.06 141 VAL B CA 1
ATOM 6680 C C . VAL B 1 141 ? 9.508 -35.406 -5.562 1 96.06 141 VAL B C 1
ATOM 6682 O O . VAL B 1 141 ? 9.07 -34.906 -6.605 1 96.06 141 VAL B O 1
ATOM 6685 N N . VAL B 1 142 ? 10.711 -36 -5.445 1 96 142 VAL B N 1
ATOM 6686 C CA . VAL B 1 142 ? 11.641 -36.031 -6.566 1 96 142 VAL B CA 1
ATOM 6687 C C . VAL B 1 142 ? 11.555 -37.406 -7.258 1 96 142 VAL B C 1
ATOM 6689 O O . VAL B 1 142 ? 11.461 -38.438 -6.594 1 96 142 VAL B O 1
ATOM 6692 N N . THR B 1 143 ? 11.508 -37.375 -8.594 1 95.69 143 THR B N 1
ATOM 6693 C CA . THR B 1 143 ? 11.422 -38.562 -9.398 1 95.69 143 THR B CA 1
ATOM 6694 C C . THR B 1 143 ? 12.719 -38.812 -10.164 1 95.69 143 THR B C 1
ATOM 6696 O O . THR B 1 143 ? 13.297 -37.875 -10.719 1 95.69 143 THR B O 1
ATOM 6699 N N . ALA B 1 144 ? 13.289 -40 -10.039 1 95.38 144 ALA B N 1
ATOM 6700 C CA . ALA B 1 144 ? 14.414 -40.438 -10.859 1 95.38 144 ALA B CA 1
ATOM 6701 C C . ALA B 1 144 ? 13.953 -41.438 -11.922 1 95.38 144 ALA B C 1
ATOM 6703 O O . ALA B 1 144 ? 13.336 -42.438 -11.602 1 95.38 144 ALA B O 1
ATOM 6704 N N . LYS B 1 145 ? 14.203 -41.125 -13.211 1 93.81 145 LYS B N 1
ATOM 6705 C CA . LYS B 1 145 ? 13.836 -41.969 -14.328 1 93.81 145 LYS B CA 1
ATOM 6706 C C . LYS B 1 145 ? 15.078 -42.531 -15.023 1 93.81 145 LYS B C 1
ATOM 6708 O O . LYS B 1 145 ? 16.062 -41.812 -15.195 1 93.81 145 LYS B O 1
ATOM 6713 N N . ASP B 1 146 ? 15.016 -43.75 -15.328 1 93.38 146 ASP B N 1
ATOM 6714 C CA . ASP B 1 146 ? 16.109 -44.312 -16.109 1 93.38 146 ASP B CA 1
ATOM 6715 C C . ASP B 1 146 ? 15.914 -44.094 -17.594 1 93.38 146 ASP B C 1
ATOM 6717 O O . ASP B 1 146 ? 15.031 -43.312 -18 1 93.38 146 ASP B O 1
ATOM 6721 N N . MET B 1 147 ? 16.75 -44.5 -18.469 1 91.12 147 MET B N 1
ATOM 6722 C CA . MET B 1 147 ? 16.734 -44.281 -19.922 1 91.12 147 MET B CA 1
ATOM 6723 C C . MET B 1 147 ? 16.828 -42.781 -20.219 1 91.12 147 MET B C 1
ATOM 6725 O O . MET B 1 147 ? 16.203 -42.312 -21.172 1 91.12 147 MET B O 1
ATOM 6729 N N . ALA B 1 148 ? 17.391 -42.062 -19.328 1 87.06 148 ALA B N 1
ATOM 6730 C CA . ALA B 1 148 ? 17.578 -40.625 -19.469 1 87.06 148 ALA B CA 1
ATOM 6731 C C . ALA B 1 148 ? 16.234 -39.906 -19.594 1 87.06 148 ALA B C 1
ATOM 6733 O O . ALA B 1 148 ? 16.172 -38.781 -20.109 1 87.06 148 ALA B O 1
ATOM 6734 N N . GLY B 1 149 ? 15.195 -40.625 -19.172 1 83.31 149 GLY B N 1
ATOM 6735 C CA . GLY B 1 149 ? 13.875 -40.031 -19.188 1 83.31 149 GLY B CA 1
ATOM 6736 C C . GLY B 1 149 ? 13.281 -39.938 -20.578 1 83.31 149 GLY B C 1
ATOM 6737 O O . GLY B 1 149 ? 12.211 -39.344 -20.766 1 83.31 149 GLY B O 1
ATOM 6738 N N . GLN B 1 150 ? 13.797 -40.312 -21.656 1 77.5 150 GLN B N 1
ATOM 6739 C CA . GLN B 1 150 ? 13.398 -40.062 -23.031 1 77.5 150 GLN B CA 1
ATOM 6740 C C . GLN B 1 150 ? 12.578 -41.219 -23.594 1 77.5 150 GLN B C 1
ATOM 6742 O O . GLN B 1 150 ? 11.969 -41.094 -24.656 1 77.5 150 GLN B O 1
ATOM 6747 N N . SER B 1 151 ? 12.539 -42.281 -22.812 1 75.81 151 SER B N 1
ATOM 6748 C CA . SER B 1 151 ? 11.867 -43.438 -23.391 1 75.81 151 SER B CA 1
ATOM 6749 C C . SER B 1 151 ? 10.523 -43.688 -22.719 1 75.81 151 SER B C 1
ATOM 6751 O O . SER B 1 151 ? 10.344 -43.344 -21.547 1 75.81 151 SER B O 1
ATOM 6753 N N . ILE B 1 152 ? 9.57 -44.125 -23.578 1 77.75 152 ILE B N 1
ATOM 6754 C CA . ILE B 1 152 ? 8.25 -44.5 -23.062 1 77.75 152 ILE B CA 1
ATOM 6755 C C . ILE B 1 152 ? 8.367 -45.719 -22.156 1 77.75 152 ILE B C 1
ATOM 6757 O O . ILE B 1 152 ? 7.504 -45.969 -21.312 1 77.75 152 ILE B O 1
ATOM 6761 N N . ASN B 1 153 ? 9.562 -46.469 -22.219 1 85.06 153 ASN B N 1
ATOM 6762 C CA . ASN B 1 153 ? 9.734 -47.688 -21.438 1 85.06 153 ASN B CA 1
ATOM 6763 C C . ASN B 1 153 ? 10.648 -47.469 -20.234 1 85.06 153 ASN B C 1
ATOM 6765 O O . ASN B 1 153 ? 11.359 -48.375 -19.812 1 85.06 153 ASN B O 1
ATOM 6769 N N . CYS B 1 154 ? 10.617 -46.281 -19.734 1 89.06 154 CYS B N 1
ATOM 6770 C CA . CYS B 1 154 ? 11.484 -46 -18.594 1 89.06 154 CYS B CA 1
ATOM 6771 C C . CYS B 1 154 ? 10.789 -46.344 -17.281 1 89.06 154 CYS B C 1
ATOM 6773 O O . CYS B 1 154 ? 9.562 -46.438 -17.234 1 89.06 154 CYS B O 1
ATOM 6775 N N . PHE B 1 155 ? 11.594 -46.625 -16.25 1 91.5 155 PHE B N 1
ATOM 6776 C CA . PHE B 1 155 ? 11.117 -46.844 -14.891 1 91.5 155 PHE B CA 1
ATOM 6777 C C . PHE B 1 155 ? 11.398 -45.625 -14.016 1 91.5 155 PHE B C 1
ATOM 6779 O O . PHE B 1 155 ? 12.453 -45 -14.148 1 91.5 155 PHE B O 1
ATOM 6786 N N . ALA B 1 156 ? 10.391 -45.281 -13.242 1 92.25 156 ALA B N 1
ATOM 6787 C CA . ALA B 1 156 ? 10.531 -44.125 -12.383 1 92.25 156 ALA B CA 1
ATOM 6788 C C . ALA B 1 156 ? 10.43 -44.5 -10.906 1 92.25 156 ALA B C 1
ATOM 6790 O O . ALA B 1 156 ? 9.711 -45.438 -10.555 1 92.25 156 ALA B O 1
ATOM 6791 N N . THR B 1 157 ? 11.25 -43.938 -10.078 1 94.19 157 THR B N 1
ATOM 6792 C CA . THR B 1 157 ? 11.18 -44.062 -8.625 1 94.19 157 THR B CA 1
ATOM 6793 C C . THR B 1 157 ? 11.102 -42.688 -7.969 1 94.19 157 THR B C 1
ATOM 6795 O O . THR B 1 157 ? 11.602 -41.688 -8.516 1 94.19 157 THR B O 1
ATOM 6798 N N . ASN B 1 158 ? 10.406 -42.594 -6.824 1 95.12 158 ASN B N 1
ATOM 6799 C CA . ASN B 1 158 ? 10.203 -41.312 -6.145 1 95.12 158 ASN B CA 1
ATOM 6800 C C . ASN B 1 158 ? 10.812 -41.312 -4.746 1 95.12 158 ASN B C 1
ATOM 6802 O O . ASN B 1 158 ? 10.953 -42.375 -4.129 1 95.12 158 ASN B O 1
ATOM 6806 N N . VAL B 1 159 ? 11.203 -40.156 -4.324 1 95.44 159 VAL B N 1
ATOM 6807 C CA . VAL B 1 159 ? 11.695 -39.969 -2.965 1 95.44 159 VAL B CA 1
ATOM 6808 C C . VAL B 1 159 ? 11.227 -38.625 -2.416 1 95.44 159 VAL B C 1
ATOM 6810 O O . VAL B 1 159 ? 10.984 -37.688 -3.178 1 95.44 159 VAL B O 1
ATOM 6813 N N . ASP B 1 160 ? 11.047 -38.531 -1.059 1 95.81 160 ASP B N 1
ATOM 6814 C CA . ASP B 1 160 ? 10.633 -37.281 -0.402 1 95.81 160 ASP B CA 1
ATOM 6815 C C . ASP B 1 160 ? 11.844 -36.469 0.055 1 95.81 160 ASP B C 1
ATOM 6817 O O . ASP B 1 160 ? 12.758 -37.031 0.685 1 95.81 160 ASP B O 1
ATOM 6821 N N . VAL B 1 161 ? 11.828 -35.312 -0.345 1 96.31 161 VAL B N 1
ATOM 6822 C CA . VAL B 1 161 ? 12.797 -34.344 0.161 1 96.31 161 VAL B CA 1
ATOM 6823 C C . VAL B 1 161 ? 12.102 -33.344 1.105 1 96.31 161 VAL B C 1
ATOM 6825 O O . VAL B 1 161 ? 11.312 -32.5 0.669 1 96.31 161 VAL B O 1
ATOM 6828 N N . LYS B 1 162 ? 12.414 -33.469 2.404 1 96.44 162 LYS B N 1
ATOM 6829 C CA . LYS B 1 162 ? 11.82 -32.625 3.418 1 96.44 162 LYS B CA 1
ATOM 6830 C C . LYS B 1 162 ? 12.68 -31.375 3.662 1 96.44 162 LYS B C 1
ATOM 6832 O O . LYS B 1 162 ? 13.828 -31.5 4.078 1 96.44 162 LYS B O 1
ATOM 6837 N N . ILE B 1 163 ? 12.102 -30.219 3.414 1 94.38 163 ILE B N 1
ATOM 6838 C CA . ILE B 1 163 ? 12.828 -28.953 3.502 1 94.38 163 ILE B CA 1
ATOM 6839 C C . ILE B 1 163 ? 12.312 -28.141 4.691 1 94.38 163 ILE B C 1
ATOM 6841 O O . ILE B 1 163 ? 11.109 -27.953 4.848 1 94.38 163 ILE B O 1
ATOM 6845 N N . THR B 1 164 ? 13.172 -27.719 5.551 1 95.25 164 THR B N 1
ATOM 6846 C CA . THR B 1 164 ? 12.844 -26.828 6.664 1 95.25 164 THR B CA 1
ATOM 6847 C C . THR B 1 164 ? 13.352 -25.422 6.402 1 95.25 164 THR B C 1
ATOM 6849 O O . THR B 1 164 ? 14.523 -25.219 6.059 1 95.25 164 THR B O 1
ATOM 6852 N N . VAL B 1 165 ? 12.445 -24.484 6.52 1 92.12 165 VAL B N 1
ATOM 6853 C CA . VAL B 1 165 ? 12.812 -23.078 6.301 1 92.12 165 VAL B CA 1
ATOM 6854 C C . VAL B 1 165 ? 13.195 -22.438 7.629 1 92.12 165 VAL B C 1
ATOM 6856 O O . VAL B 1 165 ? 12.383 -22.375 8.555 1 92.12 165 VAL B O 1
ATOM 6859 N N . LEU B 1 166 ? 14.375 -21.938 7.738 1 92.31 166 LEU B N 1
ATOM 6860 C CA . LEU B 1 166 ? 14.875 -21.297 8.945 1 92.31 166 LEU B CA 1
ATOM 6861 C C . LEU B 1 166 ? 14.766 -19.781 8.844 1 92.31 166 LEU B C 1
ATOM 6863 O O . LEU B 1 166 ? 14.828 -19.219 7.742 1 92.31 166 LEU B O 1
ATOM 6867 N N . GLU B 1 167 ? 14.562 -19.156 9.984 1 91.69 167 GLU B N 1
ATOM 6868 C CA . GLU B 1 167 ? 14.5 -17.688 10.008 1 91.69 167 GLU B CA 1
ATOM 6869 C C . GLU B 1 167 ? 15.867 -17.078 9.727 1 91.69 167 GLU B C 1
ATOM 6871 O O . GLU B 1 167 ? 16.891 -17.625 10.109 1 91.69 167 GLU B O 1
ATOM 6876 N N . ASN B 1 168 ? 15.789 -15.938 8.945 1 90.25 168 ASN B N 1
ATOM 6877 C CA . ASN B 1 168 ? 17 -15.148 8.758 1 90.25 168 ASN B CA 1
ATOM 6878 C C . ASN B 1 168 ? 17.266 -14.242 9.961 1 90.25 168 ASN B C 1
ATOM 6880 O O . ASN B 1 168 ? 16.484 -13.352 10.25 1 90.25 168 ASN B O 1
ATOM 6884 N N . LEU B 1 169 ? 18.406 -14.422 10.625 1 91 169 LEU B N 1
ATOM 6885 C CA . LEU B 1 169 ? 18.734 -13.664 11.82 1 91 169 LEU B CA 1
ATOM 6886 C C . LEU B 1 169 ? 19.359 -12.32 11.461 1 91 169 LEU B C 1
ATOM 6888 O O . LEU B 1 169 ? 19.422 -11.414 12.297 1 91 169 LEU B O 1
ATOM 6892 N N . TRP B 1 170 ? 19.859 -12.305 10.211 1 91.25 170 TRP B N 1
ATOM 6893 C CA . TRP B 1 170 ? 20.484 -11.062 9.758 1 91.25 170 TRP B CA 1
ATOM 6894 C C . TRP B 1 170 ? 19.422 -10.07 9.289 1 91.25 170 TRP B C 1
ATOM 6896 O O . TRP B 1 170 ? 19.109 -10.016 8.094 1 91.25 170 TRP B O 1
ATOM 6906 N N . LYS B 1 171 ? 18.812 -9.344 10.195 1 90.31 171 LYS B N 1
ATOM 6907 C CA . LYS B 1 171 ? 17.797 -8.344 9.914 1 90.31 171 LYS B CA 1
ATOM 6908 C C . LYS B 1 171 ? 18 -7.09 10.758 1 90.31 171 LYS B C 1
ATOM 6910 O O . LYS B 1 171 ? 18.578 -7.156 11.844 1 90.31 171 LYS B O 1
ATOM 6915 N N . ALA B 1 172 ? 17.562 -6.027 10.234 1 93.44 172 ALA B N 1
ATOM 6916 C CA . ALA B 1 172 ? 17.719 -4.746 10.914 1 93.44 172 ALA B CA 1
ATOM 6917 C C . ALA B 1 172 ? 16.875 -4.703 12.195 1 93.44 172 ALA B C 1
ATOM 6919 O O . ALA B 1 172 ? 15.711 -5.109 12.188 1 93.44 172 ALA B O 1
ATOM 6920 N N . PRO B 1 173 ? 17.469 -4.301 13.281 1 94.38 173 PRO B N 1
ATOM 6921 C CA . PRO B 1 173 ? 16.703 -4.156 14.523 1 94.38 173 PRO B CA 1
ATOM 6922 C C . PRO B 1 173 ? 15.711 -2.998 14.469 1 94.38 173 PRO B C 1
ATOM 6924 O O . PRO B 1 173 ? 15.852 -2.096 13.641 1 94.38 173 PRO B O 1
ATOM 6927 N N . PRO B 1 174 ? 14.672 -3.061 15.32 1 93.31 174 PRO B N 1
ATOM 6928 C CA . PRO B 1 174 ? 13.734 -1.935 15.375 1 93.31 174 PRO B CA 1
ATOM 6929 C C . PRO B 1 174 ? 14.391 -0.651 15.883 1 93.31 174 PRO B C 1
ATOM 6931 O O . PRO B 1 174 ? 15.469 -0.698 16.484 1 93.31 174 PRO B O 1
ATOM 6934 N N . GLU B 1 175 ? 13.695 0.392 15.594 1 94.75 175 GLU B N 1
ATOM 6935 C CA . GLU B 1 175 ? 14.211 1.697 15.992 1 94.75 175 GLU B CA 1
ATOM 6936 C C . GLU B 1 175 ? 14.383 1.783 17.5 1 94.75 175 GLU B C 1
ATOM 6938 O O . GLU B 1 175 ? 13.508 1.361 18.266 1 94.75 175 GLU B O 1
ATOM 6943 N N . VAL B 1 176 ? 15.609 2.32 17.859 1 95.69 176 VAL B N 1
ATOM 6944 C CA . VAL B 1 176 ? 15.914 2.422 19.281 1 95.69 176 VAL B CA 1
ATOM 6945 C C . VAL B 1 176 ? 15.625 3.838 19.781 1 95.69 176 VAL B C 1
ATOM 6947 O O . VAL B 1 176 ? 16.047 4.816 19.156 1 95.69 176 VAL B O 1
ATOM 6950 N N . LEU B 1 177 ? 14.859 3.979 20.875 1 94.75 177 LEU B N 1
ATOM 6951 C CA . LEU B 1 177 ? 14.594 5.258 21.531 1 94.75 177 LEU B CA 1
ATOM 6952 C C . LEU B 1 177 ? 15.484 5.449 22.75 1 94.75 177 LEU B C 1
ATOM 6954 O O . LEU B 1 177 ? 15.43 4.656 23.688 1 94.75 177 LEU B O 1
ATOM 6958 N N . LEU B 1 178 ? 16.328 6.457 22.688 1 95.38 178 LEU B N 1
ATOM 6959 C CA . LEU B 1 178 ? 17.234 6.73 23.797 1 95.38 178 LEU B CA 1
ATOM 6960 C C . LEU B 1 178 ? 16.984 8.125 24.375 1 95.38 178 LEU B C 1
ATOM 6962 O O . LEU B 1 178 ? 16.906 9.102 23.625 1 95.38 178 LEU B O 1
ATOM 6966 N N . LEU B 1 179 ? 16.906 8.234 25.656 1 95.44 179 LEU B N 1
ATOM 6967 C CA . LEU B 1 179 ? 16.75 9.531 26.312 1 95.44 179 LEU B CA 1
ATOM 6968 C C . LEU B 1 179 ? 18.062 10.328 26.266 1 95.44 179 LEU B C 1
ATOM 6970 O O . LEU B 1 179 ? 19.141 9.766 26.469 1 95.44 179 LEU B O 1
ATOM 6974 N N . GLU B 1 180 ? 17.922 11.555 25.922 1 95.69 180 GLU B N 1
ATOM 6975 C CA . GLU B 1 180 ? 19.141 12.359 25.906 1 95.69 180 GLU B CA 1
ATOM 6976 C C . GLU B 1 180 ? 19.703 12.562 27.312 1 95.69 180 GLU B C 1
ATOM 6978 O O . GLU B 1 180 ? 18.953 12.523 28.297 1 95.69 180 GLU B O 1
ATOM 6983 N N . ASN B 1 181 ? 20.953 12.68 27.438 1 94.19 181 ASN B N 1
ATOM 6984 C CA . ASN B 1 181 ? 21.672 12.922 28.688 1 94.19 181 ASN B CA 1
ATOM 6985 C C . ASN B 1 181 ? 21.375 11.836 29.719 1 94.19 181 ASN B C 1
ATOM 6987 O O . ASN B 1 181 ? 21.109 12.148 30.891 1 94.19 181 ASN B O 1
ATOM 6991 N N . SER B 1 182 ? 21.344 10.672 29.219 1 92.88 182 SER B N 1
ATOM 6992 C CA . SER B 1 182 ? 21.094 9.547 30.125 1 92.88 182 SER B CA 1
ATOM 6993 C C . SER B 1 18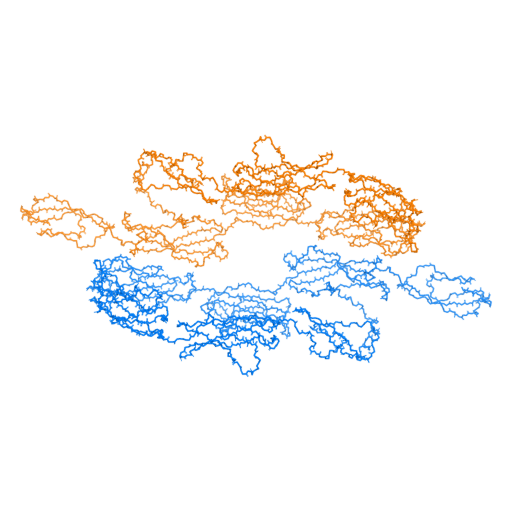2 ? 22.156 9.469 31.219 1 92.88 182 SER B C 1
ATOM 6995 O O . SER B 1 182 ? 23.344 9.617 30.953 1 92.88 182 SER B O 1
ATOM 6997 N N . THR B 1 183 ? 21.75 9.172 32.469 1 91.69 183 THR B N 1
ATOM 6998 C CA . THR B 1 183 ? 22.656 9.094 33.625 1 91.69 183 THR B CA 1
ATOM 6999 C C . THR B 1 183 ? 23.094 7.648 33.875 1 91.69 183 THR B C 1
ATOM 7001 O O . THR B 1 183 ? 23.844 7.371 34.812 1 91.69 183 THR B O 1
ATOM 7004 N N . MET B 1 184 ? 22.688 6.828 33.031 1 92.31 184 MET B N 1
ATOM 7005 C CA . MET B 1 184 ? 23.062 5.426 33.156 1 92.31 184 MET B CA 1
ATOM 7006 C C . MET B 1 184 ? 24.516 5.219 32.75 1 92.31 184 MET B C 1
ATOM 7008 O O . MET B 1 184 ? 25.078 6.008 31.984 1 92.31 184 MET B O 1
ATOM 7012 N N . PRO B 1 185 ? 25.156 4.195 33.25 1 93.88 185 PRO B N 1
ATOM 7013 C CA . PRO B 1 185 ? 26.562 3.955 32.906 1 93.88 185 PRO B CA 1
ATOM 7014 C C . PRO B 1 185 ? 26.766 3.643 31.422 1 93.88 185 PRO B C 1
ATOM 7016 O O . PRO B 1 185 ? 25.969 2.932 30.812 1 93.88 185 PRO B O 1
ATOM 7019 N N . HIS B 1 186 ? 27.781 4.211 30.891 1 92.38 186 HIS B N 1
ATOM 7020 C CA . HIS B 1 186 ? 28.188 3.986 29.5 1 92.38 186 HIS B CA 1
ATOM 7021 C C . HIS B 1 186 ? 29.516 3.242 29.438 1 92.38 186 HIS B C 1
ATOM 7023 O O . HIS B 1 186 ? 30.375 3.428 30.281 1 92.38 186 HIS B O 1
ATOM 7029 N N . PRO B 1 187 ? 29.688 2.398 28.484 1 93.69 187 PRO B N 1
ATOM 7030 C CA . PRO B 1 187 ? 28.812 2.129 27.344 1 93.69 187 PRO B CA 1
ATOM 7031 C C . PRO B 1 187 ? 27.547 1.357 27.734 1 93.69 187 PRO B C 1
ATOM 7033 O O . PRO B 1 187 ? 27.594 0.487 28.609 1 93.69 187 PRO B O 1
ATOM 7036 N N . MET B 1 188 ? 26.422 1.642 27.156 1 95.06 188 MET B N 1
ATOM 7037 C CA . MET B 1 188 ? 25.109 1.053 27.438 1 95.06 188 MET B CA 1
ATOM 7038 C C . MET B 1 188 ? 24.625 0.232 26.25 1 95.06 188 MET B C 1
ATOM 7040 O O . MET B 1 188 ? 24.734 0.667 25.094 1 95.06 188 MET B O 1
ATOM 7044 N N . ASN B 1 189 ? 24.062 -1 26.531 1 95.19 189 ASN B N 1
ATOM 7045 C CA . ASN B 1 189 ? 23.5 -1.863 25.5 1 95.19 189 ASN B CA 1
ATOM 7046 C C . ASN B 1 189 ? 22.203 -1.288 24.938 1 95.19 189 ASN B C 1
ATOM 7048 O O . ASN B 1 189 ? 21.297 -0.961 25.688 1 95.19 189 ASN B O 1
ATOM 7052 N N . ILE B 1 190 ? 22.109 -1.167 23.625 1 95.19 190 ILE B N 1
ATOM 7053 C CA . ILE B 1 190 ? 20.906 -0.55 23.062 1 95.19 190 ILE B CA 1
ATOM 7054 C C . ILE B 1 190 ? 20.203 -1.538 22.141 1 95.19 190 ILE B C 1
ATOM 7056 O O . ILE B 1 190 ? 18.969 -1.551 22.047 1 95.19 190 ILE B O 1
ATOM 7060 N N . THR B 1 191 ? 20.875 -2.291 21.422 1 96.06 191 THR B N 1
ATOM 7061 C CA . THR B 1 191 ? 20.266 -3.268 20.516 1 96.06 191 THR B CA 1
ATOM 7062 C C . THR B 1 191 ? 21.25 -4.387 20.188 1 96.06 191 THR B C 1
ATOM 7064 O O . THR B 1 191 ? 22.359 -4.43 20.734 1 96.06 191 THR B O 1
ATOM 7067 N N . HIS B 1 192 ? 20.781 -5.375 19.375 1 95.69 192 HIS B N 1
ATOM 7068 C CA . HIS B 1 192 ? 21.562 -6.562 19.062 1 95.69 192 HIS B CA 1
ATOM 7069 C C . HIS B 1 192 ? 21.344 -6.992 17.609 1 95.69 192 HIS B C 1
ATOM 7071 O O . HIS B 1 192 ? 20.219 -6.965 17.109 1 95.69 192 HIS B O 1
ATOM 7077 N N . VAL B 1 193 ? 22.453 -7.293 16.938 1 94.19 193 VAL B N 1
ATOM 7078 C CA . VAL B 1 193 ? 22.406 -7.871 15.602 1 94.19 193 VAL B CA 1
ATOM 7079 C C . VAL B 1 193 ? 23.109 -9.219 15.594 1 94.19 193 VAL B C 1
ATOM 7081 O O . VAL B 1 193 ? 24.047 -9.438 16.359 1 94.19 193 VAL B O 1
ATOM 7084 N N . GLN B 1 194 ? 22.578 -10.148 14.758 1 92.62 194 GLN B N 1
ATOM 7085 C CA . GLN B 1 194 ? 23.156 -11.484 14.727 1 92.62 194 GLN B CA 1
ATOM 7086 C C . GLN B 1 194 ? 23.172 -12.055 13.312 1 92.62 194 GLN B C 1
ATOM 7088 O O . GLN B 1 194 ? 22.156 -12.008 12.617 1 92.62 194 GLN B O 1
ATOM 7093 N N . TRP B 1 195 ? 24.359 -12.5 12.867 1 91 195 TRP B N 1
ATOM 7094 C CA . TRP B 1 195 ? 24.469 -13.25 11.617 1 91 195 TRP B CA 1
ATOM 7095 C C . TRP B 1 195 ? 24.031 -14.695 11.805 1 91 195 TRP B C 1
ATOM 7097 O O . TRP B 1 195 ? 24.016 -15.203 12.93 1 91 195 TRP B O 1
ATOM 7107 N N . ASN B 1 196 ? 23.703 -15.367 10.727 1 88.62 196 ASN B N 1
ATOM 7108 C CA . ASN B 1 196 ? 23.156 -16.719 10.758 1 88.62 196 ASN B CA 1
ATOM 7109 C C . ASN B 1 196 ? 24.188 -17.719 11.273 1 88.62 196 ASN B C 1
ATOM 7111 O O . ASN B 1 196 ? 23.844 -18.656 12.008 1 88.62 196 ASN B O 1
ATOM 7115 N N . ASP B 1 197 ? 25.516 -17.641 10.914 1 83.19 197 ASP B N 1
ATOM 7116 C CA . ASP B 1 197 ? 26.578 -18.547 11.344 1 83.19 197 ASP B CA 1
ATOM 7117 C C . ASP B 1 197 ? 27.359 -17.969 12.508 1 83.19 197 ASP B C 1
ATOM 7119 O O . ASP B 1 197 ? 27.516 -16.75 12.609 1 83.19 197 ASP B O 1
ATOM 7123 N N . PRO B 1 198 ? 27.797 -19.047 13.234 1 81.06 198 PRO B N 1
ATOM 7124 C CA . PRO B 1 198 ? 28.578 -18.578 14.375 1 81.06 198 PRO B CA 1
ATOM 7125 C C . PRO B 1 198 ? 29.969 -18.094 13.969 1 81.06 198 PRO B C 1
ATOM 7127 O O . PRO B 1 198 ? 30.516 -18.531 12.953 1 81.06 198 PRO B O 1
ATOM 7130 N N . TYR B 1 199 ? 30.516 -16.938 14.109 1 82.44 199 TYR B N 1
ATOM 7131 C CA . TYR B 1 199 ? 31.891 -16.484 13.992 1 82.44 199 TYR B CA 1
ATOM 7132 C C . TYR B 1 199 ? 31.984 -15.25 13.109 1 82.44 199 TYR B C 1
ATOM 7134 O O . TYR B 1 199 ? 33.062 -14.914 12.617 1 82.44 199 TYR B O 1
ATOM 7142 N N . ALA B 1 200 ? 30.828 -14.859 12.781 1 89.06 200 ALA B N 1
ATOM 7143 C CA . ALA B 1 200 ? 30.859 -13.617 12.016 1 89.06 200 ALA B CA 1
ATOM 7144 C C . ALA B 1 200 ? 31.375 -12.461 12.875 1 89.06 200 ALA B C 1
ATOM 7146 O O . ALA B 1 200 ? 31.219 -12.477 14.102 1 89.06 200 ALA B O 1
ATOM 7147 N N . THR B 1 201 ? 32.188 -11.594 12.336 1 92 201 THR B N 1
ATOM 7148 C CA . THR B 1 201 ? 32.594 -10.359 13 1 92 201 THR B CA 1
ATOM 7149 C C . THR B 1 201 ? 31.797 -9.172 12.5 1 92 201 THR B C 1
ATOM 7151 O O . THR B 1 201 ? 31.312 -9.172 11.367 1 92 201 THR B O 1
ATOM 7154 N N . TYR B 1 202 ? 31.609 -8.242 13.375 1 94.44 202 TYR B N 1
ATOM 7155 C CA . TYR B 1 202 ? 30.75 -7.117 13.039 1 94.44 202 TYR B CA 1
ATOM 7156 C C . TYR B 1 202 ? 31.547 -5.816 13 1 94.44 202 TYR B C 1
ATOM 7158 O O . TYR B 1 202 ? 32.5 -5.641 13.766 1 94.44 202 TYR B O 1
ATOM 7166 N N . GLU B 1 203 ? 31.219 -4.98 12.055 1 92.94 203 GLU B N 1
ATOM 7167 C CA . GLU B 1 203 ? 31.828 -3.666 11.898 1 92.94 203 GLU B CA 1
ATOM 7168 C C . GLU B 1 203 ? 30.781 -2.584 11.688 1 92.94 203 GLU B C 1
ATOM 7170 O O . GLU B 1 203 ? 29.766 -2.812 11.008 1 92.94 203 GLU B O 1
ATOM 7175 N N . ILE B 1 204 ? 31.047 -1.372 12.312 1 92.69 204 ILE B N 1
ATOM 7176 C CA . ILE B 1 204 ? 30.094 -0.268 12.227 1 92.69 204 ILE B CA 1
ATOM 7177 C C . ILE B 1 204 ? 30.625 0.799 11.273 1 92.69 204 ILE B C 1
ATOM 7179 O O . ILE B 1 204 ? 31.828 1.1 11.273 1 92.69 204 ILE B O 1
ATOM 7183 N N . GLN B 1 205 ? 29.719 1.29 10.375 1 90.12 205 GLN B N 1
ATOM 7184 C CA . GLN B 1 205 ? 30.031 2.404 9.484 1 90.12 205 GLN B CA 1
ATOM 7185 C C . GLN B 1 205 ? 28.906 3.428 9.461 1 90.12 205 GLN B C 1
ATOM 7187 O O . GLN B 1 205 ? 27.734 3.061 9.367 1 90.12 205 GLN B O 1
ATOM 7192 N N . PRO B 1 206 ? 29.266 4.676 9.625 1 87.19 206 PRO B N 1
ATOM 7193 C CA . PRO B 1 206 ? 28.219 5.688 9.586 1 87.19 206 PRO B CA 1
ATOM 7194 C C . PRO B 1 206 ? 27.562 5.809 8.203 1 87.19 206 PRO B C 1
ATOM 7196 O O . PRO B 1 206 ? 28.234 5.602 7.188 1 87.19 206 PRO B O 1
ATOM 7199 N N . LYS B 1 207 ? 26.234 6.039 8.125 1 81 207 LYS B N 1
ATOM 7200 C CA . LYS B 1 207 ? 25.531 6.23 6.863 1 81 207 LYS B CA 1
ATOM 7201 C C . LYS B 1 207 ? 25.938 7.543 6.203 1 81 207 LYS B C 1
ATOM 7203 O O . LYS B 1 207 ? 26.156 7.594 4.988 1 81 207 LYS B O 1
ATOM 7208 N N . GLU B 1 208 ? 25.891 8.57 6.93 1 74.12 208 GLU B N 1
ATOM 7209 C CA . GLU B 1 208 ? 26.312 9.867 6.422 1 74.12 208 GLU B CA 1
ATOM 7210 C C . GLU B 1 208 ? 27.672 10.258 6.98 1 74.12 208 GLU B C 1
ATOM 7212 O O . GLU B 1 208 ? 28.062 9.805 8.062 1 74.12 208 GLU B O 1
ATOM 7217 N N . LYS B 1 209 ? 28.641 10.773 6.137 1 63.81 209 LYS B N 1
ATOM 7218 C CA . LYS B 1 209 ? 29.953 11.234 6.594 1 63.81 209 LYS B CA 1
ATOM 7219 C C . LYS B 1 209 ? 29.812 12.188 7.777 1 63.81 209 LYS B C 1
ATOM 7221 O O . LYS B 1 209 ? 29.25 13.281 7.637 1 63.81 209 LYS B O 1
ATOM 7226 N N . PRO B 1 210 ? 29.922 11.445 8.945 1 61.47 210 PRO B N 1
ATOM 7227 C CA . PRO B 1 210 ? 29.594 12.281 10.109 1 61.47 210 PRO B CA 1
ATOM 7228 C C . PRO B 1 210 ? 30.672 13.32 10.406 1 61.47 210 PRO B C 1
ATOM 7230 O O . PRO B 1 210 ? 31.844 13.086 10.148 1 61.47 210 PRO B O 1
ATOM 7233 N N . SER B 1 211 ? 30.344 14.586 10.477 1 64.31 211 SER B N 1
ATOM 7234 C CA . SER B 1 211 ? 31.188 15.609 11.094 1 64.31 211 SER B CA 1
ATOM 7235 C C . SER B 1 211 ? 31.562 15.234 12.523 1 64.31 211 SER B C 1
ATOM 7237 O O . SER B 1 211 ? 32.562 15.727 13.062 1 64.31 211 SER B O 1
ATOM 7239 N N . ILE B 1 212 ? 30.734 14.383 13.117 1 68.44 212 ILE B N 1
ATOM 7240 C CA . ILE B 1 212 ? 30.969 13.984 14.508 1 68.44 212 ILE B CA 1
ATOM 7241 C C . ILE B 1 212 ? 31.234 12.484 14.578 1 68.44 212 ILE B C 1
ATOM 7243 O O . ILE B 1 212 ? 30.703 11.711 13.781 1 68.44 212 ILE B O 1
ATOM 7247 N N . GLU B 1 213 ? 32.156 12.195 15.406 1 82.06 213 GLU B N 1
ATOM 7248 C CA . GLU B 1 213 ? 32.469 10.797 15.672 1 82.06 213 GLU B CA 1
ATOM 7249 C C . GLU B 1 213 ? 31.234 10.016 16.109 1 82.06 213 GLU B C 1
ATOM 7251 O O . GLU B 1 213 ? 30.438 10.508 16.906 1 82.06 213 GLU B O 1
ATOM 7256 N N . LEU B 1 214 ? 30.953 8.945 15.594 1 88.69 214 LEU B N 1
ATOM 7257 C CA . LEU B 1 214 ? 29.797 8.094 15.906 1 88.69 214 LEU B CA 1
ATOM 7258 C C . LEU B 1 214 ? 29.922 7.516 17.312 1 88.69 214 LEU B C 1
ATOM 7260 O O . LEU B 1 214 ? 30.875 6.797 17.609 1 88.69 214 LEU B O 1
ATOM 7264 N N . PRO B 1 215 ? 29.062 7.871 18.188 1 93.75 215 PRO B N 1
ATOM 7265 C CA . PRO B 1 215 ? 29.125 7.418 19.578 1 93.75 215 PRO B CA 1
ATOM 7266 C C . PRO B 1 215 ? 28.562 6.012 19.781 1 93.75 215 PRO B C 1
ATOM 7268 O O . PRO B 1 215 ? 27.875 5.75 20.766 1 93.75 215 PRO B O 1
ATOM 7271 N N . PHE B 1 216 ? 28.766 5.129 18.828 1 95 216 PHE B N 1
ATOM 7272 C CA . PHE B 1 216 ? 28.266 3.762 18.906 1 95 216 PHE B CA 1
ATOM 7273 C C . PHE B 1 216 ? 29.375 2.76 18.594 1 95 216 PHE B C 1
ATOM 7275 O O . PHE B 1 216 ? 30.312 3.066 17.859 1 95 216 PHE B O 1
ATOM 7282 N N . THR B 1 217 ? 29.344 1.612 19.312 1 94.88 217 THR B N 1
ATOM 7283 C CA . THR B 1 217 ? 30.266 0.509 19.031 1 94.88 217 THR B CA 1
ATOM 7284 C C . THR B 1 217 ? 29.516 -0.821 19.016 1 94.88 217 THR B C 1
ATOM 7286 O O . THR B 1 217 ? 28.391 -0.915 19.516 1 94.88 217 THR B O 1
ATOM 7289 N N . VAL B 1 218 ? 30.031 -1.69 18.297 1 95.19 218 VAL B N 1
ATOM 7290 C CA . VAL B 1 218 ? 29.469 -3.035 18.25 1 95.19 218 VAL B CA 1
ATOM 7291 C C . VAL B 1 218 ? 30.5 -4.051 18.719 1 95.19 218 VAL B C 1
ATOM 7293 O O . VAL B 1 218 ? 31.688 -3.945 18.375 1 95.19 218 VAL B O 1
ATOM 7296 N N . ASP B 1 219 ? 30.078 -5.004 19.547 1 93.06 219 ASP B N 1
ATOM 7297 C CA . ASP B 1 219 ? 31.016 -6.016 20.047 1 93.06 219 ASP B CA 1
ATOM 7298 C C . ASP B 1 219 ? 31.062 -7.223 19.109 1 93.06 219 ASP B C 1
ATOM 7300 O O . ASP B 1 219 ? 30.406 -7.23 18.062 1 93.06 219 ASP B O 1
ATOM 7304 N N . GLN B 1 220 ? 31.875 -8.219 19.469 1 90.12 220 GLN B N 1
ATOM 7305 C CA . GLN B 1 220 ? 32.094 -9.406 18.641 1 90.12 220 GLN B CA 1
ATOM 7306 C C . GLN B 1 220 ? 30.828 -10.273 18.609 1 90.12 220 GLN B C 1
ATOM 7308 O O . GLN B 1 220 ? 30.625 -11.047 17.672 1 90.12 220 GLN B O 1
ATOM 7313 N N . ASN B 1 221 ? 29.984 -10.031 19.656 1 89.88 221 ASN B N 1
ATOM 7314 C CA . ASN B 1 221 ? 28.766 -10.82 19.734 1 89.88 221 ASN B CA 1
ATOM 7315 C C . ASN B 1 221 ? 27.609 -10.133 19.031 1 89.88 221 ASN B C 1
ATOM 7317 O O . ASN B 1 221 ? 26.5 -10.672 18.953 1 89.88 221 ASN B O 1
ATOM 7321 N N . GLY B 1 222 ? 27.812 -8.914 18.484 1 93.19 222 GLY B N 1
ATOM 7322 C CA . GLY B 1 222 ? 26.781 -8.203 17.75 1 93.19 222 GLY B CA 1
ATOM 7323 C C . GLY B 1 222 ? 25.984 -7.238 18.609 1 93.19 222 GLY B C 1
ATOM 7324 O O . GLY B 1 222 ? 24.984 -6.688 18.156 1 93.19 222 GLY B O 1
ATOM 7325 N N . THR B 1 223 ? 26.453 -7.098 19.875 1 95.56 223 THR B N 1
ATOM 7326 C CA . THR B 1 223 ? 25.766 -6.152 20.75 1 95.56 223 THR B CA 1
ATOM 7327 C C . THR B 1 223 ? 26.219 -4.723 20.453 1 95.56 223 THR B C 1
ATOM 7329 O O . THR B 1 223 ? 27.422 -4.445 20.406 1 95.56 223 THR B O 1
ATOM 7332 N N . VAL B 1 224 ? 25.234 -3.898 20.281 1 96.44 224 VAL B N 1
ATOM 7333 C CA . VAL B 1 224 ? 25.531 -2.506 19.969 1 96.44 224 VAL B CA 1
ATOM 7334 C C . VAL B 1 224 ? 25.469 -1.665 21.234 1 96.44 224 VAL B C 1
ATOM 7336 O O . VAL B 1 224 ? 24.531 -1.777 22.031 1 96.44 224 VAL B O 1
ATOM 7339 N N . TYR B 1 225 ? 26.5 -0.837 21.422 1 96.44 225 TYR B N 1
ATOM 7340 C CA . TYR B 1 225 ? 26.609 -0.003 22.609 1 96.44 225 TYR B CA 1
ATOM 7341 C C . TYR B 1 225 ? 26.641 1.475 22.25 1 96.44 225 TYR B C 1
ATOM 7343 O O . TYR B 1 225 ? 27.156 1.842 21.188 1 96.44 225 TYR B O 1
ATOM 7351 N N . VAL B 1 226 ? 26.016 2.295 23.094 1 96.25 226 VAL B N 1
ATOM 7352 C CA . VAL B 1 226 ? 26.219 3.736 23.031 1 96.25 226 VAL B CA 1
ATOM 7353 C C . VAL B 1 226 ? 27.328 4.137 24.016 1 96.25 226 VAL B C 1
ATOM 7355 O O . VAL B 1 226 ? 27.297 3.768 25.188 1 96.25 226 VAL B O 1
ATOM 7358 N N . THR B 1 227 ? 28.359 4.84 23.578 1 95.19 227 THR B N 1
ATOM 7359 C CA . THR B 1 227 ? 29.578 5.051 24.344 1 95.19 227 THR B CA 1
ATOM 7360 C C . THR B 1 227 ? 29.469 6.301 25.219 1 95.19 227 THR B C 1
ATOM 7362 O O . THR B 1 227 ? 30.188 6.43 26.219 1 95.19 227 THR B O 1
ATOM 7365 N N . LYS B 1 228 ? 28.641 7.27 24.938 1 94.06 228 LYS B N 1
ATOM 7366 C CA . LYS B 1 228 ? 28.469 8.492 25.719 1 94.06 228 LYS B CA 1
ATOM 7367 C C . LYS B 1 228 ? 27.016 8.969 25.656 1 94.06 228 LYS B C 1
ATOM 7369 O O . LYS B 1 228 ? 26.266 8.586 24.766 1 94.06 228 LYS B O 1
ATOM 7374 N N . PRO B 1 229 ? 26.703 9.766 26.656 1 94.75 229 PRO B N 1
ATOM 7375 C CA . PRO B 1 229 ? 25.359 10.328 26.609 1 94.75 229 PRO B CA 1
ATOM 7376 C C . PRO B 1 229 ? 25.141 11.211 25.375 1 94.75 229 PRO B C 1
ATOM 7378 O O . PRO B 1 229 ? 26.031 11.945 24.969 1 94.75 229 PRO B O 1
ATOM 7381 N N . LEU B 1 230 ? 23.953 11.07 24.828 1 94.5 230 LEU B N 1
ATOM 7382 C CA . LEU B 1 230 ? 23.641 11.805 23.594 1 94.5 230 LEU B CA 1
ATOM 7383 C C . LEU B 1 230 ? 22.922 13.117 23.922 1 94.5 230 LEU B C 1
ATOM 7385 O O . LEU B 1 230 ? 22.297 13.25 24.984 1 94.5 230 LEU B O 1
ATOM 7389 N N . ASP B 1 231 ? 23.094 14.094 23.062 1 94.5 231 ASP B N 1
ATOM 7390 C CA . ASP B 1 231 ? 22.422 15.391 23.156 1 94.5 231 ASP B CA 1
ATOM 7391 C C . ASP B 1 231 ? 21.516 15.625 21.938 1 94.5 231 ASP B C 1
ATOM 7393 O O . ASP B 1 231 ? 22 15.75 20.812 1 94.5 231 ASP B O 1
ATOM 7397 N N . ARG B 1 232 ? 20.266 15.703 22.203 1 94.81 232 ARG B N 1
ATOM 7398 C CA . ARG B 1 232 ? 19.281 15.836 21.125 1 94.81 232 ARG B CA 1
ATOM 7399 C C . ARG B 1 232 ? 19.5 17.125 20.344 1 94.81 232 ARG B C 1
ATOM 7401 O O . ARG B 1 232 ? 19.297 17.156 19.125 1 94.81 232 ARG B O 1
ATOM 7408 N N . GLU B 1 233 ? 19.922 18.234 21.062 1 94.62 233 GLU B N 1
ATOM 7409 C CA . GLU B 1 233 ? 20.109 19.547 20.422 1 94.62 233 GLU B CA 1
ATOM 7410 C C . GLU B 1 233 ? 21.281 19.516 19.438 1 94.62 233 GLU B C 1
ATOM 7412 O O . GLU B 1 233 ? 21.312 20.312 18.5 1 94.62 233 GLU B O 1
ATOM 7417 N N . GLU B 1 234 ? 22.219 18.609 19.594 1 91.38 234 GLU B N 1
ATOM 7418 C CA . GLU B 1 234 ? 23.328 18.422 18.656 1 91.38 234 GLU B CA 1
ATOM 7419 C C . GLU B 1 234 ? 22.891 17.594 17.438 1 91.38 234 GLU B C 1
ATOM 7421 O O . GLU B 1 234 ? 23.109 18 16.297 1 91.38 234 GLU B O 1
ATOM 7426 N N . LYS B 1 235 ? 22.391 16.469 17.797 1 91.25 235 LYS B N 1
ATOM 7427 C CA . LYS B 1 235 ? 21.844 15.586 16.766 1 91.25 235 LYS B CA 1
ATOM 7428 C C . LYS B 1 235 ? 20.672 14.773 17.312 1 91.25 235 LYS B C 1
ATOM 7430 O O . LYS B 1 235 ? 20.797 14.094 18.328 1 91.25 235 LYS B O 1
ATOM 7435 N N . ASP B 1 236 ? 19.562 14.758 16.594 1 93.69 236 ASP B N 1
ATOM 7436 C CA . ASP B 1 236 ? 18.359 14.141 17.141 1 93.69 236 ASP B CA 1
ATOM 7437 C C . ASP B 1 236 ? 18.156 12.742 16.562 1 93.69 236 ASP B C 1
ATOM 7439 O O . ASP B 1 236 ? 17.266 12.008 17.016 1 93.69 236 ASP B O 1
ATOM 7443 N N . HIS B 1 237 ? 18.906 12.359 15.625 1 93.5 237 HIS B N 1
ATOM 7444 C CA . HIS B 1 237 ? 18.75 11.062 14.977 1 93.5 237 HIS B CA 1
ATOM 7445 C C . HIS B 1 237 ? 20.078 10.531 14.453 1 93.5 237 HIS B C 1
ATOM 7447 O O . HIS B 1 237 ? 20.875 11.289 13.898 1 93.5 237 HIS B O 1
ATOM 7453 N N . TYR B 1 238 ? 20.328 9.266 14.75 1 92.69 238 TYR B N 1
ATOM 7454 C CA . TYR B 1 238 ? 21.516 8.594 14.25 1 92.69 238 TYR B CA 1
ATOM 7455 C C . TYR B 1 238 ? 21.156 7.375 13.414 1 92.69 238 TYR B C 1
ATOM 7457 O O . TYR B 1 238 ? 20.219 6.641 13.75 1 92.69 238 TYR B O 1
ATOM 7465 N N . ALA B 1 239 ? 21.766 7.188 12.32 1 93 239 ALA B N 1
ATOM 7466 C CA . ALA B 1 239 ? 21.625 5.992 11.492 1 93 239 ALA B CA 1
ATOM 7467 C C . ALA B 1 239 ? 22.984 5.504 11 1 93 239 ALA B C 1
ATOM 7469 O O . ALA B 1 239 ? 23.797 6.293 10.531 1 93 239 ALA B O 1
ATOM 7470 N N . PHE B 1 240 ? 23.312 4.289 11.148 1 94.38 240 PHE B N 1
ATOM 7471 C CA . PHE B 1 240 ? 24.594 3.742 10.727 1 94.38 240 PHE B CA 1
ATOM 7472 C C . PHE B 1 240 ? 24.453 2.301 10.2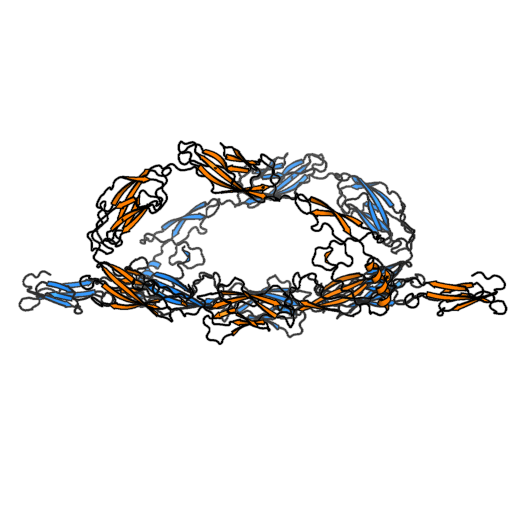58 1 94.38 240 PHE B C 1
ATOM 7474 O O . PHE B 1 240 ? 23.453 1.646 10.562 1 94.38 240 PHE B O 1
ATOM 7481 N N . TYR B 1 241 ? 25.469 1.842 9.57 1 94.56 241 TYR B N 1
ATOM 7482 C CA . TYR B 1 241 ? 25.469 0.496 9 1 94.56 241 TYR B CA 1
ATOM 7483 C C . TYR B 1 241 ? 26.312 -0.449 9.859 1 94.56 241 TYR B C 1
ATOM 7485 O O . TYR B 1 241 ? 27.359 -0.063 10.383 1 94.56 241 TYR B O 1
ATOM 7493 N N . ILE B 1 242 ? 25.797 -1.638 9.977 1 95.06 242 ILE B N 1
ATOM 7494 C CA . ILE B 1 242 ? 26.609 -2.703 10.562 1 95.06 242 ILE B CA 1
ATOM 7495 C C . ILE B 1 242 ? 26.859 -3.793 9.523 1 95.06 242 ILE B C 1
ATOM 7497 O O . ILE B 1 242 ? 25.922 -4.309 8.914 1 95.06 242 ILE B O 1
ATOM 7501 N N . PHE B 1 243 ? 28.141 -4.125 9.359 1 94.06 243 PHE B N 1
ATOM 7502 C CA . PHE B 1 243 ? 28.562 -5.148 8.414 1 94.06 243 PHE B CA 1
ATOM 7503 C C . PHE B 1 243 ? 28.891 -6.453 9.141 1 94.06 243 PHE B C 1
ATOM 7505 O O . PHE B 1 243 ? 29.453 -6.438 10.227 1 94.06 243 PHE B O 1
ATOM 7512 N N . ALA B 1 244 ? 28.422 -7.469 8.562 1 92.75 244 ALA B N 1
ATOM 7513 C CA . ALA B 1 244 ? 28.844 -8.789 9.016 1 92.75 244 ALA B CA 1
ATOM 7514 C C . ALA B 1 244 ? 29.906 -9.367 8.102 1 92.75 244 ALA B C 1
ATOM 7516 O O . ALA B 1 244 ? 29.703 -9.5 6.891 1 92.75 244 ALA B O 1
ATOM 7517 N N . ASN B 1 245 ? 31.078 -9.672 8.68 1 91.19 245 ASN B N 1
ATOM 7518 C CA . ASN B 1 245 ? 32.219 -10.188 7.914 1 91.19 245 ASN B CA 1
ATOM 7519 C C . ASN B 1 245 ? 32.625 -11.578 8.375 1 91.19 245 ASN B C 1
ATOM 7521 O O . ASN B 1 245 ? 32.375 -11.961 9.523 1 91.19 245 ASN B O 1
ATOM 7525 N N . ASP B 1 246 ? 33.156 -12.328 7.434 1 87.88 246 ASP B N 1
ATOM 7526 C CA . ASP B 1 246 ? 33.688 -13.648 7.797 1 87.88 246 ASP B CA 1
ATOM 7527 C C . ASP B 1 246 ? 35.062 -13.539 8.453 1 87.88 246 ASP B C 1
ATOM 7529 O O . ASP B 1 246 ? 35.562 -12.438 8.688 1 87.88 246 ASP B O 1
ATOM 7533 N N . GLU B 1 247 ? 35.656 -14.688 8.859 1 82.69 247 GLU B N 1
ATOM 7534 C CA . GLU B 1 247 ? 36.938 -14.719 9.562 1 82.69 247 GLU B CA 1
ATOM 7535 C C . GLU B 1 247 ? 38.031 -14.117 8.711 1 82.69 247 GLU B C 1
ATOM 7537 O O . GLU B 1 247 ? 39.031 -13.578 9.25 1 82.69 247 GLU B O 1
ATOM 7542 N N . GLU B 1 248 ? 37.781 -14.086 7.336 1 82.44 248 GLU B N 1
ATOM 7543 C CA . GLU B 1 248 ? 38.812 -13.57 6.418 1 82.44 248 GLU B CA 1
ATOM 7544 C C . GLU B 1 248 ? 38.594 -12.094 6.129 1 82.44 248 GLU B C 1
ATOM 7546 O O . GLU B 1 248 ? 39.438 -11.438 5.516 1 82.44 248 GLU B O 1
ATOM 7551 N N . GLY B 1 249 ? 37.438 -11.477 6.57 1 82.25 249 GLY B N 1
ATOM 7552 C CA . GLY B 1 249 ? 37.188 -10.055 6.406 1 82.25 249 GLY B CA 1
ATOM 7553 C C . GLY B 1 249 ? 36.219 -9.742 5.277 1 82.25 249 GLY B C 1
ATOM 7554 O O . GLY B 1 249 ? 35.906 -8.578 5.012 1 82.25 249 GLY B O 1
ATOM 7555 N N . ASP B 1 250 ? 35.781 -10.836 4.598 1 86.12 250 ASP B N 1
ATOM 7556 C CA . ASP B 1 250 ? 34.844 -10.617 3.479 1 86.12 250 ASP B CA 1
ATOM 7557 C C . ASP B 1 250 ? 33.406 -10.414 3.973 1 86.12 250 ASP B C 1
ATOM 7559 O O . ASP B 1 250 ? 32.969 -11.102 4.898 1 86.12 250 ASP B O 1
ATOM 7563 N N . SER B 1 251 ? 32.75 -9.523 3.305 1 87.06 251 SER B N 1
ATOM 7564 C CA . SER B 1 251 ? 31.359 -9.234 3.666 1 87.06 251 SER B CA 1
ATOM 7565 C C . SER B 1 251 ? 30.453 -10.398 3.322 1 87.06 251 SER B C 1
ATOM 7567 O O . SER B 1 251 ? 30.531 -10.961 2.227 1 87.06 251 SER B O 1
ATOM 7569 N N . LEU B 1 252 ? 29.703 -10.711 4.242 1 84.12 252 LEU B N 1
ATOM 7570 C CA . LEU B 1 252 ? 28.828 -11.875 4.078 1 84.12 252 LEU B CA 1
ATOM 7571 C C . LEU B 1 252 ? 27.516 -11.484 3.438 1 84.12 252 LEU B C 1
ATOM 7573 O O . LEU B 1 252 ? 26.891 -12.289 2.742 1 84.12 252 LEU B O 1
ATOM 7577 N N . ALA B 1 253 ? 27.047 -10.273 3.76 1 84.75 253 ALA B N 1
ATOM 7578 C CA . ALA B 1 253 ? 25.766 -9.781 3.24 1 84.75 253 ALA B CA 1
ATOM 7579 C C . ALA B 1 253 ? 25.734 -8.258 3.234 1 84.75 253 ALA B C 1
ATOM 7581 O O . ALA B 1 253 ? 26.688 -7.605 3.668 1 84.75 253 ALA B O 1
ATOM 7582 N N . TYR B 1 254 ? 24.688 -7.746 2.641 1 88.12 254 TYR B N 1
ATOM 7583 C CA . TYR B 1 254 ? 24.469 -6.309 2.717 1 88.12 254 TYR B CA 1
ATOM 7584 C C . TYR B 1 254 ? 24.312 -5.855 4.164 1 88.12 254 TYR B C 1
ATOM 7586 O O . TYR B 1 254 ? 23.703 -6.551 4.977 1 88.12 254 TYR B O 1
ATOM 7594 N N . PRO B 1 255 ? 24.812 -4.812 4.477 1 93.38 255 PRO B N 1
ATOM 7595 C CA . PRO B 1 255 ? 24.766 -4.355 5.867 1 93.38 255 PRO B CA 1
ATOM 7596 C C . PRO B 1 255 ? 23.344 -4.031 6.332 1 93.38 255 PRO B C 1
ATOM 7598 O O . PRO B 1 255 ? 22.469 -3.77 5.508 1 93.38 255 PRO B O 1
ATOM 7601 N N . VAL B 1 256 ? 23.172 -4.109 7.645 1 94.44 256 VAL B N 1
ATOM 7602 C CA . VAL B 1 256 ? 21.891 -3.736 8.25 1 94.44 256 VAL B CA 1
ATOM 7603 C C . VAL B 1 256 ? 21.984 -2.307 8.781 1 94.44 256 VAL B C 1
ATOM 7605 O O . VAL B 1 256 ? 23.062 -1.834 9.148 1 94.44 256 VAL B O 1
ATOM 7608 N N . ILE B 1 257 ? 20.891 -1.591 8.766 1 95 257 ILE B N 1
ATOM 7609 C CA . ILE B 1 257 ? 20.844 -0.206 9.219 1 95 257 ILE B CA 1
ATOM 7610 C C . ILE B 1 257 ? 20.266 -0.154 10.641 1 95 257 ILE B C 1
ATOM 7612 O O . ILE B 1 257 ? 19.234 -0.761 10.922 1 95 257 ILE B O 1
ATOM 7616 N N . VAL B 1 258 ? 20.953 0.469 11.523 1 95.31 258 VAL B N 1
ATOM 7617 C CA . VAL B 1 258 ? 20.484 0.719 12.883 1 95.31 258 VAL B CA 1
ATOM 7618 C C . VAL B 1 258 ? 20.109 2.191 13.039 1 95.31 258 VAL B C 1
ATOM 7620 O O . VAL B 1 258 ? 20.906 3.078 12.727 1 95.31 258 VAL B O 1
ATOM 7623 N N . SER B 1 259 ? 18.891 2.391 13.469 1 95.06 259 SER B N 1
ATOM 7624 C CA . SER B 1 259 ? 18.391 3.748 13.648 1 95.06 259 SER B CA 1
ATOM 7625 C C . SER B 1 259 ? 18.125 4.059 15.117 1 95.06 259 SER B C 1
ATOM 7627 O O . SER B 1 259 ? 17.484 3.281 15.812 1 95.06 259 SER B O 1
ATOM 7629 N N . VAL B 1 260 ? 18.703 5.141 15.547 1 94.81 260 VAL B N 1
ATOM 7630 C CA . VAL B 1 260 ? 18.547 5.562 16.938 1 94.81 260 VAL B CA 1
ATOM 7631 C C . VAL B 1 260 ? 17.891 6.941 16.984 1 94.81 260 VAL B C 1
ATOM 7633 O O . VAL B 1 260 ? 18.391 7.895 16.391 1 94.81 260 VAL B O 1
ATOM 7636 N N . HIS B 1 261 ? 16.781 6.992 17.656 1 95.69 261 HIS B N 1
ATOM 7637 C CA . HIS B 1 261 ? 16.094 8.25 17.891 1 95.69 261 HIS B CA 1
ATOM 7638 C C . HIS B 1 261 ? 16.328 8.75 19.312 1 95.69 261 HIS B C 1
ATOM 7640 O O . HIS B 1 261 ? 16.078 8.031 20.281 1 95.69 261 HIS B O 1
ATOM 7646 N N . VAL B 1 262 ? 16.844 10 19.391 1 95.88 262 VAL B N 1
ATOM 7647 C CA . VAL B 1 262 ? 17.156 10.57 20.703 1 95.88 262 VAL B CA 1
ATOM 7648 C C . VAL B 1 262 ? 15.914 11.273 21.25 1 95.88 262 VAL B C 1
ATOM 7650 O O . VAL B 1 262 ? 15.453 12.266 20.672 1 95.88 262 VAL B O 1
ATOM 7653 N N . VAL B 1 263 ? 15.43 10.836 22.422 1 95.12 263 VAL B N 1
ATOM 7654 C CA . VAL B 1 263 ? 14.227 11.383 23.047 1 95.12 263 VAL B CA 1
ATOM 7655 C C . VAL B 1 263 ? 14.586 12.609 23.875 1 95.12 263 VAL B C 1
ATOM 7657 O O . VAL B 1 263 ? 15.523 12.57 24.672 1 95.12 263 VAL B O 1
ATOM 7660 N N . ASP B 1 264 ? 13.836 13.711 23.703 1 95.31 264 ASP B N 1
ATOM 7661 C CA . ASP B 1 264 ? 14.102 15.016 24.297 1 95.31 264 ASP B CA 1
ATOM 7662 C C . ASP B 1 264 ? 13.727 15.023 25.781 1 95.31 264 ASP B C 1
ATOM 7664 O O . ASP B 1 264 ? 12.742 14.398 26.188 1 95.31 264 ASP B O 1
ATOM 7668 N N . ILE B 1 265 ? 14.531 15.672 26.609 1 94.88 265 ILE B N 1
ATOM 7669 C CA . ILE B 1 265 ? 14.227 16.016 27.984 1 94.88 265 ILE B CA 1
ATOM 7670 C C . ILE B 1 265 ? 14.328 17.531 28.172 1 94.88 265 ILE B C 1
ATOM 7672 O O . ILE B 1 265 ? 14.93 18.219 27.359 1 94.88 265 ILE B O 1
ATOM 7676 N N . ASN B 1 266 ? 13.641 18.078 29.203 1 95.44 266 ASN B N 1
ATOM 7677 C CA . ASN B 1 266 ? 13.695 19.516 29.469 1 95.44 266 ASN B CA 1
ATOM 7678 C C . ASN B 1 266 ? 14.992 19.906 30.172 1 95.44 266 ASN B C 1
ATOM 7680 O O . ASN B 1 266 ? 15.016 20.016 31.406 1 95.44 266 ASN B O 1
ATOM 7684 N N . ASP B 1 267 ? 16.094 20.094 29.484 1 94.69 267 ASP B N 1
ATOM 7685 C CA . ASP B 1 267 ? 17.391 20.391 30.078 1 94.69 267 ASP B CA 1
ATOM 7686 C C . ASP B 1 267 ? 17.922 21.734 29.625 1 94.69 267 ASP B C 1
ATOM 7688 O O . ASP B 1 267 ? 19.047 22.109 29.938 1 94.69 267 ASP B O 1
ATOM 7692 N N . ASN B 1 268 ? 17.203 22.469 28.812 1 95.69 268 ASN B N 1
ATOM 7693 C CA . ASN B 1 268 ? 17.594 23.812 28.375 1 95.69 268 ASN B CA 1
ATOM 7694 C C . ASN B 1 268 ? 16.656 24.875 28.953 1 95.69 268 ASN B C 1
ATOM 7696 O O . ASN B 1 268 ? 15.438 24.797 28.781 1 95.69 268 ASN B O 1
ATOM 7700 N N . PRO B 1 269 ? 17.156 25.844 29.578 1 96.56 269 PRO B N 1
ATOM 7701 C CA . PRO B 1 269 ? 16.312 26.922 30.109 1 96.56 269 PRO B CA 1
ATOM 7702 C C . PRO B 1 269 ? 15.859 27.906 29.031 1 96.56 269 PRO B C 1
ATOM 7704 O O . PRO B 1 269 ? 16.5 28 27.984 1 96.56 269 PRO B O 1
ATOM 7707 N N . PRO B 1 270 ? 14.648 28.516 29.25 1 97.12 270 PRO B N 1
ATOM 7708 C CA . PRO B 1 270 ? 14.227 29.562 28.312 1 97.12 270 PRO B CA 1
ATOM 7709 C C . PRO B 1 270 ? 15.227 30.719 28.219 1 97.12 270 PRO B C 1
ATOM 7711 O O . PRO B 1 270 ? 15.898 31.031 29.203 1 97.12 270 PRO B O 1
ATOM 7714 N N . VAL B 1 271 ? 15.367 31.328 27.062 1 97.06 271 VAL B N 1
ATOM 7715 C CA . VAL B 1 271 ? 16.281 32.469 26.828 1 97.06 271 VAL B CA 1
ATOM 7716 C C . VAL B 1 271 ? 15.492 33.656 26.281 1 97.06 271 VAL B C 1
ATOM 7718 O O . VAL B 1 271 ? 14.719 33.5 25.328 1 97.06 271 VAL B O 1
ATOM 7721 N N . CYS B 1 272 ? 15.68 34.75 26.984 1 97.12 272 CYS B N 1
ATOM 7722 C CA . CYS B 1 272 ? 15.016 35.969 26.516 1 97.12 272 CYS B CA 1
ATOM 7723 C C . CYS B 1 272 ? 15.547 36.375 25.141 1 97.12 272 CYS B C 1
ATOM 7725 O O . CYS B 1 272 ? 16.734 36.25 24.859 1 97.12 272 CYS B O 1
ATOM 7727 N N . ASP B 1 273 ? 14.688 36.812 24.312 1 94.62 273 ASP B N 1
ATOM 7728 C CA . ASP B 1 273 ? 15.094 37.25 22.984 1 94.62 273 ASP B CA 1
ATOM 7729 C C . ASP B 1 273 ? 16.094 38.406 23.062 1 94.62 273 ASP B C 1
ATOM 7731 O O . ASP B 1 273 ? 17.078 38.438 22.344 1 94.62 273 ASP B O 1
ATOM 7735 N N . LYS B 1 274 ? 15.805 39.438 24 1 93.88 274 LYS B N 1
ATOM 7736 C CA . LYS B 1 274 ? 16.656 40.594 24.25 1 93.88 274 LYS B CA 1
ATOM 7737 C C . LYS B 1 274 ? 17 40.719 25.734 1 93.88 274 LYS B C 1
ATOM 7739 O O . LYS B 1 274 ? 16.219 40.312 26.594 1 93.88 274 LYS B O 1
ATOM 7744 N N . VAL B 1 275 ? 18.203 41.281 26.031 1 91.12 275 VAL B N 1
ATOM 7745 C CA . VAL B 1 275 ? 18.594 41.5 27.422 1 91.12 275 VAL B CA 1
ATOM 7746 C C . VAL B 1 275 ? 17.609 42.469 28.078 1 91.12 275 VAL B C 1
ATOM 7748 O O . VAL B 1 275 ? 17.188 42.25 29.219 1 91.12 275 VAL B O 1
ATOM 7751 N N . LEU B 1 276 ? 17.25 43.5 27.406 1 94.62 276 LEU B N 1
ATOM 7752 C CA . LEU B 1 276 ? 16.25 44.469 27.859 1 94.62 276 LEU B CA 1
ATOM 7753 C C . LEU B 1 276 ? 15.258 44.781 26.734 1 94.62 276 LEU B C 1
ATOM 7755 O O . LEU B 1 276 ? 15.648 45.281 25.672 1 94.62 276 LEU B O 1
ATOM 7759 N N . THR B 1 277 ? 14.078 44.406 27.016 1 95.88 277 THR B N 1
ATOM 7760 C CA . THR B 1 277 ? 13.016 44.75 26.062 1 95.88 277 THR B CA 1
ATOM 7761 C C . THR B 1 277 ? 12.383 46.094 26.406 1 95.88 277 THR B C 1
ATOM 7763 O O . THR B 1 277 ? 12 46.344 27.547 1 95.88 277 THR B O 1
ATOM 7766 N N . LYS B 1 278 ? 12.227 47 25.438 1 94.25 278 LYS B N 1
ATOM 7767 C CA . LYS B 1 278 ? 11.672 48.312 25.672 1 94.25 278 LYS B CA 1
ATOM 7768 C C . LYS B 1 278 ? 10.359 48.5 24.922 1 94.25 278 LYS B C 1
ATOM 7770 O O . LYS B 1 278 ? 10.258 48.188 23.734 1 94.25 278 LYS B O 1
ATOM 7775 N N . PHE B 1 279 ? 9.352 48.969 25.688 1 95.31 279 PHE B N 1
ATOM 7776 C CA . PHE B 1 279 ? 8.062 49.312 25.094 1 95.31 279 PHE B CA 1
ATOM 7777 C C . PHE B 1 279 ? 7.719 50.781 25.391 1 95.31 279 PHE B C 1
ATOM 7779 O O . PHE B 1 279 ? 8.227 51.375 26.344 1 95.31 279 PHE B O 1
ATOM 7786 N N . GLU B 1 280 ? 6.918 51.281 24.516 1 94.06 280 GLU B N 1
ATOM 7787 C CA . GLU B 1 280 ? 6.375 52.625 24.719 1 94.06 280 GLU B CA 1
ATOM 7788 C C . GLU B 1 280 ? 4.855 52.594 24.844 1 94.06 280 GLU B C 1
ATOM 7790 O O . GLU B 1 280 ? 4.191 51.812 24.172 1 94.06 280 GLU B O 1
ATOM 7795 N N . VAL B 1 281 ? 4.363 53.438 25.797 1 93.19 281 VAL B N 1
ATOM 7796 C CA . VAL B 1 281 ? 2.918 53.531 25.953 1 93.19 281 VAL B CA 1
ATOM 7797 C C . VAL B 1 281 ? 2.537 55 26.172 1 93.19 281 VAL B C 1
ATOM 7799 O O . VAL B 1 281 ? 3.221 55.719 26.891 1 93.19 281 VAL B O 1
ATOM 7802 N N . GLN B 1 282 ? 1.475 55.438 25.531 1 92.38 282 GLN B N 1
ATOM 7803 C CA . GLN B 1 282 ? 1.007 56.812 25.703 1 92.38 282 GLN B CA 1
ATOM 7804 C C . GLN B 1 282 ? 0.276 56.969 27.031 1 92.38 282 GLN B C 1
ATOM 7806 O O . GLN B 1 282 ? -0.361 56.031 27.516 1 92.38 282 GLN B O 1
ATOM 7811 N N . GLU B 1 283 ? 0.354 58.125 27.609 1 89.94 283 GLU B N 1
ATOM 7812 C CA . GLU B 1 283 ? -0.245 58.375 28.922 1 89.94 283 GLU B CA 1
ATOM 7813 C C . GLU B 1 283 ? -1.76 58.188 28.875 1 89.94 283 GLU B C 1
ATOM 7815 O O . GLU B 1 283 ? -2.379 57.844 29.875 1 89.94 283 GLU B O 1
ATOM 7820 N N . ASN B 1 284 ? -2.385 58.375 27.656 1 86 284 ASN B N 1
ATOM 7821 C CA . ASN B 1 284 ? -3.834 58.281 27.547 1 86 284 ASN B CA 1
ATOM 7822 C C . ASN B 1 284 ? -4.25 56.906 27.031 1 86 284 ASN B C 1
ATOM 7824 O O . ASN B 1 284 ? -5.355 56.75 26.5 1 86 284 ASN B O 1
ATOM 7828 N N . GLU B 1 285 ? -3.354 55.938 27.156 1 88.44 285 GLU B N 1
ATOM 7829 C CA . GLU B 1 285 ? -3.656 54.625 26.656 1 88.44 285 GLU B CA 1
ATOM 7830 C C . GLU B 1 285 ? -4.824 54 27.422 1 88.44 285 GLU B C 1
ATOM 7832 O O . GLU B 1 285 ? -4.902 54.094 28.641 1 88.44 285 GLU B O 1
ATOM 7837 N N . ASP B 1 286 ? -5.758 53.344 26.625 1 83.56 286 ASP B N 1
ATOM 7838 C CA . ASP B 1 286 ? -6.926 52.719 27.234 1 83.56 286 ASP B CA 1
ATOM 7839 C C . ASP B 1 286 ? -6.543 51.406 27.922 1 83.56 286 ASP B C 1
ATOM 7841 O O . ASP B 1 286 ? -5.664 50.688 27.453 1 83.56 286 ASP B O 1
ATOM 7845 N N . VAL B 1 287 ? -7.207 51.094 28.969 1 84.62 287 VAL B N 1
ATOM 7846 C CA . VAL B 1 287 ? -7.008 49.844 29.688 1 84.62 287 VAL B CA 1
ATOM 7847 C C . VAL B 1 287 ? -7.289 48.656 28.766 1 84.62 287 VAL B C 1
ATOM 7849 O O . VAL B 1 287 ? -8.258 48.688 28 1 84.62 287 VAL B O 1
ATOM 7852 N N . GLY B 1 288 ? -6.395 47.625 28.844 1 84.94 288 GLY B N 1
ATOM 7853 C CA . GLY B 1 288 ? -6.605 46.406 28.078 1 84.94 288 GLY B CA 1
ATOM 7854 C C . GLY B 1 288 ? -5.801 46.375 26.781 1 84.94 288 GLY B C 1
ATOM 7855 O O . GLY B 1 288 ? -5.609 45.312 26.203 1 84.94 288 GLY B O 1
ATOM 7856 N N . ASN B 1 289 ? -5.363 47.562 26.312 1 87.75 289 ASN B N 1
ATOM 7857 C CA . ASN B 1 289 ? -4.637 47.594 25.047 1 87.75 289 ASN B CA 1
ATOM 7858 C C . ASN B 1 289 ? -3.277 46.906 25.156 1 87.75 289 ASN B C 1
ATOM 7860 O O . ASN B 1 289 ? -2.68 46.875 26.234 1 87.75 289 ASN B O 1
ATOM 7864 N N . LEU B 1 290 ? -2.906 46.438 24.016 1 91.31 290 LEU B N 1
ATOM 7865 C CA . LEU B 1 290 ? -1.62 45.75 23.922 1 91.31 290 LEU B CA 1
ATOM 7866 C C . LEU B 1 290 ? -0.473 46.75 23.922 1 91.31 290 LEU B C 1
ATOM 7868 O O . LEU B 1 290 ? -0.503 47.75 23.172 1 91.31 290 LEU B O 1
ATOM 7872 N N . ILE B 1 291 ? 0.46 46.594 24.766 1 92.81 291 ILE B N 1
ATOM 7873 C CA . ILE B 1 291 ? 1.639 47.469 24.844 1 92.81 291 ILE B CA 1
ATOM 7874 C C . ILE B 1 291 ? 2.781 46.812 24.047 1 92.81 291 ILE B C 1
ATOM 7876 O O . ILE B 1 291 ? 3.445 47.5 23.25 1 92.81 291 ILE B O 1
ATOM 7880 N N . GLY B 1 292 ? 2.977 45.594 24.203 1 94.12 292 GLY B N 1
ATOM 7881 C CA . GLY B 1 292 ? 4.012 44.844 23.531 1 94.12 292 GLY B CA 1
ATOM 7882 C C . GLY B 1 292 ? 4.023 43.375 23.906 1 94.12 292 GLY B C 1
ATOM 7883 O O . GLY B 1 292 ? 3.258 42.938 24.781 1 94.12 292 GLY B O 1
ATOM 7884 N N . THR B 1 293 ? 4.902 42.656 23.188 1 95.38 293 THR B N 1
ATOM 7885 C CA . THR B 1 293 ? 5.004 41.25 23.438 1 95.38 293 THR B CA 1
ATOM 7886 C C . THR B 1 293 ? 6.43 40.844 23.812 1 95.38 293 THR B C 1
ATOM 7888 O O . THR B 1 293 ? 7.383 41.219 23.125 1 95.38 293 THR B O 1
ATOM 7891 N N . VAL B 1 294 ? 6.559 40.188 24.938 1 96.5 294 VAL B N 1
ATOM 7892 C CA . VAL B 1 294 ? 7.855 39.688 25.359 1 96.5 294 VAL B CA 1
ATOM 7893 C C . VAL B 1 294 ? 8.164 38.375 24.641 1 96.5 294 VAL B C 1
ATOM 7895 O O . VAL B 1 294 ? 7.383 37.438 24.719 1 96.5 294 VAL B O 1
ATOM 7898 N N . LEU B 1 295 ? 9.281 38.312 23.953 1 96.25 295 LEU B N 1
ATOM 7899 C CA . LEU B 1 295 ? 9.656 37.125 23.188 1 96.25 295 LEU B CA 1
ATOM 7900 C C . LEU B 1 295 ? 10.766 36.344 23.891 1 96.25 295 LEU B C 1
ATOM 7902 O O . LEU B 1 295 ? 11.68 36.969 24.469 1 96.25 295 LEU B O 1
ATOM 7906 N N . ALA B 1 296 ? 10.617 35.125 23.938 1 96.31 296 ALA B N 1
ATOM 7907 C CA . ALA B 1 296 ? 11.609 34.188 24.469 1 96.31 296 ALA B CA 1
ATOM 7908 C C . ALA B 1 296 ? 11.641 32.906 23.672 1 96.31 296 ALA B C 1
ATOM 7910 O O . ALA B 1 296 ? 10.711 32.594 22.906 1 96.31 296 ALA B O 1
ATOM 7911 N N . SER B 1 297 ? 12.781 32.219 23.703 1 95.56 297 SER B N 1
ATOM 7912 C CA . SER B 1 297 ? 12.93 30.969 22.984 1 95.56 297 SER B CA 1
ATOM 7913 C C . SER B 1 297 ? 13.5 29.875 23.875 1 95.56 297 SER B C 1
ATOM 7915 O O . SER B 1 297 ? 14.07 30.172 24.938 1 95.56 297 SER B O 1
ATOM 7917 N N . ASP B 1 298 ? 13.164 28.656 23.594 1 95.5 298 ASP B N 1
ATOM 7918 C CA . ASP B 1 298 ? 13.656 27.453 24.266 1 95.5 298 ASP B CA 1
ATOM 7919 C C . ASP B 1 298 ? 14.211 26.453 23.25 1 95.5 298 ASP B C 1
ATOM 7921 O O . ASP B 1 298 ? 13.562 26.156 22.25 1 95.5 298 ASP B O 1
ATOM 7925 N N . ASN B 1 299 ? 15.422 25.953 23.531 1 96 299 ASN B N 1
ATOM 7926 C CA . ASN B 1 299 ? 16.125 25.125 22.547 1 96 299 ASN B CA 1
ATOM 7927 C C . ASN B 1 299 ? 15.625 23.688 22.578 1 96 299 ASN B C 1
ATOM 7929 O O . ASN B 1 299 ? 16.016 22.859 21.75 1 96 299 ASN B O 1
ATOM 7933 N N . ASP B 1 300 ? 14.836 23.344 23.609 1 95.94 300 ASP B N 1
ATOM 7934 C CA . ASP B 1 300 ? 14.281 22 23.625 1 95.94 300 ASP B CA 1
ATOM 7935 C C . ASP B 1 300 ? 13.406 21.75 22.406 1 95.94 300 ASP B C 1
ATOM 7937 O O . ASP B 1 300 ? 13.211 22.656 21.578 1 95.94 300 ASP B O 1
ATOM 7941 N N . LYS B 1 301 ? 12.875 20.484 22.281 1 94 301 LYS B N 1
ATOM 7942 C CA . LYS B 1 301 ? 12.141 20.109 21.078 1 94 301 LYS B CA 1
ATOM 7943 C C . LYS B 1 301 ? 10.945 21.031 20.859 1 94 301 LYS B C 1
ATOM 7945 O O . LYS B 1 301 ? 10.055 21.125 21.719 1 94 301 LYS B O 1
ATOM 7950 N N . LYS B 1 302 ? 10.883 21.672 19.734 1 92.5 302 LYS B N 1
ATOM 7951 C CA . LYS B 1 302 ? 9.82 22.594 19.391 1 92.5 302 LYS B CA 1
ATOM 7952 C C . LYS B 1 302 ? 8.469 21.891 19.312 1 92.5 302 LYS B C 1
ATOM 7954 O O . LYS B 1 302 ? 8.359 20.797 18.75 1 92.5 302 LYS B O 1
ATOM 7959 N N . GLY B 1 303 ? 7.504 22.5 19.891 1 90.38 303 GLY B N 1
ATOM 7960 C CA . GLY B 1 303 ? 6.156 21.969 19.828 1 90.38 303 GLY B CA 1
ATOM 7961 C C . GLY B 1 303 ? 5.879 20.938 20.906 1 90.38 303 GLY B C 1
ATOM 7962 O O . GLY B 1 303 ? 4.824 20.297 20.891 1 90.38 303 GLY B O 1
ATOM 7963 N N . SER B 1 304 ? 6.824 20.703 21.844 1 92.88 304 SER B N 1
ATOM 7964 C CA . SER B 1 304 ? 6.645 19.781 22.969 1 92.88 304 SER B CA 1
ATOM 7965 C C . SER B 1 304 ? 6.426 20.547 24.266 1 92.88 304 SER B C 1
ATOM 7967 O O . SER B 1 304 ? 6.57 21.766 24.312 1 92.88 304 SER B O 1
ATOM 7969 N N . LEU B 1 305 ? 6.035 19.844 25.312 1 94.44 305 LEU B N 1
ATOM 7970 C CA . LEU B 1 305 ? 5.812 20.469 26.625 1 94.44 305 LEU B CA 1
ATOM 7971 C C . LEU B 1 305 ? 7.121 20.984 27.203 1 94.44 305 LEU B C 1
ATOM 7973 O O . LEU B 1 305 ? 7.113 21.891 28.047 1 94.44 305 LEU B O 1
ATOM 7977 N N . ASN B 1 306 ? 8.234 20.438 26.625 1 94.94 306 ASN B N 1
ATOM 7978 C CA . ASN B 1 306 ? 9.547 20.828 27.141 1 94.94 306 ASN B CA 1
ATOM 7979 C C . ASN B 1 306 ? 9.93 22.234 26.672 1 94.94 306 ASN B C 1
ATOM 7981 O O . ASN B 1 306 ? 10.789 22.875 27.266 1 94.94 306 ASN B O 1
ATOM 7985 N N . SER B 1 307 ? 9.359 22.672 25.562 1 95 307 SER B N 1
ATOM 7986 C CA . SER B 1 307 ? 9.695 23.984 25.016 1 95 307 SER B CA 1
ATOM 7987 C C . SER B 1 307 ? 8.547 24.969 25.219 1 95 307 SER B C 1
ATOM 7989 O O . SER B 1 307 ? 8.578 26.078 24.688 1 95 307 SER B O 1
ATOM 7991 N N . ARG B 1 308 ? 7.527 24.547 25.906 1 95.38 308 ARG B N 1
ATOM 7992 C CA . ARG B 1 308 ? 6.398 25.438 26.172 1 95.38 308 ARG B CA 1
ATOM 7993 C C . ARG B 1 308 ? 6.777 26.531 27.172 1 95.38 308 ARG B C 1
ATOM 7995 O O . ARG B 1 308 ? 7.242 26.219 28.281 1 95.38 308 ARG B O 1
ATOM 8002 N N . LEU B 1 309 ? 6.523 27.75 26.781 1 96.38 309 LEU B N 1
ATOM 8003 C CA . LEU B 1 309 ? 6.902 28.875 27.641 1 96.38 309 LEU B CA 1
ATOM 8004 C C . LEU B 1 309 ? 5.68 29.484 28.312 1 96.38 309 LEU B C 1
ATOM 8006 O O . LEU B 1 309 ? 4.621 29.609 27.688 1 96.38 309 LEU B O 1
ATOM 8010 N N . GLN B 1 310 ? 5.777 29.781 29.547 1 96.12 310 GLN B N 1
ATOM 8011 C CA . GLN B 1 310 ? 4.773 30.5 30.328 1 96.12 310 GLN B CA 1
ATOM 8012 C C . GLN B 1 310 ? 5.344 31.797 30.891 1 96.12 310 GLN B C 1
ATOM 8014 O O . GLN B 1 310 ? 6.469 31.812 31.406 1 96.12 310 GLN B O 1
ATOM 8019 N N . PHE B 1 311 ? 4.609 32.875 30.781 1 97.06 311 PHE B N 1
ATOM 8020 C CA . PHE B 1 311 ? 5.051 34.188 31.188 1 97.06 311 PHE B CA 1
ATOM 8021 C C . PHE B 1 311 ? 4.289 34.656 32.438 1 97.06 311 PHE B C 1
ATOM 8023 O O . PHE B 1 311 ? 3.082 34.406 32.531 1 97.06 311 PHE B O 1
ATOM 8030 N N . SER B 1 312 ? 4.93 35.25 33.406 1 96.12 312 SER B N 1
ATOM 8031 C CA . SER B 1 312 ? 4.297 35.812 34.594 1 96.12 312 SER B CA 1
ATOM 8032 C C . SER B 1 312 ? 5.043 37.094 35.031 1 96.12 312 SER B C 1
ATOM 8034 O O . SER B 1 312 ? 6.262 37.156 34.906 1 96.12 312 SER B O 1
ATOM 8036 N N . LEU B 1 313 ? 4.309 38.031 35.469 1 96.38 313 LEU B N 1
ATOM 8037 C CA . LEU B 1 313 ? 4.898 39.25 35.969 1 96.38 313 LEU B CA 1
ATOM 8038 C C . LEU B 1 313 ? 5.281 39.125 37.438 1 96.38 313 LEU B C 1
ATOM 8040 O O . LEU B 1 313 ? 4.426 38.844 38.281 1 96.38 313 LEU B O 1
ATOM 8044 N N . LEU B 1 314 ? 6.562 39.281 37.812 1 95.31 314 LEU B N 1
ATOM 8045 C CA . LEU B 1 314 ? 7.051 39.094 39.156 1 95.31 314 LEU B CA 1
ATOM 8046 C C . LEU B 1 314 ? 7.016 40.438 39.938 1 95.31 314 LEU B C 1
ATOM 8048 O O . LEU B 1 314 ? 6.688 40.469 41.125 1 95.31 314 LEU B O 1
ATOM 8052 N N . ASN B 1 315 ? 7.449 41.406 39.125 1 95.25 315 ASN B N 1
ATOM 8053 C CA . ASN B 1 315 ? 7.586 42.688 39.812 1 95.25 315 ASN B CA 1
ATOM 8054 C C . ASN B 1 315 ? 7.402 43.875 38.875 1 95.25 315 ASN B C 1
ATOM 8056 O O . ASN B 1 315 ? 7.691 43.75 37.656 1 95.25 315 ASN B O 1
ATOM 8060 N N . GLN B 1 316 ? 6.805 44.938 39.375 1 95 316 GLN B N 1
ATOM 8061 C CA . GLN B 1 316 ? 6.688 46.25 38.719 1 95 316 GLN B CA 1
ATOM 8062 C C . GLN B 1 316 ? 7.363 47.344 39.531 1 95 316 GLN B C 1
ATOM 8064 O O . GLN B 1 316 ? 7.098 47.469 40.719 1 95 316 GLN B O 1
ATOM 8069 N N . ASN B 1 317 ? 8.289 48.094 38.938 1 94.25 317 ASN B N 1
ATOM 8070 C CA . ASN B 1 317 ? 8.961 49.188 39.594 1 94.25 317 ASN B CA 1
ATOM 8071 C C . ASN B 1 317 ? 8.93 50.469 38.75 1 94.25 317 ASN B C 1
ATOM 8073 O O . ASN B 1 317 ? 9.375 50.438 37.594 1 94.25 317 ASN B O 1
ATOM 8077 N N . PRO B 1 318 ? 8.508 51.5 39.281 1 93.44 318 PRO B N 1
ATOM 8078 C CA . PRO B 1 318 ? 7.969 51.75 40.625 1 93.44 318 PRO B CA 1
ATOM 8079 C C . PRO B 1 318 ? 6.535 51.25 40.781 1 93.44 318 PRO B C 1
ATOM 8081 O O . PRO B 1 318 ? 5.898 50.844 39.781 1 93.44 318 PRO B O 1
ATOM 8084 N N . LYS B 1 319 ? 5.965 51.219 41.938 1 91.06 319 LYS B N 1
ATOM 8085 C CA . LYS B 1 319 ? 4.621 50.75 42.219 1 91.06 319 LYS B CA 1
ATOM 8086 C C . LYS B 1 319 ? 3.641 51.938 42.344 1 91.06 319 LYS B C 1
ATOM 8088 O O . LYS B 1 319 ? 2.637 51.844 43.062 1 91.06 319 LYS B O 1
ATOM 8093 N N . ILE B 1 320 ? 4.047 53.094 41.875 1 87.88 320 ILE B N 1
ATOM 8094 C CA . ILE B 1 320 ? 3.213 54.281 41.875 1 87.88 320 ILE B CA 1
ATOM 8095 C C . ILE B 1 320 ? 2.645 54.531 40.469 1 87.88 320 ILE B C 1
ATOM 8097 O O . ILE B 1 320 ? 3.311 54.25 39.469 1 87.88 320 ILE B O 1
ATOM 8101 N N . PRO B 1 321 ? 1.625 55.062 40.344 1 83.56 321 PRO B N 1
ATOM 8102 C CA . PRO B 1 321 ? 0.604 55.469 41.312 1 83.56 321 PRO B CA 1
ATOM 8103 C C . PRO B 1 321 ? -0.036 54.25 42 1 83.56 321 PRO B C 1
ATOM 8105 O O . PRO B 1 321 ? -0.665 54.406 43.062 1 83.56 321 PRO B O 1
ATOM 8108 N N . GLN B 1 322 ? -0.016 53.125 41.25 1 83.88 322 GLN B N 1
ATOM 8109 C CA . GLN B 1 322 ? -0.515 51.875 41.844 1 83.88 322 GLN B CA 1
ATOM 8110 C C . GLN B 1 322 ? 0.33 50.688 41.406 1 83.88 322 GLN B C 1
ATOM 8112 O O . GLN B 1 322 ? 1.024 50.75 40.375 1 83.88 322 GLN B O 1
ATOM 8117 N N . ASP B 1 323 ? 0.203 49.688 42.219 1 86.75 323 ASP B N 1
ATOM 8118 C CA . ASP B 1 323 ? 0.843 48.406 41.844 1 86.75 323 ASP B CA 1
ATOM 8119 C C . ASP B 1 323 ? 0.009 47.688 40.812 1 86.75 323 ASP B C 1
ATOM 8121 O O . ASP B 1 323 ? -1.183 47.938 40.656 1 86.75 323 ASP B O 1
ATOM 8125 N N . ASN B 1 324 ? 0.573 46.906 39.969 1 89 324 ASN B N 1
ATOM 8126 C CA . ASN B 1 324 ? -0.103 46.031 39.031 1 89 324 ASN B CA 1
ATOM 8127 C C . ASN B 1 324 ? -0.77 46.812 37.906 1 89 324 ASN B C 1
ATOM 8129 O O . ASN B 1 324 ? -1.929 46.562 37.562 1 89 324 ASN B O 1
ATOM 8133 N N . LEU B 1 325 ? -0.081 47.875 37.438 1 92.06 325 LEU B N 1
ATOM 8134 C CA . LEU B 1 325 ? -0.564 48.656 36.312 1 92.06 325 LEU B CA 1
ATOM 8135 C C . LEU B 1 325 ? -0.579 47.844 35.031 1 92.06 325 LEU B C 1
ATOM 8137 O O . LEU B 1 325 ? -1.349 48.125 34.094 1 92.06 325 LEU B O 1
ATOM 8141 N N . PHE B 1 326 ? 0.243 46.781 35 1 93.62 326 PHE B N 1
ATOM 8142 C CA . PHE B 1 326 ? 0.413 45.969 33.781 1 93.62 326 PHE B CA 1
ATOM 8143 C C . PHE B 1 326 ? 0.075 44.531 34.062 1 93.62 326 PHE B C 1
ATOM 8145 O O . PHE B 1 326 ? 0.145 44.062 35.188 1 93.62 326 PHE B O 1
ATOM 8152 N N . ARG B 1 327 ? -0.331 43.906 32.969 1 93.12 327 ARG B N 1
ATOM 8153 C CA . ARG B 1 327 ? -0.612 42.469 33 1 93.12 327 ARG B CA 1
ATOM 8154 C C . ARG B 1 327 ? 0.043 41.75 31.812 1 93.12 327 ARG B C 1
ATOM 8156 O O . ARG B 1 327 ? 0.091 42.312 30.703 1 93.12 327 ARG B O 1
ATOM 8163 N N . ILE B 1 328 ? 0.54 40.594 32.125 1 95.12 328 ILE B N 1
ATOM 8164 C CA . ILE B 1 328 ? 1.137 39.812 31.062 1 95.12 328 ILE B CA 1
ATOM 8165 C C . ILE B 1 328 ? 0.324 38.531 30.859 1 95.12 328 ILE B C 1
ATOM 8167 O O . ILE B 1 328 ? -0.119 37.906 31.828 1 95.12 328 ILE B O 1
ATOM 8171 N N . GLU B 1 329 ? 0.111 38.25 29.609 1 92.88 329 GLU B N 1
ATOM 8172 C CA . GLU B 1 329 ? -0.596 37 29.281 1 92.88 329 GLU B CA 1
ATOM 8173 C C . GLU B 1 329 ? 0.302 35.781 29.484 1 92.88 329 GLU B C 1
ATOM 8175 O O . GLU B 1 329 ? 1.422 35.75 28.969 1 92.88 329 GLU B O 1
ATOM 8180 N N . LEU B 1 330 ? -0.152 34.812 30.141 1 94 330 LEU B N 1
ATOM 8181 C CA . LEU B 1 330 ? 0.603 33.625 30.531 1 94 330 LEU B CA 1
ATOM 8182 C C . LEU B 1 330 ? 1.105 32.844 29.312 1 94 330 LEU B C 1
ATOM 8184 O O . LEU B 1 330 ? 2.258 32.406 29.281 1 94 330 LEU B O 1
ATOM 8188 N N . GLY B 1 331 ? 0.297 32.75 28.281 1 91.56 331 GLY B N 1
ATOM 8189 C CA . GLY B 1 331 ? 0.626 31.875 27.172 1 91.56 331 GLY B CA 1
ATOM 8190 C C . GLY B 1 331 ? 1.365 32.594 26.047 1 91.56 331 GLY B C 1
ATOM 8191 O O . GLY B 1 331 ? 2.125 31.953 25.312 1 91.56 331 GLY B O 1
ATOM 8192 N N . THR B 1 332 ? 1.188 33.875 25.812 1 92.31 332 THR B N 1
ATOM 8193 C CA . THR B 1 332 ? 1.706 34.562 24.641 1 92.31 332 THR B CA 1
ATOM 8194 C C . THR B 1 332 ? 2.824 35.531 25.031 1 92.31 332 THR B C 1
ATOM 8196 O O . THR B 1 332 ? 3.641 35.938 24.203 1 92.31 332 THR B O 1
ATOM 8199 N N . GLY B 1 333 ? 2.85 35.969 26.297 1 94.88 333 GLY B N 1
ATOM 8200 C CA . GLY B 1 333 ? 3.824 36.969 26.719 1 94.88 333 GLY B CA 1
ATOM 8201 C C . GLY B 1 333 ? 3.416 38.406 26.375 1 94.88 333 GLY B C 1
ATOM 8202 O O . GLY B 1 333 ? 4.215 39.312 26.516 1 94.88 333 GLY B O 1
ATOM 8203 N N . SER B 1 334 ? 2.166 38.562 25.969 1 94.31 334 SER B N 1
ATOM 8204 C CA . SER B 1 334 ? 1.658 39.875 25.641 1 94.31 334 SER B CA 1
ATOM 8205 C C . SER B 1 334 ? 1.444 40.719 26.891 1 94.31 334 SER B C 1
ATOM 8207 O O . SER B 1 334 ? 0.844 40.25 27.859 1 94.31 334 SER B O 1
ATOM 8209 N N . VAL B 1 335 ? 1.94 41.938 26.859 1 94.94 335 VAL B N 1
ATOM 8210 C CA . VAL B 1 335 ? 1.793 42.875 27.984 1 94.94 335 VAL B CA 1
ATOM 8211 C C . VAL B 1 335 ? 0.668 43.844 27.688 1 94.94 335 VAL B C 1
ATOM 8213 O O . VAL B 1 335 ? 0.651 44.5 26.625 1 94.94 335 VAL B O 1
ATOM 8216 N N . HIS B 1 336 ? -0.235 43.969 28.672 1 92.31 336 HIS B N 1
ATOM 8217 C CA . HIS B 1 336 ? -1.378 44.875 28.562 1 92.31 336 HIS B CA 1
ATOM 8218 C C . HIS B 1 336 ? -1.436 45.844 29.719 1 92.31 336 HIS B C 1
ATOM 8220 O O . HIS B 1 336 ? -0.906 45.562 30.797 1 92.31 336 HIS B O 1
ATOM 8226 N N . LEU B 1 337 ? -2.031 46.969 29.406 1 92.69 337 LEU B N 1
ATOM 8227 C CA . LEU B 1 337 ? -2.316 47.875 30.5 1 92.69 337 LEU B CA 1
ATOM 8228 C C . LEU B 1 337 ? -3.498 47.375 31.328 1 92.69 337 LEU B C 1
ATOM 8230 O O . LEU B 1 337 ? -4.566 47.094 30.781 1 92.69 337 LEU B O 1
ATOM 8234 N N . PHE B 1 338 ? -3.381 47.219 32.531 1 89.81 338 PHE B N 1
ATOM 8235 C CA . PHE B 1 338 ? -4.387 46.594 33.375 1 89.81 338 PHE B CA 1
ATOM 8236 C C . PHE B 1 338 ? -5.219 47.625 34.125 1 89.81 338 PHE B C 1
ATOM 8238 O O . PHE B 1 338 ? -6.414 47.438 34.344 1 89.81 338 PHE B O 1
ATOM 8245 N N . LYS B 1 339 ? -4.672 48.656 34.562 1 84.5 339 LYS B N 1
ATOM 8246 C CA . LYS B 1 339 ? -5.371 49.719 35.25 1 84.5 339 LYS B CA 1
ATOM 8247 C C . LYS B 1 339 ? -5.082 51.094 34.625 1 84.5 339 LYS B C 1
ATOM 8249 O O . LYS B 1 339 ? -4.023 51.281 34.031 1 84.5 339 LYS B O 1
ATOM 8254 N N . SER B 1 340 ? -6.238 51.938 34.75 1 77.06 340 SER B N 1
ATOM 8255 C CA . SER B 1 340 ? -6.184 53.25 34.125 1 77.06 340 SER B CA 1
ATOM 8256 C C . SER B 1 340 ? -5.438 54.219 35.031 1 77.06 340 SER B C 1
ATOM 8258 O O . SER B 1 340 ? -5.324 54 36.25 1 77.06 340 SER B O 1
ATOM 8260 N N . GLU B 1 341 ? -4.25 54.875 34.625 1 74.62 341 GLU B N 1
ATOM 8261 C CA . GLU B 1 341 ? -3.697 55.969 35.438 1 74.62 341 GLU B CA 1
ATOM 8262 C C . GLU B 1 341 ? -2.229 56.219 35.094 1 74.62 341 GLU B C 1
ATOM 8264 O O . GLU B 1 341 ? -1.436 56.531 35.969 1 74.62 341 GLU B O 1
ATOM 8269 N N . LEU B 1 342 ? -2.076 55.969 33.938 1 86.06 342 LEU B N 1
ATOM 8270 C CA . LEU B 1 342 ? -0.705 56.344 33.594 1 86.06 342 LEU B CA 1
ATOM 8271 C C . LEU B 1 342 ? -0.512 57.844 33.594 1 86.06 342 LEU B C 1
ATOM 8273 O O . LEU B 1 342 ? -1.35 58.594 33.094 1 86.06 342 LEU B O 1
ATOM 8277 N N . ASN B 1 343 ? 0.354 58.281 34.438 1 86.88 343 ASN B N 1
ATOM 8278 C CA . ASN B 1 343 ? 0.681 59.688 34.531 1 86.88 343 ASN B CA 1
ATOM 8279 C C . ASN B 1 343 ? 2.182 59.938 34.406 1 86.88 343 ASN B C 1
ATOM 8281 O O . ASN B 1 343 ? 2.965 59.531 35.25 1 86.88 343 ASN B O 1
ATOM 8285 N N . ARG B 1 344 ? 2.535 60.625 33.375 1 87.12 344 ARG B N 1
ATOM 8286 C CA . ARG B 1 344 ? 3.941 60.875 33.062 1 87.12 344 ARG B CA 1
ATOM 8287 C C . ARG B 1 344 ? 4.617 61.688 34.156 1 87.12 344 ARG B C 1
ATOM 8289 O O . ARG B 1 344 ? 5.828 61.594 34.375 1 87.12 344 ARG B O 1
ATOM 8296 N N . GLN B 1 345 ? 3.822 62.5 34.875 1 87.31 345 GLN B N 1
ATOM 8297 C CA . GLN B 1 345 ? 4.367 63.344 35.938 1 87.31 345 GLN B CA 1
ATOM 8298 C C . GLN B 1 345 ? 4.695 62.531 37.188 1 87.31 345 GLN B C 1
ATOM 8300 O O . GLN B 1 345 ? 5.539 62.938 38 1 87.31 345 GLN B O 1
ATOM 8305 N N . VAL B 1 346 ? 3.949 61.438 37.25 1 88.44 346 VAL B N 1
ATOM 8306 C CA . VAL B 1 346 ? 4.156 60.594 38.406 1 88.44 346 VAL B CA 1
ATOM 8307 C C . VAL B 1 346 ? 5.328 59.625 38.156 1 88.44 346 VAL B C 1
ATOM 8309 O O . VAL B 1 346 ? 6.254 59.531 38.969 1 88.44 346 VAL B O 1
ATOM 8312 N N . ALA B 1 347 ? 5.305 58.938 37.031 1 91.19 347 ALA B N 1
ATOM 8313 C CA . ALA B 1 347 ? 6.367 58 36.625 1 91.19 347 ALA B CA 1
ATOM 8314 C C . ALA B 1 347 ? 6.504 57.969 35.094 1 91.19 347 ALA B C 1
ATOM 8316 O O . ALA B 1 347 ? 5.523 57.75 34.375 1 91.19 347 ALA B O 1
ATOM 8317 N N . LYS B 1 348 ? 7.762 58.125 34.656 1 91.38 348 LYS B N 1
ATOM 8318 C CA . LYS B 1 348 ? 8.008 58.156 33.219 1 91.38 348 LYS B CA 1
ATOM 8319 C C . LYS B 1 348 ? 8.406 56.781 32.688 1 91.38 348 LYS B C 1
ATOM 8321 O O . LYS B 1 348 ? 8.273 56.5 31.484 1 91.38 348 LYS B O 1
ATOM 8326 N N . THR B 1 349 ? 8.992 56.094 33.562 1 94.62 349 THR B N 1
ATOM 8327 C CA . THR B 1 349 ? 9.461 54.75 33.156 1 94.62 349 THR B CA 1
ATOM 8328 C C . THR B 1 349 ? 9.094 53.719 34.219 1 94.62 349 THR B C 1
ATOM 8330 O O . THR B 1 349 ? 9.164 53.969 35.406 1 94.62 349 THR B O 1
ATOM 8333 N N . TYR B 1 350 ? 8.641 52.562 33.75 1 95.56 350 TYR B N 1
ATOM 8334 C CA . TYR B 1 350 ? 8.367 51.438 34.594 1 95.56 350 TYR B CA 1
ATOM 8335 C C . TYR B 1 350 ? 9.258 50.25 34.219 1 95.56 350 TYR B C 1
ATOM 8337 O O . TYR B 1 350 ? 9.484 49.969 33.031 1 95.56 350 TYR B O 1
ATOM 8345 N N . SER B 1 351 ? 9.891 49.625 35.125 1 96.69 351 SER B N 1
ATOM 8346 C CA . SER B 1 351 ? 10.664 48.406 34.969 1 96.69 351 SER B CA 1
ATOM 8347 C C . SER B 1 351 ? 9.891 47.188 35.438 1 96.69 351 SER B C 1
ATOM 8349 O O . SER B 1 351 ? 9.461 47.094 36.594 1 96.69 351 SER B O 1
ATOM 8351 N N . LEU B 1 352 ? 9.695 46.281 34.469 1 96.81 352 LEU B N 1
ATOM 8352 C CA . LEU B 1 352 ? 8.984 45.031 34.781 1 96.81 352 LEU B CA 1
ATOM 8353 C C . LEU B 1 352 ? 9.938 43.844 34.75 1 96.81 352 LEU B C 1
ATOM 8355 O O . LEU B 1 352 ? 10.82 43.781 33.906 1 96.81 352 LEU B O 1
ATOM 8359 N N . GLU B 1 353 ? 9.836 43 35.75 1 97.06 353 GLU B N 1
ATOM 8360 C CA . GLU B 1 353 ? 10.508 41.719 35.781 1 97.06 353 GLU B CA 1
ATOM 8361 C C . GLU B 1 353 ? 9.562 40.594 35.375 1 97.06 353 GLU B C 1
ATOM 8363 O O . GLU B 1 353 ? 8.641 40.25 36.125 1 97.06 353 GLU B O 1
ATOM 8368 N N . VAL B 1 354 ? 9.859 40.031 34.188 1 97.38 354 VAL B N 1
ATOM 8369 C CA . VAL B 1 354 ? 8.992 38.969 33.656 1 97.38 354 VAL B CA 1
ATOM 8370 C C . VAL B 1 354 ? 9.656 37.625 33.875 1 97.38 354 VAL B C 1
ATOM 8372 O O . VAL B 1 354 ? 10.789 37.406 33.406 1 97.38 354 VAL B O 1
ATOM 8375 N N . ASN B 1 355 ? 9 36.719 34.562 1 97.75 355 ASN B N 1
ATOM 8376 C CA . ASN B 1 355 ? 9.453 35.344 34.719 1 97.75 355 ASN B CA 1
ATOM 8377 C C . ASN B 1 355 ? 8.992 34.469 33.562 1 97.75 355 ASN B C 1
ATOM 8379 O O . ASN B 1 355 ? 7.797 34.406 33.25 1 97.75 355 ASN B O 1
ATOM 8383 N N . VAL B 1 356 ? 9.891 33.938 32.812 1 97.69 356 VAL B N 1
ATOM 8384 C CA . VAL B 1 356 ? 9.602 32.969 31.75 1 97.69 356 VAL B CA 1
ATOM 8385 C C . VAL B 1 356 ? 10.016 31.578 32.188 1 97.69 356 VAL B C 1
ATOM 8387 O O . VAL B 1 356 ? 11.18 31.344 32.531 1 97.69 356 VAL B O 1
ATOM 8390 N N . THR B 1 357 ? 9.055 30.641 32.156 1 97.56 357 THR B N 1
ATOM 8391 C CA . THR B 1 357 ? 9.352 29.297 32.656 1 97.56 357 THR B CA 1
ATOM 8392 C C . THR B 1 357 ? 8.914 28.234 31.625 1 97.56 357 THR B C 1
ATOM 8394 O O . THR B 1 357 ? 7.941 28.438 30.906 1 97.56 357 THR B O 1
ATOM 8397 N N . ASP B 1 358 ? 9.664 27.141 31.469 1 95.62 358 ASP B N 1
ATOM 8398 C CA . ASP B 1 358 ? 9.273 25.969 30.703 1 95.62 358 ASP B CA 1
ATOM 8399 C C . ASP B 1 358 ? 8.828 24.828 31.625 1 95.62 358 ASP B C 1
ATOM 8401 O O . ASP B 1 358 ? 8.969 23.656 31.297 1 95.62 358 ASP B O 1
ATOM 8405 N N . SER B 1 359 ? 8.391 25.125 32.906 1 92 359 SER B N 1
ATOM 8406 C CA . SER B 1 359 ? 7.891 24.234 33.938 1 92 359 SER B CA 1
ATOM 8407 C C . SER B 1 359 ? 9.016 23.75 34.844 1 92 359 SER B C 1
ATOM 8409 O O . SER B 1 359 ? 8.805 23.531 36.031 1 92 359 SER B O 1
ATOM 8411 N N . VAL B 1 360 ? 10.281 23.578 34.344 1 94.69 360 VAL B N 1
ATOM 8412 C CA . VAL B 1 360 ? 11.406 23.109 35.125 1 94.69 360 VAL B CA 1
ATOM 8413 C C . VAL B 1 360 ? 12.359 24.266 35.406 1 94.69 360 VAL B C 1
ATOM 8415 O O . VAL B 1 360 ? 12.734 24.5 36.562 1 94.69 360 VAL B O 1
ATOM 8418 N N . PHE B 1 361 ? 12.648 24.984 34.312 1 96.81 361 PHE B N 1
ATOM 8419 C CA . PHE B 1 361 ? 13.578 26.109 34.438 1 96.81 361 PHE B CA 1
ATOM 8420 C C . PHE B 1 361 ? 12.836 27.438 34.344 1 96.81 361 PHE B C 1
ATOM 8422 O O . PHE B 1 361 ? 11.742 27.516 33.781 1 96.81 361 PHE B O 1
ATOM 8429 N N . SER B 1 362 ? 13.406 28.469 34.938 1 96.81 362 SER B N 1
ATOM 8430 C CA . SER B 1 362 ? 12.852 29.812 34.875 1 96.81 362 SER B CA 1
ATOM 8431 C C . SER B 1 362 ? 13.938 30.844 34.562 1 96.81 362 SER B C 1
ATOM 8433 O O . SER B 1 362 ? 15.078 30.703 35.031 1 96.81 362 SER B O 1
ATOM 8435 N N . THR B 1 363 ? 13.625 31.75 33.75 1 97.31 363 THR B N 1
ATOM 8436 C CA . THR B 1 363 ? 14.5 32.875 33.406 1 97.31 363 THR B CA 1
ATOM 8437 C C . THR B 1 363 ? 13.758 34.188 33.562 1 97.31 363 THR B C 1
ATOM 8439 O O . THR B 1 363 ? 12.578 34.281 33.219 1 97.31 363 THR B O 1
ATOM 8442 N N . ILE B 1 364 ? 14.398 35.156 34.125 1 97.62 364 ILE B N 1
ATOM 8443 C CA . ILE B 1 364 ? 13.805 36.469 34.281 1 97.62 364 ILE B CA 1
ATOM 8444 C C . ILE B 1 364 ? 14.18 37.375 33.125 1 97.62 364 ILE B C 1
ATOM 8446 O O . ILE B 1 364 ? 15.359 37.531 32.781 1 97.62 364 ILE B O 1
ATOM 8450 N N . CYS B 1 365 ? 13.203 37.875 32.438 1 97.5 365 CYS B N 1
ATOM 8451 C CA . CYS B 1 365 ? 13.391 38.812 31.375 1 97.5 365 CYS B CA 1
ATOM 8452 C C . CYS B 1 365 ? 13.023 40.219 31.812 1 97.5 365 CYS B C 1
ATOM 8454 O O . CYS B 1 365 ? 11.93 40.438 32.344 1 97.5 365 CYS B O 1
ATOM 8456 N N . ASP B 1 366 ? 13.883 41.156 31.578 1 97.25 366 ASP B N 1
ATOM 8457 C CA . ASP B 1 366 ? 13.633 42.562 31.969 1 97.25 366 ASP B CA 1
ATOM 8458 C C . ASP B 1 366 ? 12.938 43.312 30.844 1 97.25 366 ASP B C 1
ATOM 8460 O O . ASP B 1 366 ? 13.352 43.25 29.688 1 97.25 366 ASP B O 1
ATOM 8464 N N . VAL B 1 367 ? 11.875 44 31.281 1 97.5 367 VAL B N 1
ATOM 8465 C CA . VAL B 1 367 ? 11.102 44.812 30.359 1 97.5 367 VAL B CA 1
ATOM 8466 C C . VAL B 1 367 ? 11 46.25 30.875 1 97.5 367 VAL B C 1
ATOM 8468 O O . VAL B 1 367 ? 10.734 46.469 32.062 1 97.5 367 VAL B O 1
ATOM 8471 N N . GLN B 1 368 ? 11.25 47.188 30.062 1 97.25 368 GLN B N 1
ATOM 8472 C CA . GLN B 1 368 ? 11.102 48.594 30.391 1 97.25 368 GLN B CA 1
ATOM 8473 C C . GLN B 1 368 ? 9.977 49.25 29.578 1 97.25 368 GLN B C 1
ATOM 8475 O O . GLN B 1 368 ? 9.969 49.156 28.344 1 97.25 368 GLN B O 1
ATOM 8480 N N . ILE B 1 369 ? 9.016 49.812 30.281 1 96 369 ILE B N 1
ATOM 8481 C CA . ILE B 1 369 ? 7.918 50.5 29.609 1 96 369 ILE B CA 1
ATOM 8482 C C . ILE B 1 369 ? 8.086 52.031 29.797 1 96 369 ILE B C 1
ATOM 8484 O O . ILE B 1 369 ? 8.109 52.531 30.922 1 96 369 ILE B O 1
ATOM 8488 N N . GLN B 1 370 ? 8.219 52.75 28.766 1 94.88 370 GLN B N 1
ATOM 8489 C CA . GLN B 1 370 ? 8.328 54.188 28.781 1 94.88 370 GLN B CA 1
ATOM 8490 C C . GLN B 1 370 ? 6.98 54.844 28.516 1 94.88 370 GLN B C 1
ATOM 8492 O O . GLN B 1 370 ? 6.363 54.594 27.469 1 94.88 370 GLN B O 1
ATOM 8497 N N . VAL B 1 371 ? 6.5 55.625 29.469 1 94.25 371 VAL B N 1
ATOM 8498 C CA . VAL B 1 371 ? 5.262 56.375 29.297 1 94.25 371 VAL B CA 1
ATOM 8499 C C . VAL B 1 371 ? 5.543 57.656 28.531 1 94.25 371 VAL B C 1
ATOM 8501 O O . VAL B 1 371 ? 6.277 58.531 29 1 94.25 371 VAL B O 1
ATOM 8504 N N . ILE B 1 372 ? 4.988 57.781 27.391 1 92.94 372 ILE B N 1
ATOM 8505 C CA . ILE B 1 372 ? 5.293 58.906 26.516 1 92.94 372 ILE B CA 1
ATOM 8506 C C . ILE B 1 372 ? 4.086 59.844 26.453 1 92.94 372 ILE B C 1
ATOM 8508 O O . ILE B 1 372 ? 2.994 59.5 26.906 1 92.94 372 ILE B O 1
ATOM 8512 N N . ASP B 1 373 ? 4.367 60.969 25.906 1 90.88 373 ASP B N 1
ATOM 8513 C CA . ASP B 1 373 ? 3.314 61.969 25.75 1 90.88 373 ASP B CA 1
ATOM 8514 C C . ASP B 1 373 ? 2.318 61.562 24.672 1 90.88 373 ASP B C 1
ATOM 8516 O O . ASP B 1 373 ? 2.635 60.719 23.812 1 90.88 373 ASP B O 1
ATOM 8520 N N . ILE B 1 374 ? 1.121 62.125 24.75 1 91.62 374 ILE B N 1
ATOM 8521 C CA . ILE B 1 374 ? 0.067 61.844 23.781 1 91.62 374 ILE B CA 1
ATOM 8522 C C . ILE B 1 374 ? 0.496 62.312 22.391 1 91.62 374 ILE B C 1
ATOM 8524 O O . ILE B 1 374 ? 1.193 63.312 22.266 1 91.62 374 ILE B O 1
ATOM 8528 N N . ASN B 1 375 ? 0.092 61.594 21.422 1 93.62 375 ASN B N 1
ATOM 8529 C CA . ASN B 1 375 ? 0.372 61.969 20.031 1 93.62 375 ASN B CA 1
ATOM 8530 C C . ASN B 1 375 ? -0.692 62.906 19.469 1 93.62 375 ASN B C 1
ATOM 8532 O O . ASN B 1 375 ? -1.649 62.469 18.828 1 93.62 375 ASN B O 1
ATOM 8536 N N . ASP B 1 376 ? -0.51 64.188 19.672 1 93.19 376 ASP B N 1
ATOM 8537 C CA . ASP B 1 376 ? -1.529 65.125 19.25 1 93.19 376 ASP B CA 1
ATOM 8538 C C . ASP B 1 376 ? -1.013 66 18.141 1 93.19 376 ASP B C 1
ATOM 8540 O O . ASP B 1 376 ? -1.649 67 17.797 1 93.19 376 ASP B O 1
ATOM 8544 N N . LYS B 1 377 ? 0.197 65.875 17.641 1 94.94 377 LYS B N 1
ATOM 8545 C CA . LYS B 1 377 ? 0.745 66.562 16.5 1 94.94 377 LYS B CA 1
ATOM 8546 C C . LYS B 1 377 ? 1.013 65.625 15.328 1 94.94 377 LYS B C 1
ATOM 8548 O O . LYS B 1 377 ? 1.393 64.5 15.531 1 94.94 377 LYS B O 1
ATOM 8553 N N . ILE B 1 378 ? 0.727 66.125 14.164 1 95.88 378 ILE B N 1
ATOM 8554 C CA . ILE B 1 378 ? 0.97 65.312 12.977 1 95.88 378 ILE B CA 1
ATOM 8555 C C . ILE B 1 378 ? 2.297 65.688 12.336 1 95.88 378 ILE B C 1
ATOM 8557 O O . ILE B 1 378 ? 2.756 66.812 12.516 1 95.88 378 ILE B O 1
ATOM 8561 N N . PRO B 1 379 ? 2.965 64.812 11.703 1 96.12 379 PRO B N 1
ATOM 8562 C CA . PRO B 1 379 ? 4.168 65.188 10.961 1 96.12 379 PRO B CA 1
ATOM 8563 C C . PRO B 1 379 ? 3.873 66.125 9.828 1 96.12 379 PRO B C 1
ATOM 8565 O O . PRO B 1 379 ? 2.887 66 9.102 1 96.12 379 PRO B O 1
ATOM 8568 N N . ILE B 1 380 ? 4.734 67.125 9.727 1 96.75 380 ILE B N 1
ATOM 8569 C CA . ILE B 1 380 ? 4.594 68.125 8.68 1 96.75 380 ILE B CA 1
ATOM 8570 C C . ILE B 1 380 ? 5.836 68.125 7.797 1 96.75 380 ILE B C 1
ATOM 8572 O O . ILE B 1 380 ? 6.953 68.312 8.281 1 96.75 380 ILE B O 1
ATOM 8576 N N . PHE B 1 381 ? 5.574 67.875 6.543 1 97.31 381 PHE B N 1
ATOM 8577 C CA . PHE B 1 381 ? 6.691 67.875 5.609 1 97.31 381 PHE B CA 1
ATOM 8578 C C . PHE B 1 381 ? 7.258 69.312 5.434 1 97.31 381 PHE B C 1
ATOM 8580 O O . PHE B 1 381 ? 6.516 70.25 5.461 1 97.31 381 PHE B O 1
ATOM 8587 N N . GLU B 1 382 ? 8.57 69.375 5.238 1 95 382 GLU B N 1
ATOM 8588 C CA . GLU B 1 382 ? 9.219 70.625 4.957 1 95 382 GLU B CA 1
ATOM 8589 C C . GLU B 1 382 ? 8.711 71.25 3.65 1 95 382 GLU B C 1
ATOM 8591 O O . GLU B 1 382 ? 8.547 72.438 3.543 1 95 382 GLU B O 1
ATOM 8596 N N . LYS B 1 383 ? 8.539 70.312 2.66 1 94.94 383 LYS B N 1
ATOM 8597 C CA . LYS B 1 383 ? 8.039 70.688 1.348 1 94.94 383 LYS B CA 1
ATOM 8598 C C . LYS B 1 383 ? 6.863 69.812 0.924 1 94.94 383 LYS B C 1
ATOM 8600 O O . LYS B 1 383 ? 6.871 68.625 1.159 1 94.94 383 LYS B O 1
ATOM 8605 N N . SER B 1 384 ? 5.887 70.5 0.383 1 94.44 384 SER B N 1
ATOM 8606 C CA . SER B 1 384 ? 4.738 69.688 -0.092 1 94.44 384 SER B CA 1
ATOM 8607 C C . SER B 1 384 ? 5.051 69 -1.406 1 94.44 384 SER B C 1
ATOM 8609 O O . SER B 1 384 ? 4.406 68 -1.751 1 94.44 384 SER B O 1
ATOM 8611 N N . ASP B 1 385 ? 5.957 69.5 -2.125 1 95.81 385 ASP B N 1
ATOM 8612 C CA . ASP B 1 385 ? 6.398 68.938 -3.4 1 95.81 385 ASP B CA 1
ATOM 8613 C C . ASP B 1 385 ? 7.906 69.125 -3.582 1 95.81 385 ASP B C 1
ATOM 8615 O O . ASP B 1 385 ? 8.406 70.25 -3.674 1 95.81 385 ASP B O 1
ATOM 8619 N N . TYR B 1 386 ? 8.688 68.062 -3.678 1 96 386 TYR B N 1
ATOM 8620 C CA . TYR B 1 386 ? 10.141 68.125 -3.762 1 96 386 TYR B CA 1
ATOM 8621 C C . TYR B 1 386 ? 10.594 68.25 -5.211 1 96 386 TYR B C 1
ATOM 8623 O O . TYR B 1 386 ? 11.789 68.375 -5.48 1 96 386 TYR B O 1
ATOM 8631 N N . GLY B 1 387 ? 9.734 68.125 -6.16 1 93.06 387 GLY B N 1
ATOM 8632 C CA . GLY B 1 387 ? 10.086 68.312 -7.559 1 93.06 387 GLY B CA 1
ATOM 8633 C C . GLY B 1 387 ? 10.672 67.062 -8.18 1 93.06 387 GLY B C 1
ATOM 8634 O O . GLY B 1 387 ? 10.594 66 -7.602 1 93.06 387 GLY B O 1
ATOM 8635 N N . PRO B 1 388 ? 11.141 67.188 -9.422 1 94.88 388 PRO B N 1
ATOM 8636 C CA . PRO B 1 388 ? 11.656 66 -10.133 1 94.88 388 PRO B CA 1
ATOM 8637 C C . PRO B 1 388 ? 13.109 65.688 -9.781 1 94.88 388 PRO B C 1
ATOM 8639 O O . PRO B 1 388 ? 13.898 66.625 -9.539 1 94.88 388 PRO B O 1
ATOM 8642 N N . VAL B 1 389 ? 13.414 64.5 -9.672 1 95.44 389 VAL B N 1
ATOM 8643 C CA . VAL B 1 389 ? 14.773 64 -9.516 1 95.44 389 VAL B CA 1
ATOM 8644 C C . VAL B 1 389 ? 15.125 63.094 -10.672 1 95.44 389 VAL B C 1
ATOM 8646 O O . VAL B 1 389 ? 14.312 62.25 -11.078 1 95.44 389 VAL B O 1
ATOM 8649 N N . ILE B 1 390 ? 16.281 63.281 -11.281 1 95.31 390 ILE B N 1
ATOM 8650 C CA . ILE B 1 390 ? 16.703 62.5 -12.445 1 95.31 390 ILE B CA 1
ATOM 8651 C C . ILE B 1 390 ? 17.594 61.344 -11.992 1 95.31 390 ILE B C 1
ATOM 8653 O O . ILE B 1 390 ? 18.578 61.562 -11.273 1 95.31 390 ILE B O 1
ATOM 8657 N N . VAL B 1 391 ? 17.188 60.156 -12.367 1 95.5 391 VAL B N 1
ATOM 8658 C CA . VAL B 1 391 ? 17.953 58.969 -12.031 1 95.5 391 VAL B CA 1
ATOM 8659 C C . VAL B 1 391 ? 18.203 58.125 -13.289 1 95.5 391 VAL B C 1
ATOM 8661 O O . VAL B 1 391 ? 17.297 57.969 -14.109 1 95.5 391 VAL B O 1
ATOM 8664 N N . ALA B 1 392 ? 19.438 57.594 -13.375 1 94.75 392 ALA B N 1
ATOM 8665 C CA . ALA B 1 392 ? 19.719 56.719 -14.5 1 94.75 392 ALA B CA 1
ATOM 8666 C C . ALA B 1 392 ? 19.172 55.312 -14.25 1 94.75 392 ALA B C 1
ATOM 8668 O O . ALA B 1 392 ? 19.188 54.844 -13.117 1 94.75 392 ALA B O 1
ATOM 8669 N N . GLU B 1 393 ? 18.719 54.719 -15.242 1 93.75 393 GLU B N 1
ATOM 8670 C CA . GLU B 1 393 ? 18.094 53.406 -15.078 1 93.75 393 GLU B CA 1
ATOM 8671 C C . GLU B 1 393 ? 19.094 52.375 -14.617 1 93.75 393 GLU B C 1
ATOM 8673 O O . GLU B 1 393 ? 18.719 51.344 -14.055 1 93.75 393 GLU B O 1
ATOM 8678 N N . ASP B 1 394 ? 20.406 52.625 -14.836 1 91.69 394 ASP B N 1
ATOM 8679 C CA . ASP B 1 394 ? 21.406 51.625 -14.469 1 91.69 394 ASP B CA 1
ATOM 8680 C C . ASP B 1 394 ? 21.953 51.875 -13.07 1 91.69 394 ASP B C 1
ATOM 8682 O O . ASP B 1 394 ? 22.984 51.312 -12.695 1 91.69 394 ASP B O 1
ATOM 8686 N N . GLN B 1 395 ? 21.266 52.75 -12.383 1 93.62 395 GLN B N 1
ATOM 8687 C CA . GLN B 1 395 ? 21.703 53 -11.008 1 93.62 395 GLN B CA 1
ATOM 8688 C C . GLN B 1 395 ? 21.516 51.719 -10.164 1 93.62 395 GLN B C 1
ATOM 8690 O O . GLN B 1 395 ? 20.5 51.031 -10.289 1 93.62 395 GLN B O 1
ATOM 8695 N N . ASN B 1 396 ? 22.469 51.5 -9.328 1 93.31 396 ASN B N 1
ATOM 8696 C CA . ASN B 1 396 ? 22.469 50.25 -8.578 1 93.31 396 ASN B CA 1
ATOM 8697 C C . ASN B 1 396 ? 21.375 50.188 -7.527 1 93.31 396 ASN B C 1
ATOM 8699 O O . ASN B 1 396 ? 21 51.25 -6.965 1 93.31 396 ASN B O 1
ATOM 8703 N N . LYS B 1 397 ? 20.938 49.031 -7.293 1 92.56 397 LYS B N 1
ATOM 8704 C CA . LYS B 1 397 ? 20.031 48.812 -6.172 1 92.56 397 LYS B CA 1
ATOM 8705 C C . LYS B 1 397 ? 20.641 49.312 -4.863 1 92.56 397 LYS B C 1
ATOM 8707 O O . LYS B 1 397 ? 21.844 49.094 -4.617 1 92.56 397 LYS B O 1
ATOM 8712 N N . GLY B 1 398 ? 19.891 50 -4.047 1 92.81 398 GLY B N 1
ATOM 8713 C CA . GLY B 1 398 ? 20.359 50.469 -2.762 1 92.81 398 GLY B CA 1
ATOM 8714 C C . GLY B 1 398 ? 20.906 51.906 -2.83 1 92.81 398 GLY B C 1
ATOM 8715 O O . GLY B 1 398 ? 21.219 52.5 -1.8 1 92.81 398 GLY B O 1
ATOM 8716 N N . SER B 1 399 ? 20.984 52.375 -4.062 1 93.56 399 SER B N 1
ATOM 8717 C CA . SER B 1 399 ? 21.531 53.719 -4.219 1 93.56 399 SER B CA 1
ATOM 8718 C C . SER B 1 399 ? 20.547 54.75 -3.705 1 93.56 399 SER B C 1
ATOM 8720 O O . SER B 1 399 ? 19.328 54.594 -3.824 1 93.56 399 SER B O 1
ATOM 8722 N N . LEU B 1 400 ? 21.141 55.844 -3.111 1 95.44 400 LEU B N 1
ATOM 8723 C CA . LEU B 1 400 ? 20.344 56.938 -2.598 1 95.44 400 LEU B CA 1
ATOM 8724 C C . LEU B 1 400 ? 19.859 57.844 -3.734 1 95.44 400 LEU B C 1
ATOM 8726 O O . LEU B 1 400 ? 20.656 58.25 -4.586 1 95.44 400 LEU B O 1
ATOM 8730 N N . ILE B 1 401 ? 18.688 58.062 -3.76 1 94.25 401 ILE B N 1
ATOM 8731 C CA . ILE B 1 401 ? 18.078 58.906 -4.793 1 94.25 401 ILE B CA 1
ATOM 8732 C C . ILE B 1 401 ? 17.844 60.312 -4.254 1 94.25 401 ILE B C 1
ATOM 8734 O O . ILE B 1 401 ? 18.297 61.281 -4.852 1 94.25 401 ILE B O 1
ATOM 8738 N N . PHE B 1 402 ? 17.125 60.312 -3.15 1 94.75 402 PHE B N 1
ATOM 8739 C CA . PHE B 1 402 ? 16.703 61.594 -2.621 1 94.75 402 PHE B CA 1
ATOM 8740 C C . PHE B 1 402 ? 16.422 61.5 -1.125 1 94.75 402 PHE B C 1
ATOM 8742 O O . PHE B 1 402 ? 16.078 60.438 -0.619 1 94.75 402 PHE B O 1
ATOM 8749 N N . ASN B 1 403 ? 16.656 62.625 -0.359 1 96.31 403 ASN B N 1
ATOM 8750 C CA . ASN B 1 403 ? 16.328 62.719 1.058 1 96.31 403 ASN B CA 1
ATOM 8751 C C . ASN B 1 403 ? 15.094 63.594 1.288 1 96.31 403 ASN B C 1
ATOM 8753 O O . ASN B 1 403 ? 14.961 64.688 0.672 1 96.31 403 ASN B O 1
ATOM 8757 N N . ILE B 1 404 ? 14.188 63.094 2.004 1 96.38 404 ILE B N 1
ATOM 8758 C CA . ILE B 1 404 ? 13.023 63.875 2.395 1 96.38 404 ILE B CA 1
ATOM 8759 C C . ILE B 1 404 ? 13.023 64.062 3.906 1 96.38 404 ILE B C 1
ATOM 8761 O O . ILE B 1 404 ? 13.719 63.375 4.637 1 96.38 404 ILE B O 1
ATOM 8765 N N . GLN B 1 405 ? 12.258 65.125 4.398 1 96.06 405 GLN B N 1
ATOM 8766 C CA . GLN B 1 405 ? 12.25 65.438 5.824 1 96.06 405 GLN B CA 1
ATOM 8767 C C . GLN B 1 405 ? 10.891 66 6.262 1 96.06 405 GLN B C 1
ATOM 8769 O O . GLN B 1 405 ? 10.312 66.812 5.578 1 96.06 405 GLN B O 1
ATOM 8774 N N . ALA B 1 406 ? 10.312 65.438 7.234 1 95.94 406 ALA B N 1
ATOM 8775 C CA . ALA B 1 406 ? 9.148 66 7.941 1 95.94 406 ALA B CA 1
ATOM 8776 C C . ALA B 1 406 ? 9.469 66.188 9.422 1 95.94 406 ALA B C 1
ATOM 8778 O O . ALA B 1 406 ? 10.438 65.688 9.945 1 95.94 406 ALA B O 1
ATOM 8779 N N . THR B 1 407 ? 8.727 67.125 10.039 1 94.94 407 THR B N 1
ATOM 8780 C CA . THR B 1 407 ? 8.938 67.375 11.453 1 94.94 407 THR B CA 1
ATOM 8781 C C . THR B 1 407 ? 7.656 67.188 12.25 1 94.94 407 THR B C 1
ATOM 8783 O O . THR B 1 407 ? 6.559 67.438 11.75 1 94.94 407 THR B O 1
ATOM 8786 N N . ASP B 1 408 ? 7.754 66.625 13.383 1 94.62 408 ASP B N 1
ATOM 8787 C CA . ASP B 1 408 ? 6.672 66.375 14.336 1 94.62 408 ASP B CA 1
ATOM 8788 C C . ASP B 1 408 ? 6.977 67.062 15.688 1 94.62 408 ASP B C 1
ATOM 8790 O O . ASP B 1 408 ? 8.016 66.75 16.297 1 94.62 408 ASP B O 1
ATOM 8794 N N . ASP B 1 409 ? 6.145 67.812 16.219 1 93.62 409 ASP B N 1
ATOM 8795 C CA . ASP B 1 409 ? 6.418 68.688 17.391 1 93.62 409 ASP B CA 1
ATOM 8796 C C . ASP B 1 409 ? 6.109 67.875 18.688 1 93.62 409 ASP B C 1
ATOM 8798 O O . ASP B 1 409 ? 6.195 68.438 19.781 1 93.62 409 ASP B O 1
ATOM 8802 N N . ASP B 1 410 ? 5.762 66.688 18.609 1 93.88 410 ASP B N 1
ATOM 8803 C CA . ASP B 1 410 ? 5.574 65.875 19.812 1 93.88 410 ASP B CA 1
ATOM 8804 C C . ASP B 1 410 ? 6.906 65.625 20.516 1 93.88 410 ASP B C 1
ATOM 8806 O O . ASP B 1 410 ? 7.953 66.125 20.062 1 93.88 410 ASP B O 1
ATOM 8810 N N . GLU B 1 411 ? 6.867 64.875 21.672 1 90.69 411 GLU B N 1
ATOM 8811 C CA . GLU B 1 411 ? 8.07 64.625 22.453 1 90.69 411 GLU B CA 1
ATOM 8812 C C . GLU B 1 411 ? 9.117 63.906 21.594 1 90.69 411 GLU B C 1
ATOM 8814 O O . GLU B 1 411 ? 8.859 62.812 21.047 1 90.69 411 GLU B O 1
ATOM 8819 N N . PRO B 1 412 ? 10.273 64.438 21.531 1 90.31 412 PRO B N 1
ATOM 8820 C CA . PRO B 1 412 ? 11.312 63.875 20.656 1 90.31 412 PRO B CA 1
ATOM 8821 C C . PRO B 1 412 ? 11.773 62.5 21.109 1 90.31 412 PRO B C 1
ATOM 8823 O O . PRO B 1 412 ? 11.773 62.219 22.312 1 90.31 412 PRO B O 1
ATOM 8826 N N . PHE B 1 413 ? 12.148 61.656 20.188 1 90.62 413 PHE B N 1
ATOM 8827 C CA . PHE B 1 413 ? 12.742 60.344 20.406 1 90.62 413 PHE B CA 1
ATOM 8828 C C . PHE B 1 413 ? 11.719 59.375 20.984 1 90.62 413 PHE B C 1
ATOM 8830 O O . PHE B 1 413 ? 12.062 58.531 21.797 1 90.62 413 PHE B O 1
ATOM 8837 N N . THR B 1 414 ? 10.484 59.656 20.734 1 91.62 414 THR B N 1
ATOM 8838 C CA . THR B 1 414 ? 9.414 58.75 21.109 1 91.62 414 THR B CA 1
ATOM 8839 C C . THR B 1 414 ? 8.594 58.344 19.875 1 91.62 414 THR B C 1
ATOM 8841 O O . THR B 1 414 ? 8.742 58.938 18.812 1 91.62 414 THR B O 1
ATOM 8844 N N . GLY B 1 415 ? 7.805 57.375 20.047 1 92.12 415 GLY B N 1
ATOM 8845 C CA . GLY B 1 415 ? 6.977 56.906 18.953 1 92.12 415 GLY B CA 1
ATOM 8846 C C . GLY B 1 415 ? 5.988 57.969 18.469 1 92.12 415 GLY B C 1
ATOM 8847 O O . GLY B 1 415 ? 5.469 57.875 17.344 1 92.12 415 GLY B O 1
ATOM 8848 N N . SER B 1 416 ? 5.719 58.906 19.297 1 91.75 416 SER B N 1
ATOM 8849 C CA . SER B 1 416 ? 4.797 59.969 18.906 1 91.75 416 SER B CA 1
ATOM 8850 C C . SER B 1 416 ? 5.461 60.969 17.953 1 91.75 416 SER B C 1
ATOM 8852 O O . SER B 1 416 ? 4.777 61.656 17.188 1 91.75 416 SER B O 1
ATOM 8854 N N . SER B 1 417 ? 6.758 61.062 18.016 1 93.5 417 SER B N 1
ATOM 8855 C CA . SER B 1 417 ? 7.465 62.031 17.172 1 93.5 417 SER B CA 1
ATOM 8856 C C . SER B 1 417 ? 8.195 61.344 16.031 1 93.5 417 SER B C 1
ATOM 8858 O O . SER B 1 417 ? 8.578 61.969 15.047 1 93.5 417 SER B O 1
ATOM 8860 N N . GLN B 1 418 ? 8.359 60.062 16.188 1 93.81 418 GLN B N 1
ATOM 8861 C CA . GLN B 1 418 ? 9.008 59.312 15.125 1 93.81 418 GLN B CA 1
ATOM 8862 C C . GLN B 1 418 ? 8.125 59.25 13.875 1 93.81 418 GLN B C 1
ATOM 8864 O O . GLN B 1 418 ? 6.898 59.188 13.977 1 93.81 418 GLN B O 1
ATOM 8869 N N . ILE B 1 419 ? 8.812 59.219 12.688 1 95.69 419 ILE B N 1
ATOM 8870 C CA . ILE B 1 419 ? 8.047 59.281 11.445 1 95.69 419 ILE B CA 1
ATOM 8871 C C . ILE B 1 419 ? 8.32 58.062 10.602 1 95.69 419 ILE B C 1
ATOM 8873 O O . ILE B 1 419 ? 9.461 57.625 10.477 1 95.69 419 ILE B O 1
ATOM 8877 N N . ILE B 1 420 ? 7.344 57.5 10.164 1 94.75 420 ILE B N 1
ATOM 8878 C CA . ILE B 1 420 ? 7.402 56.406 9.195 1 94.75 420 ILE B CA 1
ATOM 8879 C C . ILE B 1 420 ? 6.93 56.906 7.828 1 94.75 420 ILE B C 1
ATOM 8881 O O . ILE B 1 420 ? 5.812 57.438 7.695 1 94.75 420 ILE B O 1
ATOM 8885 N N . TYR B 1 421 ? 7.82 56.75 6.832 1 96.38 421 TYR B N 1
ATOM 8886 C CA . TYR B 1 421 ? 7.465 57.156 5.473 1 96.38 421 TYR B CA 1
ATOM 8887 C C . TYR B 1 421 ? 6.945 55.969 4.68 1 96.38 421 TYR B C 1
ATOM 8889 O O . TYR B 1 421 ? 7.531 54.875 4.727 1 96.38 421 TYR B O 1
ATOM 8897 N N . THR B 1 422 ? 5.898 56.219 4.031 1 95.06 422 THR B N 1
ATOM 8898 C CA . THR B 1 422 ? 5.34 55.156 3.191 1 95.06 422 THR B CA 1
ATOM 8899 C C . THR B 1 422 ? 4.949 55.719 1.821 1 95.06 422 THR B C 1
ATOM 8901 O O . THR B 1 422 ? 4.395 56.812 1.72 1 95.06 422 THR B O 1
ATOM 8904 N N . ILE B 1 423 ? 5.301 54.938 0.812 1 95.62 423 ILE B N 1
ATOM 8905 C CA . ILE B 1 423 ? 4.867 55.281 -0.534 1 95.62 423 ILE B CA 1
ATOM 8906 C C . ILE B 1 423 ? 3.467 54.719 -0.785 1 95.62 423 ILE B C 1
ATOM 8908 O O . ILE B 1 423 ? 3.277 53.5 -0.846 1 95.62 423 ILE B O 1
ATOM 8912 N N . THR B 1 424 ? 2.543 55.625 -0.897 1 94.44 424 THR B N 1
ATOM 8913 C CA . THR B 1 424 ? 1.161 55.156 -1.007 1 94.44 424 THR B CA 1
ATOM 8914 C C . THR B 1 424 ? 0.741 55.062 -2.471 1 94.44 424 THR B C 1
ATOM 8916 O O . THR B 1 424 ? -0.08 54.188 -2.826 1 94.44 424 THR B O 1
ATOM 8919 N N . LYS B 1 425 ? 1.263 55.969 -3.367 1 94.69 425 LYS B N 1
ATOM 8920 C CA . LYS B 1 425 ? 0.912 55.969 -4.785 1 94.69 425 LYS B CA 1
ATOM 8921 C C . LYS B 1 425 ? 2.148 56.156 -5.66 1 94.69 425 LYS B C 1
ATOM 8923 O O . LYS B 1 425 ? 3.113 56.781 -5.246 1 94.69 425 LYS B O 1
ATOM 8928 N N . GLY B 1 426 ? 2.076 55.5 -6.812 1 94.12 426 GLY B N 1
ATOM 8929 C CA . GLY B 1 426 ? 3.07 55.781 -7.832 1 94.12 426 GLY B CA 1
ATOM 8930 C C . GLY B 1 426 ? 4.109 54.688 -7.98 1 94.12 426 GLY B C 1
ATOM 8931 O O . GLY B 1 426 ? 4.961 54.75 -8.875 1 94.12 426 GLY B O 1
ATOM 8932 N N . ASP B 1 427 ? 4.113 53.812 -7.047 1 92.69 427 ASP B N 1
ATOM 8933 C CA . ASP B 1 427 ? 5.105 52.75 -7.102 1 92.69 427 ASP B CA 1
ATOM 8934 C C . ASP B 1 427 ? 4.457 51.375 -6.891 1 92.69 427 ASP B C 1
ATOM 8936 O O . ASP B 1 427 ? 4.703 50.719 -5.879 1 92.69 427 ASP B O 1
ATOM 8940 N N . PRO B 1 428 ? 3.715 51 -7.84 1 88.62 428 PRO B N 1
ATOM 8941 C CA . PRO B 1 428 ? 2.973 49.75 -7.664 1 88.62 428 PRO B CA 1
ATOM 8942 C C . PRO B 1 428 ? 3.889 48.531 -7.523 1 88.62 428 PRO B C 1
ATOM 8944 O O . PRO B 1 428 ? 3.508 47.531 -6.906 1 88.62 428 PRO B O 1
ATOM 8947 N N . ASN B 1 429 ? 5.102 48.594 -8.062 1 91.25 429 ASN B N 1
ATOM 8948 C CA . ASN B 1 429 ? 5.992 47.438 -8.039 1 91.25 429 ASN B CA 1
ATOM 8949 C C . ASN B 1 429 ? 7 47.531 -6.898 1 91.25 429 ASN B C 1
ATOM 8951 O O . ASN B 1 429 ? 7.945 46.75 -6.832 1 91.25 429 ASN B O 1
ATOM 8955 N N . ASN B 1 430 ? 6.934 48.531 -6.055 1 94.06 430 ASN B N 1
ATOM 8956 C CA . ASN B 1 430 ? 7.836 48.719 -4.926 1 94.06 430 ASN B CA 1
ATOM 8957 C C . ASN B 1 430 ? 9.281 48.875 -5.391 1 94.06 430 ASN B C 1
ATOM 8959 O O . ASN B 1 430 ? 10.18 48.219 -4.859 1 94.06 430 ASN B O 1
ATOM 8963 N N . SER B 1 431 ? 9.508 49.625 -6.32 1 95.44 431 SER B N 1
ATOM 8964 C CA . SER B 1 431 ? 10.828 49.875 -6.867 1 95.44 431 SER B CA 1
ATOM 8965 C C . SER B 1 431 ? 11.664 50.719 -5.906 1 95.44 431 SER B C 1
ATOM 8967 O O . SER B 1 431 ? 12.898 50.688 -5.957 1 95.44 431 SER B O 1
ATOM 8969 N N . PHE B 1 432 ? 10.938 51.375 -5.074 1 96.06 432 PHE B N 1
ATOM 8970 C CA . PHE B 1 432 ? 11.617 52.25 -4.129 1 96.06 432 PHE B CA 1
ATOM 8971 C C . PHE B 1 432 ? 11.258 51.875 -2.693 1 96.06 432 PHE B C 1
ATOM 8973 O O . PHE B 1 432 ? 10.18 51.312 -2.439 1 96.06 432 PHE B O 1
ATOM 8980 N N . THR B 1 433 ? 12.18 52.188 -1.771 1 95.94 433 THR B N 1
ATOM 8981 C CA . THR B 1 433 ? 11.953 52.062 -0.336 1 95.94 433 THR B CA 1
ATOM 8982 C C . THR B 1 433 ? 12.562 53.25 0.416 1 95.94 433 THR B C 1
ATOM 8984 O O . THR B 1 433 ? 13.516 53.844 -0.056 1 95.94 433 THR B O 1
ATOM 8987 N N . ILE B 1 434 ? 11.914 53.531 1.477 1 96.12 434 ILE B N 1
ATOM 8988 C CA . ILE B 1 434 ? 12.383 54.656 2.244 1 96.12 434 ILE B CA 1
ATOM 8989 C C . ILE B 1 434 ? 12.977 54.188 3.57 1 96.12 434 ILE B C 1
ATOM 8991 O O . ILE B 1 434 ? 12.305 53.5 4.344 1 96.12 434 ILE B O 1
ATOM 8995 N N . LEU B 1 435 ? 14.188 54.562 3.832 1 94.69 435 LEU B N 1
ATOM 8996 C CA . LEU B 1 435 ? 14.836 54.312 5.113 1 94.69 435 LEU B CA 1
ATOM 8997 C C . LEU B 1 435 ? 14.828 55.562 5.992 1 94.69 435 LEU B C 1
ATOM 8999 O O . LEU B 1 435 ? 15.312 56.594 5.578 1 94.69 435 LEU B O 1
ATOM 9003 N N . THR B 1 436 ? 14.219 55.375 7.109 1 94.88 436 THR B N 1
ATOM 9004 C CA . THR B 1 436 ? 14.117 56.5 8.008 1 94.88 436 THR B CA 1
ATOM 9005 C C . THR B 1 436 ? 15.203 56.469 9.078 1 94.88 436 THR B C 1
ATOM 9007 O O . THR B 1 436 ? 15.398 55.438 9.727 1 94.88 436 THR B O 1
ATOM 9010 N N . ASP B 1 437 ? 15.875 57.562 9.211 1 92.75 437 ASP B N 1
ATOM 9011 C CA . ASP B 1 437 ? 16.812 57.688 10.328 1 92.75 437 ASP B CA 1
ATOM 9012 C C . ASP B 1 437 ? 16.062 57.938 11.641 1 92.75 437 ASP B C 1
ATOM 9014 O O . ASP B 1 437 ? 15.359 58.938 11.797 1 92.75 437 ASP B O 1
ATOM 9018 N N . PRO B 1 438 ? 16.219 57.156 12.641 1 89.31 438 PRO B N 1
ATOM 9019 C CA . PRO B 1 438 ? 15.422 57.25 13.867 1 89.31 438 PRO B CA 1
ATOM 9020 C C . PRO B 1 438 ? 15.758 58.469 14.695 1 89.31 438 PRO B C 1
ATOM 9022 O O . PRO B 1 438 ? 14.938 58.938 15.5 1 89.31 438 PRO B O 1
ATOM 9025 N N . GLU B 1 439 ? 16.875 59.156 14.547 1 90.38 439 GLU B N 1
ATOM 9026 C CA . GLU B 1 439 ? 17.281 60.312 15.352 1 90.38 439 GLU B CA 1
ATOM 9027 C C . GLU B 1 439 ? 16.844 61.594 14.695 1 90.38 439 GLU B C 1
ATOM 9029 O O . GLU B 1 439 ? 16.312 62.5 15.359 1 90.38 439 GLU B O 1
ATOM 9034 N N . THR B 1 440 ? 16.984 61.625 13.398 1 92.31 440 THR B N 1
ATOM 9035 C CA . THR B 1 440 ? 16.75 62.875 12.727 1 92.31 440 THR B CA 1
ATOM 9036 C C . THR B 1 440 ? 15.43 62.875 11.961 1 92.31 440 THR B C 1
ATOM 9038 O O . THR B 1 440 ? 14.93 63.906 11.539 1 92.31 440 THR B O 1
ATOM 9041 N N . ASN B 1 441 ? 14.773 61.75 11.758 1 94.94 441 ASN B N 1
ATOM 9042 C CA . ASN B 1 441 ? 13.547 61.531 11 1 94.94 441 ASN B CA 1
ATOM 9043 C C . ASN B 1 441 ? 13.742 61.844 9.523 1 94.94 441 ASN B C 1
ATOM 9045 O O . ASN B 1 441 ? 12.773 62.125 8.812 1 94.94 441 ASN B O 1
ATOM 9049 N N . ILE B 1 442 ? 15.047 61.844 9.078 1 95.56 442 ILE B N 1
ATOM 9050 C CA . ILE B 1 442 ? 15.312 62 7.652 1 95.56 442 ILE B CA 1
ATOM 9051 C C . ILE B 1 442 ? 14.961 60.719 6.914 1 95.56 442 ILE B C 1
ATOM 9053 O O . ILE B 1 442 ? 15.305 59.625 7.367 1 95.56 442 ILE B O 1
ATOM 9057 N N . GLY B 1 443 ? 14.211 60.844 5.879 1 96.31 443 GLY B N 1
ATOM 9058 C CA . GLY B 1 443 ? 13.883 59.719 5.043 1 96.31 443 GLY B CA 1
ATOM 9059 C C . GLY B 1 443 ? 14.727 59.625 3.791 1 96.31 443 GLY B C 1
ATOM 9060 O O . GLY B 1 443 ? 14.688 60.5 2.939 1 96.31 443 GLY B O 1
ATOM 9061 N N . SER B 1 444 ? 15.477 58.531 3.689 1 95.88 444 SER B N 1
ATOM 9062 C CA . SER B 1 444 ? 16.297 58.281 2.51 1 95.88 444 SER B CA 1
ATOM 9063 C C . SER B 1 444 ? 15.602 57.375 1.526 1 95.88 444 SER B C 1
ATOM 9065 O O . SER B 1 444 ? 15.359 56.188 1.838 1 95.88 444 SER B O 1
ATOM 9067 N N . ILE B 1 445 ? 15.281 57.906 0.402 1 96.56 445 ILE B N 1
ATOM 9068 C CA . ILE B 1 445 ? 14.664 57.062 -0.632 1 96.56 445 ILE B CA 1
ATOM 9069 C C . ILE B 1 445 ? 15.734 56.312 -1.409 1 96.56 445 ILE B C 1
ATOM 9071 O O . ILE B 1 445 ? 16.641 56.938 -1.986 1 96.56 445 ILE B O 1
ATOM 9075 N N . ILE B 1 446 ? 15.625 55.062 -1.429 1 95.94 446 ILE B N 1
ATOM 9076 C CA . ILE B 1 446 ? 16.625 54.219 -2.105 1 95.94 446 ILE B CA 1
ATOM 9077 C C . ILE B 1 446 ? 15.938 53.344 -3.133 1 95.94 446 ILE B C 1
ATOM 9079 O O . ILE B 1 446 ? 14.727 53.125 -3.072 1 95.94 446 ILE B O 1
ATOM 9083 N N . ILE B 1 447 ? 16.672 52.844 -4.055 1 95.81 447 ILE B N 1
ATOM 9084 C CA . ILE B 1 447 ? 16.172 51.938 -5.066 1 95.81 447 ILE B CA 1
ATOM 9085 C C . ILE B 1 447 ? 16.062 50.531 -4.477 1 95.81 447 ILE B C 1
ATOM 9087 O O . ILE B 1 447 ? 17.031 50 -3.963 1 95.81 447 ILE B O 1
ATOM 9091 N N . ASN B 1 448 ? 14.953 50.031 -4.461 1 95.5 448 ASN B N 1
ATOM 9092 C CA . ASN B 1 448 ? 14.695 48.688 -3.92 1 95.5 448 ASN B CA 1
ATOM 9093 C C . ASN B 1 448 ? 14.75 47.625 -5.008 1 95.5 448 ASN B C 1
ATOM 9095 O O . ASN B 1 448 ? 15.188 46.5 -4.758 1 95.5 448 ASN B O 1
ATOM 9099 N N . LYS B 1 449 ? 14.305 48.031 -6.273 1 93.94 449 LYS B N 1
ATOM 9100 C CA . LYS B 1 449 ? 14.344 47.188 -7.449 1 93.94 449 LYS B CA 1
ATOM 9101 C C . LYS B 1 449 ? 14.945 47.906 -8.648 1 93.94 449 LYS B C 1
ATOM 9103 O O . LYS B 1 449 ? 14.867 49.125 -8.734 1 93.94 449 LYS B O 1
ATOM 9108 N N . ASP B 1 450 ? 15.422 47.094 -9.5 1 91.88 450 ASP B N 1
ATOM 9109 C CA . ASP B 1 450 ? 16.047 47.656 -10.688 1 91.88 450 ASP B CA 1
ATOM 9110 C C . ASP B 1 450 ? 15.039 48.469 -11.5 1 91.88 450 ASP B C 1
ATOM 9112 O O . ASP B 1 450 ? 13.875 48.094 -11.633 1 91.88 450 ASP B O 1
ATOM 9116 N N . LEU B 1 451 ? 15.562 49.562 -11.945 1 93.81 451 LEU B N 1
ATOM 9117 C CA . LEU B 1 451 ? 14.734 50.469 -12.75 1 93.81 451 LEU B CA 1
ATOM 9118 C C . LEU B 1 451 ? 14.891 50.156 -14.234 1 93.81 451 LEU B C 1
ATOM 9120 O O . LEU B 1 451 ? 15.938 49.656 -14.664 1 93.81 451 LEU B O 1
ATOM 9124 N N . ASP B 1 452 ? 13.812 50.312 -14.961 1 92 452 ASP B N 1
ATOM 9125 C CA . ASP B 1 452 ? 13.773 50.094 -16.406 1 92 452 ASP B CA 1
ATOM 9126 C C . ASP B 1 452 ? 13.047 51.219 -17.109 1 92 452 ASP B C 1
ATOM 9128 O O . ASP B 1 452 ? 11.828 51.344 -17.016 1 92 452 ASP B O 1
ATOM 9132 N N . PHE B 1 453 ? 13.797 51.938 -17.953 1 92.88 453 PHE B N 1
ATOM 9133 C CA . PHE B 1 453 ? 13.258 53.125 -18.656 1 92.88 453 PHE B CA 1
ATOM 9134 C C . PHE B 1 453 ? 12.164 52.688 -19.625 1 92.88 453 PHE B C 1
ATOM 9136 O O . PHE B 1 453 ? 11.148 53.375 -19.766 1 92.88 453 PHE B O 1
ATOM 9143 N N . GLU B 1 454 ? 12.359 51.531 -20.219 1 90.75 454 GLU B N 1
ATOM 9144 C CA . GLU B 1 454 ? 11.43 51.062 -21.234 1 90.75 454 GLU B CA 1
ATOM 9145 C C . GLU B 1 454 ? 10.086 50.688 -20.625 1 90.75 454 GLU B C 1
ATOM 9147 O O . GLU B 1 454 ? 9.047 50.781 -21.266 1 90.75 454 GLU B O 1
ATOM 9152 N N . THR B 1 455 ? 10.125 50.344 -19.422 1 89.94 455 THR B N 1
ATOM 9153 C CA . THR B 1 455 ? 8.891 49.938 -18.75 1 89.94 455 THR B CA 1
ATOM 9154 C C . THR B 1 455 ? 8.227 51.156 -18.109 1 89.94 455 THR B C 1
ATOM 9156 O O . THR B 1 455 ? 7.039 51.406 -18.328 1 89.94 455 THR B O 1
ATOM 9159 N N . ASN B 1 456 ? 9.008 51.875 -17.25 1 92.44 456 ASN B N 1
ATOM 9160 C CA . ASN B 1 456 ? 8.516 53.062 -16.578 1 92.44 456 ASN B CA 1
ATOM 9161 C C . ASN B 1 456 ? 9.555 54.188 -16.578 1 92.44 456 ASN B C 1
ATOM 9163 O O . ASN B 1 456 ? 10.586 54.062 -15.914 1 92.44 456 ASN B O 1
ATOM 9167 N N . SER B 1 457 ? 9.266 55.25 -17.25 1 93.69 457 SER B N 1
ATOM 9168 C CA . SER B 1 457 ? 10.227 56.344 -17.359 1 93.69 457 SER B CA 1
ATOM 9169 C C . SER B 1 457 ? 9.961 57.438 -16.328 1 93.69 457 SER B C 1
ATOM 9171 O O . SER B 1 457 ? 10.82 58.281 -16.062 1 93.69 457 SER B O 1
ATOM 9173 N N . VAL B 1 458 ? 8.75 57.375 -15.766 1 94.75 458 VAL B N 1
ATOM 9174 C CA . VAL B 1 458 ? 8.406 58.375 -14.781 1 94.75 458 VAL B CA 1
ATOM 9175 C C . VAL B 1 458 ? 7.652 57.75 -13.617 1 94.75 458 VAL B C 1
ATOM 9177 O O . VAL B 1 458 ? 6.77 56.906 -13.82 1 94.75 458 VAL B O 1
ATOM 9180 N N . TYR B 1 459 ? 8.094 58.094 -12.438 1 95.75 459 TYR B N 1
ATOM 9181 C CA . TYR B 1 459 ? 7.395 57.688 -11.219 1 95.75 459 TYR B CA 1
ATOM 9182 C C . TYR B 1 459 ? 6.883 58.906 -10.461 1 95.75 459 TYR B C 1
ATOM 9184 O O . TYR B 1 459 ? 7.672 59.75 -10.023 1 95.75 459 TYR B O 1
ATOM 9192 N N . ASN B 1 460 ? 5.562 59.031 -10.328 1 96.06 460 ASN B N 1
ATOM 9193 C CA . ASN B 1 460 ? 4.957 60.062 -9.5 1 96.06 460 ASN B CA 1
ATOM 9194 C C . ASN B 1 460 ? 4.613 59.531 -8.109 1 96.06 460 ASN B C 1
ATOM 9196 O O . ASN B 1 460 ? 3.523 59 -7.895 1 96.06 460 ASN B O 1
ATOM 9200 N N . LEU B 1 461 ? 5.488 59.75 -7.219 1 96.88 461 LEU B N 1
ATOM 9201 C CA . LEU B 1 461 ? 5.359 59.125 -5.902 1 96.88 461 LEU B CA 1
ATOM 9202 C C . LEU B 1 461 ? 4.594 60.031 -4.953 1 96.88 461 LEU B C 1
ATOM 9204 O O . LEU B 1 461 ? 4.848 61.25 -4.898 1 96.88 461 LEU B O 1
ATOM 9208 N N . THR B 1 462 ? 3.654 59.469 -4.316 1 96.88 462 THR B N 1
ATOM 9209 C CA . THR B 1 462 ? 3.021 60.094 -3.156 1 96.88 462 THR B CA 1
ATOM 9210 C C . THR B 1 462 ? 3.523 59.469 -1.861 1 96.88 462 THR B C 1
ATOM 9212 O O . THR B 1 462 ? 3.367 58.25 -1.653 1 96.88 462 THR B O 1
ATOM 9215 N N . ILE B 1 463 ? 4.133 60.219 -1.019 1 97.19 463 ILE B N 1
ATOM 9216 C CA . ILE B 1 463 ? 4.746 59.719 0.211 1 97.19 463 ILE B CA 1
ATOM 9217 C C . ILE B 1 463 ? 3.998 60.281 1.419 1 97.19 463 ILE B C 1
ATOM 9219 O O . ILE B 1 463 ? 3.779 61.5 1.515 1 97.19 463 ILE B O 1
ATOM 9223 N N . ASN B 1 464 ? 3.588 59.438 2.238 1 97 464 ASN B N 1
ATOM 9224 C CA . ASN B 1 464 ? 2.904 59.812 3.467 1 97 464 ASN B CA 1
ATOM 9225 C C . ASN B 1 464 ? 3.805 59.656 4.688 1 97 464 ASN B C 1
ATOM 9227 O O . ASN B 1 464 ? 4.609 58.719 4.746 1 97 464 ASN B O 1
ATOM 9231 N N . ALA B 1 465 ? 3.686 60.562 5.559 1 96.5 465 ALA B N 1
ATOM 9232 C CA . ALA B 1 465 ? 4.387 60.5 6.84 1 96.5 465 ALA B CA 1
ATOM 9233 C C . ALA B 1 465 ? 3.416 60.219 7.98 1 96.5 465 ALA B C 1
ATOM 9235 O O . ALA B 1 465 ? 2.434 60.938 8.172 1 96.5 465 ALA B O 1
ATOM 9236 N N . THR B 1 466 ? 3.646 59.188 8.672 1 95.5 466 THR B N 1
ATOM 9237 C CA . THR B 1 466 ? 2.814 58.844 9.812 1 95.5 466 THR B CA 1
ATOM 9238 C C . THR B 1 466 ? 3.678 58.531 11.031 1 95.5 466 THR B C 1
ATOM 9240 O O . THR B 1 466 ? 4.902 58.469 10.93 1 95.5 466 THR B O 1
ATOM 9243 N N . ASN B 1 467 ? 3.062 58.469 12.188 1 94.44 467 ASN B N 1
ATOM 9244 C CA . ASN B 1 467 ? 3.723 58.062 13.422 1 94.44 467 ASN B CA 1
ATOM 9245 C C . ASN B 1 467 ? 3.461 56.594 13.75 1 94.44 467 ASN B C 1
ATOM 9247 O O . ASN B 1 467 ? 2.436 56.062 13.344 1 94.44 467 ASN B O 1
ATOM 9251 N N . PRO B 1 468 ? 4.449 55.969 14.383 1 91.38 468 PRO B N 1
ATOM 9252 C CA . PRO B 1 468 ? 4.168 54.625 14.82 1 91.38 468 PRO B CA 1
ATOM 9253 C C . PRO B 1 468 ? 3.053 54.562 15.867 1 91.38 468 PRO B C 1
ATOM 9255 O O . PRO B 1 468 ? 2.299 53.562 15.914 1 91.38 468 PRO B O 1
ATOM 9258 N N . GLU B 1 469 ? 2.953 55.562 16.688 1 91.25 469 GLU B N 1
ATOM 9259 C CA . GLU B 1 469 ? 1.911 55.656 17.703 1 91.25 469 GLU B CA 1
ATOM 9260 C C . GLU B 1 469 ? 0.625 56.25 17.141 1 91.25 469 GLU B C 1
ATOM 9262 O O . GLU B 1 469 ? 0.669 57.156 16.328 1 91.25 469 GLU B O 1
ATOM 9267 N N . PRO B 1 470 ? -0.48 55.75 17.547 1 90 470 PRO B N 1
ATOM 9268 C CA . PRO B 1 470 ? -1.746 56.281 17.031 1 90 470 PRO B CA 1
ATOM 9269 C C . PRO B 1 470 ? -2.004 57.719 17.484 1 90 470 PRO B C 1
ATOM 9271 O O . PRO B 1 470 ? -1.62 58.125 18.594 1 90 470 PRO B O 1
ATOM 9274 N N . LEU B 1 471 ? -2.705 58.469 16.641 1 93.5 471 LEU B N 1
ATOM 9275 C CA . LEU B 1 471 ? -3.092 59.844 16.953 1 93.5 471 LEU B CA 1
ATOM 9276 C C . LEU B 1 471 ? -4.223 59.875 17.984 1 93.5 471 LEU B C 1
ATOM 9278 O O . LEU B 1 471 ? -5.035 58.938 18.047 1 93.5 471 LEU B O 1
ATOM 9282 N N . VAL B 1 472 ? -4.137 60.875 18.828 1 89.62 472 VAL B N 1
ATOM 9283 C CA . VAL B 1 472 ? -5.223 61.062 19.781 1 89.62 472 VAL B CA 1
ATOM 9284 C C . VAL B 1 472 ? -6.535 61.281 19.047 1 89.62 472 VAL B C 1
ATOM 9286 O O . VAL B 1 472 ? -6.535 61.719 17.891 1 89.62 472 VAL B O 1
ATOM 9289 N N . ASP B 1 473 ? -7.602 61.031 19.766 1 87 473 ASP B N 1
ATOM 9290 C CA . ASP B 1 473 ? -8.914 61.188 19.141 1 87 473 ASP B CA 1
ATOM 9291 C C . ASP B 1 473 ? -9.148 62.625 18.688 1 87 473 ASP B C 1
ATOM 9293 O O . ASP B 1 473 ? -8.867 63.562 19.406 1 87 473 ASP B O 1
ATOM 9297 N N . GLY B 1 474 ? -9.578 62.781 17.469 1 88.19 474 GLY B N 1
ATOM 9298 C CA . GLY B 1 474 ? -9.898 64.125 16.953 1 88.19 474 GLY B CA 1
ATOM 9299 C C . GLY B 1 474 ? -8.867 64.625 15.977 1 88.19 474 GLY B C 1
ATOM 9300 O O . GLY B 1 474 ? -9.141 65.562 15.211 1 88.19 474 GLY B O 1
ATOM 9301 N N . ILE B 1 475 ? -7.602 64.188 16.094 1 91.81 475 ILE B N 1
ATOM 9302 C CA . ILE B 1 475 ? -6.547 64.625 15.188 1 91.81 475 ILE B CA 1
ATOM 9303 C C . ILE B 1 475 ? -6.371 63.625 14.055 1 91.81 475 ILE B C 1
ATOM 9305 O O . ILE B 1 475 ? -6.266 62.406 14.297 1 91.81 475 ILE B O 1
ATOM 9309 N N . LYS B 1 476 ? -6.41 64.125 12.82 1 94 476 LYS B N 1
ATOM 9310 C CA . LYS B 1 476 ? -6.227 63.25 11.641 1 94 476 LYS B CA 1
ATOM 9311 C C . LYS B 1 476 ? -5.094 63.781 10.758 1 94 476 LYS B C 1
ATOM 9313 O O . LYS B 1 476 ? -4.781 65 10.781 1 94 476 LYS B O 1
ATOM 9318 N N . TYR B 1 477 ? -4.527 62.812 10.211 1 94.5 477 TYR B N 1
ATOM 9319 C CA . TYR B 1 477 ? -3.527 63.219 9.234 1 94.5 477 TYR B CA 1
ATOM 9320 C C . TYR B 1 477 ? -4.156 64.062 8.133 1 94.5 477 TYR B C 1
ATOM 9322 O O . TYR B 1 477 ? -5.328 63.875 7.793 1 94.5 477 TYR B O 1
ATOM 9330 N N . ASN B 1 478 ? -3.426 65.062 7.66 1 93.06 478 ASN B N 1
ATOM 9331 C CA . ASN B 1 478 ? -3.922 65.875 6.578 1 93.06 478 ASN B CA 1
ATOM 9332 C C . ASN B 1 478 ? -2.887 66.062 5.469 1 93.06 478 ASN B C 1
ATOM 9334 O O . ASN B 1 478 ? -1.911 65.312 5.414 1 93.06 478 ASN B O 1
ATOM 9338 N N . SER B 1 479 ? -3.098 67 4.555 1 92.44 479 SER B N 1
ATOM 9339 C CA . SER B 1 479 ? -2.264 67.125 3.365 1 92.44 479 SER B CA 1
ATOM 9340 C C . SER B 1 479 ? -0.841 67.562 3.732 1 92.44 479 SER B C 1
ATOM 9342 O O . SER B 1 479 ? 0.095 67.312 2.961 1 92.44 479 SER B O 1
ATOM 9344 N N . SER B 1 480 ? -0.644 68.125 4.918 1 93.94 480 SER B N 1
ATOM 9345 C CA . SER B 1 480 ? 0.688 68.5 5.352 1 93.94 480 SER B CA 1
ATOM 9346 C C . SER B 1 480 ? 1.561 67.312 5.672 1 93.94 480 SER B C 1
ATOM 9348 O O . SER B 1 480 ? 2.785 67.438 5.762 1 93.94 480 SER B O 1
ATOM 9350 N N . SER B 1 481 ? 0.871 66.25 5.855 1 96.5 481 SER B N 1
ATOM 9351 C CA . SER B 1 481 ? 1.598 65 6.164 1 96.5 481 SER B CA 1
ATOM 9352 C C . SER B 1 481 ? 1.856 64.188 4.91 1 96.5 481 SER B C 1
ATOM 9354 O O . SER B 1 481 ? 2.164 63 4.996 1 96.5 481 SER B O 1
ATOM 9356 N N . SER B 1 482 ? 1.663 64.75 3.77 1 96.88 482 SER B N 1
ATOM 9357 C CA . SER B 1 482 ? 1.931 64.125 2.484 1 96.88 482 SER B CA 1
ATOM 9358 C C . SER B 1 482 ? 2.807 65 1.602 1 96.88 482 SER B C 1
ATOM 9360 O O . SER B 1 482 ? 2.791 66.25 1.731 1 96.88 482 SER B O 1
ATOM 9362 N N . THR B 1 483 ? 3.559 64.375 0.82 1 96.88 483 THR B N 1
ATOM 9363 C CA . THR B 1 483 ? 4.395 65.062 -0.129 1 96.88 483 THR B CA 1
ATOM 9364 C C . THR B 1 483 ? 4.477 64.375 -1.458 1 96.88 483 THR B C 1
ATOM 9366 O O . THR B 1 483 ? 4 63.219 -1.572 1 96.88 483 THR B O 1
ATOM 9369 N N . PHE B 1 484 ? 4.969 65.062 -2.455 1 97 484 PHE B N 1
ATOM 9370 C CA . PHE B 1 484 ? 5.09 64.5 -3.791 1 97 484 PHE B CA 1
ATOM 9371 C C . PHE B 1 484 ? 6.539 64.5 -4.266 1 97 484 PHE B C 1
ATOM 9373 O O . PHE B 1 484 ? 7.277 65.438 -3.957 1 97 484 PHE B O 1
ATOM 9380 N N . LEU B 1 485 ? 6.938 63.469 -4.852 1 96.38 485 LEU B N 1
ATOM 9381 C CA . LEU B 1 485 ? 8.25 63.375 -5.484 1 96.38 485 LEU B CA 1
ATOM 9382 C C . LEU B 1 485 ? 8.133 62.75 -6.871 1 96.38 485 LEU B C 1
ATOM 9384 O O . LEU B 1 485 ? 7.492 61.719 -7.043 1 96.38 485 LEU B O 1
ATOM 9388 N N . ARG B 1 486 ? 8.688 63.406 -7.859 1 94.38 486 ARG B N 1
ATOM 9389 C CA . ARG B 1 486 ? 8.711 62.875 -9.227 1 94.38 486 ARG B CA 1
ATOM 9390 C C . ARG B 1 486 ? 10.094 62.344 -9.586 1 94.38 486 ARG B C 1
ATOM 9392 O O . ARG B 1 486 ? 11.086 63.094 -9.508 1 94.38 486 ARG B O 1
ATOM 9399 N N . VAL B 1 487 ? 10.172 61.094 -9.93 1 96.44 487 VAL B N 1
ATOM 9400 C CA . VAL B 1 487 ? 11.438 60.5 -10.336 1 96.44 487 VAL B CA 1
ATOM 9401 C C . VAL B 1 487 ? 11.445 60.281 -11.844 1 96.44 487 VAL B C 1
ATOM 9403 O O . VAL B 1 487 ? 10.617 59.562 -12.383 1 96.44 487 VAL B O 1
ATOM 9406 N N . LEU B 1 488 ? 12.398 60.938 -12.531 1 96.06 488 LEU B N 1
ATOM 9407 C CA . LEU B 1 488 ? 12.57 60.781 -13.969 1 96.06 488 LEU B CA 1
ATOM 9408 C C . LEU B 1 488 ? 13.727 59.844 -14.289 1 96.06 488 LEU B C 1
ATOM 9410 O O . LEU B 1 488 ? 14.883 60.125 -13.961 1 96.06 488 LEU B O 1
ATOM 9414 N N . VAL B 1 489 ? 13.352 58.812 -14.852 1 95.69 489 VAL B N 1
ATOM 9415 C CA . VAL B 1 489 ? 14.352 57.812 -15.195 1 95.69 489 VAL B CA 1
ATOM 9416 C C . VAL B 1 489 ? 14.914 58.094 -16.594 1 95.69 489 VAL B C 1
ATOM 9418 O O . VAL B 1 489 ? 14.164 58.25 -17.547 1 95.69 489 VAL B O 1
ATOM 9421 N N . THR B 1 490 ? 16.234 58.156 -16.656 1 94.94 490 THR B N 1
ATOM 9422 C CA . THR B 1 490 ? 16.875 58.438 -17.938 1 94.94 490 THR B CA 1
ATOM 9423 C C . THR B 1 490 ? 17.297 57.156 -18.625 1 94.94 490 THR B C 1
ATOM 9425 O O . THR B 1 490 ? 17.641 56.156 -17.953 1 94.94 490 THR B O 1
ATOM 9428 N N . ASN B 1 491 ? 17.188 57.188 -19.859 1 92.31 491 ASN B N 1
ATOM 9429 C CA . ASN B 1 491 ? 17.5 56 -20.672 1 92.31 491 ASN B CA 1
ATOM 9430 C C . ASN B 1 491 ? 19.016 55.781 -20.797 1 92.31 491 ASN B C 1
ATOM 9432 O O . ASN B 1 491 ? 19.734 56.719 -21.156 1 92.31 491 ASN B O 1
ATOM 9436 N N . VAL B 1 492 ? 19.422 54.594 -20.406 1 91.31 492 VAL B N 1
ATOM 9437 C CA . VAL B 1 492 ? 20.812 54.188 -20.609 1 91.31 492 VAL B CA 1
ATOM 9438 C C . VAL B 1 492 ? 20.844 53.031 -21.609 1 91.31 492 VAL B C 1
ATOM 9440 O O . VAL B 1 492 ? 20.078 52.062 -21.5 1 91.31 492 VAL B O 1
ATOM 9443 N N . GLU B 1 493 ? 21.781 53.125 -22.609 1 89.44 493 GLU B N 1
ATOM 9444 C CA . GLU B 1 493 ? 21.875 52.125 -23.656 1 89.44 493 GLU B CA 1
ATOM 9445 C C . GLU B 1 493 ? 22.203 50.75 -23.062 1 89.44 493 GLU B C 1
ATOM 9447 O O . GLU B 1 493 ? 23.172 50.594 -22.312 1 89.44 493 GLU B O 1
ATOM 9452 N N . GLU B 1 494 ? 21.375 49.75 -23.422 1 90.69 494 GLU B N 1
ATOM 9453 C CA . GLU B 1 494 ? 21.562 48.406 -22.922 1 90.69 494 GLU B CA 1
ATOM 9454 C C . GLU B 1 494 ? 21.781 47.406 -24.047 1 90.69 494 GLU B C 1
ATOM 9456 O O . GLU B 1 494 ? 21.359 47.656 -25.188 1 90.69 494 GLU B O 1
ATOM 9461 N N . PRO B 1 495 ? 22.438 46.25 -23.766 1 91.25 495 PRO B N 1
ATOM 9462 C CA . PRO B 1 495 ? 22.625 45.219 -24.781 1 91.25 495 PRO B CA 1
ATOM 9463 C C . PRO B 1 495 ? 21.359 44.375 -25 1 91.25 495 PRO B C 1
ATOM 9465 O O . PRO B 1 495 ? 20.438 44.406 -24.172 1 91.25 495 PRO B O 1
ATOM 9468 N N . PRO B 1 496 ? 21.312 43.719 -26.172 1 92.25 496 PRO B N 1
ATOM 9469 C CA . PRO B 1 496 ? 20.156 42.844 -26.422 1 92.25 496 PRO B CA 1
ATOM 9470 C C . PRO B 1 496 ? 20 41.719 -25.375 1 92.25 496 PRO B C 1
ATOM 9472 O O . PRO B 1 496 ? 21 41.281 -24.797 1 92.25 496 PRO B O 1
ATOM 9475 N N . VAL B 1 497 ? 18.734 41.469 -25.125 1 93 497 VAL B N 1
ATOM 9476 C CA . VAL B 1 497 ? 18.438 40.469 -24.094 1 93 497 VAL B CA 1
ATOM 9477 C C . VAL B 1 497 ? 17.844 39.219 -24.75 1 93 497 VAL B C 1
ATOM 9479 O O . VAL B 1 497 ? 16.891 39.312 -25.547 1 93 497 VAL B O 1
ATOM 9482 N N . PHE B 1 498 ? 18.484 38.062 -24.328 1 93.38 498 PHE B N 1
ATOM 9483 C CA . PHE B 1 498 ? 17.984 36.812 -24.859 1 93.38 498 PHE B CA 1
ATOM 9484 C C . PHE B 1 498 ? 16.734 36.375 -24.125 1 93.38 498 PHE B C 1
ATOM 9486 O O . PHE B 1 498 ? 16.516 36.75 -22.969 1 93.38 498 PHE B O 1
ATOM 9493 N N . LEU B 1 499 ? 15.906 35.656 -24.781 1 89.5 499 LEU B N 1
ATOM 9494 C CA . LEU B 1 499 ? 14.688 35.156 -24.156 1 89.5 499 LEU B CA 1
ATOM 9495 C C . LEU B 1 499 ? 15.008 34.188 -23.047 1 89.5 499 LEU B C 1
ATOM 9497 O O . LEU B 1 499 ? 14.305 34.125 -22.031 1 89.5 499 LEU B O 1
ATOM 9501 N N . HIS B 1 500 ? 16.156 33.438 -23.266 1 88.62 500 HIS B N 1
ATOM 9502 C CA . HIS B 1 500 ? 16.578 32.469 -22.266 1 88.62 500 HIS B CA 1
ATOM 9503 C C . HIS B 1 500 ? 18.062 32.594 -21.938 1 88.62 500 HIS B C 1
ATOM 9505 O O . HIS B 1 500 ? 18.859 32.969 -22.812 1 88.62 500 HIS B O 1
ATOM 9511 N N . PRO B 1 501 ? 18.234 32.375 -20.719 1 87.81 501 PRO B N 1
ATOM 9512 C CA . PRO B 1 501 ? 19.656 32.438 -20.359 1 87.81 501 PRO B CA 1
ATOM 9513 C C . PRO B 1 501 ? 20.484 31.359 -21.016 1 87.81 501 PRO B C 1
ATOM 9515 O O . PRO B 1 501 ? 21.672 31.562 -21.297 1 87.81 501 PRO B O 1
ATOM 9518 N N . ASN B 1 502 ? 19.938 30.219 -21.172 1 89.81 502 ASN B N 1
ATOM 9519 C CA . ASN B 1 502 ? 20.594 29.125 -21.875 1 89.81 502 ASN B CA 1
ATOM 9520 C C . ASN B 1 502 ? 19.594 28.281 -22.672 1 89.81 502 ASN B C 1
ATOM 9522 O O . ASN B 1 502 ? 18.406 28.281 -22.359 1 89.81 502 ASN B O 1
ATOM 9526 N N . TYR B 1 503 ? 20.188 27.797 -23.734 1 90.62 503 TYR B N 1
ATOM 9527 C CA . TYR B 1 503 ? 19.375 26.922 -24.578 1 90.62 503 TYR B CA 1
ATOM 9528 C C . TYR B 1 503 ? 19.891 25.5 -24.547 1 90.62 503 TYR B C 1
ATOM 9530 O O . TYR B 1 503 ? 21.031 25.234 -24.953 1 90.62 503 TYR B O 1
ATOM 9538 N N . ILE B 1 504 ? 19.078 24.672 -24.016 1 91.44 504 ILE B N 1
ATOM 9539 C CA . ILE B 1 504 ? 19.453 23.266 -23.938 1 91.44 504 ILE B CA 1
ATOM 9540 C C . ILE B 1 504 ? 18.625 22.469 -24.938 1 91.44 504 ILE B C 1
ATOM 9542 O O . ILE B 1 504 ? 17.406 22.469 -24.891 1 91.44 504 ILE B O 1
ATOM 9546 N N . VAL B 1 505 ? 19.312 21.875 -25.859 1 91.12 505 VAL B N 1
ATOM 9547 C CA . VAL B 1 505 ? 18.641 21.094 -26.891 1 91.12 505 VAL B CA 1
ATOM 9548 C C . VAL B 1 505 ? 19.219 19.688 -26.938 1 91.12 505 VAL B C 1
ATOM 9550 O O . VAL B 1 505 ? 20.406 19.484 -26.703 1 91.12 505 VAL B O 1
ATOM 9553 N N . THR B 1 506 ? 18.359 18.719 -27.203 1 91.62 506 THR B N 1
ATOM 9554 C CA . THR B 1 506 ? 18.781 17.344 -27.375 1 91.62 506 THR B CA 1
ATOM 9555 C C . THR B 1 506 ? 18.562 16.875 -28.812 1 91.62 506 THR B C 1
ATOM 9557 O O . THR B 1 506 ? 17.516 17.156 -29.406 1 91.62 506 THR B O 1
ATOM 9560 N N . LEU B 1 507 ? 19.594 16.328 -29.422 1 88.56 507 LEU B N 1
ATOM 9561 C CA . LEU B 1 507 ? 19.531 15.828 -30.781 1 88.56 507 LEU B CA 1
ATOM 9562 C C . LEU B 1 507 ? 20.156 14.445 -30.891 1 88.56 507 LEU B C 1
ATOM 9564 O O . LEU B 1 507 ? 21.109 14.133 -30.172 1 88.56 507 LEU B O 1
ATOM 9568 N N . TYR B 1 508 ? 19.516 13.602 -31.875 1 89.06 508 TYR B N 1
ATOM 9569 C CA . TYR B 1 508 ? 20.156 12.328 -32.156 1 89.06 508 TYR B CA 1
ATOM 9570 C C . TYR B 1 508 ? 21.422 12.523 -32.969 1 89.06 508 TYR B C 1
ATOM 9572 O O . TYR B 1 508 ? 21.484 13.383 -33.875 1 89.06 508 TYR B O 1
ATOM 9580 N N . GLU B 1 509 ? 22.375 11.75 -32.719 1 86.31 509 GLU B N 1
ATOM 9581 C CA . GLU B 1 509 ? 23.672 11.922 -33.344 1 86.31 509 GLU B CA 1
ATOM 9582 C C . GLU B 1 509 ? 23.578 11.727 -34.875 1 86.31 509 GLU B C 1
ATOM 9584 O O . GLU B 1 509 ? 24.422 12.211 -35.625 1 86.31 509 GLU B O 1
ATOM 9589 N N . ASN B 1 510 ? 22.5 11.023 -35.375 1 82.56 510 ASN B N 1
ATOM 9590 C CA . ASN B 1 510 ? 22.406 10.758 -36.812 1 82.56 510 ASN B CA 1
ATOM 9591 C C . ASN B 1 510 ? 21.594 11.844 -37.5 1 82.56 510 ASN B C 1
ATOM 9593 O O . ASN B 1 510 ? 21.078 11.617 -38.594 1 82.56 510 ASN B O 1
ATOM 9597 N N . ALA B 1 511 ? 21.547 13 -36.969 1 86.12 511 ALA B N 1
ATOM 9598 C CA . ALA B 1 511 ? 20.875 14.117 -37.625 1 86.12 511 ALA B CA 1
ATOM 9599 C C . ALA B 1 511 ? 21.625 14.57 -38.844 1 86.12 511 ALA B C 1
ATOM 9601 O O . ALA B 1 511 ? 22.859 14.664 -38.844 1 86.12 511 ALA B O 1
ATOM 9602 N N . THR B 1 512 ? 20.906 14.852 -39.906 1 87.94 512 THR B N 1
ATOM 9603 C CA . THR B 1 512 ? 21.516 15.234 -41.156 1 87.94 512 THR B CA 1
ATOM 9604 C C . THR B 1 512 ? 22.016 16.672 -41.094 1 87.94 512 THR B C 1
ATOM 9606 O O . THR B 1 512 ? 21.547 17.469 -40.281 1 87.94 512 THR B O 1
ATOM 9609 N N . ILE B 1 513 ? 22.984 16.953 -41.938 1 86.06 513 ILE B N 1
ATOM 9610 C CA . ILE B 1 513 ? 23.484 18.328 -42.062 1 86.06 513 ILE B CA 1
ATOM 9611 C C . ILE B 1 513 ? 22.359 19.234 -42.562 1 86.06 513 ILE B C 1
ATOM 9613 O O . ILE B 1 513 ? 21.641 18.875 -43.5 1 86.06 513 ILE B O 1
ATOM 9617 N N . GLY B 1 514 ? 22.109 20.328 -41.875 1 86.31 514 GLY B N 1
ATOM 9618 C CA . GLY B 1 514 ? 21.062 21.266 -42.25 1 86.31 514 GLY B CA 1
ATOM 9619 C C . GLY B 1 514 ? 19.828 21.156 -41.344 1 86.31 514 GLY B C 1
ATOM 9620 O O . GLY B 1 514 ? 18.828 21.844 -41.594 1 86.31 514 GLY B O 1
ATOM 9621 N N . THR B 1 515 ? 20.031 20.281 -40.469 1 88.62 515 THR B N 1
ATOM 9622 C CA . THR B 1 515 ? 18.906 20.109 -39.531 1 88.62 515 THR B CA 1
ATOM 9623 C C . THR B 1 515 ? 18.766 21.328 -38.625 1 88.62 515 THR B C 1
ATOM 9625 O O . THR B 1 515 ? 19.766 21.859 -38.125 1 88.62 515 THR B O 1
ATOM 9628 N N . HIS B 1 516 ? 17.469 21.766 -38.531 1 90.88 516 HIS B N 1
ATOM 9629 C CA . HIS B 1 516 ? 17.188 22.875 -37.625 1 90.88 516 HIS B CA 1
ATOM 9630 C C . HIS B 1 516 ? 17.359 22.469 -36.188 1 90.88 516 HIS B C 1
ATOM 9632 O O . HIS B 1 516 ? 16.703 21.516 -35.719 1 90.88 516 HIS B O 1
ATOM 9638 N N . VAL B 1 517 ? 18.203 23.078 -35.5 1 91.25 517 VAL B N 1
ATOM 9639 C CA . VAL B 1 517 ? 18.453 22.781 -34.094 1 91.25 517 VAL B CA 1
ATOM 9640 C C . VAL B 1 517 ? 17.5 23.594 -33.219 1 91.25 517 VAL B C 1
ATOM 9642 O O . VAL B 1 517 ? 16.688 23.016 -32.469 1 91.25 517 VAL B O 1
ATOM 9645 N N . THR B 1 518 ? 17.672 24.859 -33.219 1 91.38 518 THR B N 1
ATOM 9646 C CA . THR B 1 518 ? 16.797 25.734 -32.438 1 91.38 518 THR B CA 1
ATOM 9647 C C . THR B 1 518 ? 16.828 27.156 -33 1 91.38 518 THR B C 1
ATOM 9649 O O . THR B 1 518 ? 17.609 27.453 -33.906 1 91.38 518 THR B O 1
ATOM 9652 N N . THR B 1 519 ? 15.844 27.859 -32.625 1 91.81 519 THR B N 1
ATOM 9653 C CA . THR B 1 519 ? 15.797 29.281 -32.969 1 91.81 519 THR B CA 1
ATOM 9654 C C . THR B 1 519 ? 16.109 30.156 -31.766 1 91.81 519 THR B C 1
ATOM 9656 O O . THR B 1 519 ? 15.484 30.016 -30.719 1 91.81 519 THR B O 1
ATOM 9659 N N . ILE B 1 520 ? 17.062 31.016 -31.953 1 90.81 520 ILE B N 1
ATOM 9660 C CA . ILE B 1 520 ? 17.469 31.922 -30.891 1 90.81 520 ILE B CA 1
ATOM 9661 C C . ILE B 1 520 ? 16.891 33.312 -31.141 1 90.81 520 ILE B C 1
ATOM 9663 O O . ILE B 1 520 ? 16.922 33.812 -32.281 1 90.81 520 ILE B O 1
ATOM 9667 N N . LYS B 1 521 ? 16.281 33.781 -30.141 1 90.19 521 LYS B N 1
ATOM 9668 C CA . LYS B 1 521 ? 15.719 35.125 -30.266 1 90.19 521 LYS B CA 1
ATOM 9669 C C . LYS B 1 521 ? 16.234 36.062 -29.156 1 90.19 521 LYS B C 1
ATOM 9671 O O . LYS B 1 521 ? 16.312 35.656 -28 1 90.19 521 LYS B O 1
ATOM 9676 N N . ALA B 1 522 ? 16.703 37.219 -29.594 1 92 522 ALA B N 1
ATOM 9677 C CA . ALA B 1 522 ? 17.109 38.25 -28.672 1 92 522 ALA B CA 1
ATOM 9678 C C . ALA B 1 522 ? 16.422 39.594 -29.016 1 92 522 ALA B C 1
ATOM 9680 O O . ALA B 1 522 ? 16.109 39.844 -30.188 1 92 522 ALA B O 1
ATOM 9681 N N . PHE B 1 523 ? 16.078 40.406 -27.938 1 91.5 523 PHE B N 1
ATOM 9682 C CA . PHE B 1 523 ? 15.43 41.688 -28.156 1 91.5 523 PHE B CA 1
ATOM 9683 C C . PHE B 1 523 ? 16.25 42.812 -27.547 1 91.5 523 PHE B C 1
ATOM 9685 O O . PHE B 1 523 ? 16.766 42.688 -26.438 1 91.5 523 PHE B O 1
ATOM 9692 N N . ASP B 1 524 ? 16.375 43.781 -28.375 1 91.19 524 ASP B N 1
ATOM 9693 C CA . ASP B 1 524 ? 16.984 45 -27.844 1 91.19 524 ASP B CA 1
ATOM 9694 C C . ASP B 1 524 ? 15.961 45.844 -27.125 1 91.19 524 ASP B C 1
ATOM 9696 O O . ASP B 1 524 ? 14.906 46.156 -27.672 1 91.19 524 ASP B O 1
ATOM 9700 N N . PRO B 1 525 ? 16.234 46.281 -25.969 1 89.62 525 PRO B N 1
ATOM 9701 C CA . PRO B 1 525 ? 15.258 47.062 -25.203 1 89.62 525 PRO B CA 1
ATOM 9702 C C . PRO B 1 525 ? 14.922 48.375 -25.875 1 89.62 525 PRO B C 1
ATOM 9704 O O . PRO B 1 525 ? 13.789 48.875 -25.75 1 89.62 525 PRO B O 1
ATOM 9707 N N . GLU B 1 526 ? 15.836 49 -26.641 1 88.62 526 GLU B N 1
ATOM 9708 C CA . GLU B 1 526 ? 15.578 50.281 -27.312 1 88.62 526 GLU B CA 1
ATOM 9709 C C . GLU B 1 526 ? 14.906 50.062 -28.672 1 88.62 526 GLU B C 1
ATOM 9711 O O . GLU B 1 526 ? 14.484 51.031 -29.312 1 88.62 526 GLU B O 1
ATOM 9716 N N . GLY B 1 527 ? 14.828 48.875 -29.125 1 89.5 527 GLY B N 1
ATOM 9717 C CA . GLY B 1 527 ? 14.102 48.562 -30.359 1 89.5 527 GLY B CA 1
ATOM 9718 C C . GLY B 1 527 ? 15 48.469 -31.578 1 89.5 527 GLY B C 1
ATOM 9719 O O . GLY B 1 527 ? 14.516 48.406 -32.688 1 89.5 527 GLY B O 1
ATOM 9720 N N . TYR B 1 528 ? 16.328 48.375 -31.391 1 90 528 TYR B N 1
ATOM 9721 C CA . TYR B 1 528 ? 17.25 48.25 -32.5 1 90 528 TYR B CA 1
ATOM 9722 C C . TYR B 1 528 ? 17.266 46.844 -33.062 1 90 528 TYR B C 1
ATOM 9724 O O . TYR B 1 528 ? 17.031 45.875 -32.312 1 90 528 TYR B O 1
ATOM 9732 N N . PRO B 1 529 ? 17.484 46.688 -34.344 1 91.69 529 PRO B N 1
ATOM 9733 C CA . PRO B 1 529 ? 17.625 45.344 -34.875 1 91.69 529 PRO B CA 1
ATOM 9734 C C . PRO B 1 529 ? 18.859 44.625 -34.312 1 91.69 529 PRO B C 1
ATOM 9736 O O . PRO B 1 529 ? 19.859 45.281 -33.969 1 91.69 529 PRO B O 1
ATOM 9739 N N . VAL B 1 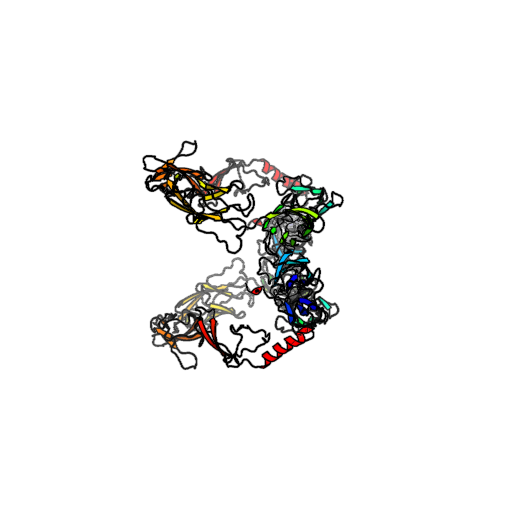530 ? 18.734 43.344 -34.156 1 93.44 530 VAL B N 1
ATOM 9740 C CA . VAL B 1 530 ? 19.797 42.531 -33.562 1 93.44 530 VAL B CA 1
ATOM 9741 C C . VAL B 1 530 ? 20.359 41.594 -34.625 1 93.44 530 VAL B C 1
ATOM 9743 O O . VAL B 1 530 ? 19.609 41.031 -35.438 1 93.44 530 VAL B O 1
ATOM 9746 N N . ARG B 1 531 ? 21.75 41.406 -34.656 1 93.44 531 ARG B N 1
ATOM 9747 C CA . ARG B 1 531 ? 22.438 40.438 -35.5 1 93.44 531 ARG B CA 1
ATOM 9748 C C . ARG B 1 531 ? 23.109 39.344 -34.625 1 93.44 531 ARG B C 1
ATOM 9750 O O . ARG B 1 531 ? 23.641 39.656 -33.562 1 93.44 531 ARG B O 1
ATOM 9757 N N . TYR B 1 532 ? 23.031 38.125 -35.125 1 93.81 532 TYR B N 1
ATOM 9758 C CA . TYR B 1 532 ? 23.531 37 -34.375 1 93.81 532 TYR B CA 1
ATOM 9759 C C . TYR B 1 532 ? 24.844 36.5 -34.938 1 93.81 532 TYR B C 1
ATOM 9761 O O . TYR B 1 532 ? 25.078 36.562 -36.156 1 93.81 532 TYR B O 1
ATOM 9769 N N . LEU B 1 533 ? 25.781 36.031 -34.031 1 90.31 533 LEU B N 1
ATOM 9770 C CA . LEU B 1 533 ? 27.062 35.438 -34.375 1 90.31 533 LEU B CA 1
ATOM 9771 C C . LEU B 1 533 ? 27.391 34.25 -33.469 1 90.31 533 LEU B C 1
ATOM 9773 O O . LEU B 1 533 ? 27.062 34.281 -32.281 1 90.31 533 LEU B O 1
ATOM 9777 N N . LEU B 1 534 ? 27.844 33.219 -33.938 1 87.94 534 LEU B N 1
ATOM 9778 C CA . LEU B 1 534 ? 28.312 32.094 -33.156 1 87.94 534 LEU B CA 1
ATOM 9779 C C . LEU B 1 534 ? 29.781 32.25 -32.781 1 87.94 534 LEU B C 1
ATOM 9781 O O . LEU B 1 534 ? 30.625 32.531 -33.625 1 87.94 534 LEU B O 1
ATOM 9785 N N . LYS B 1 535 ? 29.938 32.469 -31.406 1 79.19 535 LYS B N 1
ATOM 9786 C CA . LYS B 1 535 ? 31.312 32.562 -30.969 1 79.19 535 LYS B CA 1
ATOM 9787 C C . LYS B 1 535 ? 31.828 31.188 -30.516 1 79.19 535 LYS B C 1
ATOM 9789 O O . LYS B 1 535 ? 31.141 30.469 -29.781 1 79.19 535 LYS B O 1
ATOM 9794 N N . LYS B 1 536 ? 32.906 30.828 -30.906 1 61.62 536 LYS B N 1
ATOM 9795 C CA . LYS B 1 536 ? 33.531 29.531 -30.625 1 61.62 536 LYS B CA 1
ATOM 9796 C C . LYS B 1 536 ? 34.188 29.531 -29.25 1 61.62 536 LYS B C 1
ATOM 9798 O O . LYS B 1 536 ? 34.938 30.438 -28.906 1 61.62 536 LYS B O 1
ATOM 9803 N N . THR B 1 537 ? 33.562 29.156 -28.125 1 56.31 537 THR B N 1
ATOM 9804 C CA . THR B 1 537 ? 34.125 29.188 -26.781 1 56.31 537 THR B CA 1
ATOM 9805 C C . THR B 1 537 ? 35.531 28.609 -26.766 1 56.31 537 THR B C 1
ATOM 9807 O O . THR B 1 537 ? 36.438 29.188 -26.172 1 56.31 537 THR B O 1
ATOM 9810 N N . HIS B 1 538 ? 35.812 27.234 -26.203 1 51.25 538 HIS B N 1
ATOM 9811 C CA . HIS B 1 538 ? 37.031 26.594 -25.719 1 51.25 538 HIS B CA 1
ATOM 9812 C C . HIS B 1 538 ? 38.062 26.438 -26.844 1 51.25 538 HIS B C 1
ATOM 9814 O O . HIS B 1 538 ? 37.719 26.453 -28.031 1 51.25 538 HIS B O 1
ATOM 9820 N N . LYS B 1 539 ? 39.594 26.125 -26.406 1 43.5 539 LYS B N 1
ATOM 9821 C CA . LYS B 1 539 ? 40.906 25.891 -27.016 1 43.5 539 LYS B CA 1
ATOM 9822 C C . LYS B 1 539 ? 40.781 24.938 -28.203 1 43.5 539 LYS B C 1
ATOM 9824 O O . LYS B 1 539 ? 41.781 24.625 -28.859 1 43.5 539 LYS B O 1
ATOM 9829 N N . LYS B 1 540 ? 40.031 23.797 -27.953 1 44.91 540 LYS B N 1
ATOM 9830 C CA . LYS B 1 540 ? 40.344 22.875 -29.031 1 44.91 540 LYS B CA 1
ATOM 9831 C C . LYS B 1 540 ? 39.844 23.406 -30.375 1 44.91 540 LYS B C 1
ATOM 9833 O O . LYS B 1 540 ? 38.688 23.828 -30.484 1 44.91 540 LYS B O 1
ATOM 9838 N N . PRO B 1 541 ? 40.688 23.844 -31.281 1 43.25 541 PRO B N 1
ATOM 9839 C CA . PRO B 1 541 ? 40.562 24.391 -32.625 1 43.25 541 PRO B CA 1
ATOM 9840 C C . PRO B 1 541 ? 39.25 24.016 -33.312 1 43.25 541 PRO B C 1
ATOM 9842 O O . PRO B 1 541 ? 39.031 24.422 -34.469 1 43.25 541 PRO B O 1
ATOM 9845 N N . THR B 1 542 ? 38.75 22.688 -33.312 1 45.69 542 THR B N 1
ATOM 9846 C CA . THR B 1 542 ? 38.219 22.109 -34.531 1 45.69 542 THR B CA 1
ATOM 9847 C C . THR B 1 542 ? 36.969 22.875 -34.969 1 45.69 542 THR B C 1
ATOM 9849 O O . THR B 1 542 ? 36.938 23.422 -36.062 1 45.69 542 THR B O 1
ATOM 9852 N N . GLU B 1 543 ? 35.719 21.844 -35.469 1 54.5 543 GLU B N 1
ATOM 9853 C CA . GLU B 1 543 ? 34.75 21.75 -36.562 1 54.5 543 GLU B CA 1
ATOM 9854 C C . GLU B 1 543 ? 33.5 22.594 -36.281 1 54.5 543 GLU B C 1
ATOM 9856 O O . GLU B 1 543 ? 33.062 22.688 -35.125 1 54.5 543 GLU B O 1
ATOM 9861 N N . ASN B 1 544 ? 33.281 23.547 -37.062 1 70.12 544 ASN B N 1
ATOM 9862 C CA . ASN B 1 544 ? 32.031 24.266 -37.281 1 70.12 544 ASN B CA 1
ATOM 9863 C C . ASN B 1 544 ? 30.844 23.297 -37.375 1 70.12 544 ASN B C 1
ATOM 9865 O O . ASN B 1 544 ? 30.484 22.875 -38.5 1 70.12 544 ASN B O 1
ATOM 9869 N N . TRP B 1 545 ? 30.406 22.938 -36.219 1 81.31 545 TRP B N 1
ATOM 9870 C CA . TRP B 1 545 ? 29.344 21.953 -36.219 1 81.31 545 TRP B CA 1
ATOM 9871 C C . TRP B 1 545 ? 27.984 22.609 -36.438 1 81.31 545 TRP B C 1
ATOM 9873 O O . TRP B 1 545 ? 27.031 21.953 -36.844 1 81.31 545 TRP B O 1
ATOM 9883 N N . LEU B 1 546 ? 28.016 23.938 -36.094 1 88.19 546 LEU B N 1
ATOM 9884 C CA . LEU B 1 546 ? 26.734 24.625 -36.188 1 88.19 546 LEU B CA 1
ATOM 9885 C C . LEU B 1 546 ? 26.891 25.922 -37 1 88.19 546 LEU B C 1
ATOM 9887 O O . LEU B 1 546 ? 27.984 26.469 -37.094 1 88.19 546 LEU B O 1
ATOM 9891 N N . GLU B 1 547 ? 25.812 26.25 -37.688 1 88.25 547 GLU B N 1
ATOM 9892 C CA . GLU B 1 547 ? 25.719 27.547 -38.344 1 88.25 547 GLU B CA 1
ATOM 9893 C C . GLU B 1 547 ? 24.453 28.281 -37.938 1 88.25 547 GLU B C 1
ATOM 9895 O O . GLU B 1 547 ? 23.422 27.672 -37.688 1 88.25 547 GLU B O 1
ATOM 9900 N N . ILE B 1 548 ? 24.656 29.625 -37.875 1 91.25 548 ILE B N 1
ATOM 9901 C CA . ILE B 1 548 ? 23.516 30.422 -37.469 1 91.25 548 ILE B CA 1
ATOM 9902 C C . ILE B 1 548 ? 23.188 31.453 -38.562 1 91.25 548 ILE B C 1
ATOM 9904 O O . ILE B 1 548 ? 24.094 32 -39.188 1 91.25 548 ILE B O 1
ATOM 9908 N N . ASP B 1 549 ? 21.891 31.641 -38.781 1 90.88 549 ASP B N 1
ATOM 9909 C CA . ASP B 1 549 ? 21.453 32.75 -39.594 1 90.88 549 ASP B CA 1
ATOM 9910 C C . ASP B 1 549 ? 21.578 34.062 -38.844 1 90.88 549 ASP B C 1
ATOM 9912 O O . ASP B 1 549 ? 20.938 34.281 -37.812 1 90.88 549 ASP B O 1
ATOM 9916 N N . PRO B 1 550 ? 22.359 35.031 -39.375 1 91.5 550 PRO B N 1
ATOM 9917 C CA . PRO B 1 550 ? 22.625 36.281 -38.625 1 91.5 550 PRO B CA 1
ATOM 9918 C C . PRO B 1 550 ? 21.375 37.156 -38.469 1 91.5 550 PRO B C 1
ATOM 9920 O O . PRO B 1 550 ? 21.344 38.031 -37.594 1 91.5 550 PRO B O 1
ATOM 9923 N N . VAL B 1 551 ? 20.344 36.938 -39.219 1 91.12 551 VAL B N 1
ATOM 9924 C CA . VAL B 1 551 ? 19.188 37.844 -39.156 1 91.12 551 VAL B CA 1
ATOM 9925 C C . VAL B 1 551 ? 18.062 37.188 -38.375 1 91.12 551 VAL B C 1
ATOM 9927 O O . VAL B 1 551 ? 17.5 37.812 -37.469 1 91.12 551 VAL B O 1
ATOM 9930 N N . ASN B 1 552 ? 17.797 35.938 -38.625 1 90 552 ASN B N 1
ATOM 9931 C CA . ASN B 1 552 ? 16.625 35.344 -38 1 90 552 ASN B CA 1
ATOM 9932 C C . ASN B 1 552 ? 16.984 34.469 -36.781 1 90 552 ASN B C 1
ATOM 9934 O O . ASN B 1 552 ? 16.125 34.094 -36 1 90 552 ASN B O 1
ATOM 9938 N N . GLY B 1 553 ? 18.25 34.156 -36.469 1 91.94 553 GLY B N 1
ATOM 9939 C CA . GLY B 1 553 ? 18.703 33.438 -35.312 1 91.94 553 GLY B CA 1
ATOM 9940 C C . GLY B 1 553 ? 18.516 31.922 -35.406 1 91.94 553 GLY B C 1
ATOM 9941 O O . GLY B 1 553 ? 18.641 31.203 -34.406 1 91.94 553 GLY B O 1
ATOM 9942 N N . HIS B 1 554 ? 18.234 31.344 -36.562 1 92.81 554 HIS B N 1
ATOM 9943 C CA . HIS B 1 554 ? 18.078 29.906 -36.75 1 92.81 554 HIS B CA 1
ATOM 9944 C C . HIS B 1 554 ? 19.438 29.203 -36.719 1 92.81 554 HIS B C 1
ATOM 9946 O O . HIS B 1 554 ? 20.375 29.641 -37.375 1 92.81 554 HIS B O 1
ATOM 9952 N N . ILE B 1 555 ? 19.422 28.188 -36 1 92.38 555 ILE B N 1
ATOM 9953 C CA . ILE B 1 555 ? 20.656 27.422 -35.938 1 92.38 555 ILE B CA 1
ATOM 9954 C C . ILE B 1 555 ? 20.484 26.078 -36.625 1 92.38 555 ILE B C 1
ATOM 9956 O O . ILE B 1 555 ? 19.484 25.391 -36.438 1 92.38 555 ILE B O 1
ATOM 9960 N N . TYR B 1 556 ? 21.469 25.688 -37.438 1 92.25 556 TYR B N 1
ATOM 9961 C CA . TYR B 1 556 ? 21.469 24.438 -38.188 1 92.25 556 TYR B CA 1
ATOM 9962 C C . TYR B 1 556 ? 22.75 23.656 -37.938 1 92.25 556 TYR B C 1
ATOM 9964 O O . TYR B 1 556 ? 23.781 24.234 -37.594 1 92.25 556 TYR B O 1
ATOM 9972 N N . THR B 1 557 ? 22.562 22.328 -38.125 1 90 557 THR B N 1
ATOM 9973 C CA . THR B 1 557 ? 23.766 21.516 -38.094 1 90 557 THR B CA 1
ATOM 9974 C C . THR B 1 557 ? 24.625 21.766 -39.312 1 90 557 THR B C 1
ATOM 9976 O O . THR B 1 557 ? 24.109 21.828 -40.438 1 90 557 THR B O 1
ATOM 9979 N N . ALA B 1 558 ? 25.922 21.969 -39.188 1 87.56 558 ALA B N 1
ATOM 9980 C CA . ALA B 1 558 ? 26.828 22.25 -40.281 1 87.56 558 ALA B CA 1
ATOM 9981 C C . ALA B 1 558 ? 27.812 21.094 -40.5 1 87.56 558 ALA B C 1
ATOM 9983 O O . ALA B 1 558 ? 28.484 21.031 -41.531 1 87.56 558 ALA B O 1
ATOM 9984 N N . ALA B 1 559 ? 27.938 20.125 -39.594 1 85.44 559 ALA B N 1
ATOM 9985 C CA . ALA B 1 559 ? 28.797 18.938 -39.688 1 85.44 559 ALA B CA 1
ATOM 9986 C C . ALA B 1 559 ? 28.156 17.75 -38.969 1 85.44 559 ALA B C 1
ATOM 9988 O O . ALA B 1 559 ? 27.281 17.906 -38.125 1 85.44 559 ALA B O 1
ATOM 9989 N N . PRO B 1 560 ? 28.516 16.547 -39.469 1 83.75 560 PRO B N 1
ATOM 9990 C CA . PRO B 1 560 ? 27.984 15.383 -38.75 1 83.75 560 PRO B CA 1
ATOM 9991 C C . PRO B 1 560 ? 28.375 15.352 -37.281 1 83.75 560 PRO B C 1
ATOM 9993 O O . PRO B 1 560 ? 29.5 15.734 -36.938 1 83.75 560 PRO B O 1
ATOM 9996 N N . LEU B 1 561 ? 27.422 14.945 -36.469 1 84.12 561 LEU B N 1
ATOM 9997 C CA . LEU B 1 561 ? 27.641 14.883 -35.031 1 84.12 561 LEU B CA 1
ATOM 9998 C C . LEU B 1 561 ? 27.891 13.445 -34.594 1 84.12 561 LEU B C 1
ATOM 10000 O O . LEU B 1 561 ? 27.391 12.5 -35.219 1 84.12 561 LEU B O 1
ATOM 10004 N N . ASP B 1 562 ? 28.766 13.258 -33.594 1 82.5 562 ASP B N 1
ATOM 10005 C CA . ASP B 1 562 ? 29.141 11.938 -33.094 1 82.5 562 ASP B CA 1
ATOM 10006 C C . ASP B 1 562 ? 29.047 11.891 -31.578 1 82.5 562 ASP B C 1
ATOM 10008 O O . ASP B 1 562 ? 29.828 12.555 -30.891 1 82.5 562 ASP B O 1
ATOM 10012 N N . PHE B 1 563 ? 28.234 11.078 -31.141 1 82.19 563 PHE B N 1
ATOM 10013 C CA . PHE B 1 563 ? 28.016 10.938 -29.719 1 82.19 563 PHE B CA 1
ATOM 10014 C C . PHE B 1 563 ? 29.25 10.375 -29.031 1 82.19 563 PHE B C 1
ATOM 10016 O O . PHE B 1 563 ? 29.578 10.766 -27.906 1 82.19 563 PHE B O 1
ATOM 10023 N N . GLU B 1 564 ? 29.875 9.391 -29.641 1 80.12 564 GLU B N 1
ATOM 10024 C CA . GLU B 1 564 ? 31.047 8.734 -29.062 1 80.12 564 GLU B CA 1
ATOM 10025 C C . GLU B 1 564 ? 32.219 9.711 -28.922 1 80.12 564 GLU B C 1
ATOM 10027 O O . GLU B 1 564 ? 33.062 9.555 -28.031 1 80.12 564 GLU B O 1
ATOM 10032 N N . LEU B 1 565 ? 32.25 10.68 -29.797 1 78.88 565 LEU B N 1
ATOM 10033 C CA . LEU B 1 565 ? 33.312 11.672 -29.719 1 78.88 565 LEU B CA 1
ATOM 10034 C C . LEU B 1 565 ? 33 12.734 -28.672 1 78.88 565 LEU B C 1
ATOM 10036 O O . LEU B 1 565 ? 33.844 13.031 -27.812 1 78.88 565 LEU B O 1
ATOM 10040 N N . HIS B 1 566 ? 31.812 13.305 -28.891 1 80.81 566 HIS B N 1
ATOM 10041 C CA . HIS B 1 566 ? 31.359 14.32 -27.953 1 80.81 566 HIS B CA 1
ATOM 10042 C C . HIS B 1 566 ? 29.906 14.102 -27.562 1 80.81 566 HIS B C 1
ATOM 10044 O O . HIS B 1 566 ? 29.031 14.062 -28.422 1 80.81 566 HIS B O 1
ATOM 10050 N N . LYS B 1 567 ? 29.703 14.102 -26.25 1 85.81 567 LYS B N 1
ATOM 10051 C CA . LYS B 1 567 ? 28.344 13.922 -25.781 1 85.81 567 LYS B CA 1
ATOM 10052 C C . LYS B 1 567 ? 27.609 15.258 -25.703 1 85.81 567 LYS B C 1
ATOM 10054 O O . LYS B 1 567 ? 26.391 15.312 -25.859 1 85.81 567 LYS B O 1
ATOM 10059 N N . THR B 1 568 ? 28.344 16.234 -25.469 1 87 568 THR B N 1
ATOM 10060 C CA . THR B 1 568 ? 27.75 17.547 -25.312 1 87 568 THR B CA 1
ATOM 10061 C C . THR B 1 568 ? 28.547 18.594 -26.078 1 87 568 THR B C 1
ATOM 10063 O O . THR B 1 568 ? 29.781 18.594 -26.062 1 87 568 THR B O 1
ATOM 10066 N N . TYR B 1 569 ? 27.781 19.312 -26.875 1 82.5 569 TYR B N 1
ATOM 10067 C CA . TYR B 1 569 ? 28.375 20.438 -27.562 1 82.5 569 TYR B CA 1
ATOM 10068 C C . TYR B 1 569 ? 27.891 21.766 -26.953 1 82.5 569 TYR B C 1
ATOM 10070 O O . TYR B 1 569 ? 26.703 21.953 -26.75 1 82.5 569 TYR B O 1
ATOM 10078 N N . ILE B 1 570 ? 28.875 22.703 -26.625 1 86.31 570 ILE B N 1
ATOM 10079 C CA . ILE B 1 570 ? 28.516 24.016 -26.078 1 86.31 570 ILE B CA 1
ATOM 10080 C C . ILE B 1 570 ? 29.016 25.109 -27 1 86.31 570 ILE B C 1
ATOM 10082 O O . ILE B 1 570 ? 30.188 25.125 -27.391 1 86.31 570 ILE B O 1
ATOM 10086 N N . VAL B 1 571 ? 28.141 25.969 -27.406 1 86.81 571 VAL B N 1
ATOM 10087 C CA . VAL B 1 571 ? 28.531 27.094 -28.25 1 86.81 571 VAL B CA 1
ATOM 10088 C C . VAL B 1 571 ? 27.984 28.391 -27.672 1 86.81 571 VAL B C 1
ATOM 10090 O O . VAL B 1 571 ? 26.906 28.406 -27.078 1 86.81 571 VAL B O 1
ATOM 10093 N N . ASP B 1 572 ? 28.766 29.5 -27.891 1 90.44 572 ASP B N 1
ATOM 10094 C CA . ASP B 1 572 ? 28.312 30.828 -27.484 1 90.44 572 ASP B CA 1
ATOM 10095 C C . ASP B 1 572 ? 27.672 31.578 -28.641 1 90.44 572 ASP B C 1
ATOM 10097 O O . ASP B 1 572 ? 28.203 31.594 -29.75 1 90.44 572 ASP B O 1
ATOM 10101 N N . ILE B 1 573 ? 26.578 31.969 -28.344 1 91.38 573 ILE B N 1
ATOM 10102 C CA . ILE B 1 573 ? 25.875 32.781 -29.344 1 91.38 573 ILE B CA 1
ATOM 10103 C C . ILE B 1 573 ? 25.938 34.25 -28.938 1 91.38 573 ILE B C 1
ATOM 10105 O O . ILE B 1 573 ? 25.594 34.594 -27.812 1 91.38 573 ILE B O 1
ATOM 10109 N N . VAL B 1 574 ? 26.359 35.062 -29.875 1 93.12 574 VAL B N 1
ATOM 10110 C CA . VAL B 1 574 ? 26.484 36.5 -29.594 1 93.12 574 VAL B CA 1
ATOM 10111 C C . VAL B 1 574 ? 25.422 37.281 -30.375 1 93.12 574 VAL B C 1
ATOM 10113 O O . VAL B 1 574 ? 25.266 37.094 -31.578 1 93.12 574 VAL B O 1
ATOM 10116 N N . ALA B 1 575 ? 24.672 38.094 -29.672 1 93.69 575 ALA B N 1
ATOM 10117 C CA . ALA B 1 575 ? 23.719 39 -30.281 1 93.69 575 ALA B CA 1
ATOM 10118 C C . ALA B 1 575 ? 24.203 40.438 -30.188 1 93.69 575 ALA B C 1
ATOM 10120 O O . ALA B 1 575 ? 24.484 40.938 -29.094 1 93.69 575 ALA B O 1
ATOM 10121 N N . THR B 1 576 ? 24.312 41.125 -31.359 1 93.56 576 THR B N 1
ATOM 10122 C CA . THR B 1 576 ? 24.797 42.5 -31.391 1 93.56 576 THR B CA 1
ATOM 10123 C C . THR B 1 576 ? 23.75 43.406 -31.984 1 93.56 576 THR B C 1
ATOM 10125 O O . THR B 1 576 ? 23.156 43.125 -33.031 1 93.56 576 THR B O 1
ATOM 10128 N N . GLU B 1 577 ? 23.547 44.531 -31.25 1 92.62 577 GLU B N 1
ATOM 10129 C CA . GLU B 1 577 ? 22.594 45.531 -31.766 1 92.62 577 GLU B CA 1
ATOM 10130 C C . GLU B 1 577 ? 23.188 46.312 -32.938 1 92.62 577 GLU B C 1
ATOM 10132 O O . GLU B 1 577 ? 24.406 46.5 -33 1 92.62 577 GLU B O 1
ATOM 10137 N N . GLN B 1 578 ? 22.25 46.719 -33.812 1 89.31 578 GLN B N 1
ATOM 10138 C CA . GLN B 1 578 ? 22.688 47.5 -34.969 1 89.31 578 GLN B CA 1
ATOM 10139 C C . GLN B 1 578 ? 22.516 49 -34.688 1 89.31 578 GLN B C 1
ATOM 10141 O O . GLN B 1 578 ? 21.719 49.656 -35.344 1 89.31 578 GLN B O 1
ATOM 10146 N N . SER B 1 579 ? 23.047 49.375 -33.625 1 84.25 579 SER B N 1
ATOM 10147 C CA . SER B 1 579 ? 23.047 50.781 -33.219 1 84.25 579 SER B CA 1
ATOM 10148 C C . SER B 1 579 ? 24.469 51.375 -33.219 1 84.25 579 SER B C 1
ATOM 10150 O O . SER B 1 579 ? 25.422 50.656 -33.562 1 84.25 579 SER B O 1
ATOM 10152 N N . GLY B 1 580 ? 24.703 52.719 -32.938 1 81.56 580 GLY B N 1
ATOM 10153 C CA . GLY B 1 580 ? 26.016 53.344 -32.875 1 81.56 580 GLY B CA 1
ATOM 10154 C C . GLY B 1 580 ? 26.875 52.781 -31.781 1 81.56 580 GLY B C 1
ATOM 10155 O O . GLY B 1 580 ? 28.094 52.688 -31.938 1 81.56 580 GLY B O 1
ATOM 10156 N N . ALA B 1 581 ? 26.359 52.25 -30.766 1 85.06 581 ALA B N 1
ATOM 10157 C CA . ALA B 1 581 ? 27.109 51.75 -29.609 1 85.06 581 ALA B CA 1
ATOM 10158 C C . ALA B 1 581 ? 27.516 50.281 -29.812 1 85.06 581 ALA B C 1
ATOM 10160 O O . ALA B 1 581 ? 28.5 49.812 -29.219 1 85.06 581 ALA B O 1
ATOM 10161 N N . PHE B 1 582 ? 26.828 49.438 -30.625 1 89.06 582 PHE B N 1
ATOM 10162 C CA . PHE B 1 582 ? 27.125 48.062 -30.969 1 89.06 582 PHE B CA 1
ATOM 10163 C C . PHE B 1 582 ? 27.266 47.219 -29.719 1 89.06 582 PHE B C 1
ATOM 10165 O O . PHE B 1 582 ? 28.234 46.438 -29.578 1 89.06 582 PHE B O 1
ATOM 10172 N N . LYS B 1 583 ? 26.328 47.375 -28.797 1 92.25 583 LYS B N 1
ATOM 10173 C CA . LYS B 1 583 ? 26.375 46.531 -27.594 1 92.25 583 LYS B CA 1
ATOM 10174 C C . LYS B 1 583 ? 25.969 45.094 -27.906 1 92.25 583 LYS B C 1
ATOM 10176 O O . LYS B 1 583 ? 25.078 44.875 -28.734 1 92.25 583 LYS B O 1
ATOM 10181 N N . SER B 1 584 ? 26.656 44.094 -27.25 1 92.69 584 SER B N 1
ATOM 10182 C CA . SER B 1 584 ? 26.406 42.688 -27.547 1 92.69 584 SER B CA 1
ATOM 10183 C C . SER B 1 584 ? 26.156 41.906 -26.266 1 92.69 584 SER B C 1
ATOM 10185 O O . SER B 1 584 ? 26.547 42.344 -25.172 1 92.69 584 SER B O 1
ATOM 10187 N N . SER B 1 585 ? 25.375 40.906 -26.328 1 93.12 585 SER B N 1
ATOM 10188 C CA . SER B 1 585 ? 25.141 39.969 -25.25 1 93.12 585 SER B CA 1
ATOM 10189 C C . SER B 1 585 ? 25.406 38.531 -25.688 1 93.12 585 SER B C 1
ATOM 10191 O O . SER B 1 585 ? 25.453 38.25 -26.891 1 93.12 585 SER B O 1
ATOM 10193 N N . VAL B 1 586 ? 25.688 37.656 -24.734 1 92.62 586 VAL B N 1
ATOM 10194 C CA . VAL B 1 586 ? 26.094 36.281 -25.062 1 92.62 586 VAL B CA 1
ATOM 10195 C C . VAL B 1 586 ? 25.188 35.281 -24.344 1 92.62 586 VAL B C 1
ATOM 10197 O O . VAL B 1 586 ? 24.797 35.5 -23.203 1 92.62 586 VAL B O 1
ATOM 10200 N N . THR B 1 587 ? 24.719 34.344 -25 1 92.06 587 THR B N 1
ATOM 10201 C CA . THR B 1 587 ? 24.031 33.188 -24.406 1 92.06 587 THR B CA 1
ATOM 10202 C C . THR B 1 587 ? 24.672 31.891 -24.859 1 92.06 587 THR B C 1
ATOM 10204 O O . THR B 1 587 ? 25.484 31.875 -25.797 1 92.06 587 THR B O 1
ATOM 10207 N N . GLN B 1 588 ? 24.375 30.844 -24.109 1 90.69 588 GLN B N 1
ATOM 10208 C CA . GLN B 1 588 ? 25 29.562 -24.438 1 90.69 588 GLN B CA 1
ATOM 10209 C C . GLN B 1 588 ? 23.953 28.578 -24.953 1 90.69 588 GLN B C 1
ATOM 10211 O O . GLN B 1 588 ? 22.828 28.531 -24.469 1 90.69 588 GLN B O 1
ATOM 10216 N N . LEU B 1 589 ? 24.328 27.875 -25.969 1 90.44 589 LEU B N 1
ATOM 10217 C CA . LEU B 1 589 ? 23.562 26.734 -26.453 1 90.44 589 LEU B CA 1
ATOM 10218 C C . LEU B 1 589 ? 24.25 25.422 -26.094 1 90.44 589 LEU B C 1
ATOM 10220 O O . LEU B 1 589 ? 25.422 25.219 -26.406 1 90.44 589 LEU B O 1
ATOM 10224 N N . ILE B 1 590 ? 23.562 24.672 -25.406 1 89.44 590 ILE B N 1
ATOM 10225 C CA . ILE B 1 590 ? 24.062 23.359 -25 1 89.44 590 ILE B CA 1
ATOM 10226 C C . ILE B 1 590 ? 23.312 22.266 -25.766 1 89.44 590 ILE B C 1
ATOM 10228 O O . ILE B 1 590 ? 22.125 22.047 -25.547 1 89.44 590 ILE B O 1
ATOM 10232 N N . LEU B 1 591 ? 24 21.609 -26.578 1 88.31 591 LEU B N 1
ATOM 10233 C CA . LEU B 1 591 ? 23.453 20.531 -27.391 1 88.31 591 LEU B CA 1
ATOM 10234 C C . LEU B 1 591 ? 23.844 19.172 -26.828 1 88.31 591 LEU B C 1
ATOM 10236 O O . LEU B 1 591 ? 25.016 18.812 -26.828 1 88.31 591 LEU B O 1
ATOM 10240 N N . HIS B 1 592 ? 22.828 18.484 -26.391 1 90.5 592 HIS B N 1
ATOM 10241 C CA . HIS B 1 592 ? 23.047 17.125 -25.906 1 90.5 592 HIS B CA 1
ATOM 10242 C C . HIS B 1 592 ? 22.719 16.109 -26.984 1 90.5 592 HIS B C 1
ATOM 10244 O O . HIS B 1 592 ? 21.625 16.141 -27.562 1 90.5 592 HIS B O 1
ATOM 10250 N N . LEU B 1 593 ? 23.656 15.203 -27.188 1 88.12 593 LEU B N 1
ATOM 10251 C CA . LEU B 1 593 ? 23.422 14.195 -28.219 1 88.12 593 LEU B CA 1
ATOM 10252 C C . LEU B 1 593 ? 22.891 12.906 -27.594 1 88.12 593 LEU B C 1
ATOM 10254 O O . LEU B 1 593 ? 23.312 12.508 -26.516 1 88.12 593 LEU B O 1
ATOM 10258 N N . LEU B 1 594 ? 21.906 12.383 -28.234 1 88.75 594 LEU B N 1
ATOM 10259 C CA . LEU B 1 594 ? 21.406 11.062 -27.891 1 88.75 594 LEU B CA 1
ATOM 10260 C C . LEU B 1 594 ? 22.094 9.984 -28.719 1 88.75 594 LEU B C 1
ATOM 10262 O O . LEU B 1 594 ? 22.266 10.141 -29.938 1 88.75 594 LEU B O 1
ATOM 10266 N N . ASP B 1 595 ? 22.422 8.992 -27.844 1 82.81 595 ASP B N 1
ATOM 10267 C CA . ASP B 1 595 ? 23.203 7.922 -28.453 1 82.81 595 ASP B CA 1
ATOM 10268 C C . ASP B 1 595 ? 22.328 7.082 -29.391 1 82.81 595 ASP B C 1
ATOM 10270 O O . ASP B 1 595 ? 21.156 6.852 -29.094 1 82.81 595 ASP B O 1
ATOM 10274 N N . VAL B 1 596 ? 22.812 6.859 -30.562 1 81 596 VAL B N 1
ATOM 10275 C CA . VAL B 1 596 ? 22.266 5.879 -31.484 1 81 596 VAL B CA 1
ATOM 10276 C C . VAL B 1 596 ? 23.266 4.742 -31.703 1 81 596 VAL B C 1
ATOM 10278 O O . VAL B 1 596 ? 24.484 4.977 -31.75 1 81 596 VAL B O 1
ATOM 10281 N N . ASN B 1 597 ? 22.766 3.471 -31.562 1 76.12 597 ASN B N 1
ATOM 10282 C CA . ASN B 1 597 ? 23.641 2.316 -31.703 1 76.12 597 ASN B CA 1
ATOM 10283 C C . ASN B 1 597 ? 24.344 2.312 -33.062 1 76.12 597 ASN B C 1
ATOM 10285 O O . ASN B 1 597 ? 23.781 1.862 -34.062 1 76.12 597 ASN B O 1
ATOM 10289 N N . ASP B 1 598 ? 25.578 2.807 -33.156 1 74.25 598 ASP B N 1
ATOM 10290 C CA . ASP B 1 598 ? 26.281 2.869 -34.438 1 74.25 598 ASP B CA 1
ATOM 10291 C C . ASP B 1 598 ? 27.703 2.312 -34.312 1 74.25 598 ASP B C 1
ATOM 10293 O O . ASP B 1 598 ? 28.516 2.48 -35.219 1 74.25 598 ASP B O 1
ATOM 10297 N N . SER B 1 599 ? 27.922 1.778 -33.094 1 74.94 599 SER B N 1
ATOM 10298 C CA . SER B 1 599 ? 29.203 1.096 -32.906 1 74.94 599 SER B CA 1
ATOM 10299 C C . SER B 1 599 ? 29 -0.402 -32.719 1 74.94 599 SER B C 1
ATOM 10301 O O . SER B 1 599 ? 28.359 -0.819 -31.75 1 74.94 599 SER B O 1
ATOM 10303 N N . PRO B 1 600 ? 29.531 -1.186 -33.531 1 70.06 600 PRO B N 1
ATOM 10304 C CA . PRO B 1 600 ? 29.391 -2.635 -33.375 1 70.06 600 PRO B CA 1
ATOM 10305 C C . PRO B 1 600 ? 30.156 -3.186 -32.188 1 70.06 600 PRO B C 1
ATOM 10307 O O . PRO B 1 600 ? 31.141 -2.598 -31.75 1 70.06 600 PRO B O 1
ATOM 10310 N N . PRO B 1 601 ? 29.594 -4.176 -31.453 1 70.62 601 PRO B N 1
ATOM 10311 C CA . PRO B 1 601 ? 30.281 -4.777 -30.312 1 70.62 601 PRO B CA 1
ATOM 10312 C C . PRO B 1 601 ? 31.656 -5.332 -30.672 1 70.62 601 PRO B C 1
ATOM 10314 O O . PRO B 1 601 ? 31.859 -5.812 -31.781 1 70.62 601 PRO B O 1
ATOM 10317 N N . HIS B 1 602 ? 32.688 -4.98 -29.828 1 67.44 602 HIS B N 1
ATOM 10318 C CA . HIS B 1 602 ? 34.031 -5.512 -30.078 1 67.44 602 HIS B CA 1
ATOM 10319 C C . HIS B 1 602 ? 34.594 -6.188 -28.828 1 67.44 602 HIS B C 1
ATOM 10321 O O . HIS B 1 602 ? 34.188 -5.887 -27.719 1 67.44 602 HIS B O 1
ATOM 10327 N N . LEU B 1 603 ? 35.406 -7.227 -29 1 63.5 603 LEU B N 1
ATOM 10328 C CA . LEU B 1 603 ? 36.062 -7.891 -27.875 1 63.5 603 LEU B CA 1
ATOM 10329 C C . LEU B 1 603 ? 37.188 -7.051 -27.344 1 63.5 603 LEU B C 1
ATOM 10331 O O . LEU B 1 603 ? 37.969 -6.496 -28.125 1 63.5 603 LEU B O 1
ATOM 10335 N N . VAL B 1 604 ? 37.156 -6.801 -26.016 1 59.59 604 VAL B N 1
ATOM 10336 C CA . VAL B 1 604 ? 38.188 -5.973 -25.391 1 59.59 604 VAL B CA 1
ATOM 10337 C C . VAL B 1 604 ? 39.562 -6.551 -25.703 1 59.59 604 VAL B C 1
ATOM 10339 O O . VAL B 1 604 ? 40.531 -5.809 -25.906 1 59.59 604 VAL B O 1
ATOM 10342 N N . ARG B 1 605 ? 39.719 -8.008 -25.516 1 51.62 605 ARG B N 1
ATOM 10343 C CA . ARG B 1 605 ? 41 -8.617 -25.844 1 51.62 605 ARG B CA 1
ATOM 10344 C C . ARG B 1 605 ? 41 -9.148 -27.281 1 51.62 605 ARG B C 1
ATOM 10346 O O . ARG B 1 605 ? 40.031 -9.805 -27.703 1 51.62 605 ARG B O 1
ATOM 10353 N N . LYS B 1 606 ? 41.781 -8.719 -27.906 1 53.53 606 LYS B N 1
ATOM 10354 C CA . LYS B 1 606 ? 41.906 -9.109 -29.312 1 53.53 606 LYS B CA 1
ATOM 10355 C C . LYS B 1 606 ? 42.094 -10.617 -29.438 1 53.53 606 LYS B C 1
ATOM 10357 O O . LYS B 1 606 ? 41.656 -11.219 -30.406 1 53.53 606 LYS B O 1
ATOM 10362 N N . ASP B 1 607 ? 43.031 -11.078 -28.438 1 48.66 607 ASP B N 1
ATOM 10363 C CA . ASP B 1 607 ? 43.375 -12.492 -28.484 1 48.66 607 ASP B CA 1
ATOM 10364 C C . ASP B 1 607 ? 42.625 -13.281 -27.422 1 48.66 607 ASP B C 1
ATOM 10366 O O . ASP B 1 607 ? 42.75 -13.008 -26.234 1 48.66 607 ASP B O 1
ATOM 10370 N N . VAL B 1 608 ? 41.5 -13.562 -27.594 1 50.19 608 VAL B N 1
ATOM 10371 C CA . VAL B 1 608 ? 40.781 -14.406 -26.656 1 50.19 608 VAL B CA 1
ATOM 10372 C C . VAL B 1 608 ? 41.125 -15.875 -26.891 1 50.19 608 VAL B C 1
ATOM 10374 O O . VAL B 1 608 ? 41.094 -16.344 -28.031 1 50.19 608 VAL B O 1
ATOM 10377 N N . PHE B 1 609 ? 41.906 -16.438 -25.891 1 49.84 609 PHE B N 1
ATOM 10378 C CA . PHE B 1 609 ? 42.312 -17.828 -25.938 1 49.84 609 PHE B CA 1
ATOM 10379 C C . PHE B 1 609 ? 41.281 -18.719 -25.234 1 49.84 609 PHE B C 1
ATOM 10381 O O . PHE B 1 609 ? 40.625 -18.281 -24.281 1 49.84 609 PHE B O 1
ATOM 10388 N N . PHE B 1 610 ? 40.656 -19.562 -25.922 1 46.91 610 PHE B N 1
ATOM 10389 C CA . PHE B 1 610 ? 39.812 -20.531 -25.234 1 46.91 610 PHE B CA 1
ATOM 10390 C C . PHE B 1 610 ? 40.656 -21.531 -24.438 1 46.91 610 PHE B C 1
ATOM 10392 O O . PHE B 1 610 ? 41.688 -22.016 -24.922 1 46.91 610 PHE B O 1
ATOM 10399 N N . CYS B 1 611 ? 40.781 -21.328 -22.969 1 45.19 611 CYS B N 1
ATOM 10400 C CA . CYS B 1 611 ? 41.438 -22.297 -22.109 1 45.19 611 CYS B CA 1
ATOM 10401 C C . CYS B 1 611 ? 40.438 -23.359 -21.641 1 45.19 611 CYS B C 1
ATOM 10403 O O . CYS B 1 611 ? 39.281 -23.062 -21.359 1 45.19 611 CYS B O 1
ATOM 10405 N N . HIS B 1 612 ? 40.531 -24.516 -22.016 1 43.72 612 HIS B N 1
ATOM 10406 C CA . HIS B 1 612 ? 40 -25.656 -21.297 1 43.72 612 HIS B CA 1
ATOM 10407 C C . HIS B 1 612 ? 40.875 -26.016 -20.094 1 43.72 612 HIS B C 1
ATOM 10409 O O . HIS B 1 612 ? 42.094 -26.109 -20.219 1 43.72 612 HIS B O 1
ATOM 10415 N N . PRO B 1 613 ? 40.281 -26.5 -18.719 1 43.84 613 PRO B N 1
ATOM 10416 C CA . PRO B 1 613 ? 38.938 -26.344 -18.156 1 43.84 613 PRO B CA 1
ATOM 10417 C C . PRO B 1 613 ? 38.562 -24.891 -17.875 1 43.84 613 PRO B C 1
ATOM 10419 O O . PRO B 1 613 ? 39.469 -24.047 -17.797 1 43.84 613 PRO B O 1
ATOM 10422 N N . LEU B 1 614 ? 37.281 -24.609 -17.812 1 43.59 614 LEU B N 1
ATOM 10423 C CA . LEU B 1 614 ? 36.719 -23.281 -17.625 1 43.59 614 LEU B CA 1
ATOM 10424 C C . LEU B 1 614 ? 37.188 -22.672 -16.297 1 43.59 614 LEU B C 1
ATOM 10426 O O . LEU B 1 614 ? 37.062 -23.312 -15.25 1 43.59 614 LEU B O 1
ATOM 10430 N N . GLU B 1 615 ? 38.188 -22.031 -16.219 1 41.03 615 GLU B N 1
ATOM 10431 C CA . GLU B 1 615 ? 38.344 -21.312 -14.953 1 41.03 615 GLU B CA 1
ATOM 10432 C C . GLU B 1 615 ? 37.094 -20.531 -14.586 1 41.03 615 GLU B C 1
ATOM 10434 O O . GLU B 1 615 ? 36.5 -19.859 -15.438 1 41.03 615 GLU B O 1
ATOM 10439 N N . ARG B 1 616 ? 36.312 -20.969 -13.516 1 40.94 616 ARG B N 1
ATOM 10440 C CA . ARG B 1 616 ? 35.125 -20.422 -12.891 1 40.94 616 ARG B CA 1
ATOM 10441 C C . ARG B 1 616 ? 35.219 -18.906 -12.75 1 40.94 616 ARG B C 1
ATOM 10443 O O . ARG B 1 616 ? 35.531 -18.391 -11.672 1 40.94 616 ARG B O 1
ATOM 10450 N N . GLY B 1 617 ? 35.906 -18.156 -13.43 1 37.44 617 GLY B N 1
ATOM 10451 C CA . GLY B 1 617 ? 35.812 -16.766 -13.008 1 37.44 617 GLY B CA 1
ATOM 10452 C C . GLY B 1 617 ? 34.5 -16.109 -13.359 1 37.44 617 GLY B C 1
ATOM 10453 O O . GLY B 1 617 ? 33.688 -16.688 -14.086 1 37.44 617 GLY B O 1
ATOM 10454 N N . LYS B 1 618 ? 34.156 -15.008 -12.57 1 42.91 618 LYS B N 1
ATOM 10455 C CA . LYS B 1 618 ? 32.938 -14.172 -12.531 1 42.91 618 LYS B CA 1
ATOM 10456 C C . LYS B 1 618 ? 32.562 -13.688 -13.93 1 42.91 618 LYS B C 1
ATOM 10458 O O . LYS B 1 618 ? 31.719 -12.805 -14.078 1 42.91 618 LYS B O 1
ATOM 10463 N N . SER B 1 619 ? 33.375 -13.914 -14.969 1 41.81 619 SER B N 1
ATOM 10464 C CA . SER B 1 619 ? 33.094 -13.188 -16.203 1 41.81 619 SER B CA 1
ATOM 10465 C C . SER B 1 619 ? 32.094 -13.93 -17.062 1 41.81 619 SER B C 1
ATOM 10467 O O . SER B 1 619 ? 31.906 -15.141 -16.922 1 41.81 619 SER B O 1
ATOM 10469 N N . LYS B 1 620 ? 31.266 -13.156 -17.688 1 46.44 620 LYS B N 1
ATOM 10470 C CA . LYS B 1 620 ? 30.312 -13.664 -18.656 1 46.44 620 LYS B CA 1
ATOM 10471 C C . LYS B 1 620 ? 30.984 -14.617 -19.641 1 46.44 620 LYS B C 1
ATOM 10473 O O . LYS B 1 620 ? 32.031 -14.289 -20.234 1 46.44 620 LYS B O 1
ATOM 10478 N N . HIS B 1 621 ? 30.906 -15.938 -19.453 1 45.66 621 HIS B N 1
ATOM 10479 C CA . HIS B 1 621 ? 31.562 -16.969 -20.266 1 45.66 621 HIS B CA 1
ATOM 10480 C C . HIS B 1 621 ? 30.656 -17.422 -21.406 1 45.66 621 HIS B C 1
ATOM 10482 O O . HIS B 1 621 ? 29.438 -17.375 -21.297 1 45.66 621 HIS B O 1
ATOM 10488 N N . ALA B 1 622 ? 31.094 -17.172 -22.547 1 51.47 622 ALA B N 1
ATOM 10489 C CA . ALA B 1 622 ? 30.484 -17.891 -23.656 1 51.47 622 ALA B CA 1
ATOM 10490 C C . ALA B 1 622 ? 31.188 -19.219 -23.906 1 51.47 622 ALA B C 1
ATOM 10492 O O . ALA B 1 622 ? 32.406 -19.344 -23.703 1 51.47 622 ALA B O 1
ATOM 10493 N N . TYR B 1 623 ? 30.469 -20.438 -23.969 1 48.56 623 TYR B N 1
ATOM 10494 C CA . TYR B 1 623 ? 31.016 -21.766 -24.203 1 48.56 623 TYR B CA 1
ATOM 10495 C C . TYR B 1 623 ? 31 -22.094 -25.688 1 48.56 623 TYR B C 1
ATOM 10497 O O . TYR B 1 623 ? 30.078 -21.719 -26.422 1 48.56 623 TYR B O 1
ATOM 10505 N N . ILE B 1 624 ? 32.188 -22.375 -26.062 1 54.03 624 ILE B N 1
ATOM 10506 C CA . ILE B 1 624 ? 32.312 -22.906 -27.422 1 54.03 624 ILE B CA 1
ATOM 10507 C C . ILE B 1 624 ? 32.5 -24.422 -27.359 1 54.03 624 ILE B C 1
ATOM 10509 O O . ILE B 1 624 ? 33.375 -24.906 -26.609 1 54.03 624 ILE B O 1
ATOM 10513 N N . THR B 1 625 ? 31.484 -25.234 -27.812 1 52 625 THR B N 1
ATOM 10514 C CA . THR B 1 625 ? 31.672 -26.672 -27.922 1 52 625 THR B CA 1
ATOM 10515 C C . THR B 1 625 ? 31.969 -27.078 -29.359 1 52 625 THR B C 1
ATOM 10517 O O . THR B 1 625 ? 31.25 -26.703 -30.281 1 52 625 THR B O 1
ATOM 10520 N N . PRO B 1 626 ? 33.062 -27.688 -29.438 1 49.09 626 PRO B N 1
ATOM 10521 C CA . PRO B 1 626 ? 33.375 -28.141 -30.781 1 49.09 626 PRO B CA 1
ATOM 10522 C C . PRO B 1 626 ? 32.406 -29.219 -31.281 1 49.09 626 PRO B C 1
ATOM 10524 O O . PRO B 1 626 ? 31.938 -30.031 -30.484 1 49.09 626 PRO B O 1
ATOM 10527 N N . ARG B 1 627 ? 31.828 -29.016 -32.375 1 56 627 ARG B N 1
ATOM 10528 C CA . ARG B 1 627 ? 31.016 -30.078 -32.938 1 56 627 ARG B CA 1
ATOM 10529 C C . ARG B 1 627 ? 31.844 -31.328 -33.219 1 56 627 ARG B C 1
ATOM 10531 O O . ARG B 1 627 ? 31.328 -32.438 -33.156 1 56 627 ARG B O 1
ATOM 10538 N N . ASN B 1 628 ? 33.125 -31.125 -33.75 1 52.12 628 ASN B N 1
ATOM 10539 C CA . ASN B 1 628 ? 34.062 -32.219 -33.969 1 52.12 628 ASN B CA 1
ATOM 10540 C C . ASN B 1 628 ? 35.156 -32.219 -32.906 1 52.12 628 ASN B C 1
ATOM 10542 O O . ASN B 1 628 ? 35.75 -31.188 -32.625 1 52.12 628 ASN B O 1
ATOM 10546 N N . LEU B 1 629 ? 35.031 -33.25 -32.156 1 49.78 629 LEU B N 1
ATOM 10547 C CA . LEU B 1 629 ? 35.969 -33.469 -31.078 1 49.78 629 LEU B CA 1
ATOM 10548 C C . LEU B 1 629 ? 37.406 -33.656 -31.609 1 49.78 629 LEU B C 1
ATOM 10550 O O . LEU B 1 629 ? 38.344 -33.75 -30.828 1 49.78 629 LEU B O 1
ATOM 10554 N N . LYS B 1 630 ? 37.531 -33.938 -32.875 1 56.44 630 LYS B N 1
ATOM 10555 C CA . LYS B 1 630 ? 38.875 -34.156 -33.375 1 56.44 630 LYS B CA 1
ATOM 10556 C C . LYS B 1 630 ? 39.562 -32.844 -33.719 1 56.44 630 LYS B C 1
ATOM 10558 O O . LYS B 1 630 ? 39.656 -32.438 -34.875 1 56.44 630 LYS B O 1
ATOM 10563 N N . LEU B 1 631 ? 39.844 -32.094 -32.688 1 53.16 631 LEU B N 1
ATOM 10564 C CA . LEU B 1 631 ? 40.438 -30.781 -32.906 1 53.16 631 LEU B CA 1
ATOM 10565 C C . LEU B 1 631 ? 41.938 -30.875 -33.062 1 53.16 631 LEU B C 1
ATOM 10567 O O . LEU B 1 631 ? 42.594 -31.594 -32.312 1 53.16 631 LEU B O 1
ATOM 10571 N N . GLU B 1 632 ? 42.531 -30.719 -34.156 1 57.09 632 GLU B N 1
ATOM 10572 C CA . GLU B 1 632 ? 43.969 -30.719 -34.375 1 57.09 632 GLU B CA 1
ATOM 10573 C C . GLU B 1 632 ? 44.625 -29.531 -33.688 1 57.09 632 GLU B C 1
ATOM 10575 O O . GLU B 1 632 ? 43.969 -28.547 -33.375 1 57.09 632 GLU B O 1
ATOM 10580 N N . GLU B 1 633 ? 45.812 -29.844 -33.125 1 52.84 633 GLU B N 1
ATOM 10581 C CA . GLU B 1 633 ? 46.625 -28.812 -32.469 1 52.84 633 GLU B CA 1
ATOM 10582 C C . GLU B 1 633 ? 46.906 -27.656 -33.438 1 52.84 633 GLU B C 1
ATOM 10584 O O . GLU B 1 633 ? 47.938 -27.656 -34.125 1 52.84 633 GLU B O 1
ATOM 10589 N N . LYS B 1 634 ? 45.938 -27.078 -33.906 1 60.5 634 LYS B N 1
ATOM 10590 C CA . LYS B 1 634 ? 46.219 -25.906 -34.719 1 60.5 634 LYS B CA 1
ATOM 10591 C C . LYS B 1 634 ? 45.469 -24.672 -34.219 1 60.5 634 LYS B C 1
ATOM 10593 O O . LYS B 1 634 ? 44.656 -24.781 -33.281 1 60.5 634 LYS B O 1
ATOM 10598 N N . VAL B 1 635 ? 45.969 -23.594 -34.594 1 59.41 635 VAL B N 1
ATOM 10599 C CA . VAL B 1 635 ? 45.344 -22.344 -34.219 1 59.41 635 VAL B CA 1
ATOM 10600 C C . VAL B 1 635 ? 44 -22.219 -34.906 1 59.41 635 VAL B C 1
ATOM 10602 O O . VAL B 1 635 ? 43.906 -22.344 -36.125 1 59.41 635 VAL B O 1
ATOM 10605 N N . TYR B 1 636 ? 42.938 -22.516 -34.188 1 62 636 TYR B N 1
ATOM 10606 C CA . TYR B 1 636 ? 41.594 -22.359 -34.812 1 62 636 TYR B CA 1
ATOM 10607 C C . TYR B 1 636 ? 41.125 -20.922 -34.688 1 62 636 TYR B C 1
ATOM 10609 O O . TYR B 1 636 ? 41.312 -20.266 -33.656 1 62 636 TYR B O 1
ATOM 10617 N N . GLU B 1 637 ? 40.781 -20.391 -35.906 1 64.06 637 GLU B N 1
ATOM 10618 C CA . GLU B 1 637 ? 40.125 -19.078 -35.938 1 64.06 637 GLU B CA 1
ATOM 10619 C C . GLU B 1 637 ? 38.625 -19.219 -36.062 1 64.06 637 GLU B C 1
ATOM 10621 O O . GLU B 1 637 ? 38.125 -19.781 -37.031 1 64.06 637 GLU B O 1
ATOM 10626 N N . VAL B 1 638 ? 37.969 -19.062 -35.094 1 62.88 638 VAL B N 1
ATOM 10627 C CA . VAL B 1 638 ? 36.531 -19.188 -35.062 1 62.88 638 VAL B CA 1
ATOM 10628 C C . VAL B 1 638 ? 35.875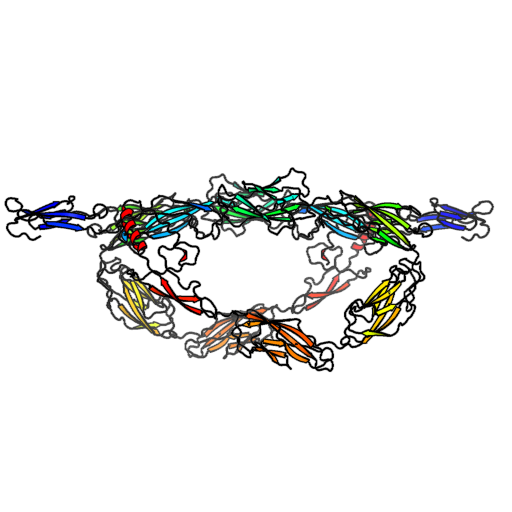 -17.812 -35.125 1 62.88 638 VAL B C 1
ATOM 10630 O O . VAL B 1 638 ? 36.094 -16.969 -34.25 1 62.88 638 VAL B O 1
ATOM 10633 N N . PRO B 1 639 ? 35.219 -17.547 -36.281 1 65.94 639 PRO B N 1
ATOM 10634 C CA . PRO B 1 639 ? 34.531 -16.266 -36.344 1 65.94 639 PRO B CA 1
ATOM 10635 C C . PRO B 1 639 ? 33.344 -16.219 -35.375 1 65.94 639 PRO B C 1
ATOM 10637 O O . PRO B 1 639 ? 32.5 -17.141 -35.375 1 65.94 639 PRO B O 1
ATOM 10640 N N . LEU B 1 640 ? 33.469 -15.438 -34.531 1 64.56 640 LEU B N 1
ATOM 10641 C CA . LEU B 1 640 ? 32.375 -15.219 -33.562 1 64.56 640 LEU B CA 1
ATOM 10642 C C . LEU B 1 640 ? 31.578 -13.969 -33.938 1 64.56 640 LEU B C 1
ATOM 10644 O O . LEU B 1 640 ? 32.125 -12.891 -34.125 1 64.56 640 LEU B O 1
ATOM 10648 N N . LYS B 1 641 ? 30.328 -14.18 -34.312 1 71.06 641 LYS B N 1
ATOM 10649 C CA . LYS B 1 641 ? 29.422 -13.062 -34.531 1 71.06 641 LYS B CA 1
ATOM 10650 C C . LYS B 1 641 ? 28.812 -12.562 -33.25 1 71.06 641 LYS B C 1
ATOM 10652 O O . LYS B 1 641 ? 28.156 -13.32 -32.531 1 71.06 641 LYS B O 1
ATOM 10657 N N . ILE B 1 642 ? 29.188 -11.422 -32.938 1 67.31 642 ILE B N 1
ATOM 10658 C CA . ILE B 1 642 ? 28.641 -10.828 -31.734 1 67.31 642 ILE B CA 1
ATOM 10659 C C . ILE B 1 642 ? 27.625 -9.75 -32.094 1 67.31 642 ILE B C 1
ATOM 10661 O O . ILE B 1 642 ? 27.891 -8.898 -32.938 1 67.31 642 ILE B O 1
ATOM 10665 N N . SER B 1 643 ? 26.469 -9.891 -31.625 1 72.31 643 SER B N 1
ATOM 10666 C CA . SER B 1 643 ? 25.438 -8.883 -31.875 1 72.31 643 SER B CA 1
ATOM 10667 C C . SER B 1 643 ? 25.078 -8.141 -30.594 1 72.31 643 SER B C 1
ATOM 10669 O O . SER B 1 643 ? 25.172 -8.695 -29.5 1 72.31 643 SER B O 1
ATOM 10671 N N . ASP B 1 644 ? 24.812 -6.723 -30.781 1 67 644 ASP B N 1
ATOM 10672 C CA . ASP B 1 644 ? 24.391 -5.961 -29.609 1 67 644 ASP B CA 1
ATOM 10673 C C . ASP B 1 644 ? 22.891 -5.68 -29.656 1 67 644 ASP B C 1
ATOM 10675 O O . ASP B 1 644 ? 22.234 -5.898 -30.672 1 67 644 ASP B O 1
ATOM 10679 N N . ASN B 1 645 ? 22.328 -5.488 -28.641 1 66.31 645 ASN B N 1
ATOM 10680 C CA . ASN B 1 645 ? 20.906 -5.203 -28.547 1 66.31 645 ASN B CA 1
ATOM 10681 C C . ASN B 1 645 ? 20.625 -3.707 -28.641 1 66.31 645 ASN B C 1
ATOM 10683 O O . ASN B 1 645 ? 19.609 -3.227 -28.125 1 66.31 645 ASN B O 1
ATOM 10687 N N . GLY B 1 646 ? 21.438 -3.094 -29.344 1 66.38 646 GLY B N 1
ATOM 10688 C CA . GLY B 1 646 ? 21.188 -1.667 -29.469 1 66.38 646 GLY B CA 1
ATOM 10689 C C . GLY B 1 646 ? 20.188 -1.329 -30.562 1 66.38 646 GLY B C 1
ATOM 10690 O O . GLY B 1 646 ? 19.672 -2.225 -31.234 1 66.38 646 GLY B O 1
ATOM 10691 N N . ARG B 1 647 ? 19.703 -0.031 -30.672 1 70.62 647 ARG B N 1
ATOM 10692 C CA . ARG B 1 647 ? 18.828 0.432 -31.734 1 70.62 647 ARG B CA 1
ATOM 10693 C C . ARG B 1 647 ? 19.562 1.37 -32.688 1 70.62 647 ARG B C 1
ATOM 10695 O O . ARG B 1 647 ? 19.859 2.512 -32.344 1 70.62 647 ARG B O 1
ATOM 10702 N N . PRO B 1 648 ? 19.672 0.906 -33.656 1 69.06 648 PRO B N 1
ATOM 10703 C CA . PRO B 1 648 ? 19.516 -0.345 -34.406 1 69.06 648 PRO B CA 1
ATOM 10704 C C . PRO B 1 648 ? 20.547 -1.398 -34 1 69.06 648 PRO B C 1
ATOM 10706 O O . PRO B 1 648 ? 21.656 -1.056 -33.594 1 69.06 648 PRO B O 1
ATOM 10709 N N . PRO B 1 649 ? 20.219 -2.598 -34.094 1 74.5 649 PRO B N 1
ATOM 10710 C CA . PRO B 1 649 ? 21.172 -3.641 -33.75 1 74.5 649 PRO B CA 1
ATOM 10711 C C . PRO B 1 649 ? 22.391 -3.676 -34.656 1 74.5 649 PRO B C 1
ATOM 10713 O O . PRO B 1 649 ? 22.266 -3.461 -35.875 1 74.5 649 PRO B O 1
ATOM 10716 N N . MET B 1 650 ? 23.516 -3.732 -33.969 1 76.44 650 MET B N 1
ATOM 10717 C CA . MET B 1 650 ? 24.734 -3.834 -34.781 1 76.44 650 MET B CA 1
ATOM 10718 C C . MET B 1 650 ? 25.406 -5.18 -34.562 1 76.44 650 MET B C 1
ATOM 10720 O O . MET B 1 650 ? 25.234 -5.805 -33.5 1 76.44 650 MET B O 1
ATOM 10724 N N . GLU B 1 651 ? 26.062 -5.738 -35.656 1 75.44 651 GLU B N 1
ATOM 10725 C CA . GLU B 1 651 ? 26.766 -7.016 -35.594 1 75.44 651 GLU B CA 1
ATOM 10726 C C . GLU B 1 651 ? 28.219 -6.855 -36 1 75.44 651 GLU B C 1
ATOM 10728 O O . GLU B 1 651 ? 28.562 -5.965 -36.781 1 75.44 651 GLU B O 1
ATOM 10733 N N . ALA B 1 652 ? 28.984 -7.492 -35.094 1 72.69 652 ALA B N 1
ATOM 10734 C CA . ALA B 1 652 ? 30.391 -7.535 -35.469 1 72.69 652 ALA B CA 1
ATOM 10735 C C . ALA B 1 652 ? 30.906 -8.969 -35.469 1 72.69 652 ALA B C 1
ATOM 10737 O O . ALA B 1 652 ? 30.422 -9.82 -34.719 1 72.69 652 ALA B O 1
ATOM 10738 N N . VAL B 1 653 ? 31.781 -9.312 -36.406 1 70.75 653 VAL B N 1
ATOM 10739 C CA . VAL B 1 653 ? 32.406 -10.617 -36.5 1 70.75 653 VAL B CA 1
ATOM 10740 C C . VAL B 1 653 ? 33.812 -10.547 -35.906 1 70.75 653 VAL B C 1
ATOM 10742 O O . VAL B 1 653 ? 34.625 -9.672 -36.281 1 70.75 653 VAL B O 1
ATOM 10745 N N . VAL B 1 654 ? 34 -11.234 -34.75 1 66.56 654 VAL B N 1
ATOM 10746 C CA . VAL B 1 654 ? 35.312 -11.305 -34.156 1 66.56 654 VAL B CA 1
ATOM 10747 C C . VAL B 1 654 ? 35.938 -12.688 -34.406 1 66.56 654 VAL B C 1
ATOM 10749 O O . VAL B 1 654 ? 35.25 -13.703 -34.25 1 66.56 654 VAL B O 1
ATOM 10752 N N . ASN B 1 655 ? 37.094 -12.75 -34.75 1 63.06 655 ASN B N 1
ATOM 10753 C CA . ASN B 1 655 ? 37.781 -14.016 -34.938 1 63.06 655 ASN B CA 1
ATOM 10754 C C . ASN B 1 655 ? 38.531 -14.461 -33.688 1 63.06 655 ASN B C 1
ATOM 10756 O O . ASN B 1 655 ? 39.375 -13.734 -33.188 1 63.06 655 ASN B O 1
ATOM 10760 N N . LEU B 1 656 ? 38.062 -15.453 -33 1 61.94 656 LEU B N 1
ATOM 10761 C CA . LEU B 1 656 ? 38.75 -16.047 -31.844 1 61.94 656 LEU B CA 1
ATOM 10762 C C . LEU B 1 656 ? 39.875 -16.984 -32.312 1 61.94 656 LEU B C 1
ATOM 10764 O O . LEU B 1 656 ? 39.656 -17.844 -33.188 1 61.94 656 LEU B O 1
ATOM 10768 N N . LYS B 1 657 ? 41.125 -16.625 -31.828 1 59.53 657 LYS B N 1
ATOM 10769 C CA . LYS B 1 657 ? 42.25 -17.516 -32.094 1 59.53 657 LYS B CA 1
ATOM 10770 C C . LYS B 1 657 ? 42.625 -18.312 -30.859 1 59.53 657 LYS B C 1
ATOM 10772 O O . LYS B 1 657 ? 42.688 -17.766 -29.75 1 59.53 657 LYS B O 1
ATOM 10777 N N . GLY B 1 658 ? 42.375 -19.5 -30.547 1 57.66 658 GLY B N 1
ATOM 10778 C CA . GLY B 1 658 ? 42.812 -20.328 -29.422 1 57.66 658 GLY B CA 1
ATOM 10779 C C . GLY B 1 658 ? 43.688 -21.5 -29.859 1 57.66 658 GLY B C 1
ATOM 10780 O O . GLY B 1 658 ? 43.625 -21.938 -31 1 57.66 658 GLY B O 1
ATOM 10781 N N . ILE B 1 659 ? 44.781 -21.734 -28.922 1 49.62 659 ILE B N 1
ATOM 10782 C CA . ILE B 1 659 ? 45.625 -22.906 -29.062 1 49.62 659 ILE B CA 1
ATOM 10783 C C . ILE B 1 659 ? 45.094 -24.047 -28.188 1 49.62 659 ILE B C 1
ATOM 10785 O O . ILE B 1 659 ? 44.75 -23.828 -27.031 1 49.62 659 ILE B O 1
ATOM 10789 N N . ILE B 1 660 ? 44.562 -25.031 -28.641 1 44.53 660 ILE B N 1
ATOM 10790 C CA . ILE B 1 660 ? 44.312 -26.234 -27.859 1 44.53 660 ILE B CA 1
ATOM 10791 C C . ILE B 1 660 ? 45.625 -26.875 -27.422 1 44.53 660 ILE B C 1
ATOM 10793 O O . ILE B 1 660 ? 46.438 -27.266 -28.266 1 44.53 660 ILE B O 1
ATOM 10797 N N . LEU B 1 661 ? 46.188 -26.5 -26.156 1 39.47 661 LEU B N 1
ATOM 10798 C CA . LEU B 1 661 ? 47.406 -27.141 -25.641 1 39.47 661 LEU B CA 1
ATOM 10799 C C . LEU B 1 661 ? 47.125 -28.609 -25.312 1 39.47 661 LEU B C 1
ATOM 10801 O O . LEU B 1 661 ? 46 -28.984 -24.969 1 39.47 661 LEU B O 1
ATOM 10805 N N . GLY B 1 662 ? 47.969 -29.562 -25.516 1 37.72 662 GLY B N 1
ATOM 10806 C CA . GLY B 1 662 ? 48.094 -31 -25.328 1 37.72 662 GLY B CA 1
ATOM 10807 C C . GLY B 1 662 ? 47.781 -31.438 -23.906 1 37.72 662 GLY B C 1
ATOM 10808 O O . GLY B 1 662 ? 47.594 -32.625 -23.656 1 37.72 662 GLY B O 1
ATOM 10809 N N . LEU B 1 663 ? 48.094 -30.703 -22.75 1 36.69 663 LEU B N 1
ATOM 10810 C CA . LEU B 1 663 ? 48.031 -31.297 -21.422 1 36.69 663 LEU B CA 1
ATOM 10811 C C . LEU B 1 663 ? 46.625 -31.703 -21.047 1 36.69 663 LEU B C 1
ATOM 10813 O O . LEU B 1 663 ? 46.406 -32.531 -20.172 1 36.69 663 LEU B O 1
ATOM 10817 N N . VAL B 1 664 ? 45.656 -31.203 -21.453 1 36.06 664 VAL B N 1
ATOM 10818 C CA . VAL B 1 664 ? 44.281 -31.562 -21.047 1 36.06 664 VAL B CA 1
ATOM 10819 C C . VAL B 1 664 ? 43.938 -32.969 -21.547 1 36.06 664 VAL B C 1
ATOM 10821 O O . VAL B 1 664 ? 43.125 -33.656 -20.953 1 36.06 664 VAL B O 1
ATOM 10824 N N . PHE B 1 665 ? 44.594 -33.438 -22.469 1 34.81 665 PHE B N 1
ATOM 10825 C CA . PHE B 1 665 ? 44.344 -34.812 -22.938 1 34.81 665 PHE B CA 1
ATOM 10826 C C . PHE B 1 665 ? 44.969 -35.812 -21.969 1 34.81 665 PHE B C 1
ATOM 10828 O O . PHE B 1 665 ? 44.5 -36.969 -21.922 1 34.81 665 PHE B O 1
ATOM 10835 N N . PHE B 1 666 ? 46.031 -35.531 -21.203 1 35 666 PHE B N 1
ATOM 10836 C CA . PHE B 1 666 ? 46.656 -36.531 -20.312 1 35 666 PHE B CA 1
ATOM 10837 C C . PHE B 1 666 ? 45.781 -36.75 -19.078 1 35 666 PHE B C 1
ATOM 10839 O O . PHE B 1 666 ? 45.656 -37.875 -18.578 1 35 666 PHE B O 1
ATOM 10846 N N . HIS B 1 667 ? 45.188 -35.75 -18.391 1 33.88 667 HIS B N 1
ATOM 10847 C CA . HIS B 1 667 ? 44.438 -36.031 -17.188 1 33.88 667 HIS B CA 1
ATOM 10848 C C . HIS B 1 667 ? 43.156 -36.75 -17.5 1 33.88 667 HIS B C 1
ATOM 10850 O O . HIS B 1 667 ? 42.5 -37.344 -16.625 1 33.88 667 HIS B O 1
ATOM 10856 N N . LEU B 1 668 ? 42.562 -36.688 -18.578 1 31.58 668 LEU B N 1
ATOM 10857 C CA . LEU B 1 668 ? 41.469 -37.594 -18.891 1 31.58 668 LEU B CA 1
ATOM 10858 C C . LEU B 1 668 ? 41.906 -39.031 -18.969 1 31.58 668 LEU B C 1
ATOM 10860 O O . LEU B 1 668 ? 41.156 -39.938 -18.625 1 31.58 668 LEU B O 1
ATOM 10864 N N . ASP B 1 669 ? 43.062 -39.344 -19.266 1 33 669 ASP B N 1
ATOM 10865 C CA . ASP B 1 669 ? 43.5 -40.719 -19.281 1 33 669 ASP B CA 1
ATOM 10866 C C . ASP B 1 669 ? 43.812 -41.219 -17.859 1 33 669 ASP B C 1
ATOM 10868 O O . ASP B 1 669 ? 43.656 -42.406 -17.562 1 33 669 ASP B O 1
ATOM 10872 N N . ARG B 1 670 ? 44.375 -40.375 -16.906 1 33.66 670 ARG B N 1
ATOM 10873 C CA . ARG B 1 670 ? 44.625 -40.938 -15.586 1 33.66 670 ARG B CA 1
ATOM 10874 C C . ARG B 1 670 ? 43.344 -41.062 -14.781 1 33.66 670 ARG B C 1
ATOM 10876 O O . ARG B 1 670 ? 43.281 -41.844 -13.828 1 33.66 670 ARG B O 1
ATOM 10883 N N . LYS B 1 671 ? 42.438 -40.219 -14.789 1 33.75 671 LYS B N 1
ATOM 10884 C CA . LYS B 1 671 ? 41.25 -40.438 -14 1 33.75 671 LYS B CA 1
ATOM 10885 C C . LYS B 1 671 ? 40.531 -41.719 -14.453 1 33.75 671 LYS B C 1
ATOM 10887 O O . LYS B 1 671 ? 39.719 -42.281 -13.727 1 33.75 671 LYS B O 1
ATOM 10892 N N . LYS B 1 672 ? 40.719 -42.281 -15.562 1 32.38 672 LYS B N 1
ATOM 10893 C CA . LYS B 1 672 ? 40.25 -43.656 -15.766 1 32.38 672 LYS B CA 1
ATOM 10894 C C . LYS B 1 672 ? 41.031 -44.625 -14.875 1 32.38 672 LYS B C 1
ATOM 10896 O O . LYS B 1 672 ? 40.438 -45.594 -14.383 1 32.38 672 LYS B O 1
ATOM 10901 N N . LYS B 1 673 ? 42.156 -44.438 -14.82 1 35.44 673 LYS B N 1
ATOM 10902 C CA . LYS B 1 673 ? 42.812 -45.5 -14.023 1 35.44 673 LYS B CA 1
ATOM 10903 C C . LYS B 1 673 ? 42.438 -45.344 -12.547 1 35.44 673 LYS B C 1
ATOM 10905 O O . LYS B 1 673 ? 42.281 -46.344 -11.852 1 35.44 673 LYS B O 1
ATOM 10910 N N . ASN B 1 674 ? 42.625 -44.219 -11.859 1 32.09 674 ASN B N 1
ATOM 10911 C CA . ASN B 1 674 ? 42.438 -44.219 -10.414 1 32.09 674 ASN B CA 1
ATOM 10912 C C . ASN B 1 674 ? 40.969 -44.188 -10.047 1 32.09 674 ASN B C 1
ATOM 10914 O O . ASN B 1 674 ? 40.594 -44.125 -8.867 1 32.09 674 ASN B O 1
ATOM 10918 N N . GLU B 1 675 ? 39.938 -43.75 -10.836 1 32.38 675 GLU B N 1
ATOM 10919 C CA . GLU B 1 675 ? 38.562 -43.938 -10.438 1 32.38 675 GLU B CA 1
ATOM 10920 C C . GLU B 1 675 ? 38.219 -45.406 -10.211 1 32.38 675 GLU B C 1
ATOM 10922 O O . GLU B 1 675 ? 37.062 -45.75 -9.992 1 32.38 675 GLU B O 1
ATOM 10927 N N . GLN B 1 676 ? 39.094 -46.281 -10.273 1 31.39 676 GLN B N 1
ATOM 10928 C CA . GLN B 1 676 ? 38.656 -47.594 -9.758 1 31.39 676 GLN B CA 1
ATOM 10929 C C . GLN B 1 676 ? 38.156 -47.5 -8.32 1 31.39 676 GLN B C 1
ATOM 10931 O O . GLN B 1 676 ? 37.219 -48.156 -7.934 1 31.39 676 GLN B O 1
ATOM 10936 N N . ASN B 1 677 ? 39 -47.094 -7.324 1 29.56 677 ASN B N 1
ATOM 10937 C CA . ASN B 1 677 ? 38.594 -47.312 -5.941 1 29.56 677 ASN B CA 1
ATOM 10938 C C . ASN B 1 677 ? 37.625 -46.25 -5.461 1 29.56 677 ASN B C 1
ATOM 10940 O O . ASN B 1 677 ? 37.281 -46.188 -4.281 1 29.56 677 ASN B O 1
ATOM 10944 N N . ILE B 1 678 ? 37.625 -44.938 -6.031 1 28.14 678 ILE B N 1
ATOM 10945 C CA . ILE B 1 678 ? 36.969 -43.938 -5.172 1 28.14 678 ILE B CA 1
ATOM 10946 C C . ILE B 1 678 ? 35.469 -44 -5.363 1 28.14 678 ILE B C 1
ATOM 10948 O O . ILE B 1 678 ? 34.969 -44.125 -6.488 1 28.14 678 ILE B O 1
ATOM 10952 N N . THR B 1 679 ? 34.719 -44.125 -4.246 1 28.38 679 THR B N 1
ATOM 10953 C CA . THR B 1 679 ? 33.281 -44.25 -4.043 1 28.38 679 THR B CA 1
ATOM 10954 C C . THR B 1 679 ? 32.531 -43.094 -4.684 1 28.38 679 THR B C 1
ATOM 10956 O O . THR B 1 679 ? 32.969 -41.938 -4.609 1 28.38 679 THR B O 1
ATOM 10959 N N . PRO B 1 680 ? 31.547 -43.281 -5.688 1 25.61 680 PRO B N 1
ATOM 10960 C CA . PRO B 1 680 ? 30.797 -42.438 -6.613 1 25.61 680 PRO B CA 1
ATOM 10961 C C . PRO B 1 68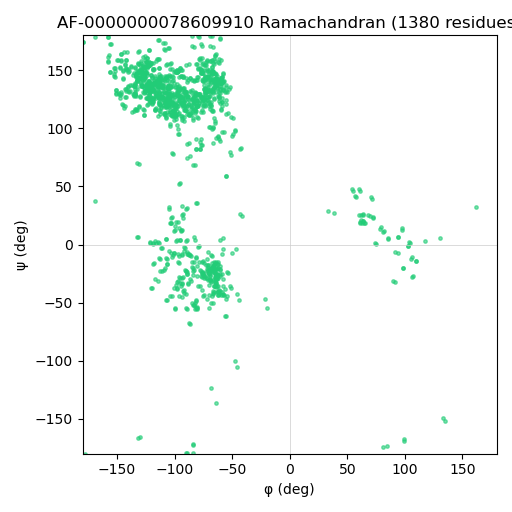0 ? 30.109 -41.25 -5.914 1 25.61 680 PRO B C 1
ATOM 10963 O O . PRO B 1 680 ? 29.281 -41.469 -5.016 1 25.61 680 PRO B O 1
ATOM 10966 N N . ILE B 1 681 ? 30.859 -40.156 -5.543 1 24.77 681 ILE B N 1
ATOM 10967 C CA . ILE B 1 681 ? 30.266 -39 -4.844 1 24.77 681 ILE B CA 1
ATOM 10968 C C . ILE B 1 681 ? 29.188 -38.375 -5.707 1 24.77 681 ILE B C 1
ATOM 10970 O O . ILE B 1 681 ? 29.391 -38.125 -6.895 1 24.77 681 ILE B O 1
ATOM 10974 N N . ALA B 1 682 ? 27.828 -38.25 -5.23 1 26.25 682 ALA B N 1
ATOM 10975 C CA . ALA B 1 682 ? 26.516 -37.875 -5.723 1 26.25 682 ALA B CA 1
ATOM 10976 C C . ALA B 1 682 ? 26.531 -36.406 -6.188 1 26.25 682 ALA B C 1
ATOM 10978 O O . ALA B 1 682 ? 26.844 -35.5 -5.41 1 26.25 682 ALA B O 1
ATOM 10979 N N . ILE B 1 683 ? 26.781 -36.094 -7.41 1 24.48 683 ILE B N 1
ATOM 10980 C CA . ILE B 1 683 ? 26.891 -34.812 -8.086 1 24.48 683 ILE B CA 1
ATOM 10981 C C . ILE B 1 683 ? 25.578 -34.031 -7.957 1 24.48 683 ILE B C 1
ATOM 10983 O O . ILE B 1 683 ? 24.516 -34.562 -8.25 1 24.48 683 ILE B O 1
ATOM 10987 N N . ARG B 1 684 ? 25.547 -32.812 -7.273 1 25.92 684 ARG B N 1
ATOM 10988 C CA . ARG B 1 684 ? 24.5 -31.906 -6.84 1 25.92 684 ARG B CA 1
ATOM 10989 C C . ARG B 1 684 ? 23.797 -31.266 -8.039 1 25.92 684 ARG B C 1
ATOM 10991 O O . ARG B 1 684 ? 24.469 -30.719 -8.922 1 25.92 684 ARG B O 1
ATOM 10998 N N . SER B 1 685 ? 22.531 -31.672 -8.555 1 22.42 685 SER B N 1
ATOM 10999 C CA . SER B 1 685 ? 21.641 -31.422 -9.672 1 22.42 685 SER B CA 1
ATOM 11000 C C . SER B 1 685 ? 21.25 -29.953 -9.75 1 22.42 685 SER B C 1
ATOM 11002 O O . SER B 1 685 ? 20.422 -29.562 -10.578 1 22.42 685 SER B O 1
ATOM 11004 N N . SER B 1 686 ? 21.578 -29.047 -8.93 1 24.03 686 SER B N 1
ATOM 11005 C CA . SER B 1 686 ? 20.922 -27.75 -8.82 1 24.03 686 SER B CA 1
ATOM 11006 C C . SER B 1 686 ? 21.172 -26.891 -10.062 1 24.03 686 SER B C 1
ATOM 11008 O O . SER B 1 686 ? 20.578 -25.828 -10.219 1 24.03 686 SER B O 1
ATOM 11010 N N . GLU B 1 687 ? 22.141 -27.078 -10.805 1 23.95 687 GLU B N 1
ATOM 11011 C CA . GLU B 1 687 ? 22.594 -26 -11.672 1 23.95 687 GLU B CA 1
ATOM 11012 C C . GLU B 1 687 ? 21.719 -25.875 -12.914 1 23.95 687 GLU B C 1
ATOM 11014 O O . GLU B 1 687 ? 21.891 -24.953 -13.719 1 23.95 687 GLU B O 1
ATOM 11019 N N . LEU B 1 688 ? 20.875 -26.828 -13.305 1 23.56 688 LEU B N 1
ATOM 11020 C CA . LEU B 1 688 ? 20.406 -26.781 -14.68 1 23.56 688 LEU B CA 1
ATOM 11021 C C . LEU B 1 688 ? 19.234 -25.828 -14.82 1 23.56 688 LEU B C 1
ATOM 11023 O O . LEU B 1 688 ? 18.594 -25.766 -15.875 1 23.56 688 LEU B O 1
ATOM 11027 N N . ASP B 1 689 ? 18.844 -25.062 -13.797 1 22.98 689 ASP B N 1
ATOM 11028 C CA . ASP B 1 689 ? 17.547 -24.422 -13.977 1 22.98 689 ASP B CA 1
ATOM 11029 C C . ASP B 1 689 ? 17.641 -23.281 -15 1 22.98 689 ASP B C 1
ATOM 11031 O O . ASP B 1 689 ? 16.625 -22.766 -15.445 1 22.98 689 ASP B O 1
ATOM 11035 N N . THR B 1 690 ? 18.719 -22.672 -15.133 1 22.05 690 THR B N 1
ATOM 11036 C CA . THR B 1 690 ? 18.578 -21.344 -15.75 1 22.05 690 THR B CA 1
ATOM 11037 C C . THR B 1 690 ? 18.25 -21.484 -17.234 1 22.05 690 THR B C 1
ATOM 11039 O O . THR B 1 690 ? 18.156 -20.469 -17.938 1 22.05 690 THR B O 1
ATOM 11042 N N . LEU B 1 691 ? 18.359 -22.641 -17.906 1 20.56 691 LEU B N 1
ATOM 11043 C CA . LEU B 1 691 ? 18.406 -22.5 -19.359 1 20.56 691 LEU B CA 1
ATOM 11044 C C . LEU B 1 691 ? 17.016 -22.297 -19.922 1 20.56 691 LEU B C 1
ATOM 11046 O O . LEU B 1 691 ? 16.859 -22.047 -21.125 1 20.56 691 LEU B O 1
ATOM 11050 N N . THR B 1 692 ? 15.906 -22.297 -19.125 1 19.86 692 THR B N 1
ATOM 11051 C CA . THR B 1 692 ? 14.805 -21.938 -20 1 19.86 692 THR B CA 1
ATOM 11052 C C . THR B 1 692 ? 14.828 -20.453 -20.328 1 19.86 692 THR B C 1
ATOM 11054 O O . THR B 1 692 ? 15.164 -19.625 -19.469 1 19.86 692 THR B O 1
#

Secondary structure (DSSP, 8-state):
-PPPTT--EEEEEE--TTTEEE-TTT--EEE-S---TTT-SEEEEEEEEE-TTS-EEEEEEEEEEEPPP-S----EESSSEEEEEEETTPPTT-------EE--S-TTSGGG--EEEEEEEES-S--SS--TTT--EEEEEEEEESGGGT-TT--EEEEEEEEEEEPP---PPPPEEEETT--S-SSEEEEE---SSTT-EEEEEESS--SS---EEE-TTSEEEE-S---TTT-SEEEEEEEEE-TTS-B-SPPEEEEEEEEP-S-S--EESSSEEEEEEETTPPTT-EEEE--EE--S-TTSGGG--EEEEEEEES--S-S--EEE-TTT-EEEE-SS---TTT-SEEEEEEEEE-SS-EEEEEEEEEEE-------EES-SEEEEEEEETTPPTT-EEEEEEEE--SSTTSTTT--EEEEEES-TT--EEEEEPTTT-EEEEEE-S---TTT-SEEEEEEEEE-SSPPPTT----GGGEEEEEEEEEP-----EES-SEEEEEEETTPPTT-EEEE--EE-TT---EEEEEE--SS------EEE-TTT-EEEE-S---TTT-SEEEEEEEEEESSSS--EEEEEEEEEEEP---S----SSS-----SS----SS-------SSS---SS-EEEEEEEE---SS--EEEEEEEE---THHHHHHHHHHHHTTSS-------GGGGGG-/----TT--EEEEEE--TTTEEE-TTT--EEE-S---TTT-SEEEEEEEEE-TTS-EEEEEEEEEEEPPP-S----EESSSEEEEEEETTPPTT-------EE--S-TTSGGG--EEEEEEEES-S--SS--TTT--EEEEEEEEESGGG--TT--EEEEEEEEEEEPP---PPPPEEEETT--S-SSEEEEE---SSTT-EEEEEESS--SS---EEE-TTSEEEE-S---TTT-SEEEEEEEEE-TTS-B-SPPEEEEEEEEP-S-S--EESSSEEEEEEETTPPTT-EEEE--EE--S-TTSGGG--EEEEEEEES--S-S--EEE-TTT-EEEE-SS---TTT-SEEEEEEEEE-SS-EEEEEEEEEEE-------EES-SEEEEEEEETTPPTT-EEEEEEEE--SSTTSTTT--EEEEEES-TT--EEEEEPTTT-EEEEEE-S---TTT-SEEEEEEEEE-SSPPPTT----GGGEEEEEEEEEP-----EES-SEEEEEEETTPPTT-EEEE--EE-TT---EEEEEE--SS------EEE-TTT-EEEE-S---TTT-SEEEEEEEEEESSSS--EEEEEEEEEEEP---S----SSS-----SS----SS-PPP---SSS---SS-EEEEEEEE---SS--EEEEEEEE---THHHHHHHHHHHHTTTS-------GGGGGG-

Nearest PDB structures (foldseek):
  7cym-assembly1_A  TM=7.164E-01  e=9.444E-47  Homo sapiens
  3q2w-assembly1_A  TM=4.093E-01  e=2.920E-44  Mus musculus
  4nuq-assembly1_A-2  TM=9.348E-01  e=3.452E-19  Mus musculus
  4num-assembly2_D  TM=9.268E-01  e=5.923E-18  Mus musculus
  4nup-assembly2_C-2  TM=8.737E-01  e=2.336E-17  Mus musculus

Sequence (1384 aa):
FTLKPPTYSVHLIGETDHLIEITPKDGILFVNGLLDWENKSQYRLQLEGLDQYDKRVQGPYSIIINVVDINDNVPEFNESAYFGEVRQHSRPGKPFMYVTAFDLDDPSTLHSKLSYSILQQFPSTRTKYLDPTVRNRFVLVVTAKDMAGQSINCFATNVDVKITVLENLWKAPPEVLLLENSTMPHPMNITHVQWNDPYATYEIQPKEKPSIELPFTVDQNGTVYVTKPLDREEKDHYAFYIFANDEEGDSLAYPVIVSVHVVDINDNPPVCDKVLTKFEVQENEDVGNLIGTVLASDNDKKGSLNSRLQFSLLNQNPKIPQDNLFRIELGTGSVHLFKSELNRQVAKTYSLEVNVTDSVFSTICDVQIQVIDINDKIPIFEKSDYGPVIVAEDQNKGSLIFNIQATDDDEPFTGSSQIIYTITKGDPNNSFTILTDPETNIGSIIINKDLDFETNSVYNLTINATNPEPLVDGIKYNSSSSTFLRVLVTNVEEPPVFLHPNYIVTLYENATIGTHVTTIKAFDPEGYPVRYLLKKTHKKPTENWLEIDPVNGHIYTAAPLDFELHKTYIVDIVATEQSGAFKSSVTQLILHLLDVNDSPPHLVRKDVFFCHPLERGKSKHAYITPRNLKLEEKVYEVPLKISDNGRPPMEAVVNLKGIILGLVFFHLDRKKKNEQNITPIAIRSSELDTLTFTLKPPTYSVHLIGETDHLIEITPKDGILFVNGLLDWENKSQYRLQLEGLDQYDKRVQGPYSIIINVVDINDNVPEFNESAYFGEVRQHSRPGKPFMYVTAFDLDDPSTLHSKLSYSILQQFPSTRTKYLDPTVRNRFVLVVTAKDMAGQSINCFATNVDVKITVLENLWKAPPEVLLLENSTMPHPMNITHVQWNDPYATYEIQPKEKPSIELPFTVDQNGTVYVTKPLDREEKDHYAFYIFANDEEGDSLAYPVIVSVHVVDINDNPPVCDKVLTKFEVQENEDVGNLIGTVLASDNDKKGSLNSRLQFSLLNQNPKIPQDNLFRIELGTGSVHLFKSELNRQVAKTYSLEVNVTDSVFSTICDVQIQVIDINDKIPIFEKSDYGPVIVAEDQNKGSLIFNIQATDDDEPFTGSSQIIYTITKGDPNNSFTILTDPETNIGSIIINKDLDFETNSVYNLTINATNPEPLVDGIKYNSSSSTFLRVLVTNVEEPPVFLHPNYIVTLYENATIGTHVTTIKAFDPEGYPVRYLLKKTHKKPTENWLEIDPVNGHIYTAAPLDFELHKTYIVDIVATEQSGAFKSSVTQLILHLLDVNDSPPHLVRKDVFFCHPLERGKSKHAYITPRNLKLEEKVYEVPLKISDNGRPPMEAVVNLKGIILGLVFFHLDRKKKNEQNITPIAIRSSELDTLT

pLDDT: mean 84.5, std 16.99, range [19.86, 97.75]